Protein AF-0000000079727944 (afdb_homodimer)

Radius of gyration: 39.01 Å; Cα contacts (8 Å, |Δi|>4): 1136; chains: 2; bounding box: 73×131×91 Å

Structure (mmCIF, N/CA/C/O backbone):
data_AF-0000000079727944-model_v1
#
loop_
_entity.id
_entity.type
_entity.pdbx_description
1 polymer 'TolC family protein'
#
loop_
_atom_site.group_PDB
_atom_site.id
_atom_site.type_symbol
_atom_site.label_atom_id
_atom_site.label_alt_id
_atom_site.label_comp_id
_atom_site.label_asym_id
_atom_site.label_entity_id
_atom_site.label_seq_id
_atom_site.pdbx_PDB_ins_code
_atom_site.Cartn_x
_atom_site.Cartn_y
_atom_site.Cartn_z
_atom_site.occupancy
_atom_site.B_iso_or_equiv
_atom_site.auth_seq_id
_atom_site.auth_comp_id
_atom_site.auth_asym_id
_atom_site.auth_atom_id
_atom_site.pdbx_PDB_model_num
ATOM 1 N N . MET A 1 1 ? -5.262 -25.375 15.266 1 83.56 1 MET A N 1
ATOM 2 C CA . MET A 1 1 ? -6.191 -24.688 16.156 1 83.56 1 MET A CA 1
ATOM 3 C C . MET A 1 1 ? -7.508 -24.391 15.453 1 83.56 1 MET A C 1
ATOM 5 O O . MET A 1 1 ? -7.512 -23.797 14.367 1 83.56 1 MET A O 1
ATOM 9 N N . ARG A 1 2 ? -8.57 -24.719 16.125 1 88.69 2 ARG A N 1
ATOM 10 C CA . ARG A 1 2 ? -9.898 -24.469 15.578 1 88.69 2 ARG A CA 1
ATOM 11 C C . ARG A 1 2 ? -10.32 -23.031 15.805 1 88.69 2 ARG A C 1
ATOM 13 O O . ARG A 1 2 ? -10.172 -22.5 16.906 1 88.69 2 ARG A O 1
ATOM 20 N N . LEU A 1 3 ? -10.695 -22.406 14.727 1 91.31 3 LEU A N 1
ATOM 21 C CA . LEU A 1 3 ? -11.062 -21 14.789 1 91.31 3 LEU A CA 1
ATOM 22 C C . LEU A 1 3 ? -12.43 -20.75 14.164 1 91.31 3 LEU A C 1
ATOM 24 O O . LEU A 1 3 ? -12.633 -21.031 12.977 1 91.31 3 LEU A O 1
ATOM 28 N N . GLU A 1 4 ? -13.336 -20.281 14.977 1 89.75 4 GLU A N 1
ATOM 29 C CA . GLU A 1 4 ? -14.664 -19.938 14.484 1 89.75 4 GLU A CA 1
ATOM 30 C C . GLU A 1 4 ? -14.688 -18.531 13.891 1 89.75 4 GLU A C 1
ATOM 32 O O . GLU A 1 4 ? -13.984 -17.641 14.367 1 89.75 4 GLU A O 1
ATOM 37 N N . MET A 1 5 ? -15.531 -18.391 12.953 1 89.81 5 MET A N 1
ATOM 38 C CA . MET A 1 5 ? -15.625 -17.109 12.258 1 89.81 5 MET A CA 1
ATOM 39 C C . MET A 1 5 ? -16 -15.992 13.227 1 89.81 5 MET A C 1
ATOM 41 O O . MET A 1 5 ? -15.391 -14.922 13.203 1 89.81 5 MET A O 1
ATOM 45 N N . ALA A 1 6 ? -16.953 -16.219 14.055 1 88.69 6 ALA A N 1
ATOM 46 C CA . ALA A 1 6 ? -17.422 -15.211 15 1 88.69 6 ALA A CA 1
ATOM 47 C C . ALA A 1 6 ? -16.312 -14.789 15.961 1 88.69 6 ALA A C 1
ATOM 49 O O . ALA A 1 6 ? -16.141 -13.609 16.25 1 88.69 6 ALA A O 1
ATOM 50 N N . LYS A 1 7 ? -15.625 -15.781 16.391 1 91.44 7 LYS A N 1
ATOM 51 C CA . LYS A 1 7 ? -14.523 -15.5 17.312 1 91.44 7 LYS A CA 1
ATOM 52 C C . LYS A 1 7 ? -13.414 -14.727 16.609 1 91.44 7 LYS A C 1
ATOM 54 O O . LYS A 1 7 ? -12.82 -13.812 17.203 1 91.44 7 LYS A O 1
ATOM 59 N N . ALA A 1 8 ? -13.133 -15.07 15.367 1 94.06 8 ALA A N 1
ATOM 60 C CA . ALA A 1 8 ? -12.109 -14.367 14.602 1 94.06 8 ALA A CA 1
ATOM 61 C C . ALA A 1 8 ? -12.477 -12.898 14.398 1 94.06 8 ALA A C 1
ATOM 63 O O . ALA A 1 8 ? -11.625 -12.016 14.516 1 94.06 8 ALA A O 1
ATOM 64 N N . GLU A 1 9 ? -13.711 -12.641 14.148 1 93.88 9 GLU A N 1
ATOM 65 C CA . GLU A 1 9 ? -14.164 -11.266 13.953 1 93.88 9 GLU A CA 1
ATOM 66 C C . GLU A 1 9 ? -14.078 -10.469 15.258 1 93.88 9 GLU A C 1
ATOM 68 O O . GLU A 1 9 ? -13.703 -9.297 15.242 1 93.88 9 GLU A O 1
ATOM 73 N N . GLU A 1 10 ? -14.445 -11.102 16.297 1 93.56 10 GLU A N 1
ATOM 74 C CA . GLU A 1 10 ? -14.336 -10.453 17.609 1 93.56 10 GLU A CA 1
ATOM 75 C C . GLU A 1 10 ? -12.891 -10.055 17.906 1 93.56 10 GLU A C 1
ATOM 77 O O . GLU A 1 10 ? -12.633 -8.938 18.359 1 93.56 10 GLU A O 1
ATOM 82 N N . LEU A 1 11 ? -12.008 -10.977 17.609 1 94.25 11 LEU A N 1
ATOM 83 C CA . LEU A 1 11 ? -10.594 -10.711 17.859 1 94.25 11 LEU A CA 1
ATOM 84 C C . LEU A 1 11 ? -10.086 -9.586 16.953 1 94.25 11 LEU A C 1
ATOM 86 O O . LEU A 1 11 ? -9.273 -8.766 17.375 1 94.25 11 LEU A O 1
ATOM 90 N N . LEU A 1 12 ? -10.57 -9.531 15.727 1 95.56 12 LEU A N 1
ATOM 91 C CA . LEU A 1 12 ? -10.188 -8.477 14.797 1 95.56 12 LEU A CA 1
ATOM 92 C C . LEU A 1 12 ? -10.57 -7.105 15.336 1 95.56 12 LEU A C 1
ATOM 94 O O . LEU A 1 12 ? -9.742 -6.188 15.359 1 95.56 12 LEU A O 1
ATOM 98 N N . TRP A 1 13 ? -11.781 -7.004 15.859 1 93.94 13 TRP A N 1
ATOM 99 C CA . TRP A 1 13 ? -12.297 -5.727 16.344 1 93.94 13 TRP A CA 1
ATOM 100 C C . TRP A 1 13 ? -11.562 -5.293 17.609 1 93.94 13 TRP A C 1
ATOM 102 O O . TRP A 1 13 ? -11.336 -4.098 17.828 1 93.94 13 TRP A O 1
ATOM 112 N N . LYS A 1 14 ? -11.133 -6.242 18.297 1 92.69 14 LYS A N 1
ATOM 113 C CA . LYS A 1 14 ? -10.555 -5.949 19.594 1 92.69 14 LYS A CA 1
ATOM 114 C C . LYS A 1 14 ? -9.055 -5.684 19.484 1 92.69 14 LYS A C 1
ATOM 116 O O . LYS A 1 14 ? -8.531 -4.773 20.141 1 92.69 14 LYS A O 1
ATOM 121 N N . ASN A 1 15 ? -8.383 -6.457 18.578 1 93.5 15 ASN A N 1
ATOM 122 C CA . ASN A 1 15 ? -6.934 -6.516 18.688 1 93.5 15 ASN A CA 1
ATOM 123 C C . ASN A 1 15 ? -6.246 -5.961 17.453 1 93.5 15 ASN A C 1
ATOM 125 O O . ASN A 1 15 ? -5.039 -5.707 17.469 1 93.5 15 ASN A O 1
ATOM 129 N N . ASN A 1 16 ? -6.957 -5.797 16.375 1 94.94 16 ASN A N 1
ATOM 130 C CA . ASN A 1 16 ? -6.273 -5.402 15.156 1 94.94 16 ASN A CA 1
ATOM 131 C C . ASN A 1 16 ? -5.582 -4.051 15.305 1 94.94 16 ASN A C 1
ATOM 133 O O . ASN A 1 16 ? -6.215 -3.066 15.703 1 94.94 16 ASN A O 1
ATOM 137 N N . LEU A 1 17 ? -4.371 -4.027 14.984 1 96.12 17 LEU A N 1
ATOM 138 C CA . LEU A 1 17 ? -3.52 -2.879 15.273 1 96.12 17 LEU A CA 1
ATOM 139 C C . LEU A 1 17 ? -3.867 -1.705 14.359 1 96.12 17 LEU A C 1
ATOM 141 O O . LEU A 1 17 ? -3.783 -0.546 14.773 1 96.12 17 LEU A O 1
ATOM 145 N N . LEU A 1 18 ? -4.266 -1.945 13.164 1 95.5 18 LEU A N 1
ATOM 146 C CA . LEU A 1 18 ? -4.629 -0.875 12.242 1 95.5 18 LEU A CA 1
ATOM 147 C C . LEU A 1 18 ? -5.953 -0.238 12.641 1 95.5 18 LEU A C 1
ATOM 149 O O . LEU A 1 18 ? -6.133 0.974 12.508 1 95.5 18 LEU A O 1
ATOM 153 N N . LEU A 1 19 ? -6.879 -1.05 13.164 1 95.81 19 LEU A N 1
ATOM 154 C CA . LEU A 1 19 ? -8.141 -0.517 13.672 1 95.81 19 LEU A CA 1
ATOM 155 C C . LEU A 1 19 ? -7.91 0.335 14.914 1 95.81 19 LEU A C 1
ATOM 157 O O . LEU A 1 19 ? -8.5 1.407 15.055 1 95.81 19 LEU A O 1
ATOM 161 N N . LEU A 1 20 ? -7.043 -0.146 15.711 1 95.88 20 LEU A N 1
ATOM 162 C CA . LEU A 1 20 ? -6.719 0.607 16.906 1 95.88 20 LEU A CA 1
ATOM 163 C C . LEU A 1 20 ? -6.059 1.938 16.562 1 95.88 20 LEU A C 1
ATOM 165 O O . LEU A 1 20 ? -6.395 2.973 17.141 1 95.88 20 LEU A O 1
ATOM 169 N N . ALA A 1 21 ? -5.156 1.854 15.586 1 96.19 21 ALA A N 1
ATOM 170 C CA . ALA A 1 21 ? -4.508 3.08 15.125 1 96.19 21 ALA A CA 1
ATOM 171 C C . ALA A 1 21 ? -5.527 4.062 14.562 1 96.19 21 ALA A C 1
ATOM 173 O O . ALA A 1 21 ? -5.461 5.266 14.836 1 96.19 21 ALA A O 1
ATOM 174 N N . ALA A 1 22 ? -6.449 3.562 13.781 1 95.62 22 ALA A N 1
ATOM 175 C CA . ALA A 1 22 ? -7.477 4.406 13.18 1 95.62 22 ALA A CA 1
ATOM 176 C C . ALA A 1 22 ? -8.367 5.031 14.242 1 95.62 22 ALA A C 1
ATOM 178 O O . ALA A 1 22 ? -8.812 6.172 14.102 1 95.62 22 ALA A O 1
ATOM 179 N N . LYS A 1 23 ? -8.633 4.309 15.305 1 95.5 23 LYS A N 1
ATOM 180 C CA . LYS A 1 23 ? -9.406 4.836 16.422 1 95.5 23 LYS A CA 1
ATOM 181 C C . LYS A 1 23 ? -8.695 6.012 17.078 1 95.5 23 LYS A C 1
ATOM 183 O O . LYS A 1 23 ? -9.305 7.043 17.359 1 95.5 23 LYS A O 1
ATOM 188 N N . TYR A 1 24 ? -7.402 5.852 17.266 1 95.94 24 TYR A N 1
ATOM 189 C CA . TYR A 1 24 ? -6.613 6.934 17.844 1 95.94 24 TYR A CA 1
ATOM 190 C C . TYR A 1 24 ? -6.559 8.133 16.906 1 95.94 24 TYR A C 1
ATOM 192 O O . TYR A 1 24 ? -6.504 9.281 17.359 1 95.94 24 TYR A O 1
ATOM 200 N N . ASN A 1 25 ? -6.582 7.887 15.656 1 94.5 25 ASN A N 1
ATOM 201 C CA . ASN A 1 25 ? -6.582 8.977 14.68 1 94.5 25 ASN A CA 1
ATOM 202 C C . ASN A 1 25 ? -7.859 9.805 14.766 1 94.5 25 ASN A C 1
ATOM 204 O O . ASN A 1 25 ? -7.828 11.023 14.586 1 94.5 25 ASN A O 1
ATOM 208 N N . ILE A 1 26 ? -8.977 9.133 15.062 1 95.44 26 ILE A N 1
ATOM 209 C CA . ILE A 1 26 ? -10.234 9.844 15.281 1 95.44 26 ILE A CA 1
ATOM 210 C C . ILE A 1 26 ? -10.117 10.734 16.516 1 95.44 26 ILE A C 1
ATOM 212 O O . ILE A 1 26 ? -10.547 11.891 16.5 1 95.44 26 ILE A O 1
ATOM 216 N N . ASP A 1 27 ? -9.5 10.188 17.516 1 95.31 27 ASP A N 1
ATOM 217 C CA . ASP A 1 27 ? -9.312 10.953 18.734 1 95.31 27 ASP A CA 1
ATOM 218 C C . ASP A 1 27 ? -8.438 12.18 18.5 1 95.31 27 ASP A C 1
ATOM 220 O O . ASP A 1 27 ? -8.68 13.242 19.062 1 95.31 27 ASP A O 1
ATOM 224 N N . ALA A 1 28 ? -7.496 11.977 17.656 1 95.06 28 ALA A N 1
ATOM 225 C CA . ALA A 1 28 ? -6.633 13.102 17.297 1 95.06 28 ALA A CA 1
ATOM 226 C C . ALA A 1 28 ? -7.418 14.18 16.562 1 95.06 28 ALA A C 1
ATOM 228 O O . ALA A 1 28 ? -7.242 15.375 16.828 1 95.06 28 ALA A O 1
ATOM 229 N N . LYS A 1 29 ? -8.266 13.812 15.695 1 94.44 29 LYS A N 1
ATOM 230 C CA . LYS A 1 29 ? -9.086 14.766 14.953 1 94.44 29 LYS A CA 1
ATOM 231 C C . LYS A 1 29 ? -10.078 15.461 15.875 1 94.44 29 LYS A C 1
ATOM 233 O O . LYS A 1 29 ? -10.352 16.656 15.719 1 94.44 29 LYS A O 1
ATOM 238 N N . LYS A 1 30 ? -10.617 14.75 16.828 1 95.44 30 LYS A N 1
ATOM 239 C CA . LYS A 1 30 ? -11.539 15.336 17.812 1 95.44 30 LYS A CA 1
ATOM 240 C C . LYS A 1 30 ? -10.836 16.375 18.672 1 95.44 30 LYS A C 1
ATOM 242 O O . LYS A 1 30 ? -11.438 17.391 19.047 1 95.44 30 LYS A O 1
ATOM 247 N N . ALA A 1 31 ? -9.562 16.094 18.938 1 94.44 31 ALA A N 1
ATOM 248 C CA . ALA A 1 31 ? -8.773 17.078 19.656 1 94.44 31 ALA A CA 1
ATOM 249 C C . ALA A 1 31 ? -8.609 18.359 18.844 1 94.44 31 ALA A C 1
ATOM 251 O O . ALA A 1 31 ? -8.508 19.453 19.406 1 94.44 31 ALA A O 1
ATOM 252 N N . GLY A 1 32 ? -8.648 18.219 17.594 1 93.38 32 GLY A N 1
ATOM 253 C CA . GLY A 1 32 ? -8.578 19.375 16.719 1 93.38 32 GLY A CA 1
ATOM 254 C C . GLY A 1 32 ? -9.805 20.266 16.828 1 93.38 32 GLY A C 1
ATOM 255 O O . GLY A 1 32 ? -9.711 21.484 16.625 1 93.38 32 GLY A O 1
ATOM 256 N N . ILE A 1 33 ? -10.969 19.688 17.203 1 95.19 33 ILE A N 1
ATOM 257 C CA . ILE A 1 33 ? -12.195 20.453 17.391 1 95.19 33 ILE A CA 1
ATOM 258 C C . ILE A 1 33 ? -12.047 21.375 18.594 1 95.19 33 ILE A C 1
ATOM 260 O O . ILE A 1 33 ? -12.445 22.531 18.547 1 95.19 33 ILE A O 1
ATOM 264 N N . GLU A 1 34 ? -11.383 20.844 19.609 1 92.75 34 GLU A N 1
ATOM 265 C CA . GLU A 1 34 ? -11.141 21.641 20.797 1 92.75 34 GLU A CA 1
ATOM 266 C C . GLU A 1 34 ? -10.211 22.812 20.5 1 92.75 34 GLU A C 1
ATOM 268 O O . GLU A 1 34 ? -10.438 23.922 20.969 1 92.75 34 GLU A O 1
ATOM 273 N N . GLN A 1 35 ? -9.273 22.578 19.688 1 92.75 35 GLN A N 1
ATOM 274 C CA . GLN A 1 35 ? -8.312 23.609 19.344 1 92.75 35 GLN A CA 1
ATOM 275 C C . GLN A 1 35 ? -8.961 24.688 18.469 1 92.75 35 GLN A C 1
ATOM 277 O O . GLN A 1 35 ? -8.648 25.875 18.609 1 92.75 35 GLN A O 1
ATOM 282 N N . ALA A 1 36 ? -9.828 24.266 17.625 1 92.75 36 ALA A N 1
ATOM 283 C CA . ALA A 1 36 ? -10.469 25.203 16.688 1 92.75 36 ALA A CA 1
ATOM 284 C C . ALA A 1 36 ? -11.406 26.156 17.422 1 92.75 36 ALA A C 1
ATOM 286 O O . ALA A 1 36 ? -11.672 27.266 16.953 1 92.75 36 ALA A O 1
ATOM 287 N N . GLY A 1 37 ? -11.875 25.766 18.641 1 92.56 37 GLY A N 1
ATOM 288 C CA . GLY A 1 37 ? -12.836 26.578 19.359 1 92.56 37 GLY A CA 1
ATOM 289 C C . GLY A 1 37 ? -12.195 27.531 20.359 1 92.56 37 GLY A C 1
ATOM 290 O O . GLY A 1 37 ? -12.891 28.266 21.047 1 92.56 37 GLY A O 1
ATOM 291 N N . LEU A 1 38 ? -10.867 27.656 20.328 1 91.5 38 LEU A N 1
ATOM 292 C CA . LEU A 1 38 ? -10.18 28.484 21.312 1 91.5 38 LEU A CA 1
ATOM 293 C C . LEU A 1 38 ? -10.078 29.922 20.844 1 91.5 38 LEU A C 1
ATOM 295 O O . LEU A 1 38 ? -9.906 30.172 19.641 1 91.5 38 LEU A O 1
ATOM 299 N N . TYR A 1 39 ? -10.125 30.844 21.797 1 90.56 39 TYR A N 1
ATOM 300 C CA . TYR A 1 39 ? -9.945 32.25 21.516 1 90.56 39 TYR A CA 1
ATOM 301 C C . TYR A 1 39 ? -8.469 32.625 21.469 1 90.56 39 TYR A C 1
ATOM 303 O O . TYR A 1 39 ? -7.629 31.906 22.016 1 90.56 39 TYR A O 1
ATOM 311 N N . ALA A 1 40 ? -8.172 33.688 20.75 1 88.06 40 ALA A N 1
ATOM 312 C CA . ALA A 1 40 ? -6.789 34.188 20.719 1 88.06 40 ALA A CA 1
ATOM 313 C C . ALA A 1 40 ? -6.348 34.656 22.094 1 88.06 40 ALA A C 1
ATOM 315 O O . ALA A 1 40 ? -7.16 35.156 22.875 1 88.06 40 ALA A O 1
ATOM 316 N N . ASN A 1 41 ? -5.086 34.531 22.406 1 89.69 41 ASN A N 1
ATOM 317 C CA . ASN A 1 41 ? -4.539 35.031 23.656 1 89.69 41 ASN A CA 1
ATOM 318 C C . ASN A 1 41 ? -4.305 36.531 23.625 1 89.69 41 ASN A C 1
ATOM 320 O O . ASN A 1 41 ? -3.992 37.094 22.562 1 89.69 41 ASN A O 1
ATOM 324 N N . PRO A 1 42 ? -4.461 37.188 24.719 1 90.31 42 PRO A N 1
ATOM 325 C CA . PRO A 1 42 ? -4.141 38.625 24.766 1 90.31 42 PRO A CA 1
ATOM 326 C C . PRO A 1 42 ? -2.643 38.906 24.656 1 90.31 42 PRO A C 1
ATOM 328 O O . PRO A 1 42 ? -1.828 38.094 25.109 1 90.31 42 PRO A O 1
ATOM 331 N N . SER A 1 43 ? -2.371 40 24.062 1 89.12 43 SER A N 1
ATOM 332 C CA . SER A 1 43 ? -0.98 40.406 23.938 1 89.12 43 SER A CA 1
ATOM 333 C C . SER A 1 43 ? -0.674 41.594 24.844 1 89.12 43 SER A C 1
ATOM 335 O O . SER A 1 43 ? -1.47 42.531 24.938 1 89.12 43 SER A O 1
ATOM 337 N N . ILE A 1 44 ? 0.467 41.469 25.562 1 88.62 44 ILE A N 1
ATOM 338 C CA . ILE A 1 44 ? 0.903 42.562 26.438 1 88.62 44 ILE A CA 1
ATOM 339 C C . ILE A 1 44 ? 2.148 43.219 25.859 1 88.62 44 ILE A C 1
ATOM 341 O O . ILE A 1 44 ? 3.082 42.531 25.438 1 88.62 44 ILE A O 1
ATOM 345 N N . PHE A 1 45 ? 2.051 44.5 25.766 1 85.88 45 PHE A N 1
ATOM 346 C CA . PHE A 1 45 ? 3.182 45.312 25.312 1 85.88 45 PHE A CA 1
ATOM 347 C C . PHE A 1 45 ? 3.625 46.281 26.391 1 85.88 45 PHE A C 1
ATOM 349 O O . PHE A 1 45 ? 2.809 47.031 26.938 1 85.88 45 PHE A O 1
ATOM 356 N N . ILE A 1 46 ? 4.91 46.219 26.766 1 82.44 46 ILE A N 1
ATOM 357 C CA . ILE A 1 46 ? 5.461 47.094 27.781 1 82.44 46 ILE A CA 1
ATOM 358 C C . ILE A 1 46 ? 6.605 47.906 27.203 1 82.44 46 ILE A C 1
ATOM 360 O O . ILE A 1 46 ? 7.484 47.375 26.516 1 82.44 46 ILE A O 1
ATOM 364 N N . ASP A 1 47 ? 6.508 49.188 27.391 1 78.31 47 ASP A N 1
ATOM 365 C CA . ASP A 1 47 ? 7.578 50.125 27.016 1 78.31 47 ASP A CA 1
ATOM 366 C C . ASP A 1 47 ? 8.094 50.875 28.234 1 78.31 47 ASP A C 1
ATOM 368 O O . ASP A 1 47 ? 7.332 51.594 28.891 1 78.31 47 ASP A O 1
ATOM 372 N N . GLN A 1 48 ? 9.344 50.688 28.547 1 76.38 48 GLN A N 1
ATOM 373 C CA . GLN A 1 48 ? 9.914 51.312 29.734 1 76.38 48 GLN A CA 1
ATOM 374 C C . GLN A 1 48 ? 11.078 52.25 29.344 1 76.38 48 GLN A C 1
ATOM 376 O O . GLN A 1 48 ? 11.961 51.844 28.578 1 76.38 48 GLN A O 1
ATOM 381 N N . SER A 1 49 ? 11.07 53.5 29.844 1 70 49 SER A N 1
ATOM 382 C CA . SER A 1 49 ? 12.102 54.5 29.578 1 70 49 SER A CA 1
ATOM 383 C C . SER A 1 49 ? 13.383 54.188 30.359 1 70 49 SER A C 1
ATOM 385 O O . SER A 1 49 ? 13.32 53.812 31.531 1 70 49 SER A O 1
ATOM 387 N N . ILE A 1 50 ? 14.43 54.156 29.766 1 67.69 50 ILE A N 1
ATOM 388 C CA . ILE A 1 50 ? 15.703 53.969 30.453 1 67.69 50 ILE A CA 1
ATOM 389 C C . ILE A 1 50 ? 16.359 55.312 30.734 1 67.69 50 ILE A C 1
ATOM 391 O O . ILE A 1 50 ? 17 55.5 31.781 1 67.69 50 ILE A O 1
ATOM 395 N N . PHE A 1 51 ? 16.406 56.344 29.797 1 61.84 51 PHE A N 1
ATOM 396 C CA . PHE A 1 51 ? 17.062 57.625 29.984 1 61.84 51 PHE A CA 1
ATOM 397 C C . PHE A 1 51 ? 16.156 58.781 29.516 1 61.84 51 PHE A C 1
ATOM 399 O O . PHE A 1 51 ? 15.609 58.719 28.406 1 61.84 51 PHE A O 1
ATOM 406 N N . ALA A 1 52 ? 15.859 59.688 30.578 1 58.44 52 ALA A N 1
ATOM 407 C CA . ALA A 1 52 ? 15.133 60.906 30.234 1 58.44 52 ALA A CA 1
ATOM 408 C C . ALA A 1 52 ? 15.961 62.156 30.547 1 58.44 52 ALA A C 1
ATOM 410 O O . ALA A 1 52 ? 16.672 62.188 31.547 1 58.44 52 ALA A O 1
ATOM 411 N N . GLU A 1 53 ? 16.203 62.969 29.594 1 56.41 53 GLU A N 1
ATOM 412 C CA . GLU A 1 53 ? 17.078 64.125 29.75 1 56.41 53 GLU A CA 1
ATOM 413 C C . GLU A 1 53 ? 16.719 64.938 31 1 56.41 53 GLU A C 1
ATOM 415 O O . GLU A 1 53 ? 17.594 65.375 31.719 1 56.41 53 GLU A O 1
ATOM 420 N N . PRO A 1 54 ? 15.438 65.25 31.094 1 51.69 54 PRO A N 1
ATOM 421 C CA . PRO A 1 54 ? 15.414 66.25 32.188 1 51.69 54 PRO A CA 1
ATOM 422 C C . PRO A 1 54 ? 15.891 65.688 33.5 1 51.69 54 PRO A C 1
ATOM 424 O O . PRO A 1 54 ? 16.453 66.375 34.344 1 51.69 54 PRO A O 1
ATOM 427 N N . THR A 1 55 ? 15.547 64.5 33.719 1 51.62 55 THR A N 1
ATOM 428 C CA . THR A 1 55 ? 15.875 64.125 35.094 1 51.62 55 THR A CA 1
ATOM 429 C C . THR A 1 55 ? 17.203 63.375 35.156 1 51.62 55 THR A C 1
ATOM 431 O O . THR A 1 55 ? 17.734 63.125 36.219 1 51.62 55 THR A O 1
ATOM 434 N N . ARG A 1 56 ? 18.047 63.469 34 1 55.47 56 ARG A N 1
ATOM 435 C CA . ARG A 1 56 ? 19.391 62.875 33.906 1 55.47 56 ARG A CA 1
ATOM 436 C C . ARG A 1 56 ? 19.469 61.562 34.688 1 55.47 56 ARG A C 1
ATOM 438 O O . ARG A 1 56 ? 20.5 61.25 35.281 1 55.47 56 ARG A O 1
ATOM 445 N N . ARG A 1 57 ? 18.297 60.938 35.031 1 52.56 57 ARG A N 1
ATOM 446 C CA . ARG A 1 57 ? 18.375 59.719 35.812 1 52.56 57 ARG A CA 1
ATOM 447 C C . ARG A 1 57 ? 18.125 58.469 34.969 1 52.56 57 ARG A C 1
ATOM 449 O O . ARG A 1 57 ? 17.359 58.531 34 1 52.56 57 ARG A O 1
ATOM 456 N N . PHE A 1 58 ? 18.969 57.438 35.125 1 55.5 58 PHE A N 1
ATOM 457 C CA . PHE A 1 58 ? 18.922 56.156 34.469 1 55.5 58 PHE A CA 1
ATOM 458 C C . PHE A 1 58 ? 17.844 55.281 35.094 1 55.5 58 PHE A C 1
ATOM 460 O O . PHE A 1 58 ? 17.703 55.219 36.312 1 55.5 58 PHE A O 1
ATOM 467 N N . PHE A 1 59 ? 17 54.594 34.406 1 55.78 59 PHE A N 1
ATOM 468 C CA . PHE A 1 59 ? 15.945 53.688 34.844 1 55.78 59 PHE A CA 1
ATOM 469 C C . PHE A 1 59 ? 14.992 54.375 35.781 1 55.78 59 PHE A C 1
ATOM 471 O O . PHE A 1 59 ? 14.875 53.969 36.969 1 55.78 59 PHE A O 1
ATOM 478 N N . ASP A 1 60 ? 14.648 55.562 35.625 1 49.12 60 ASP A N 1
ATOM 479 C CA . ASP A 1 60 ? 13.828 56.281 36.562 1 49.12 60 ASP A CA 1
ATOM 480 C C . ASP A 1 60 ? 12.422 55.688 36.656 1 49.12 60 ASP A C 1
ATOM 482 O O . ASP A 1 60 ? 11.609 55.906 35.75 1 49.12 60 ASP A O 1
ATOM 486 N N . PHE A 1 61 ? 12.219 54.688 37.469 1 52.53 61 PHE A N 1
ATOM 487 C CA . PHE A 1 61 ? 10.922 54.125 37.812 1 52.53 61 PHE A CA 1
ATOM 488 C C . PHE A 1 61 ? 10.07 55.125 38.594 1 52.53 61 PHE A C 1
ATOM 490 O O . PHE A 1 61 ? 9.016 54.75 39.125 1 52.53 61 PHE A O 1
ATOM 497 N N . THR A 1 62 ? 10.57 56.312 38.75 1 53.88 62 THR A N 1
ATOM 498 C CA . THR A 1 62 ? 9.844 57.312 39.562 1 53.88 62 THR A CA 1
ATOM 499 C C . THR A 1 62 ? 8.781 58 38.719 1 53.88 62 THR A C 1
ATOM 501 O O . THR A 1 62 ? 8.688 57.812 37.5 1 53.88 62 THR A O 1
ATOM 504 N N . ARG A 1 63 ? 7.922 58.781 39.312 1 56 63 ARG A N 1
ATOM 505 C CA . ARG A 1 63 ? 6.801 59.562 38.781 1 56 63 ARG A CA 1
ATOM 506 C C . ARG A 1 63 ? 7.23 60.406 37.562 1 56 63 ARG A C 1
ATOM 508 O O . ARG A 1 63 ? 6.391 60.844 36.781 1 56 63 ARG A O 1
ATOM 515 N N . ALA A 1 64 ? 8.453 60.5 37.375 1 52.22 64 ALA A N 1
ATOM 516 C CA . ALA A 1 64 ? 8.93 61.375 36.312 1 52.22 64 ALA A CA 1
ATOM 517 C C . ALA A 1 64 ? 9.305 60.562 35.062 1 52.22 64 ALA A C 1
ATOM 519 O O . ALA A 1 64 ? 9.516 61.125 33.969 1 52.22 64 ALA A O 1
ATOM 520 N N . GLY A 1 65 ? 9.312 59.156 35.125 1 59.5 65 GLY A N 1
ATOM 521 C CA . GLY A 1 65 ? 9.719 58.375 33.969 1 59.5 65 GLY A CA 1
ATOM 522 C C . GLY A 1 65 ? 8.547 57.906 33.125 1 59.5 65 GLY A C 1
ATOM 523 O O . GLY A 1 65 ? 7.391 58.031 33.531 1 59.5 65 GLY A O 1
ATOM 524 N N . GLN A 1 66 ? 8.75 57.594 31.719 1 69.19 66 GLN A N 1
ATOM 525 C CA . GLN A 1 66 ? 7.695 57.219 30.781 1 69.19 66 GLN A CA 1
ATOM 526 C C . GLN A 1 66 ? 7.555 55.688 30.734 1 69.19 66 GLN A C 1
ATOM 528 O O . GLN A 1 66 ? 8.547 54.969 30.578 1 69.19 66 GLN A O 1
ATOM 533 N N . THR A 1 67 ? 6.406 55.156 31.281 1 75.81 67 THR A N 1
ATOM 534 C CA . THR A 1 67 ? 6.059 53.75 31.188 1 75.81 67 THR A CA 1
ATOM 535 C C . THR A 1 67 ? 4.758 53.562 30.422 1 75.81 67 THR A C 1
ATOM 537 O O . THR A 1 67 ? 3.781 54.281 30.656 1 75.81 67 THR A O 1
ATOM 540 N N . VAL A 1 68 ? 4.871 52.719 29.391 1 78.62 68 VAL A N 1
ATOM 541 C CA . VAL A 1 68 ? 3.666 52.438 28.625 1 78.62 68 VAL A CA 1
ATOM 542 C C . VAL A 1 68 ? 3.281 50.969 28.797 1 78.62 68 VAL A C 1
ATOM 544 O O . VAL A 1 68 ? 4.121 50.062 28.656 1 78.62 68 VAL A O 1
ATOM 547 N N . TYR A 1 69 ? 2.021 50.719 29.297 1 83.69 69 TYR A N 1
ATOM 548 C CA . TYR A 1 69 ? 1.413 49.406 29.359 1 83.69 69 TYR A CA 1
ATOM 549 C C . TYR A 1 69 ? 0.24 49.281 28.391 1 83.69 69 TYR A C 1
ATOM 551 O O . TYR A 1 69 ? -0.647 50.156 28.391 1 83.69 69 TYR A O 1
ATOM 559 N N . GLN A 1 70 ? 0.376 48.312 27.5 1 87 70 GLN A N 1
ATOM 560 C CA . GLN A 1 70 ? -0.72 48.094 26.562 1 87 70 GLN A CA 1
ATOM 561 C C . GLN A 1 70 ? -1.149 46.625 26.547 1 87 70 GLN A C 1
ATOM 563 O O . GLN A 1 70 ? -0.306 45.719 26.516 1 87 70 GLN A O 1
ATOM 568 N N . ILE A 1 71 ? -2.418 46.375 26.625 1 88.62 71 ILE A N 1
ATOM 569 C CA . ILE A 1 71 ? -3.01 45.062 26.484 1 88.62 71 ILE A CA 1
ATOM 570 C C . ILE A 1 71 ? -3.934 45.031 25.266 1 88.62 71 ILE A C 1
ATOM 572 O O . ILE A 1 71 ? -4.742 45.938 25.078 1 88.62 71 ILE A O 1
ATOM 576 N N . GLN A 1 72 ? -3.705 44.062 24.422 1 89.19 72 GLN A N 1
ATOM 577 C CA . GLN A 1 72 ? -4.539 43.969 23.234 1 89.19 72 GLN A CA 1
ATOM 578 C C . GLN A 1 72 ? -5.145 42.562 23.109 1 89.19 72 GLN A C 1
ATOM 580 O O . GLN A 1 72 ? -4.438 41.562 23.234 1 89.19 72 GLN A O 1
ATOM 585 N N . GLN A 1 73 ? -6.473 42.594 22.875 1 90.19 73 GLN A N 1
ATOM 586 C CA . GLN A 1 73 ? -7.199 41.344 22.656 1 90.19 73 GLN A CA 1
ATOM 587 C C . GLN A 1 73 ? -7.762 41.312 21.234 1 90.19 73 GLN A C 1
ATOM 589 O O . GLN A 1 73 ? -8.453 42.219 20.797 1 90.19 73 GLN A O 1
ATOM 594 N N . LEU A 1 74 ? -7.434 40.156 20.609 1 89.56 74 LEU A N 1
ATOM 595 C CA . LEU A 1 74 ? -7.922 40 19.25 1 89.56 74 LEU A CA 1
ATOM 596 C C . LEU A 1 74 ? -9.289 39.312 19.25 1 89.56 74 LEU A C 1
ATOM 598 O O . LEU A 1 74 ? -9.453 38.219 19.812 1 89.56 74 LEU A O 1
ATOM 602 N N . PHE A 1 75 ? -10.25 40 18.703 1 89.75 75 PHE A N 1
ATOM 603 C CA . PHE A 1 75 ? -11.594 39.469 18.547 1 89.75 75 PHE A CA 1
ATOM 604 C C . PHE A 1 75 ? -11.852 39.031 17.109 1 89.75 75 PHE A C 1
ATOM 606 O O . PHE A 1 75 ? -11.758 39.875 16.188 1 89.75 75 PHE A O 1
ATOM 613 N N . LEU A 1 76 ? -12.133 37.781 16.984 1 90.81 76 LEU A N 1
ATOM 614 C CA . LEU A 1 76 ? -12.469 37.281 15.664 1 90.81 76 LEU A CA 1
ATOM 615 C C . LEU A 1 76 ? -13.922 37.594 15.32 1 90.81 76 LEU A C 1
ATOM 617 O O . LEU A 1 76 ? -14.836 37.188 16.047 1 90.81 76 LEU A O 1
ATOM 621 N N . LEU A 1 77 ? -14.117 38.188 14.219 1 90.25 77 LEU A N 1
ATOM 622 C CA . LEU A 1 77 ? -15.453 38.625 13.836 1 90.25 77 LEU A CA 1
ATOM 623 C C . LEU A 1 77 ? -16.016 37.719 12.742 1 90.25 77 LEU A C 1
ATOM 625 O O . LEU A 1 77 ? -15.312 36.875 12.211 1 90.25 77 LEU A O 1
ATOM 629 N N . GLY A 1 78 ? -17.375 37.812 12.484 1 91.38 78 GLY A N 1
ATOM 630 C CA . GLY A 1 78 ? -18.031 37.062 11.422 1 91.38 78 GLY A CA 1
ATOM 631 C C . GLY A 1 78 ? -18.359 35.656 11.812 1 91.38 78 GLY A C 1
ATOM 632 O O . GLY A 1 78 ? -18.609 34.812 10.945 1 91.38 78 GLY A O 1
ATOM 633 N N . GLY A 1 79 ? -18.172 35.312 13.055 1 93.88 79 GLY A N 1
ATOM 634 C CA . GLY A 1 79 ? -18.469 33.938 13.5 1 93.88 79 GLY A CA 1
ATOM 635 C C . GLY A 1 79 ? -17.406 32.938 13.102 1 93.88 79 GLY A C 1
ATOM 636 O O . GLY A 1 79 ? -17.719 31.781 12.797 1 93.88 79 GLY A O 1
ATOM 637 N N . LYS A 1 80 ? -16.203 33.344 12.977 1 94.81 80 LYS A N 1
ATOM 638 C CA . LYS A 1 80 ? -15.086 32.531 12.508 1 94.81 80 LYS A CA 1
ATOM 639 C C . LYS A 1 80 ? -14.875 31.297 13.406 1 94.81 80 LYS A C 1
ATOM 641 O O . LYS A 1 80 ? -14.609 30.203 12.914 1 94.81 80 LYS A O 1
ATOM 646 N N . ILE A 1 81 ? -15.047 31.453 14.711 1 94.5 81 ILE A N 1
ATOM 647 C CA . ILE A 1 81 ? -14.797 30.359 15.633 1 94.5 81 ILE A CA 1
ATOM 648 C C . ILE A 1 81 ? -15.812 29.234 15.398 1 94.5 81 ILE A C 1
ATOM 650 O O . ILE A 1 81 ? -15.453 28.062 15.297 1 94.5 81 ILE A O 1
ATOM 654 N N . ASP A 1 82 ? -17.078 29.656 15.258 1 95.62 82 ASP A N 1
ATOM 655 C CA . ASP A 1 82 ? -18.125 28.672 15.016 1 95.62 82 ASP A CA 1
ATOM 656 C C . ASP A 1 82 ? -17.891 27.953 13.688 1 95.62 82 ASP A C 1
ATOM 658 O O . ASP A 1 82 ? -18.109 26.734 13.594 1 95.62 82 ASP A O 1
ATOM 662 N N . LYS A 1 83 ? -17.5 28.672 12.711 1 96.81 83 LYS A N 1
ATOM 663 C CA . LYS A 1 83 ? -17.25 28.078 11.398 1 96.81 83 LYS A CA 1
ATOM 664 C C . LYS A 1 83 ? -16.016 27.156 11.43 1 96.81 83 LYS A C 1
ATOM 666 O O . LYS A 1 83 ? -16 26.125 10.766 1 96.81 83 LYS A O 1
ATOM 671 N N . ARG A 1 84 ? -15.031 27.547 12.188 1 96.06 84 ARG A N 1
ATOM 672 C CA . ARG A 1 84 ? -13.852 26.703 12.367 1 96.06 84 ARG A CA 1
ATOM 673 C C . ARG A 1 84 ? -14.227 25.391 13.055 1 96.06 84 ARG A C 1
ATOM 675 O O . ARG A 1 84 ? -13.742 24.328 12.672 1 96.06 84 ARG A O 1
ATOM 682 N N . ILE A 1 85 ? -15.055 25.484 14.078 1 96.25 85 ILE A N 1
ATOM 683 C CA . ILE A 1 85 ? -15.5 24.297 14.812 1 96.25 85 ILE A CA 1
ATOM 684 C C . ILE A 1 85 ? -16.281 23.375 13.875 1 96.25 85 ILE A C 1
ATOM 686 O O . ILE A 1 85 ? -16.062 22.156 13.883 1 96.25 85 ILE A O 1
ATOM 690 N N . ARG A 1 86 ? -17.078 24 13.094 1 96.81 86 ARG A N 1
ATOM 691 C CA . ARG A 1 86 ? -17.891 23.203 12.164 1 96.81 86 ARG A CA 1
ATOM 692 C C . ARG A 1 86 ? -17 22.469 11.172 1 96.81 86 ARG A C 1
ATOM 694 O O . ARG A 1 86 ? -17.219 21.281 10.906 1 96.81 86 ARG A O 1
ATOM 701 N N . VAL A 1 87 ? -15.984 23.109 10.602 1 96.88 87 VAL A N 1
ATOM 702 C CA . VAL A 1 87 ? -15.047 22.5 9.672 1 96.88 87 VAL A CA 1
ATOM 703 C C . VAL A 1 87 ? -14.305 21.359 10.367 1 96.88 87 VAL A C 1
ATOM 705 O O . VAL A 1 87 ? -14.148 20.266 9.805 1 96.88 87 VAL A O 1
ATOM 708 N N . ALA A 1 88 ? -13.906 21.547 11.602 1 96.69 88 ALA A N 1
ATOM 709 C CA . ALA A 1 88 ? -13.188 20.531 12.367 1 96.69 88 ALA A CA 1
ATOM 710 C C . ALA A 1 88 ? -14.086 19.344 12.688 1 96.69 88 ALA A C 1
ATOM 712 O O . ALA A 1 88 ? -13.641 18.188 12.672 1 96.69 88 ALA A O 1
ATOM 713 N N . GLU A 1 89 ? -15.336 19.656 13.008 1 97.06 89 GLU A N 1
ATOM 714 C CA . GLU A 1 89 ? -16.297 18.578 13.297 1 97.06 89 GLU A CA 1
ATOM 715 C C . GLU A 1 89 ? -16.5 17.688 12.07 1 97.06 89 GLU A C 1
ATOM 717 O O . GLU A 1 89 ? -16.547 16.469 12.195 1 97.06 89 GLU A O 1
ATOM 722 N N . LEU A 1 90 ? -16.641 18.359 10.961 1 97.06 90 LEU A N 1
ATOM 723 C CA . LEU A 1 90 ? -16.844 17.594 9.727 1 97.06 90 LEU A CA 1
ATOM 724 C C . LEU A 1 90 ? -15.586 16.797 9.375 1 97.06 90 LEU A C 1
ATOM 726 O O . LEU A 1 90 ? -15.688 15.688 8.844 1 97.06 90 LEU A O 1
ATOM 730 N N . SER A 1 91 ? -14.43 17.297 9.641 1 96 91 SER A N 1
ATOM 731 C CA . SER A 1 91 ? -13.188 16.562 9.461 1 96 91 SER A CA 1
ATOM 732 C C . SER A 1 91 ? -13.148 15.312 10.336 1 96 91 SER A C 1
ATOM 734 O O . SER A 1 91 ? -12.719 14.25 9.898 1 96 91 SER A O 1
ATOM 736 N N . ALA A 1 92 ? -13.641 15.43 11.562 1 96.31 92 ALA A N 1
ATOM 737 C CA . ALA A 1 92 ? -13.703 14.297 12.477 1 96.31 92 ALA A CA 1
ATOM 738 C C . ALA A 1 92 ? -14.703 13.25 11.984 1 96.31 92 ALA A C 1
ATOM 740 O O . ALA A 1 92 ? -14.445 12.047 12.055 1 96.31 92 ALA A O 1
ATOM 741 N N . LYS A 1 93 ? -15.797 13.758 11.469 1 96.31 93 LYS A N 1
ATOM 742 C CA . LYS A 1 93 ? -16.797 12.844 10.93 1 96.31 93 LYS A CA 1
ATOM 743 C C . LYS A 1 93 ? -16.266 12.078 9.727 1 96.31 93 LYS A C 1
ATOM 745 O O . LYS A 1 93 ? -16.562 10.891 9.555 1 96.31 93 LYS A O 1
ATOM 750 N N . MET A 1 94 ? -15.531 12.734 8.906 1 95.94 94 MET A N 1
ATOM 751 C CA . MET A 1 94 ? -14.875 12.07 7.781 1 95.94 94 MET A CA 1
ATOM 752 C C . MET A 1 94 ? -13.914 10.984 8.273 1 95.94 94 MET A C 1
ATOM 754 O O . MET A 1 94 ? -13.852 9.898 7.699 1 95.94 94 MET A O 1
ATOM 758 N N . GLY A 1 95 ? -13.195 11.305 9.328 1 95.19 95 GLY A N 1
ATOM 759 C CA . GLY A 1 95 ? -12.305 10.328 9.922 1 95.19 95 GLY A CA 1
ATOM 760 C C . GLY A 1 95 ? -13.031 9.102 10.453 1 95.19 95 GLY A C 1
ATOM 761 O O . GLY A 1 95 ? -12.547 7.977 10.305 1 95.19 95 GLY A O 1
ATOM 762 N N . GLU A 1 96 ? -14.18 9.344 11.016 1 96.31 96 GLU A N 1
ATOM 763 C CA . GLU A 1 96 ? -14.992 8.234 11.516 1 96.31 96 GLU A CA 1
ATOM 764 C C . GLU A 1 96 ? -15.422 7.309 10.383 1 96.31 96 GLU A C 1
ATOM 766 O O . GLU A 1 96 ? -15.359 6.086 10.516 1 96.31 96 GLU A O 1
ATOM 771 N N . GLN A 1 97 ? -15.836 7.91 9.281 1 96.31 97 GLN A N 1
ATOM 772 C CA . GLN A 1 97 ? -16.234 7.098 8.141 1 96.31 97 GLN A CA 1
ATOM 773 C C . GLN A 1 97 ? -15.047 6.348 7.555 1 96.31 97 GLN A C 1
ATOM 775 O O . GLN A 1 97 ? -15.188 5.227 7.062 1 96.31 97 GLN A O 1
ATOM 780 N N . GLU A 1 98 ? -13.93 6.926 7.605 1 96.06 98 GLU A N 1
ATOM 781 C CA . GLU A 1 98 ? -12.711 6.25 7.156 1 96.06 98 GLU A CA 1
ATOM 782 C C . GLU A 1 98 ? -12.414 5.02 8.008 1 96.06 98 GLU A C 1
ATOM 784 O O . GLU A 1 98 ? -11.961 3.998 7.496 1 96.06 98 GLU A O 1
ATOM 789 N N . PHE A 1 99 ? -12.727 5.109 9.328 1 96.44 99 PHE A N 1
ATOM 790 C CA . PHE A 1 99 ? -12.562 3.988 10.242 1 96.44 99 PHE A CA 1
ATOM 791 C C . PHE A 1 99 ? -13.477 2.834 9.852 1 96.44 99 PHE A C 1
ATOM 793 O O . PHE A 1 99 ? -13.039 1.687 9.766 1 96.44 99 PHE A O 1
ATOM 800 N N . TYR A 1 100 ? -14.648 3.191 9.555 1 95.19 100 TYR A N 1
ATOM 801 C CA . TYR A 1 100 ? -15.609 2.148 9.219 1 95.19 100 TYR A CA 1
ATOM 802 C C . TYR A 1 100 ? -15.297 1.535 7.859 1 95.19 100 TYR A C 1
ATOM 804 O O . TYR A 1 100 ? -15.523 0.343 7.641 1 95.19 100 TYR A O 1
ATOM 812 N N . ASP A 1 101 ? -14.812 2.287 6.977 1 95.5 101 ASP A N 1
ATOM 813 C CA . ASP A 1 101 ? -14.391 1.762 5.68 1 95.5 101 ASP A CA 1
ATOM 814 C C . ASP A 1 101 ? -13.219 0.798 5.832 1 95.5 101 ASP A C 1
ATOM 816 O O . ASP A 1 101 ? -13.18 -0.249 5.184 1 95.5 101 ASP A O 1
ATOM 820 N N . LEU A 1 102 ? -12.273 1.177 6.707 1 95.75 102 LEU A N 1
ATOM 821 C CA . LEU A 1 102 ? -11.156 0.292 7.008 1 95.75 102 LEU A CA 1
ATOM 822 C C . LEU A 1 102 ? -11.641 -1.004 7.648 1 95.75 102 LEU A C 1
ATOM 824 O O . LEU A 1 102 ? -11.203 -2.092 7.27 1 95.75 102 LEU A O 1
ATOM 828 N N . ALA A 1 103 ? -12.547 -0.834 8.539 1 94.88 103 ALA A N 1
ATOM 829 C CA . ALA A 1 103 ? -13.094 -2.006 9.219 1 94.88 103 ALA A CA 1
ATOM 830 C C . ALA A 1 103 ? -13.781 -2.945 8.234 1 94.88 103 ALA A C 1
ATOM 832 O O . ALA A 1 103 ? -13.578 -4.16 8.281 1 94.88 103 ALA A O 1
ATOM 833 N N . ARG A 1 104 ? -14.547 -2.373 7.312 1 94.06 104 ARG A N 1
ATOM 834 C CA . ARG A 1 104 ? -15.234 -3.162 6.293 1 94.06 104 ARG A CA 1
ATOM 835 C C . ARG A 1 104 ? -14.234 -3.938 5.441 1 94.06 104 ARG A C 1
ATOM 837 O O . ARG A 1 104 ? -14.422 -5.129 5.184 1 94.06 104 ARG A O 1
ATOM 844 N N . ALA A 1 105 ? -13.203 -3.291 5.051 1 95.12 105 ALA A N 1
ATOM 845 C CA . ALA A 1 105 ? -12.18 -3.92 4.227 1 95.12 105 ALA A CA 1
ATOM 846 C C . ALA A 1 105 ? -11.469 -5.035 4.992 1 95.12 105 ALA A C 1
ATOM 848 O O . ALA A 1 105 ? -11.227 -6.117 4.445 1 95.12 105 ALA A O 1
ATOM 849 N N . LEU A 1 106 ? -11.156 -4.785 6.277 1 96.31 106 LEU A N 1
ATOM 850 C CA . LEU A 1 106 ? -10.43 -5.758 7.082 1 96.31 106 LEU A CA 1
ATOM 851 C C . LEU A 1 106 ? -11.305 -6.965 7.402 1 96.31 106 LEU A C 1
ATOM 853 O O . LEU A 1 106 ? -10.828 -8.102 7.418 1 96.31 106 LEU A O 1
ATOM 857 N N . VAL A 1 107 ? -12.578 -6.742 7.648 1 95.12 107 VAL A N 1
ATOM 858 C CA . VAL A 1 107 ? -13.5 -7.84 7.918 1 95.12 107 VAL A CA 1
ATOM 859 C C . VAL A 1 107 ? -13.625 -8.727 6.68 1 95.12 107 VAL A C 1
ATOM 861 O O . VAL A 1 107 ? -13.578 -9.953 6.781 1 95.12 107 VAL A O 1
ATOM 864 N N . SER A 1 108 ? -13.797 -8.094 5.535 1 94.62 108 SER A N 1
ATOM 865 C CA . SER A 1 108 ? -13.867 -8.844 4.285 1 94.62 108 SER A CA 1
ATOM 866 C C . SER A 1 108 ? -12.594 -9.656 4.055 1 94.62 108 SER A C 1
ATOM 868 O O . SER A 1 108 ? -12.656 -10.82 3.656 1 94.62 108 SER A O 1
ATOM 870 N N . LYS A 1 109 ? -11.453 -9.031 4.266 1 95.81 109 LYS A N 1
ATOM 871 C CA . LYS A 1 109 ? -10.18 -9.734 4.121 1 95.81 109 LYS A CA 1
ATOM 872 C C . LYS A 1 109 ? -10.102 -10.922 5.066 1 95.81 109 LYS A C 1
ATOM 874 O O . LYS A 1 109 ? -9.641 -12 4.684 1 95.81 109 LYS A O 1
ATOM 879 N N . LEU A 1 110 ? -10.555 -10.727 6.305 1 95.94 110 LEU A N 1
ATOM 880 C CA . LEU A 1 110 ? -10.547 -11.789 7.301 1 95.94 110 LEU A C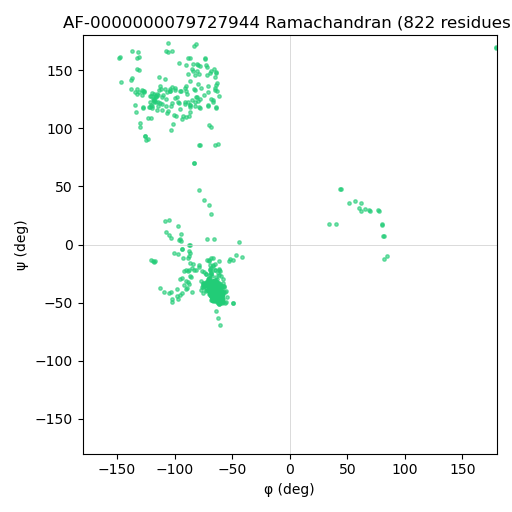A 1
ATOM 881 C C . LEU A 1 110 ? -11.406 -12.961 6.844 1 95.94 110 LEU A C 1
ATOM 883 O O . LEU A 1 110 ? -10.945 -14.109 6.828 1 95.94 110 LEU A O 1
ATOM 887 N N . ARG A 1 111 ? -12.609 -12.719 6.43 1 93.75 111 ARG A N 1
ATOM 888 C CA . ARG A 1 111 ? -13.531 -13.773 6.008 1 93.75 111 ARG A CA 1
ATOM 889 C C . ARG A 1 111 ? -12.992 -14.516 4.789 1 93.75 111 ARG A C 1
ATOM 891 O O . ARG A 1 111 ? -12.984 -15.75 4.758 1 93.75 111 ARG A O 1
ATOM 898 N N . ARG A 1 112 ? -12.5 -13.758 3.846 1 93.75 112 ARG A N 1
ATOM 899 C CA . ARG A 1 112 ? -11.93 -14.367 2.648 1 93.75 112 ARG A CA 1
ATOM 900 C C . ARG A 1 112 ? -10.75 -15.266 2.998 1 93.75 112 ARG A C 1
ATOM 902 O O . ARG A 1 112 ? -10.586 -16.344 2.428 1 93.75 112 ARG A O 1
ATOM 909 N N . THR A 1 113 ? -9.945 -14.742 3.91 1 95.62 113 THR A N 1
ATOM 910 C CA . THR A 1 113 ? -8.773 -15.5 4.328 1 95.62 113 THR A CA 1
ATOM 911 C C . THR A 1 113 ? -9.195 -16.797 5.012 1 95.62 113 THR A C 1
ATOM 913 O O . THR A 1 113 ? -8.625 -17.859 4.742 1 95.62 113 THR A O 1
ATOM 916 N N . LEU A 1 114 ? -10.219 -16.766 5.828 1 94.25 114 LEU A N 1
ATOM 917 C CA . LEU A 1 114 ? -10.703 -17.938 6.531 1 94.25 114 LEU A CA 1
ATOM 918 C C . LEU A 1 114 ? -11.281 -18.953 5.555 1 94.25 114 LEU A C 1
ATOM 920 O O . LEU A 1 114 ? -10.992 -20.156 5.648 1 94.25 114 LEU A O 1
ATOM 924 N N . TYR A 1 115 ? -12.078 -18.453 4.559 1 92.25 115 TYR A N 1
ATOM 925 C CA . TYR A 1 115 ? -12.609 -19.328 3.527 1 92.25 115 TYR A CA 1
ATOM 926 C C . TYR A 1 115 ? -11.484 -20 2.756 1 92.25 115 TYR A C 1
ATOM 928 O O . TYR A 1 115 ? -11.516 -21.219 2.529 1 92.25 115 TYR A O 1
ATOM 936 N N . PHE A 1 116 ? -10.508 -19.234 2.422 1 92.19 116 PHE A N 1
ATOM 937 C CA . PHE A 1 116 ? -9.383 -19.734 1.645 1 92.19 116 PHE A CA 1
ATOM 938 C C . PHE A 1 116 ? -8.648 -20.844 2.396 1 92.19 116 PHE A C 1
ATOM 940 O O . PHE A 1 116 ? -8.43 -21.922 1.854 1 92.19 116 PHE A O 1
ATOM 947 N N . ILE A 1 117 ? -8.344 -20.562 3.648 1 94 117 ILE A N 1
ATOM 948 C CA . ILE A 1 117 ? -7.598 -21.531 4.434 1 94 117 ILE A CA 1
ATOM 949 C C . ILE A 1 117 ? -8.414 -22.812 4.59 1 94 117 ILE A C 1
ATOM 951 O O . ILE A 1 117 ? -7.891 -23.922 4.445 1 94 117 ILE A O 1
ATOM 955 N N . HIS A 1 118 ? -9.695 -22.703 4.793 1 91.94 118 HIS A N 1
ATOM 956 C CA . HIS A 1 118 ? -10.562 -23.875 4.984 1 91.94 118 HIS A CA 1
ATOM 957 C C . HIS A 1 118 ? -10.57 -24.766 3.748 1 91.94 118 HIS A C 1
ATOM 959 O O . HIS A 1 118 ? -10.281 -25.953 3.838 1 91.94 118 HIS A O 1
ATOM 965 N N . TYR A 1 119 ? -10.797 -24.203 2.621 1 89.38 119 TYR A N 1
ATOM 966 C CA . TYR A 1 119 ? -10.945 -25 1.405 1 89.38 119 TYR A CA 1
ATOM 967 C C . TYR A 1 119 ? -9.594 -25.5 0.917 1 89.38 119 TYR A C 1
ATOM 969 O O . TYR A 1 119 ? -9.492 -26.625 0.391 1 89.38 119 TYR A O 1
ATOM 977 N N . TYR A 1 120 ? -8.531 -24.734 1.075 1 90.25 120 TYR A N 1
ATOM 978 C CA . TYR A 1 120 ? -7.215 -25.172 0.625 1 90.25 120 TYR A CA 1
ATOM 979 C C . TYR A 1 120 ? -6.68 -26.281 1.51 1 90.25 120 TYR A C 1
ATOM 981 O O . TYR A 1 120 ? -5.988 -27.188 1.03 1 90.25 120 TYR A O 1
ATOM 989 N N . ARG A 1 121 ? -7 -26.234 2.746 1 90.62 121 ARG A N 1
ATOM 990 C CA . ARG A 1 121 ? -6.629 -27.344 3.617 1 90.62 121 ARG A CA 1
ATOM 991 C C . ARG A 1 121 ? -7.367 -28.625 3.225 1 90.62 121 ARG A C 1
ATOM 993 O O . ARG A 1 121 ? -6.801 -29.719 3.279 1 90.62 121 ARG A O 1
ATOM 1000 N N . GLU A 1 122 ? -8.633 -28.453 2.83 1 84.94 122 GLU A N 1
ATOM 1001 C CA . GLU A 1 122 ? -9.383 -29.594 2.318 1 84.94 122 GLU A CA 1
ATOM 1002 C C . GLU A 1 122 ? -8.734 -30.156 1.057 1 84.94 122 GLU A C 1
ATOM 1004 O O . GLU A 1 122 ? -8.656 -31.375 0.887 1 84.94 122 GLU A O 1
ATOM 1009 N N . ALA A 1 123 ? -8.273 -29.266 0.266 1 85.56 123 ALA A N 1
ATOM 1010 C CA . ALA A 1 123 ? -7.609 -29.688 -0.961 1 85.56 123 ALA A CA 1
ATOM 1011 C C . ALA A 1 123 ? -6.309 -30.422 -0.652 1 85.56 123 ALA A C 1
ATOM 1013 O O . ALA A 1 123 ? -6.008 -31.438 -1.271 1 85.56 123 ALA A O 1
ATOM 1014 N N . ILE A 1 124 ? -5.574 -29.891 0.306 1 89.56 124 ILE A N 1
ATOM 1015 C CA . ILE A 1 124 ? -4.309 -30.516 0.68 1 89.56 124 ILE A CA 1
ATOM 1016 C C . ILE A 1 124 ? -4.555 -31.922 1.211 1 89.56 124 ILE A C 1
ATOM 1018 O O . ILE A 1 124 ? -3.807 -32.844 0.897 1 89.56 124 ILE A O 1
ATOM 1022 N N . SER A 1 125 ? -5.605 -32.094 1.959 1 85.94 125 SER A N 1
ATOM 1023 C CA . SER A 1 125 ? -5.957 -33.406 2.479 1 85.94 125 SER A CA 1
ATOM 1024 C C . SER A 1 125 ? -6.273 -34.375 1.348 1 85.94 125 SER A C 1
ATOM 1026 O O . SER A 1 125 ? -5.871 -35.531 1.395 1 85.94 125 SER A O 1
ATOM 1028 N N . PHE A 1 126 ? -6.906 -33.875 0.365 1 79.25 126 PHE A N 1
ATOM 1029 C CA . PHE A 1 126 ? -7.199 -34.688 -0.806 1 79.25 126 PHE A CA 1
ATOM 1030 C C . PHE A 1 126 ? -5.918 -35.094 -1.522 1 79.25 126 PHE A C 1
ATOM 1032 O O . PHE A 1 126 ? -5.742 -36.281 -1.888 1 79.25 126 PHE A O 1
ATOM 1039 N N . TYR A 1 127 ? -5.02 -34.188 -1.743 1 84.69 127 TYR A N 1
ATOM 1040 C CA . TYR A 1 127 ? -3.754 -34.438 -2.412 1 84.69 127 TYR A CA 1
ATOM 1041 C C . TYR A 1 127 ? -2.918 -35.438 -1.614 1 84.69 127 TYR A C 1
ATOM 1043 O O . TYR A 1 127 ? -2.252 -36.312 -2.189 1 84.69 127 TYR A O 1
ATOM 1051 N N . ASP A 1 128 ? -3.012 -35.344 -0.356 1 88.44 128 ASP A N 1
ATOM 1052 C CA . ASP A 1 128 ? -2.254 -36.25 0.489 1 88.44 128 ASP A CA 1
ATOM 1053 C C . ASP A 1 128 ? -2.725 -37.688 0.294 1 88.44 128 ASP A C 1
ATOM 1055 O O . ASP A 1 128 ? -1.906 -38.594 0.181 1 88.44 128 ASP A O 1
ATOM 1059 N N . GLY A 1 129 ? -4.039 -37.844 0.208 1 81.69 129 GLY A N 1
ATOM 1060 C CA . GLY A 1 129 ? -4.57 -39.188 -0.06 1 81.69 129 GLY A CA 1
ATOM 1061 C C . GLY A 1 129 ? -4.156 -39.719 -1.414 1 81.69 129 GLY A C 1
ATOM 1062 O O . GLY A 1 129 ? -3.766 -40.875 -1.527 1 81.69 129 GLY A O 1
ATOM 1063 N N . SER A 1 130 ? -4.145 -38.875 -2.414 1 79.94 130 SER A N 1
ATOM 1064 C CA . SER A 1 130 ? -3.77 -39.281 -3.768 1 79.94 130 SER A CA 1
ATOM 1065 C C . SER A 1 130 ? -2.277 -39.562 -3.863 1 79.94 130 SER A C 1
ATOM 1067 O O . SER A 1 130 ? -1.869 -40.5 -4.57 1 79.94 130 SER A O 1
ATOM 1069 N N . LEU A 1 131 ? -1.527 -38.812 -3.154 1 87.5 131 LEU A N 1
ATOM 1070 C CA . LEU A 1 131 ? -0.08 -39 -3.17 1 87.5 131 LEU A CA 1
ATOM 1071 C C . LEU A 1 131 ? 0.308 -40.344 -2.543 1 87.5 131 LEU A C 1
ATOM 1073 O O . LEU A 1 131 ? 1.177 -41.031 -3.062 1 87.5 131 LEU A O 1
ATOM 1077 N N . GLU A 1 132 ? -0.363 -40.688 -1.487 1 87.5 132 GLU A N 1
ATOM 1078 C CA . GLU A 1 132 ? -0.081 -41.938 -0.829 1 87.5 132 GLU A CA 1
ATOM 1079 C C . GLU A 1 132 ? -0.386 -43.125 -1.749 1 87.5 132 GLU A C 1
ATOM 1081 O O . GLU A 1 132 ? 0.417 -44.062 -1.867 1 87.5 132 GLU A O 1
ATOM 1086 N N . ALA A 1 133 ? -1.496 -43 -2.471 1 81.62 133 ALA A N 1
ATOM 1087 C CA . ALA A 1 133 ? -1.902 -44.062 -3.387 1 81.62 133 ALA A CA 1
ATOM 1088 C C . ALA A 1 133 ? -0.944 -44.188 -4.57 1 81.62 133 ALA A C 1
ATOM 1090 O O . ALA A 1 133 ? -0.524 -45.281 -4.945 1 81.62 133 ALA A O 1
ATOM 1091 N N . LEU A 1 134 ? -0.577 -43.094 -5.125 1 84.56 134 LEU A N 1
ATOM 1092 C CA . LEU A 1 134 ? 0.282 -43.062 -6.301 1 84.56 134 LEU A CA 1
ATOM 1093 C C . LEU A 1 134 ? 1.707 -43.469 -5.945 1 84.56 134 LEU A C 1
ATOM 1095 O O . LEU A 1 134 ? 2.402 -44.094 -6.758 1 84.56 134 LEU A O 1
ATOM 1099 N N . GLU A 1 135 ? 2.148 -43.125 -4.777 1 89.25 135 GLU A N 1
ATOM 1100 C CA . GLU A 1 135 ? 3.479 -43.531 -4.332 1 89.25 135 GLU A CA 1
ATOM 1101 C C . GLU A 1 135 ? 3.596 -45.031 -4.262 1 89.25 135 GLU A C 1
ATOM 1103 O O . GLU A 1 135 ? 4.617 -45.594 -4.652 1 89.25 135 GLU A O 1
ATOM 1108 N N . LYS A 1 136 ? 2.578 -45.656 -3.84 1 87.62 136 LYS A N 1
ATOM 1109 C CA . LYS A 1 136 ? 2.549 -47.125 -3.795 1 87.62 136 LYS A CA 1
ATOM 1110 C C . LYS A 1 136 ? 2.592 -47.719 -5.199 1 87.62 136 LYS A C 1
ATOM 1112 O O . LYS A 1 136 ? 3.301 -48.688 -5.445 1 87.62 136 LYS A O 1
ATOM 1117 N N . THR A 1 137 ? 1.856 -47.062 -6.031 1 84.94 137 THR A N 1
ATOM 1118 C CA . THR A 1 137 ? 1.815 -47.5 -7.414 1 84.94 137 THR A CA 1
ATOM 1119 C C . THR A 1 137 ? 3.186 -47.375 -8.07 1 84.94 137 THR A C 1
ATOM 1121 O O . THR A 1 137 ? 3.629 -48.25 -8.797 1 84.94 137 THR A O 1
ATOM 1124 N N . VAL A 1 138 ? 3.834 -46.281 -7.848 1 87.75 138 VAL A N 1
ATOM 1125 C CA . VAL A 1 138 ? 5.148 -46.031 -8.43 1 87.75 138 VAL A CA 1
ATOM 1126 C C . VAL A 1 138 ? 6.156 -47.031 -7.871 1 87.75 138 VAL A C 1
ATOM 1128 O O . VAL A 1 138 ? 6.996 -47.562 -8.609 1 87.75 138 VAL A O 1
ATOM 1131 N N . SER A 1 139 ? 6.082 -47.375 -6.629 1 90.62 139 SER A N 1
ATOM 1132 C CA . SER A 1 139 ? 6.973 -48.344 -6.016 1 90.62 139 SER A CA 1
ATOM 1133 C C . SER A 1 139 ? 6.785 -49.719 -6.629 1 90.62 139 SER A C 1
ATOM 1135 O O . SER A 1 139 ? 7.762 -50.438 -6.906 1 90.62 139 SER A O 1
ATOM 1137 N N . SER A 1 140 ? 5.566 -50.062 -6.887 1 87.5 140 SER A N 1
ATOM 1138 C CA . SER A 1 140 ? 5.262 -51.344 -7.531 1 87.5 140 SER A CA 1
ATOM 1139 C C . SER A 1 140 ? 5.77 -51.375 -8.969 1 87.5 140 SER A C 1
ATOM 1141 O O . SER A 1 140 ? 6.273 -52.375 -9.438 1 87.5 140 SER A O 1
ATOM 1143 N N . ALA A 1 141 ? 5.617 -50.219 -9.602 1 86.31 141 ALA A N 1
ATOM 1144 C CA . ALA A 1 141 ? 6.059 -50.125 -10.992 1 86.31 141 ALA A CA 1
ATOM 1145 C C . ALA A 1 141 ? 7.578 -50.188 -11.086 1 86.31 141 ALA A C 1
ATOM 1147 O O . ALA A 1 141 ? 8.117 -50.719 -12.07 1 86.31 141 ALA A O 1
ATOM 1148 N N . GLU A 1 142 ? 8.242 -49.656 -10.109 1 88.81 142 GLU A N 1
ATOM 1149 C CA . GLU A 1 142 ? 9.695 -49.75 -10.078 1 88.81 142 GLU A CA 1
ATOM 1150 C C . GLU A 1 142 ? 10.156 -51.219 -9.992 1 88.81 142 GLU A C 1
ATOM 1152 O O . GLU A 1 142 ? 11.102 -51.625 -10.672 1 88.81 142 GLU A O 1
ATOM 1157 N N . LEU A 1 143 ? 9.438 -52 -9.227 1 91 143 LEU A N 1
ATOM 1158 C CA . LEU A 1 143 ? 9.734 -53.438 -9.109 1 91 143 LEU A CA 1
ATOM 1159 C C . LEU A 1 143 ? 9.43 -54.156 -10.414 1 91 143 LEU A C 1
ATOM 1161 O O . LEU A 1 143 ? 10.188 -55.031 -10.836 1 91 143 LEU A O 1
ATOM 1165 N N . ALA A 1 144 ? 8.367 -53.75 -11.031 1 87.81 144 ALA A N 1
ATOM 1166 C CA . ALA A 1 144 ? 7.98 -54.344 -12.305 1 87.81 144 ALA A CA 1
ATOM 1167 C C . ALA A 1 144 ? 8.992 -54 -13.391 1 87.81 144 ALA A C 1
ATOM 1169 O O . ALA A 1 144 ? 9.258 -54.844 -14.266 1 87.81 144 ALA A O 1
ATOM 1170 N N . TYR A 1 145 ? 9.508 -52.844 -13.359 1 87.94 145 TYR A N 1
ATOM 1171 C CA . TYR A 1 145 ? 10.516 -52.438 -14.328 1 87.94 145 TYR A CA 1
ATOM 1172 C C . TYR A 1 145 ? 11.797 -53.25 -14.156 1 87.94 145 TYR A C 1
ATOM 1174 O O . TYR A 1 145 ? 12.406 -53.656 -15.141 1 87.94 145 TYR A O 1
ATOM 1182 N N . LYS A 1 146 ? 12.164 -53.438 -12.945 1 89.38 146 LYS A N 1
ATOM 1183 C CA . LYS A 1 146 ? 13.359 -54.25 -12.656 1 89.38 146 LYS A CA 1
ATOM 1184 C C . LYS A 1 146 ? 13.219 -55.656 -13.18 1 89.38 146 LYS A C 1
ATOM 1186 O O . LYS A 1 146 ? 14.195 -56.281 -13.625 1 89.38 146 LYS A O 1
ATOM 1191 N N . ARG A 1 147 ? 11.922 -56.094 -13.266 1 90.81 147 ARG A N 1
ATOM 1192 C CA . ARG A 1 147 ? 11.641 -57.438 -13.758 1 90.81 147 ARG A CA 1
ATOM 1193 C C . ARG A 1 147 ? 11.344 -57.438 -15.25 1 90.81 147 ARG A C 1
ATOM 1195 O O . ARG A 1 147 ? 10.906 -58.438 -15.812 1 90.81 147 ARG A O 1
ATOM 1202 N N . ARG A 1 148 ? 11.438 -56.25 -15.891 1 86.56 148 ARG A N 1
ATOM 1203 C CA . ARG A 1 148 ? 11.234 -56.031 -17.312 1 86.56 148 ARG A CA 1
ATOM 1204 C C . ARG A 1 148 ? 9.781 -56.312 -17.703 1 86.56 148 ARG A C 1
ATOM 1206 O O . ARG A 1 148 ? 9.516 -56.844 -18.797 1 86.56 148 ARG A O 1
ATOM 1213 N N . ALA A 1 149 ? 8.992 -56.062 -16.75 1 81.88 149 ALA A N 1
ATOM 1214 C CA . ALA A 1 149 ? 7.574 -56.312 -17 1 81.88 149 ALA A CA 1
ATOM 1215 C C . ALA A 1 149 ? 6.914 -55.062 -17.625 1 81.88 149 ALA A C 1
ATOM 1217 O O . ALA A 1 149 ? 5.855 -55.156 -18.234 1 81.88 149 ALA A O 1
ATOM 1218 N N . ILE A 1 150 ? 7.52 -53.875 -17.438 1 81.75 150 ILE A N 1
ATOM 1219 C CA . ILE A 1 150 ? 6.977 -52.656 -18.031 1 81.75 150 ILE A CA 1
ATOM 1220 C C . ILE A 1 150 ? 8.102 -51.875 -18.719 1 81.75 150 ILE A C 1
ATOM 1222 O O . ILE A 1 150 ? 9.281 -52.094 -18.438 1 81.75 150 ILE A O 1
ATOM 1226 N N . LEU A 1 151 ? 7.629 -51.031 -19.594 1 76.38 151 LEU A N 1
ATOM 1227 C CA . LEU A 1 151 ? 8.586 -50.188 -20.312 1 76.38 151 LEU A CA 1
ATOM 1228 C C . LEU A 1 151 ? 9.062 -49.031 -19.438 1 76.38 151 LEU A C 1
ATOM 1230 O O . LEU A 1 151 ? 8.359 -48.594 -18.531 1 76.38 151 LEU A O 1
ATOM 1234 N N . GLN A 1 152 ? 10.242 -48.562 -19.734 1 74.12 152 GLN A N 1
ATOM 1235 C CA . GLN A 1 152 ? 10.812 -47.406 -19.016 1 74.12 152 GLN A CA 1
ATOM 1236 C C . GLN A 1 152 ? 9.938 -46.188 -19.172 1 74.12 152 GLN A C 1
ATOM 1238 O O . GLN A 1 152 ? 9.781 -45.406 -18.234 1 74.12 152 GLN A 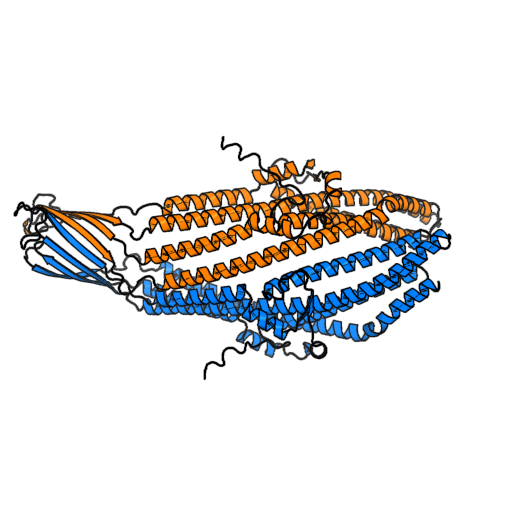O 1
ATOM 1243 N N . ALA A 1 153 ? 9.367 -46.062 -20.297 1 71.19 153 ALA A N 1
ATOM 1244 C CA . ALA A 1 153 ? 8.508 -44.938 -20.578 1 71.19 153 ALA A CA 1
ATOM 1245 C C . ALA A 1 153 ? 7.312 -44.875 -19.641 1 71.19 153 ALA A C 1
ATOM 1247 O O . ALA A 1 153 ? 6.891 -43.812 -19.203 1 71.19 153 ALA A O 1
ATOM 1248 N N . GLU A 1 154 ? 6.855 -46.094 -19.344 1 77 154 GLU A N 1
ATOM 1249 C CA . GLU A 1 154 ? 5.703 -46.188 -18.438 1 77 154 GLU A CA 1
ATOM 1250 C C . GLU A 1 154 ? 6.078 -45.812 -17.016 1 77 154 GLU A C 1
ATOM 1252 O O . GLU A 1 154 ? 5.332 -45.062 -16.359 1 77 154 GLU A O 1
ATOM 1257 N N . LEU A 1 155 ? 7.176 -46.188 -16.594 1 80.75 155 LEU A N 1
ATOM 1258 C CA . LEU A 1 155 ? 7.641 -45.844 -15.258 1 80.75 155 LEU A CA 1
ATOM 1259 C C . LEU A 1 155 ? 7.902 -44.344 -15.133 1 80.75 155 LEU A C 1
ATOM 1261 O O . LEU A 1 155 ? 7.512 -43.719 -14.148 1 80.75 155 LEU A O 1
ATOM 1265 N N . LEU A 1 156 ? 8.516 -43.812 -16.141 1 76.06 156 LEU A N 1
ATOM 1266 C CA . LEU A 1 156 ? 8.828 -42.375 -16.125 1 76.06 156 LEU A CA 1
ATOM 1267 C C . LEU A 1 156 ? 7.555 -41.531 -16.109 1 76.06 156 LEU A C 1
ATOM 1269 O O . LEU A 1 156 ? 7.512 -40.469 -15.492 1 76.06 156 LEU A O 1
ATOM 1273 N N . ARG A 1 157 ? 6.57 -42.031 -16.719 1 77.12 157 ARG A N 1
ATOM 1274 C CA . ARG A 1 157 ? 5.289 -41.344 -16.75 1 77.12 157 ARG A CA 1
ATOM 1275 C C . ARG A 1 157 ? 4.656 -41.312 -15.359 1 77.12 157 ARG A C 1
ATOM 1277 O O . ARG A 1 157 ? 4.113 -40.281 -14.938 1 77.12 157 ARG A O 1
ATOM 1284 N N . LEU A 1 158 ? 4.746 -42.406 -14.688 1 81.5 158 LEU A N 1
ATOM 1285 C CA . LEU A 1 158 ? 4.195 -42.5 -13.344 1 81.5 158 LEU A CA 1
ATOM 1286 C C . LEU A 1 158 ? 4.953 -41.594 -12.383 1 81.5 158 LEU A C 1
ATOM 1288 O O . LEU A 1 158 ? 4.344 -40.906 -11.555 1 81.5 158 LEU A O 1
ATOM 1292 N N . LYS A 1 159 ? 6.207 -41.531 -12.633 1 81.38 159 LYS A N 1
ATOM 1293 C CA . LYS A 1 159 ? 7.031 -40.688 -11.773 1 81.38 159 LYS A CA 1
ATOM 1294 C C . LYS A 1 159 ? 6.742 -39.219 -12.031 1 81.38 159 LYS A C 1
ATOM 1296 O O . LYS A 1 159 ? 6.758 -38.406 -11.094 1 81.38 159 LYS A O 1
ATOM 1301 N N . ALA A 1 160 ? 6.488 -38.875 -13.203 1 78.81 160 ALA A N 1
ATOM 1302 C CA . ALA A 1 160 ? 6.141 -37.5 -13.555 1 78.81 160 ALA A CA 1
ATOM 1303 C C . ALA A 1 160 ? 4.82 -37.094 -12.906 1 78.81 160 ALA A C 1
ATOM 1305 O O . ALA A 1 160 ? 4.695 -36 -12.383 1 78.81 160 ALA A O 1
ATOM 1306 N N . LEU A 1 161 ? 3.896 -38.031 -12.961 1 80.44 161 LEU A N 1
ATOM 1307 C CA . LEU A 1 161 ? 2.598 -37.719 -12.367 1 80.44 161 LEU A CA 1
ATOM 1308 C C . LEU A 1 161 ? 2.727 -37.5 -10.859 1 80.44 161 LEU A C 1
ATOM 1310 O O . LEU A 1 161 ? 2.102 -36.594 -10.312 1 80.44 161 LEU A O 1
ATOM 1314 N N . LEU A 1 162 ? 3.535 -38.344 -10.281 1 84.62 162 LEU A N 1
ATOM 1315 C CA . LEU A 1 162 ? 3.775 -38.25 -8.844 1 84.62 162 LEU A CA 1
ATOM 1316 C C . LEU A 1 162 ? 4.426 -36.906 -8.516 1 84.62 162 LEU A C 1
ATOM 1318 O O . LEU A 1 162 ? 4.043 -36.25 -7.539 1 84.62 162 LEU A O 1
ATOM 1322 N N . PHE A 1 163 ? 5.305 -36.5 -9.328 1 83.31 163 PHE A N 1
ATOM 1323 C CA . PHE A 1 163 ? 5.992 -35.25 -9.102 1 83.31 163 PHE A CA 1
ATOM 1324 C C . PHE A 1 163 ? 5.031 -34.062 -9.242 1 83.31 163 PHE A C 1
ATOM 1326 O O . PHE A 1 163 ? 5.059 -33.125 -8.438 1 83.31 163 PHE A O 1
ATOM 1333 N N . PHE A 1 164 ? 4.234 -34.094 -10.234 1 81.75 164 PHE A N 1
ATOM 1334 C CA . PHE A 1 164 ? 3.291 -33 -10.469 1 81.75 164 PHE A CA 1
ATOM 1335 C C . PHE A 1 164 ? 2.314 -32.875 -9.305 1 81.75 164 PHE A C 1
ATOM 1337 O O . PHE A 1 164 ? 1.98 -31.766 -8.891 1 81.75 164 PHE A O 1
ATOM 1344 N N . LEU A 1 165 ? 1.938 -34 -8.812 1 84.5 165 LEU A N 1
ATOM 1345 C CA . LEU A 1 165 ? 1.03 -34 -7.672 1 84.5 165 LEU A CA 1
ATOM 1346 C C . LEU A 1 165 ? 1.713 -33.406 -6.445 1 84.5 165 LEU A C 1
ATOM 1348 O O . LEU A 1 165 ? 1.107 -32.594 -5.715 1 84.5 165 LEU A O 1
ATOM 1352 N N . ARG A 1 166 ? 2.91 -33.781 -6.32 1 87.88 166 ARG A N 1
ATOM 1353 C CA . ARG A 1 166 ? 3.676 -33.25 -5.191 1 87.88 166 ARG A CA 1
ATOM 1354 C C . ARG A 1 166 ? 3.896 -31.75 -5.316 1 87.88 166 ARG A C 1
ATOM 1356 O O . ARG A 1 166 ? 3.793 -31.016 -4.332 1 87.88 166 ARG A O 1
ATOM 1363 N N . LYS A 1 167 ? 4.242 -31.375 -6.457 1 86.81 167 LYS A N 1
ATOM 1364 C CA . LYS A 1 167 ? 4.461 -29.953 -6.719 1 86.81 167 LYS A CA 1
ATOM 1365 C C . LYS A 1 167 ? 3.203 -29.141 -6.438 1 86.81 16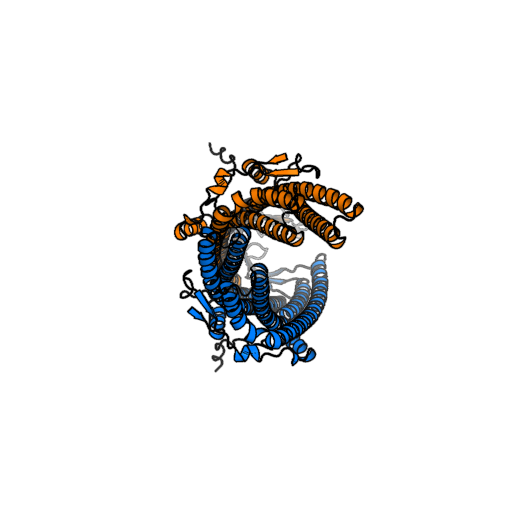7 LYS A C 1
ATOM 1367 O O . LYS A 1 167 ? 3.264 -28.094 -5.781 1 86.81 167 LYS A O 1
ATOM 1372 N N . GLU A 1 168 ? 2.078 -29.594 -6.84 1 86.38 168 GLU A N 1
ATOM 1373 C CA . GLU A 1 168 ? 0.815 -28.891 -6.637 1 86.38 168 GLU A CA 1
ATOM 1374 C C . GLU A 1 168 ? 0.458 -28.812 -5.156 1 86.38 168 GLU A C 1
ATOM 1376 O O . GLU A 1 168 ? 0.002 -27.781 -4.676 1 86.38 168 GLU A O 1
ATOM 1381 N N . ARG A 1 169 ? 0.633 -29.984 -4.531 1 90.38 169 ARG A N 1
ATOM 1382 C CA . ARG A 1 169 ? 0.362 -30.016 -3.098 1 90.38 169 ARG A CA 1
ATOM 1383 C C . ARG A 1 169 ? 1.229 -29.016 -2.348 1 90.38 169 ARG A C 1
ATOM 1385 O O . ARG A 1 169 ? 0.744 -28.297 -1.467 1 90.38 169 ARG A O 1
ATOM 1392 N N . GLU A 1 170 ? 2.488 -28.938 -2.717 1 91.31 170 GLU A N 1
ATOM 1393 C CA . GLU A 1 170 ? 3.404 -28.016 -2.051 1 91.31 170 GLU A CA 1
ATOM 1394 C C . GLU A 1 170 ? 3.039 -26.562 -2.344 1 91.31 170 GLU A C 1
ATOM 1396 O O . GLU A 1 170 ? 3.166 -25.703 -1.475 1 91.31 170 GLU A O 1
ATOM 1401 N N . ASP A 1 171 ? 2.561 -26.281 -3.52 1 89.75 171 ASP A N 1
ATOM 1402 C CA . ASP A 1 171 ? 2.117 -24.938 -3.885 1 89.75 171 ASP A CA 1
ATOM 1403 C C . ASP A 1 171 ? 0.923 -24.5 -3.037 1 89.75 171 ASP A C 1
ATOM 1405 O O . ASP A 1 171 ? 0.855 -23.344 -2.592 1 89.75 171 ASP A O 1
ATOM 1409 N N . LEU A 1 172 ? 0.039 -25.422 -2.834 1 90.38 172 LEU A N 1
ATOM 1410 C CA . LEU A 1 172 ? -1.126 -25.125 -2.008 1 90.38 172 LEU A CA 1
ATOM 1411 C C . LEU A 1 172 ? -0.716 -24.859 -0.562 1 90.38 172 LEU A C 1
ATOM 1413 O O . LEU A 1 172 ? -1.239 -23.953 0.081 1 90.38 172 LEU A O 1
ATOM 1417 N N . ARG A 1 173 ? 0.203 -25.656 -0.153 1 93.06 173 ARG A N 1
ATOM 1418 C CA . ARG A 1 173 ? 0.68 -25.5 1.217 1 93.06 173 ARG A CA 1
ATOM 1419 C C . ARG A 1 173 ? 1.307 -24.125 1.424 1 93.06 173 ARG A C 1
ATOM 1421 O O . ARG A 1 173 ? 1.088 -23.484 2.455 1 93.06 173 ARG A O 1
ATOM 1428 N N . ILE A 1 174 ? 2.055 -23.688 0.486 1 92.25 174 ILE A N 1
ATOM 1429 C CA . ILE A 1 174 ? 2.695 -22.375 0.556 1 92.25 174 ILE A CA 1
ATOM 1430 C C . ILE A 1 174 ? 1.631 -21.281 0.6 1 92.25 174 ILE A C 1
ATOM 1432 O O . ILE A 1 174 ? 1.749 -20.328 1.365 1 92.25 174 ILE A O 1
ATOM 1436 N N . ARG A 1 175 ? 0.629 -21.422 -0.161 1 92.31 175 ARG A N 1
ATOM 1437 C CA . ARG A 1 175 ? -0.45 -20.438 -0.175 1 92.31 175 ARG A CA 1
ATOM 1438 C C . ARG A 1 175 ? -1.158 -20.391 1.175 1 92.31 175 ARG A C 1
ATOM 1440 O O . ARG A 1 175 ? -1.524 -19.312 1.645 1 92.31 175 ARG A O 1
ATOM 1447 N N . VAL A 1 176 ? -1.364 -21.531 1.737 1 93.88 176 VAL A N 1
ATOM 1448 C CA . VAL A 1 176 ? -1.995 -21.594 3.053 1 93.88 176 VAL A CA 1
ATOM 1449 C C . VAL A 1 176 ? -1.107 -20.891 4.082 1 93.88 176 VAL A C 1
ATOM 1451 O O . VAL A 1 176 ? -1.598 -20.125 4.918 1 93.88 176 VAL A O 1
ATOM 1454 N N . LEU A 1 177 ? 0.163 -21.125 3.967 1 93.31 177 LEU A N 1
ATOM 1455 C CA . LEU A 1 177 ? 1.108 -20.5 4.883 1 93.31 177 LEU A CA 1
ATOM 1456 C C . LEU A 1 177 ? 1.054 -18.969 4.766 1 93.31 177 LEU A C 1
ATOM 1458 O O . LEU A 1 177 ? 1.11 -18.266 5.773 1 93.31 177 LEU A O 1
ATOM 1462 N N . GLU A 1 178 ? 0.917 -18.516 3.562 1 93.88 178 GLU A N 1
ATOM 1463 C CA . GLU A 1 178 ? 0.806 -17.094 3.309 1 93.88 178 GLU A CA 1
ATOM 1464 C C . GLU A 1 178 ? -0.455 -16.516 3.945 1 93.88 178 GLU A C 1
ATOM 1466 O O . GLU A 1 178 ? -0.408 -15.453 4.582 1 93.88 178 GLU A O 1
ATOM 1471 N N . LYS A 1 179 ? -1.479 -17.219 3.73 1 94.94 179 LYS A N 1
ATOM 1472 C CA . LYS A 1 179 ? -2.75 -16.734 4.266 1 94.94 179 LYS A CA 1
ATOM 1473 C C . LYS A 1 179 ? -2.785 -16.844 5.785 1 94.94 179 LYS A C 1
ATOM 1475 O O . LYS A 1 179 ? -3.398 -16.016 6.461 1 94.94 179 LYS A O 1
ATOM 1480 N N . GLU A 1 180 ? -2.154 -17.844 6.297 1 94.38 180 GLU A N 1
ATOM 1481 C CA . GLU A 1 180 ? -2.055 -17.969 7.746 1 94.38 180 GLU A CA 1
ATOM 1482 C C . GLU A 1 180 ? -1.245 -16.812 8.344 1 94.38 180 GLU A C 1
ATOM 1484 O O . GLU A 1 180 ? -1.562 -16.328 9.43 1 94.38 180 GLU A O 1
ATOM 1489 N N . ALA A 1 181 ? -0.225 -16.469 7.664 1 93.19 181 ALA A N 1
ATOM 1490 C CA . ALA A 1 181 ? 0.564 -15.305 8.086 1 93.19 181 ALA A CA 1
ATOM 1491 C C . ALA A 1 181 ? -0.286 -14.039 8.109 1 93.19 181 ALA A C 1
ATOM 1493 O O . ALA A 1 181 ? -0.212 -13.25 9.055 1 93.19 181 ALA A O 1
ATOM 1494 N N . ASP A 1 182 ? -1.102 -13.898 7.102 1 93.56 182 ASP A N 1
ATOM 1495 C CA . ASP A 1 182 ? -2.02 -12.766 7.051 1 93.56 182 ASP A CA 1
ATOM 1496 C C . ASP A 1 182 ? -2.99 -12.789 8.227 1 93.56 182 ASP A C 1
ATOM 1498 O O . ASP A 1 182 ? -3.285 -11.75 8.82 1 93.56 182 ASP A O 1
ATOM 1502 N N . LEU A 1 183 ? -3.445 -13.969 8.469 1 95 183 LEU A N 1
ATOM 1503 C CA . LEU A 1 183 ? -4.422 -14.141 9.547 1 95 183 LEU A CA 1
ATOM 1504 C C . LEU A 1 183 ? -3.814 -13.766 10.891 1 95 183 LEU A C 1
ATOM 1506 O O . LEU A 1 183 ? -4.473 -13.125 11.719 1 95 183 LEU A O 1
ATOM 1510 N N . ARG A 1 184 ? -2.602 -14.117 11.125 1 93.56 184 ARG A N 1
ATOM 1511 C CA . ARG A 1 184 ? -1.922 -13.797 12.375 1 93.56 184 ARG A CA 1
ATOM 1512 C C . ARG A 1 184 ? -1.819 -12.281 12.562 1 93.56 184 ARG A C 1
ATOM 1514 O O . ARG A 1 184 ? -2.031 -11.781 13.672 1 93.56 184 ARG A O 1
ATOM 1521 N N . VAL A 1 185 ? -1.539 -11.594 11.453 1 93.38 185 VAL A N 1
ATOM 1522 C CA . VAL A 1 185 ? -1.429 -10.141 11.516 1 93.38 185 VAL A CA 1
ATOM 1523 C C . VAL A 1 185 ? -2.801 -9.523 11.781 1 93.38 185 VAL A C 1
ATOM 1525 O O . VAL A 1 185 ? -2.93 -8.602 12.594 1 93.38 185 VAL A O 1
ATOM 1528 N N . LEU A 1 186 ? -3.842 -10.07 11.172 1 95.38 186 LEU A N 1
ATOM 1529 C CA . LEU A 1 186 ? -5.195 -9.547 11.305 1 95.38 186 LEU A CA 1
ATOM 1530 C C . LEU A 1 186 ? -5.715 -9.727 12.727 1 95.38 186 LEU A C 1
ATOM 1532 O O . LEU A 1 186 ? -6.371 -8.836 13.273 1 95.38 186 LEU A O 1
ATOM 1536 N N . LEU A 1 187 ? -5.418 -10.82 13.352 1 94.62 187 LEU A N 1
ATOM 1537 C CA . LEU A 1 187 ? -5.996 -11.156 14.648 1 94.62 187 LEU A CA 1
ATOM 1538 C C . LEU A 1 187 ? -5.129 -10.617 15.789 1 94.62 187 LEU A C 1
ATOM 1540 O O . LEU A 1 187 ? -5.645 -10.242 16.844 1 94.62 187 LEU A O 1
ATOM 1544 N N . ASN A 1 188 ? -3.816 -10.562 15.547 1 93.06 188 ASN A N 1
ATOM 1545 C CA . ASN A 1 188 ? -2.861 -10.062 16.531 1 93.06 188 ASN A CA 1
ATOM 1546 C C . ASN A 1 188 ? -3.158 -10.602 17.922 1 93.06 188 ASN A C 1
ATOM 1548 O O . ASN A 1 188 ? -3.273 -9.828 18.875 1 93.06 188 ASN A O 1
ATOM 1552 N N . GLU A 1 189 ? -3.377 -11.875 18.062 1 91.25 189 GLU A N 1
ATOM 1553 C CA . GLU A 1 189 ? -3.594 -12.539 19.344 1 91.25 189 GLU A CA 1
ATOM 1554 C C . GLU A 1 189 ? -2.348 -13.305 19.781 1 91.25 189 GLU A C 1
ATOM 1556 O O . GLU A 1 189 ? -1.775 -14.07 19 1 91.25 189 GLU A O 1
ATOM 1561 N N . ASP A 1 190 ? -1.988 -13.117 20.953 1 88.38 190 ASP A N 1
ATOM 1562 C CA . ASP A 1 190 ? -0.748 -13.68 21.484 1 88.38 190 ASP A CA 1
ATOM 1563 C C . ASP A 1 190 ? -0.73 -15.203 21.344 1 88.38 190 ASP A C 1
ATOM 1565 O O . ASP A 1 190 ? 0.301 -15.789 21.016 1 88.38 190 ASP A O 1
ATOM 1569 N N . LYS A 1 191 ? -1.915 -15.789 21.531 1 85.88 191 LYS A N 1
ATOM 1570 C CA . LYS A 1 191 ? -2.006 -17.25 21.484 1 85.88 191 LYS A CA 1
ATOM 1571 C C . LYS A 1 191 ? -1.77 -17.766 20.062 1 85.88 191 LYS A C 1
ATOM 1573 O O . LYS A 1 191 ? -1.451 -18.938 19.875 1 85.88 191 LYS A O 1
ATOM 1578 N N . PHE A 1 192 ? -1.912 -16.812 19.094 1 85.19 192 PHE A N 1
ATOM 1579 C CA . PHE A 1 192 ? -1.855 -17.25 17.703 1 85.19 192 PHE A CA 1
ATOM 1580 C C . PHE A 1 192 ? -0.551 -16.812 17.047 1 85.19 192 PHE A C 1
ATOM 1582 O O . PHE A 1 192 ? -0.354 -17 15.844 1 85.19 192 PHE A O 1
ATOM 1589 N N . MET A 1 193 ? 0.408 -16.328 17.797 1 82.88 193 MET A N 1
ATOM 1590 C CA . MET A 1 193 ? 1.579 -15.68 17.203 1 82.88 193 MET A CA 1
ATOM 1591 C C . MET A 1 193 ? 2.646 -16.703 16.859 1 82.88 193 MET A C 1
ATOM 1593 O O . MET A 1 193 ? 3.498 -16.453 16 1 82.88 193 MET A O 1
ATOM 1597 N N . SER A 1 194 ? 2.461 -17.828 17.422 1 82.75 194 SER A N 1
ATOM 1598 C CA . SER A 1 194 ? 3.455 -18.844 17.109 1 82.75 194 SER A CA 1
ATOM 1599 C C . SER A 1 194 ? 3.318 -19.344 15.68 1 82.75 194 SER A C 1
ATOM 1601 O O . SER A 1 194 ? 2.207 -19.578 15.203 1 82.75 194 SER A O 1
ATOM 1603 N N . LEU A 1 195 ? 4.371 -19.484 15.016 1 78.81 195 LEU A N 1
ATOM 1604 C CA . LEU A 1 195 ? 4.41 -19.875 13.617 1 78.81 195 LEU A CA 1
ATOM 1605 C C . LEU A 1 195 ? 4.047 -21.344 13.453 1 78.81 195 LEU A C 1
ATOM 1607 O O . LEU A 1 195 ? 3.723 -21.797 12.352 1 78.81 195 LEU A O 1
ATOM 1611 N N . ASP A 1 196 ? 4.047 -22.016 14.555 1 79.38 196 ASP A N 1
ATOM 1612 C CA . ASP A 1 196 ? 3.787 -23.453 14.508 1 79.38 196 ASP A CA 1
ATOM 1613 C C . ASP A 1 196 ? 2.289 -23.734 14.57 1 79.38 196 ASP A C 1
ATOM 1615 O O . ASP A 1 196 ? 1.86 -24.875 14.367 1 79.38 196 ASP A O 1
ATOM 1619 N N . ILE A 1 197 ? 1.563 -22.75 14.758 1 81.06 197 ILE A N 1
ATOM 1620 C CA . ILE A 1 197 ? 0.126 -22.938 14.914 1 81.06 197 ILE A CA 1
ATOM 1621 C C . ILE A 1 197 ? -0.547 -22.953 13.547 1 81.06 197 ILE A C 1
ATOM 1623 O O . ILE A 1 197 ? -0.419 -22 12.781 1 81.06 197 ILE A O 1
ATOM 1627 N N . ALA A 1 198 ? -1.17 -24.016 13.258 1 86.81 198 ALA A N 1
ATOM 1628 C CA . ALA A 1 198 ? -1.981 -24.125 12.047 1 86.81 198 ALA A CA 1
ATOM 1629 C C . ALA A 1 198 ? -3.447 -23.812 12.344 1 86.81 198 ALA A C 1
ATOM 1631 O O . ALA A 1 198 ? -4.008 -24.312 13.32 1 86.81 198 ALA A O 1
ATOM 1632 N N . PHE A 1 199 ? -3.98 -22.984 11.516 1 90.5 199 PHE A N 1
ATOM 1633 C CA . PHE A 1 199 ? -5.367 -22.578 11.719 1 90.5 199 PHE A CA 1
ATOM 1634 C C . PHE A 1 199 ? -6.316 -23.5 10.961 1 90.5 199 PHE A C 1
ATOM 1636 O O . PHE A 1 199 ? -6.043 -23.875 9.82 1 90.5 199 PHE A O 1
ATOM 1643 N N . GLU A 1 200 ? -7.34 -23.891 11.617 1 91.25 200 GLU A N 1
ATOM 1644 C CA . GLU A 1 200 ? -8.422 -24.641 11 1 91.25 200 GLU A CA 1
ATOM 1645 C C . GLU A 1 200 ? -9.766 -23.938 11.18 1 91.25 200 GLU A C 1
ATOM 1647 O O . GLU A 1 200 ? -10.477 -24.172 12.156 1 91.25 200 GLU A O 1
ATOM 1652 N N . PRO A 1 201 ? -10.016 -23.109 10.172 1 91.5 201 PRO A N 1
ATOM 1653 C CA . PRO A 1 201 ? -11.305 -22.406 10.258 1 91.5 201 PRO A CA 1
ATOM 1654 C C . PRO A 1 201 ? -12.492 -23.359 10.164 1 91.5 201 PRO A C 1
ATOM 1656 O O . PRO A 1 201 ? -12.492 -24.281 9.344 1 91.5 201 PRO A O 1
ATOM 1659 N N . VAL A 1 202 ? -13.43 -23.125 11.062 1 87.88 202 VAL A N 1
ATOM 1660 C CA . VAL A 1 202 ? -14.633 -23.938 11.07 1 87.88 202 VAL A CA 1
ATOM 1661 C C . VAL A 1 202 ? -15.773 -23.188 10.391 1 87.88 202 VAL A C 1
ATOM 1663 O O . VAL A 1 202 ? -16.141 -22.094 10.82 1 87.88 202 VAL A O 1
ATOM 1666 N N . LEU A 1 203 ? -16.125 -23.703 9.273 1 85.06 203 LEU A N 1
ATOM 1667 C CA . LEU A 1 203 ? -17.25 -23.094 8.562 1 85.06 203 LEU A CA 1
ATOM 1668 C C . LEU A 1 203 ? -18.531 -23.891 8.812 1 85.06 203 LEU A C 1
ATOM 1670 O O . LEU A 1 203 ? -18.516 -25.109 8.891 1 85.06 203 LEU A O 1
ATOM 1674 N N . ASN A 1 204 ? -19.547 -23.156 9.086 1 83.44 204 ASN A N 1
ATOM 1675 C CA . ASN A 1 204 ? -20.859 -23.812 9.117 1 83.44 204 ASN A CA 1
ATOM 1676 C C . ASN A 1 204 ? -21.312 -24.219 7.715 1 83.44 204 ASN A C 1
ATOM 1678 O O . ASN A 1 204 ? -21.828 -23.391 6.961 1 83.44 204 ASN A O 1
ATOM 1682 N N . GLN A 1 205 ? -21.188 -25.422 7.457 1 80.75 205 GLN A N 1
ATOM 1683 C CA . GLN A 1 205 ? -21.438 -25.922 6.113 1 80.75 205 GLN A CA 1
ATOM 1684 C C . GLN A 1 205 ? -22.891 -25.75 5.727 1 80.75 205 GLN A C 1
ATOM 1686 O O . GLN A 1 205 ? -23.219 -25.422 4.582 1 80.75 205 GLN A O 1
ATOM 1691 N N . GLU A 1 206 ? -23.719 -25.984 6.664 1 81.56 206 GLU A N 1
ATOM 1692 C CA . GLU A 1 206 ? -25.141 -25.844 6.395 1 81.56 206 GLU A CA 1
ATOM 1693 C C . GLU A 1 206 ? -25.5 -24.406 6.016 1 81.56 206 GLU A C 1
ATOM 1695 O O . GLU A 1 206 ? -26.25 -24.172 5.07 1 81.56 206 GLU A O 1
ATOM 1700 N N . PHE A 1 207 ? -24.875 -23.578 6.719 1 83.56 207 PHE A N 1
ATOM 1701 C CA . PHE A 1 207 ? -25.125 -22.156 6.453 1 83.56 207 PHE A CA 1
ATOM 1702 C C . PHE A 1 207 ? -24.594 -21.766 5.086 1 83.56 207 PHE A C 1
ATOM 1704 O O . PHE A 1 207 ? -25.297 -21.125 4.293 1 83.56 207 PHE A O 1
ATOM 1711 N N . VAL A 1 208 ? -23.422 -22.188 4.781 1 84.56 208 VAL A N 1
ATOM 1712 C CA . VAL A 1 208 ? -22.734 -21.812 3.551 1 84.56 208 VAL A CA 1
ATOM 1713 C C . VAL A 1 208 ? -23.484 -22.391 2.348 1 84.56 208 VAL A C 1
ATOM 1715 O O . VAL A 1 208 ? -23.625 -21.734 1.318 1 84.56 208 VAL A O 1
ATOM 1718 N N . GLU A 1 209 ? -24 -23.547 2.535 1 84.25 209 GLU A N 1
ATOM 1719 C CA . GLU A 1 209 ? -24.688 -24.234 1.438 1 84.25 209 GLU A CA 1
ATOM 1720 C C . GLU A 1 209 ? -26.047 -23.609 1.175 1 84.25 209 GLU A C 1
ATOM 1722 O O . GLU A 1 209 ? -26.547 -23.625 0.046 1 84.25 209 GLU A O 1
ATOM 1727 N N . ASN A 1 210 ? -26.578 -22.969 2.164 1 86.94 210 ASN A N 1
ATOM 1728 C CA . ASN A 1 210 ? -27.922 -22.438 2.035 1 86.94 210 ASN A CA 1
ATOM 1729 C C . ASN A 1 210 ? -27.922 -20.984 1.574 1 86.94 210 ASN A C 1
ATOM 1731 O O . ASN A 1 210 ? -28.969 -20.391 1.346 1 86.94 210 ASN A O 1
ATOM 1735 N N . ILE A 1 211 ? -26.734 -20.453 1.456 1 89.5 211 ILE A N 1
ATOM 1736 C CA . ILE A 1 211 ? -26.656 -19.078 0.951 1 89.5 211 ILE A CA 1
ATOM 1737 C C . ILE A 1 211 ? -27.109 -19.047 -0.507 1 89.5 211 ILE A C 1
ATOM 1739 O O . ILE A 1 211 ? -26.609 -19.812 -1.338 1 89.5 211 ILE A O 1
ATOM 1743 N N . GLU A 1 212 ? -28.125 -18.203 -0.836 1 89.88 212 GLU A N 1
ATOM 1744 C CA . GLU A 1 212 ? -28.641 -18.094 -2.193 1 89.88 212 GLU A CA 1
ATOM 1745 C C . GLU A 1 212 ? -28.625 -16.641 -2.676 1 89.88 212 GLU A C 1
ATOM 1747 O O . GLU A 1 212 ? -29.594 -15.906 -2.496 1 89.88 212 GLU A O 1
ATOM 1752 N N . PRO A 1 213 ? -27.547 -16.266 -3.354 1 91.62 213 PRO A N 1
ATOM 1753 C CA . PRO A 1 213 ? -27.484 -14.898 -3.902 1 91.62 213 PRO A CA 1
ATOM 1754 C C . PRO A 1 213 ? -28.594 -14.625 -4.918 1 91.62 213 PRO A C 1
ATOM 1756 O O . PRO A 1 213 ? -28.969 -13.469 -5.133 1 91.62 213 PRO A O 1
ATOM 1759 N N . GLY A 1 214 ? -29.156 -15.68 -5.5 1 89.31 214 GLY A N 1
ATOM 1760 C CA . GLY A 1 214 ? -30.188 -15.539 -6.512 1 89.31 214 GLY A CA 1
ATOM 1761 C C . GLY A 1 214 ? -31.484 -14.953 -5.973 1 89.31 214 GLY A C 1
ATOM 1762 O O . GLY A 1 214 ? -32.281 -14.375 -6.723 1 89.31 214 GLY A O 1
ATOM 1763 N N . LYS A 1 215 ? -31.688 -14.969 -4.691 1 89.5 215 LYS A N 1
ATOM 1764 C CA . LYS A 1 215 ? -32.938 -14.5 -4.074 1 89.5 215 LYS A CA 1
ATOM 1765 C C . LYS A 1 215 ? -32.875 -13.008 -3.783 1 89.5 215 LYS A C 1
ATOM 1767 O O . LYS A 1 215 ? -33.875 -12.375 -3.514 1 89.5 215 LYS A O 1
ATOM 1772 N N . LEU A 1 216 ? -31.703 -12.453 -3.898 1 91.06 216 LEU A N 1
ATOM 1773 C CA . LEU A 1 216 ? -31.547 -11.031 -3.588 1 91.06 216 LEU A CA 1
ATOM 1774 C C . LEU A 1 216 ? -31.969 -10.164 -4.77 1 91.06 216 LEU A C 1
ATOM 1776 O O . LEU A 1 216 ? -31.641 -10.477 -5.918 1 91.06 216 LEU A O 1
ATOM 1780 N N . LYS A 1 217 ? -32.812 -9.078 -4.434 1 91.81 217 LYS A N 1
ATOM 1781 C CA . LYS A 1 217 ? -33.219 -8.094 -5.434 1 91.81 217 LYS A CA 1
ATOM 1782 C C . LYS A 1 217 ? -32.219 -6.938 -5.5 1 91.81 217 LYS A C 1
ATOM 1784 O O . LYS A 1 217 ? -31.844 -6.367 -4.473 1 91.81 217 LYS A O 1
ATOM 1789 N N . ILE A 1 218 ? -31.797 -6.637 -6.684 1 92.5 218 ILE A N 1
ATOM 1790 C CA . ILE A 1 218 ? -30.797 -5.613 -6.906 1 92.5 218 ILE A CA 1
ATOM 1791 C C . ILE A 1 218 ? -31.25 -4.293 -6.293 1 92.5 218 ILE A C 1
ATOM 1793 O O . ILE A 1 218 ? -30.453 -3.561 -5.711 1 92.5 218 ILE A O 1
ATOM 1797 N N . SER A 1 219 ? -32.5 -3.934 -6.391 1 92.94 219 SER A N 1
ATOM 1798 C CA . SER A 1 219 ? -33.031 -2.672 -5.879 1 92.94 219 SER A CA 1
ATOM 1799 C C . SER A 1 219 ? -32.844 -2.578 -4.363 1 92.94 219 SER A C 1
ATOM 1801 O O . SER A 1 219 ? -32.469 -1.536 -3.842 1 92.94 219 SER A O 1
ATOM 1803 N N . ASP A 1 220 ? -33.125 -3.666 -3.695 1 91.81 220 ASP A N 1
ATOM 1804 C CA . ASP A 1 220 ? -33.031 -3.688 -2.24 1 91.81 220 ASP A CA 1
ATOM 1805 C C . ASP A 1 220 ? -31.562 -3.557 -1.785 1 91.81 220 ASP A C 1
ATOM 1807 O O . ASP A 1 220 ? -31.266 -2.811 -0.85 1 91.81 220 ASP A O 1
ATOM 1811 N N . ILE A 1 221 ? -30.688 -4.242 -2.469 1 92.75 221 ILE A N 1
ATOM 1812 C CA . ILE A 1 221 ? -29.266 -4.25 -2.096 1 92.75 221 ILE A CA 1
ATOM 1813 C C . ILE A 1 221 ? -28.656 -2.891 -2.396 1 92.75 221 ILE A C 1
ATOM 1815 O O . ILE A 1 221 ? -27.812 -2.406 -1.64 1 92.75 221 ILE A O 1
ATOM 1819 N N . LEU A 1 222 ? -29.125 -2.314 -3.451 1 93.56 222 LEU A N 1
ATOM 1820 C CA . LEU A 1 222 ? -28.625 -0.989 -3.814 1 93.56 222 LEU A CA 1
ATOM 1821 C C . LEU A 1 222 ? -29.047 0.05 -2.781 1 93.56 222 LEU A C 1
ATOM 1823 O O . LEU A 1 222 ? -28.266 0.932 -2.426 1 93.56 222 LEU A O 1
ATOM 1827 N N . GLN A 1 223 ? -30.25 0.008 -2.312 1 93 223 GLN A N 1
ATOM 1828 C CA . GLN A 1 223 ? -30.734 0.924 -1.284 1 93 223 GLN A CA 1
ATOM 1829 C C . GLN A 1 223 ? -29.953 0.757 0.013 1 93 223 GLN A C 1
ATOM 1831 O O . GLN A 1 223 ? -29.594 1.744 0.662 1 93 223 GLN A O 1
ATOM 1836 N N . THR A 1 224 ? -29.688 -0.449 0.301 1 92.62 224 THR A N 1
ATOM 1837 C CA . THR A 1 224 ? -28.922 -0.728 1.504 1 92.62 224 THR A CA 1
ATOM 1838 C C . THR A 1 224 ? -27.5 -0.17 1.376 1 92.62 224 THR A C 1
ATOM 1840 O O . THR A 1 224 ? -26.969 0.398 2.328 1 92.62 224 THR A O 1
ATOM 1843 N N . ALA A 1 225 ? -26.859 -0.301 0.202 1 94.56 225 ALA A N 1
ATOM 1844 C CA . ALA A 1 225 ? -25.5 0.199 -0.04 1 94.56 225 ALA A CA 1
ATOM 1845 C C . ALA A 1 225 ? -25.453 1.72 0.075 1 94.56 225 ALA A C 1
ATOM 1847 O O . ALA A 1 225 ? -24.5 2.275 0.631 1 94.56 225 ALA A O 1
ATOM 1848 N N . ARG A 1 226 ? -26.531 2.357 -0.397 1 92.88 226 ARG A N 1
ATOM 1849 C CA . ARG A 1 226 ? -26.578 3.814 -0.351 1 92.88 226 ARG A CA 1
ATOM 1850 C C . ARG A 1 226 ? -26.688 4.312 1.086 1 92.88 226 ARG A C 1
ATOM 1852 O O . ARG A 1 226 ? -26.172 5.383 1.418 1 92.88 226 ARG A O 1
ATOM 1859 N N . GLN A 1 227 ? -27.203 3.482 1.893 1 90.44 227 GLN A N 1
ATOM 1860 C CA . GLN A 1 227 ? -27.469 3.902 3.266 1 90.44 227 GLN A CA 1
ATOM 1861 C C . GLN A 1 227 ? -26.297 3.537 4.184 1 90.44 227 GLN A C 1
ATOM 1863 O O . GLN A 1 227 ? -26.016 4.25 5.152 1 90.44 227 GLN A O 1
ATOM 1868 N N . PHE A 1 228 ? -25.578 2.482 3.84 1 89.25 228 PHE A N 1
ATOM 1869 C CA . PHE A 1 228 ? -24.703 1.95 4.883 1 89.25 228 PHE A CA 1
ATOM 1870 C C . PHE A 1 228 ? -23.25 1.984 4.441 1 89.25 228 PHE A C 1
ATOM 1872 O O . PHE A 1 228 ? -22.344 1.851 5.262 1 89.25 228 PHE A O 1
ATOM 1879 N N . ARG A 1 229 ? -22.938 2.188 3.195 1 93.25 229 ARG A N 1
ATOM 1880 C CA . ARG A 1 229 ? -21.547 2.111 2.742 1 93.25 229 ARG A CA 1
ATOM 1881 C C . ARG A 1 229 ? -20.734 3.297 3.258 1 93.25 229 ARG A C 1
ATOM 1883 O O . ARG A 1 229 ? -21.031 4.449 2.934 1 93.25 229 ARG A O 1
ATOM 1890 N N . PRO A 1 230 ? -19.734 3.012 3.998 1 95.31 230 PRO A N 1
ATOM 1891 C CA . PRO A 1 230 ? -18.969 4.074 4.66 1 95.31 230 PRO A CA 1
ATOM 1892 C C . PRO A 1 230 ? -18.219 4.965 3.67 1 95.31 230 PRO A C 1
ATOM 1894 O O . PRO A 1 230 ? -18.047 6.156 3.922 1 95.31 230 PRO A O 1
ATOM 1897 N N . ASP A 1 231 ? -17.766 4.461 2.514 1 95.38 231 ASP A N 1
ATOM 1898 C CA . ASP A 1 231 ? -17.047 5.273 1.54 1 95.38 231 ASP A CA 1
ATOM 1899 C C . ASP A 1 231 ? -17.969 6.324 0.915 1 95.38 231 ASP A C 1
ATOM 1901 O O . ASP A 1 231 ? -17.531 7.449 0.645 1 95.38 231 ASP A O 1
ATOM 1905 N N . LEU A 1 232 ? -19.219 5.973 0.732 1 96 232 LEU A N 1
ATOM 1906 C CA . LEU A 1 232 ? -20.203 6.934 0.229 1 96 232 LEU A CA 1
ATOM 1907 C C . LEU A 1 232 ? -20.5 8 1.277 1 96 232 LEU A C 1
ATOM 1909 O O . LEU A 1 232 ? -20.562 9.188 0.96 1 96 232 LEU A O 1
ATOM 1913 N N . LYS A 1 233 ? -20.625 7.574 2.494 1 96 233 LYS A N 1
ATOM 1914 C CA . LYS A 1 233 ? -20.859 8.523 3.58 1 96 233 LYS A CA 1
ATOM 1915 C C . LYS A 1 233 ? -19.672 9.477 3.738 1 96 233 LYS A C 1
ATOM 1917 O O . LYS A 1 233 ? -19.859 10.656 4.035 1 96 233 LYS A O 1
ATOM 1922 N N . LYS A 1 234 ? -18.469 8.922 3.545 1 96.81 234 LYS A N 1
ATOM 1923 C CA . LYS A 1 234 ? -17.281 9.766 3.586 1 96.81 234 LYS A CA 1
ATOM 1924 C C . LYS A 1 234 ? -17.312 10.836 2.496 1 96.81 234 LYS A C 1
ATOM 1926 O O . LYS A 1 234 ? -16.984 11.992 2.742 1 96.81 234 LYS A O 1
ATOM 1931 N N . ALA A 1 235 ? -17.75 10.43 1.332 1 96.88 235 ALA A N 1
ATOM 1932 C CA . ALA A 1 235 ? -17.828 11.367 0.218 1 96.88 235 ALA A CA 1
ATOM 1933 C C . ALA A 1 235 ? -18.844 12.469 0.499 1 96.88 235 ALA A C 1
ATOM 1935 O O . ALA A 1 235 ? -18.625 13.633 0.163 1 96.88 235 ALA A O 1
ATOM 1936 N N . VAL A 1 236 ? -19.984 12.141 1.12 1 96.75 236 VAL A N 1
ATOM 1937 C CA . VAL A 1 236 ? -21 13.117 1.494 1 96.75 236 VAL A CA 1
ATOM 1938 C C . VAL A 1 236 ? -20.422 14.094 2.52 1 96.75 236 VAL A C 1
ATOM 1940 O O . VAL A 1 236 ? -20.609 15.305 2.404 1 96.75 236 VAL A O 1
ATOM 1943 N N . GLN A 1 237 ? -19.719 13.508 3.475 1 97 237 GLN A N 1
ATOM 1944 C CA . GLN A 1 237 ? -19.109 14.352 4.496 1 97 237 GLN A CA 1
ATOM 1945 C C . GLN A 1 237 ? -18.031 15.258 3.895 1 97 237 GLN A C 1
ATOM 1947 O O . GLN A 1 237 ? -17.859 16.391 4.34 1 97 237 GLN A O 1
ATOM 1952 N N . ALA A 1 238 ? -17.328 14.805 2.887 1 97.25 238 ALA A N 1
ATOM 1953 C CA . ALA A 1 238 ? -16.297 15.602 2.215 1 97.25 238 ALA A CA 1
ATOM 1954 C C . ALA A 1 238 ? -16.906 16.812 1.521 1 97.25 238 ALA A C 1
ATOM 1956 O O . ALA A 1 238 ? -16.328 17.891 1.517 1 97.25 238 ALA A O 1
ATOM 1957 N N . LEU A 1 239 ? -18.109 16.625 0.963 1 97.69 239 LEU A N 1
ATOM 1958 C CA . LEU A 1 239 ? -18.812 17.75 0.346 1 97.69 239 LEU A CA 1
ATOM 1959 C C . LEU A 1 239 ? -19.25 18.766 1.397 1 97.69 239 LEU A C 1
ATOM 1961 O O . LEU A 1 239 ? -19.047 19.969 1.222 1 97.69 239 LEU A O 1
ATOM 1965 N N . ARG A 1 240 ? -19.75 18.281 2.465 1 97.81 240 ARG A N 1
ATOM 1966 C CA . ARG A 1 240 ? -20.172 19.172 3.549 1 97.81 240 ARG A CA 1
ATOM 1967 C C . ARG A 1 240 ? -18.969 19.922 4.137 1 97.81 240 ARG A C 1
ATOM 1969 O O . ARG A 1 240 ? -19.094 21.078 4.539 1 97.81 240 ARG A O 1
ATOM 1976 N N . TYR A 1 241 ? -17.844 19.234 4.191 1 97.5 241 TYR A N 1
ATOM 1977 C CA . TYR A 1 241 ? -16.594 19.844 4.664 1 97.5 241 TYR A CA 1
ATOM 1978 C C . TYR A 1 241 ? -16.203 21.031 3.793 1 97.5 241 TYR A C 1
ATOM 1980 O O . TYR A 1 241 ? -15.883 22.109 4.305 1 97.5 241 TYR A O 1
ATOM 1988 N N . GLU A 1 242 ? -16.266 20.844 2.49 1 97.75 242 GLU A N 1
ATOM 1989 C CA . GLU A 1 242 ? -15.875 21.922 1.58 1 97.75 242 GLU A CA 1
ATOM 1990 C C . GLU A 1 242 ? -16.891 23.062 1.604 1 97.75 242 GLU A C 1
ATOM 1992 O O . GLU A 1 242 ? -16.516 24.234 1.452 1 97.75 242 GLU A O 1
ATOM 1997 N N . GLU A 1 243 ? -18.156 22.734 1.815 1 98 243 GLU A N 1
ATOM 1998 C CA . GLU A 1 243 ? -19.172 23.781 1.964 1 98 243 GLU A CA 1
ATOM 1999 C C . GLU A 1 243 ? -18.938 24.594 3.229 1 98 243 GLU A C 1
ATOM 2001 O O . GLU A 1 243 ? -19.062 25.828 3.213 1 98 243 GLU A O 1
ATOM 2006 N N . ALA A 1 244 ? -18.594 23.844 4.246 1 97.69 244 ALA A N 1
ATOM 2007 C CA . ALA A 1 244 ? -18.281 24.547 5.492 1 97.69 244 ALA A CA 1
ATOM 2008 C C . ALA A 1 244 ? -17 25.375 5.348 1 97.69 244 ALA A C 1
ATOM 2010 O O . ALA A 1 244 ? -16.906 26.453 5.91 1 97.69 244 ALA A O 1
ATOM 2011 N N . ASN A 1 245 ? -16.078 24.875 4.609 1 97.62 245 ASN A N 1
ATOM 2012 C CA . ASN A 1 245 ? -14.836 25.609 4.355 1 97.62 245 ASN A CA 1
ATOM 2013 C C . ASN A 1 245 ? -15.094 26.891 3.564 1 97.62 245 ASN A C 1
ATOM 2015 O O . ASN A 1 245 ? -14.43 27.906 3.783 1 97.62 245 ASN A O 1
ATOM 2019 N N . LEU A 1 246 ? -16.016 26.844 2.635 1 97.81 246 LEU A N 1
ATOM 2020 C CA . LEU A 1 246 ? -16.406 28.031 1.88 1 97.81 246 LEU A CA 1
ATOM 2021 C C . LEU A 1 246 ? -16.984 29.094 2.803 1 97.81 246 LEU A C 1
ATOM 2023 O O . LEU A 1 246 ? -16.641 30.281 2.678 1 97.81 246 LEU A O 1
ATOM 2027 N N . GLU A 1 247 ? -17.766 28.688 3.752 1 97.62 247 GLU A N 1
ATOM 2028 C CA . GLU A 1 247 ? -18.312 29.625 4.727 1 97.62 247 GLU A CA 1
ATOM 2029 C C . GLU A 1 247 ? -17.203 30.234 5.594 1 97.62 247 GLU A C 1
ATOM 2031 O O . GLU A 1 247 ? -17.266 31.406 5.934 1 97.62 247 GLU A O 1
ATOM 2036 N N . LEU A 1 248 ? -16.266 29.375 5.914 1 97.12 248 LEU A N 1
ATOM 2037 C CA . LEU A 1 248 ? -15.133 29.844 6.695 1 97.12 248 LEU A CA 1
ATOM 2038 C C . LEU A 1 248 ? -14.32 30.875 5.906 1 97.12 248 LEU A C 1
ATOM 2040 O O . LEU A 1 248 ? -13.867 31.875 6.465 1 97.12 248 LEU A O 1
ATOM 2044 N N . GLN A 1 249 ? -14.18 30.656 4.645 1 96.62 249 GLN A N 1
ATOM 2045 C CA . GLN A 1 249 ? -13.422 31.594 3.812 1 96.62 249 GLN A CA 1
ATOM 2046 C C . GLN A 1 249 ? -14.148 32.938 3.684 1 96.62 249 GLN A C 1
ATOM 2048 O O . GLN A 1 249 ? -13.516 34 3.637 1 96.62 249 GLN A O 1
ATOM 2053 N N . HIS A 1 250 ? -15.484 32.906 3.615 1 96.31 250 HIS A N 1
ATOM 2054 C CA . HIS A 1 250 ? -16.25 34.125 3.621 1 96.31 250 HIS A CA 1
ATOM 2055 C C . HIS A 1 250 ? -16.062 34.875 4.934 1 96.31 250 HIS A C 1
ATOM 2057 O O . HIS A 1 250 ? -15.945 36.125 4.934 1 96.31 250 HIS A O 1
ATOM 2063 N N . ALA A 1 251 ? -15.984 34.094 5.965 1 95.31 251 ALA A N 1
ATOM 2064 C CA . ALA A 1 251 ? -15.766 34.719 7.27 1 95.31 251 ALA A CA 1
ATOM 2065 C C . ALA A 1 251 ? -14.359 35.281 7.379 1 95.31 251 ALA A C 1
ATOM 2067 O O . ALA A 1 251 ? -14.156 36.312 8.023 1 95.31 251 ALA A O 1
ATOM 2068 N N . ASN A 1 252 ? -13.406 34.688 6.754 1 94.5 252 ASN A N 1
ATOM 2069 C CA . ASN A 1 252 ? -12.023 35.125 6.797 1 94.5 252 ASN A CA 1
ATOM 2070 C C . ASN A 1 252 ? -11.844 36.438 6.035 1 94.5 252 ASN A C 1
ATOM 2072 O O . ASN A 1 252 ? -10.844 37.125 6.215 1 94.5 252 ASN A O 1
ATOM 2076 N N . ALA A 1 253 ? -12.82 36.812 5.25 1 92.88 253 ALA A N 1
ATOM 2077 C CA . ALA A 1 253 ? -12.773 38.094 4.516 1 92.88 253 ALA A CA 1
ATOM 2078 C C . ALA A 1 253 ? -13.125 39.25 5.422 1 92.88 253 ALA A C 1
ATOM 2080 O O . ALA A 1 253 ? -12.781 40.406 5.129 1 92.88 253 ALA A O 1
ATOM 2081 N N . ILE A 1 254 ? -13.758 38.875 6.477 1 93.12 254 ILE A N 1
ATOM 2082 C CA . ILE A 1 254 ? -14.125 39.906 7.434 1 93.12 254 ILE A CA 1
ATOM 2083 C C . ILE A 1 254 ? -12.938 40.219 8.336 1 93.12 254 ILE A C 1
ATOM 2085 O O . ILE A 1 254 ? -12.383 39.312 8.977 1 93.12 254 ILE A O 1
ATOM 2089 N N . PRO A 1 255 ? -12.477 41.438 8.398 1 91.44 255 PRO A N 1
ATOM 2090 C CA . PRO A 1 255 ? -11.312 41.781 9.219 1 91.44 255 PRO A CA 1
ATOM 2091 C C . PRO A 1 255 ? -11.555 41.562 10.711 1 91.44 255 PRO A C 1
ATOM 2093 O O . PRO A 1 255 ? -12.688 41.719 11.188 1 91.44 255 PRO A O 1
ATOM 2096 N N . ASP A 1 256 ? -10.523 41.188 11.461 1 90.69 256 ASP A N 1
ATOM 2097 C CA . ASP A 1 256 ? -10.57 41.031 12.914 1 90.69 256 ASP A CA 1
ATOM 2098 C C . ASP A 1 256 ? -10.297 42.344 13.633 1 90.69 256 ASP A C 1
ATOM 2100 O O . ASP A 1 256 ? -9.805 43.312 13.023 1 90.69 256 ASP A O 1
ATOM 2104 N N . LEU A 1 257 ? -10.711 42.406 14.898 1 90.5 257 LEU A N 1
ATOM 2105 C CA . LEU A 1 257 ? -10.57 43.625 15.68 1 90.5 257 LEU A CA 1
ATOM 2106 C C . LEU A 1 257 ? -9.719 43.406 16.922 1 90.5 257 LEU A C 1
ATOM 2108 O O . LEU A 1 257 ? -9.977 42.469 17.688 1 90.5 257 LEU A O 1
ATOM 2112 N N . ALA A 1 258 ? -8.664 44.094 17.016 1 90.06 258 ALA A N 1
ATOM 2113 C CA . ALA A 1 258 ? -7.875 44.062 18.25 1 90.06 258 ALA A CA 1
ATOM 2114 C C . ALA A 1 258 ? -8.188 45.281 19.109 1 90.06 258 ALA A C 1
ATOM 2116 O O . ALA A 1 258 ? -8.203 46.406 18.625 1 90.06 258 ALA A O 1
ATOM 2117 N N . PHE A 1 259 ? -8.539 44.969 20.312 1 89.5 259 PHE A N 1
ATOM 2118 C CA . PHE A 1 259 ? -8.961 46.031 21.219 1 89.5 259 PHE A CA 1
ATOM 2119 C C . PHE A 1 259 ? -8.359 45.812 22.594 1 89.5 259 PHE A C 1
ATOM 2121 O O . PHE A 1 259 ? -8.172 44.688 23.047 1 89.5 259 PHE A O 1
ATOM 2128 N N . GLY A 1 260 ? -7.977 47.062 23.25 1 88.06 260 GLY A N 1
ATOM 2129 C CA . GLY A 1 260 ? -7.484 46.938 24.609 1 88.06 260 GLY A CA 1
ATOM 2130 C C . GLY A 1 260 ? -7.078 48.281 25.219 1 88.06 260 GLY A C 1
ATOM 2131 O O . GLY A 1 260 ? -7.016 49.281 24.516 1 88.06 260 GLY A O 1
ATOM 2132 N N . PRO A 1 261 ? -6.828 48.188 26.547 1 85.06 261 PRO A N 1
ATOM 2133 C CA . PRO A 1 261 ? -6.41 49.406 27.266 1 85.06 261 PRO A CA 1
ATOM 2134 C C . PRO A 1 261 ? -4.918 49.688 27.109 1 85.06 261 PRO A C 1
ATOM 2136 O O . PRO A 1 261 ? -4.137 48.781 26.828 1 85.06 261 PRO A O 1
ATOM 2139 N N . MET A 1 262 ? -4.652 51 27.078 1 85.31 262 MET A N 1
ATOM 2140 C CA . MET A 1 262 ? -3.264 51.438 27.062 1 85.31 262 MET A CA 1
ATOM 2141 C C . MET A 1 262 ? -3.02 52.469 28.156 1 85.31 262 MET A C 1
ATOM 2143 O O . MET A 1 262 ? -3.865 53.344 28.391 1 85.31 262 MET A O 1
ATOM 2147 N N . TYR A 1 263 ? -2.023 52.25 28.938 1 81.06 263 TYR A N 1
ATOM 2148 C CA . TYR A 1 263 ? -1.611 53.219 29.969 1 81.06 263 TYR A CA 1
ATOM 2149 C C . TYR A 1 263 ? -0.248 53.812 29.641 1 81.06 263 TYR A C 1
ATOM 2151 O O . TYR A 1 263 ? 0.712 53.062 29.375 1 81.06 263 TYR A O 1
ATOM 2159 N N . ASN A 1 264 ? -0.199 55.219 29.516 1 75.88 264 ASN A N 1
ATOM 2160 C CA . ASN A 1 264 ? 1.038 55.938 29.25 1 75.88 264 ASN A CA 1
ATOM 2161 C C . ASN A 1 264 ? 1.349 56.938 30.344 1 75.88 264 ASN A C 1
ATOM 2163 O O . ASN A 1 264 ? 0.607 57.906 30.531 1 75.88 264 ASN A O 1
ATOM 2167 N N . ARG A 1 265 ? 2.305 56.625 31.062 1 72.75 265 ARG A N 1
ATOM 2168 C CA . ARG A 1 265 ? 2.732 57.594 32.094 1 72.75 265 ARG A CA 1
ATOM 2169 C C . ARG A 1 265 ? 3.896 58.438 31.578 1 72.75 265 ARG A C 1
ATOM 2171 O O . ARG A 1 265 ? 4.965 57.906 31.266 1 72.75 265 ARG A O 1
ATOM 2178 N N . GLY A 1 266 ? 3.793 59.719 31.531 1 59.31 266 GLY A N 1
ATOM 2179 C CA . GLY A 1 266 ? 4.871 60.656 31.297 1 59.31 266 GLY A CA 1
ATOM 2180 C C . GLY A 1 266 ? 5.184 60.875 29.828 1 59.31 266 GLY A C 1
ATOM 2181 O O . GLY A 1 266 ? 6.066 61.656 29.484 1 59.31 266 GLY A O 1
ATOM 2182 N N . GLY A 1 267 ? 4.602 60.062 28.938 1 55.44 267 GLY A N 1
ATOM 2183 C CA . GLY A 1 267 ? 5.016 60.156 27.547 1 55.44 267 GLY A CA 1
ATOM 2184 C C . GLY A 1 267 ? 4.234 61.188 26.75 1 55.44 267 GLY A C 1
ATOM 2185 O O . GLY A 1 267 ? 4.648 61.562 25.656 1 55.44 267 GLY A O 1
ATOM 2186 N N . THR A 1 268 ? 3.084 61.438 27.281 1 56.25 268 THR A N 1
ATOM 2187 C CA . THR A 1 268 ? 2.279 62.438 26.578 1 56.25 268 THR A CA 1
ATOM 2188 C C . THR A 1 268 ? 2.279 63.75 27.344 1 56.25 268 THR A C 1
ATOM 2190 O O . THR A 1 268 ? 2.961 63.875 28.359 1 56.25 268 THR A O 1
ATOM 2193 N N . ALA A 1 269 ? 1.732 64.688 26.766 1 54.09 269 ALA A N 1
ATOM 2194 C CA . ALA A 1 269 ? 1.552 66 27.391 1 54.09 269 ALA A CA 1
ATOM 2195 C C . ALA A 1 269 ? 0.885 65.875 28.75 1 54.09 269 ALA A C 1
ATOM 2197 O O . ALA A 1 269 ? 0.962 66.812 29.578 1 54.09 269 ALA A O 1
ATOM 2198 N N . PHE A 1 270 ? 0.395 64.688 28.922 1 56.38 270 PHE A N 1
ATOM 2199 C CA . PHE A 1 270 ? -0.301 64.5 30.188 1 56.38 270 PHE A CA 1
ATOM 2200 C C . PHE A 1 270 ? 0.468 63.531 31.078 1 56.38 270 PHE A C 1
ATOM 2202 O O . PHE A 1 270 ? 1.114 62.594 30.578 1 56.38 270 PHE A O 1
ATOM 2209 N N . GLN A 1 271 ? 0.633 63.75 32.312 1 61.88 271 GLN A N 1
ATOM 2210 C CA . GLN A 1 271 ? 1.398 62.969 33.281 1 61.88 271 GLN A CA 1
ATOM 2211 C C . GLN A 1 271 ? 0.894 61.531 33.375 1 61.88 271 GLN A C 1
ATOM 2213 O O . GLN A 1 271 ? 1.688 60.594 33.469 1 61.88 271 GLN A O 1
ATOM 2218 N N . ASN A 1 272 ? -0.552 61.188 33.375 1 70.81 272 ASN A N 1
ATOM 2219 C CA . ASN A 1 272 ? -1.183 59.875 33.406 1 70.81 272 ASN A CA 1
ATOM 2220 C C . ASN A 1 272 ? -2.238 59.75 32.312 1 70.81 272 ASN A C 1
ATOM 2222 O O . ASN A 1 272 ? -3.346 60.281 32.438 1 70.81 272 ASN A O 1
ATOM 2226 N N . TYR A 1 273 ? -1.804 59.062 31.266 1 73.88 273 TYR A N 1
ATOM 2227 C CA . TYR A 1 273 ? -2.736 58.938 30.141 1 73.88 273 TYR A CA 1
ATOM 2228 C C . TYR A 1 273 ? -3.303 57.5 30.078 1 73.88 273 TYR A C 1
ATOM 2230 O O . TYR A 1 273 ? -2.551 56.531 30.031 1 73.88 273 TYR A O 1
ATOM 2238 N N . TRP A 1 274 ? -4.656 57.344 30.344 1 79.12 274 TRP A N 1
ATOM 2239 C CA . TRP A 1 274 ? -5.391 56.125 30.094 1 79.12 274 TRP A CA 1
ATOM 2240 C C . TRP A 1 274 ? -6.102 56.156 28.75 1 79.12 274 TRP A C 1
ATOM 2242 O O . TRP A 1 274 ? -6.852 57.094 28.469 1 79.12 274 TRP A O 1
ATOM 2252 N N . GLY A 1 275 ? -5.676 55.25 27.891 1 81.12 275 GLY A N 1
ATOM 2253 C CA . GLY A 1 275 ? -6.324 55.25 26.578 1 81.12 275 GLY A CA 1
ATOM 2254 C C . GLY A 1 275 ? -6.762 53.844 26.141 1 81.12 275 GLY A C 1
ATOM 2255 O O . GLY A 1 275 ? -6.586 52.875 26.875 1 81.12 275 GLY A O 1
ATOM 2256 N N . VAL A 1 276 ? -7.598 53.844 25.125 1 85.56 276 VAL A N 1
ATOM 2257 C CA . VAL A 1 276 ? -8.047 52.625 24.469 1 85.56 276 VAL A CA 1
ATOM 2258 C C . VAL A 1 276 ? -7.527 52.594 23.031 1 85.56 276 VAL A C 1
ATOM 2260 O O . VAL A 1 276 ? -7.488 53.625 22.359 1 85.56 276 VAL A O 1
ATOM 2263 N N . THR A 1 277 ? -6.918 51.469 22.766 1 85.5 277 THR A N 1
ATOM 2264 C CA . THR A 1 277 ? -6.418 51.312 21.406 1 85.5 277 THR A CA 1
ATOM 2265 C C . THR A 1 277 ? -7.258 50.281 20.641 1 85.5 277 THR A C 1
ATOM 2267 O O . THR A 1 277 ? -7.789 49.344 21.234 1 85.5 277 THR A O 1
ATOM 2270 N N . ALA A 1 278 ? -7.469 50.594 19.328 1 86.56 278 ALA A N 1
ATOM 2271 C CA . ALA A 1 278 ? -8.164 49.688 18.422 1 86.56 278 ALA A CA 1
ATOM 2272 C C . ALA A 1 278 ? -7.414 49.531 17.109 1 86.56 278 ALA A C 1
ATOM 2274 O O . ALA A 1 278 ? -6.867 50.5 16.578 1 86.56 278 ALA A O 1
ATOM 2275 N N . GLN A 1 279 ? -7.223 48.312 16.766 1 86.56 279 GLN A N 1
ATOM 2276 C CA . GLN A 1 279 ? -6.559 48 15.5 1 86.56 279 GLN A CA 1
ATOM 2277 C C . GLN A 1 279 ? -7.438 47.156 14.602 1 86.56 279 GLN A C 1
ATOM 2279 O O . GLN A 1 279 ? -7.992 46.156 15.055 1 86.56 279 GLN A O 1
ATOM 2284 N N . LEU A 1 280 ? -7.648 47.594 13.32 1 86.88 280 LEU A N 1
ATOM 2285 C CA . LEU A 1 280 ? -8.461 46.875 12.344 1 86.88 280 LEU A CA 1
ATOM 2286 C C . LEU A 1 280 ? -7.797 46.875 10.969 1 86.88 280 LEU A C 1
ATOM 2288 O O . LEU A 1 280 ? -7.266 47.906 10.539 1 86.88 280 LEU A O 1
ATOM 2292 N N . ASN A 1 281 ? -7.777 45.719 10.375 1 85.31 281 ASN A N 1
ATOM 2293 C CA . ASN A 1 281 ? -7.305 45.656 8.992 1 85.31 281 ASN A CA 1
ATOM 2294 C C . ASN A 1 281 ? -8.43 45.938 8 1 85.31 281 ASN A C 1
ATOM 2296 O O . ASN A 1 281 ? -9.391 45.188 7.922 1 85.31 281 ASN A O 1
ATOM 2300 N N . ILE A 1 282 ? -8.305 47.031 7.309 1 86.81 282 ILE A N 1
ATOM 2301 C CA . ILE A 1 282 ? -9.336 47.375 6.344 1 86.81 282 ILE A CA 1
ATOM 2302 C C . ILE A 1 282 ? -9.117 46.625 5.043 1 86.81 282 ILE A C 1
ATOM 2304 O O . ILE A 1 282 ? -8.055 46.719 4.426 1 86.81 282 ILE A O 1
ATOM 2308 N N . PRO A 1 283 ? -10.086 45.812 4.664 1 88.69 283 PRO A N 1
ATOM 2309 C CA . PRO A 1 283 ? -9.93 45 3.461 1 88.69 283 PRO A CA 1
ATOM 2310 C C . PRO A 1 283 ? -10.141 45.781 2.174 1 88.69 283 PRO A C 1
ATOM 2312 O O . PRO A 1 283 ? -11.211 45.719 1.569 1 88.69 283 PRO A O 1
ATOM 2315 N N . LEU A 1 284 ? -9.062 46.469 1.646 1 90.38 284 LEU A N 1
ATOM 2316 C CA . LEU A 1 284 ? -9.156 47.25 0.411 1 90.38 284 LEU A CA 1
ATOM 2317 C C . LEU A 1 284 ? -8.641 46.438 -0.775 1 90.38 284 LEU A C 1
ATOM 2319 O O . LEU A 1 284 ? -9.273 46.406 -1.831 1 90.38 284 LEU A O 1
ATOM 2323 N N . PHE A 1 285 ? -7.453 45.75 -0.538 1 90.81 285 PHE A N 1
ATOM 2324 C CA . PHE A 1 285 ? -6.805 45 -1.612 1 90.81 285 PHE A CA 1
ATOM 2325 C C . PHE A 1 285 ? -7.059 43.5 -1.466 1 90.81 285 PHE A C 1
ATOM 2327 O O . PHE A 1 285 ? -7.418 42.844 -2.436 1 90.81 285 PHE A O 1
ATOM 2334 N N . ASP A 1 286 ? -6.879 42.969 -0.252 1 88.31 286 ASP A N 1
ATOM 2335 C CA . ASP A 1 286 ? -7.066 41.531 0.034 1 88.31 286 ASP A CA 1
ATOM 2336 C C . ASP A 1 286 ? -8.391 41.281 0.761 1 88.31 286 ASP A C 1
ATOM 2338 O O . ASP A 1 286 ? -8.492 41.531 1.969 1 88.31 286 ASP A O 1
ATOM 2342 N N . ARG A 1 287 ? -9.32 40.906 0.016 1 90.56 287 ARG A N 1
ATOM 2343 C CA . ARG A 1 287 ? -10.617 40.562 0.583 1 90.56 287 ARG A CA 1
ATOM 2344 C C . ARG A 1 287 ? -10.82 39.031 0.602 1 90.56 287 ARG A C 1
ATOM 2346 O O . ARG A 1 287 ? -11.961 38.562 0.632 1 90.56 287 ARG A O 1
ATOM 2353 N N . ASN A 1 288 ? -9.703 38.281 0.544 1 94.25 288 ASN A N 1
ATOM 2354 C CA . ASN A 1 288 ? -9.734 36.844 0.518 1 94.25 288 ASN A CA 1
ATOM 2355 C C . ASN A 1 288 ? -10.5 36.312 -0.693 1 94.25 288 ASN A C 1
ATOM 2357 O O . ASN A 1 288 ? -11.141 35.25 -0.621 1 94.25 288 ASN A O 1
ATOM 2361 N N . GLN A 1 289 ? -10.414 37.094 -1.745 1 94.38 289 GLN A N 1
ATOM 2362 C CA . GLN A 1 289 ? -11.203 36.781 -2.934 1 94.38 289 GLN A CA 1
ATOM 2363 C C . GLN A 1 289 ? -10.672 35.531 -3.623 1 94.38 289 GLN A C 1
ATOM 2365 O O . GLN A 1 289 ? -11.453 34.719 -4.137 1 94.38 289 GLN A O 1
ATOM 2370 N N . GLY A 1 290 ? -9.375 35.344 -3.709 1 95.56 290 GLY A N 1
ATOM 2371 C CA . GLY A 1 290 ? -8.812 34.156 -4.324 1 95.56 290 GLY A CA 1
ATOM 2372 C C . GLY A 1 290 ? -9.18 32.875 -3.598 1 95.56 290 GLY A C 1
ATOM 2373 O O . GLY A 1 290 ? -9.555 31.875 -4.227 1 95.56 290 GLY A O 1
ATOM 2374 N N . ASN A 1 291 ? -9.062 32.812 -2.207 1 95.38 291 ASN A N 1
ATOM 2375 C CA . ASN A 1 291 ? -9.391 31.656 -1.41 1 95.38 291 ASN A CA 1
ATOM 2376 C C . ASN A 1 291 ? -10.875 31.312 -1.487 1 95.38 291 ASN A C 1
ATOM 2378 O O . ASN A 1 291 ? -11.258 30.141 -1.465 1 95.38 291 ASN A O 1
ATOM 2382 N N . ILE A 1 292 ? -11.711 32.312 -1.55 1 96.94 292 ILE A N 1
ATOM 2383 C CA . ILE A 1 292 ? -13.148 32.094 -1.664 1 96.94 292 ILE A CA 1
ATOM 2384 C C . ILE A 1 292 ? -13.469 31.453 -3.004 1 96.94 292 ILE A C 1
ATOM 2386 O O . ILE A 1 292 ? -14.195 30.453 -3.059 1 96.94 292 ILE A O 1
ATOM 2390 N N . LYS A 1 293 ? -12.836 31.953 -4.016 1 97.19 293 LYS A N 1
ATOM 2391 C CA . LYS A 1 293 ? -13.031 31.359 -5.332 1 97.19 293 LYS A CA 1
ATOM 2392 C C . LYS A 1 293 ? -12.516 29.922 -5.375 1 97.19 293 LYS A C 1
ATOM 2394 O O . LYS A 1 293 ? -13.148 29.047 -5.969 1 97.19 293 LYS A O 1
ATOM 2399 N N . ALA A 1 294 ? -11.398 29.719 -4.816 1 96.56 294 ALA A N 1
ATOM 2400 C CA . ALA A 1 294 ? -10.828 28.391 -4.758 1 96.56 294 ALA A CA 1
ATOM 2401 C C . ALA A 1 294 ? -11.75 27.422 -4.004 1 96.56 294 ALA A C 1
ATOM 2403 O O . ALA A 1 294 ? -11.93 26.281 -4.414 1 96.56 294 ALA A O 1
ATOM 2404 N N . ALA A 1 295 ? -12.273 27.859 -2.906 1 97.25 295 ALA A N 1
ATOM 2405 C CA . ALA A 1 295 ? -13.164 27.031 -2.105 1 97.25 295 ALA A CA 1
ATOM 2406 C C . ALA A 1 295 ? -14.445 26.719 -2.871 1 97.25 295 ALA A C 1
ATOM 2408 O O . ALA A 1 295 ? -14.992 25.609 -2.756 1 97.25 295 ALA A O 1
ATOM 2409 N N . GLU A 1 296 ? -14.93 27.734 -3.602 1 97.62 296 GLU A N 1
ATOM 2410 C CA . GLU A 1 296 ? -16.109 27.5 -4.43 1 97.62 296 GLU A CA 1
ATOM 2411 C C . GLU A 1 296 ? -15.859 26.391 -5.453 1 97.62 296 GLU A C 1
ATOM 2413 O O . GLU A 1 296 ? -16.703 25.531 -5.656 1 97.62 296 GLU A O 1
ATOM 2418 N N . LYS A 1 297 ? -14.75 26.516 -6.09 1 97.56 297 LYS A N 1
ATOM 2419 C CA . LYS A 1 297 ? -14.398 25.5 -7.074 1 97.56 297 LYS A CA 1
ATOM 2420 C C . LYS A 1 297 ? -14.18 24.141 -6.41 1 97.56 297 LYS A C 1
ATOM 2422 O O . LYS A 1 297 ? -14.477 23.094 -7 1 97.56 297 LYS A O 1
ATOM 2427 N N . SER A 1 298 ? -13.664 24.125 -5.207 1 97.25 298 SER A N 1
ATOM 2428 C CA . SER A 1 298 ? -13.453 22.891 -4.477 1 97.25 298 SER A CA 1
ATOM 2429 C C . SER A 1 298 ? -14.781 22.188 -4.176 1 97.25 298 SER A C 1
ATOM 2431 O O . SER A 1 298 ? -14.852 20.969 -4.16 1 97.25 298 SER A O 1
ATOM 2433 N N . VAL A 1 299 ? -15.828 22.969 -3.867 1 97.5 299 VAL A N 1
ATOM 2434 C CA . VAL A 1 299 ? -17.156 22.406 -3.639 1 97.5 299 VAL A CA 1
ATOM 2435 C C . VAL A 1 299 ? -17.641 21.703 -4.902 1 97.5 299 VAL A C 1
ATOM 2437 O O . VAL A 1 299 ? -18.188 20.594 -4.832 1 97.5 299 VAL A O 1
ATOM 2440 N N . LEU A 1 300 ? -17.344 22.297 -6.047 1 97.5 300 LEU A N 1
ATOM 2441 C CA . LEU A 1 300 ? -17.75 21.703 -7.312 1 97.5 300 LEU A CA 1
ATOM 2442 C C . LEU A 1 300 ? -16.984 20.406 -7.57 1 97.5 300 LEU A C 1
ATOM 2444 O O . LEU A 1 300 ? -17.547 19.438 -8.086 1 97.5 300 LEU A O 1
ATOM 2448 N N . VAL A 1 301 ? -15.719 20.422 -7.277 1 96.69 301 VAL A N 1
ATOM 2449 C CA . VAL A 1 301 ? -14.898 19.219 -7.422 1 96.69 301 VAL A CA 1
ATOM 2450 C C . VAL A 1 301 ? -15.508 18.078 -6.605 1 96.69 301 VAL A C 1
ATOM 2452 O O . VAL A 1 301 ? -15.695 16.969 -7.117 1 96.69 301 VAL A O 1
ATOM 2455 N N . ARG A 1 302 ? -15.82 18.359 -5.309 1 96.88 302 ARG A N 1
ATOM 2456 C CA . ARG A 1 302 ? -16.328 17.328 -4.426 1 96.88 302 ARG A CA 1
ATOM 2457 C C . ARG A 1 302 ? -17.703 16.844 -4.887 1 96.88 302 ARG A C 1
ATOM 2459 O O . ARG A 1 302 ? -18.047 15.664 -4.734 1 96.88 302 ARG A O 1
ATOM 2466 N N . LYS A 1 303 ? -18.484 17.75 -5.449 1 97.44 303 LYS A N 1
ATOM 2467 C CA . LYS A 1 303 ? -19.797 17.359 -5.98 1 97.44 303 LYS A CA 1
ATOM 2468 C C . LYS A 1 303 ? -19.656 16.344 -7.105 1 97.44 303 LYS A C 1
ATOM 2470 O O . LYS A 1 303 ? -20.375 15.344 -7.141 1 97.44 303 LYS A O 1
ATOM 2475 N N . GLN A 1 304 ? -18.719 16.594 -8.023 1 97.12 304 GLN A N 1
ATOM 2476 C CA . GLN A 1 304 ? -18.484 15.648 -9.117 1 97.12 304 GLN A CA 1
ATOM 2477 C C . GLN A 1 304 ? -17.938 14.32 -8.602 1 97.12 304 GLN A C 1
ATOM 2479 O O . GLN A 1 304 ? -18.312 13.258 -9.094 1 97.12 304 GLN A O 1
ATOM 2484 N N . GLU A 1 305 ? -17.078 14.445 -7.617 1 96.25 305 GLU A N 1
ATOM 2485 C CA . GLU A 1 305 ? -16.516 13.227 -7.035 1 96.25 305 GLU A CA 1
ATOM 2486 C C . GLU A 1 305 ? -17.594 12.398 -6.359 1 96.25 305 GLU A C 1
ATOM 2488 O O . GLU A 1 305 ? -17.578 11.164 -6.418 1 96.25 305 GLU A O 1
ATOM 2493 N N . LEU A 1 306 ? -18.531 13.07 -5.68 1 96.88 306 LEU A N 1
ATOM 2494 C CA . LEU A 1 306 ? -19.641 12.367 -5.043 1 96.88 306 LEU A CA 1
ATOM 2495 C C . LEU A 1 306 ? -20.5 11.648 -6.078 1 96.88 306 LEU A C 1
ATOM 2497 O O . LEU A 1 306 ? -20.844 10.484 -5.898 1 96.88 306 LEU A O 1
ATOM 2501 N N . LYS A 1 307 ? -20.766 12.305 -7.176 1 96.62 307 LYS A N 1
ATOM 2502 C CA . LYS A 1 307 ? -21.531 11.688 -8.25 1 96.62 307 LYS A CA 1
ATOM 2503 C C . LYS A 1 307 ? -20.812 10.469 -8.812 1 96.62 307 LYS A C 1
ATOM 2505 O O . LYS A 1 307 ? -21.438 9.438 -9.078 1 96.62 307 LYS A O 1
ATOM 2510 N N . ASN A 1 308 ? -19.531 10.656 -9.016 1 95.88 308 ASN A N 1
ATOM 2511 C CA . ASN A 1 308 ? -18.734 9.523 -9.484 1 95.88 308 ASN A CA 1
ATOM 2512 C C . ASN A 1 308 ? -18.781 8.352 -8.508 1 95.88 308 ASN A C 1
ATOM 2514 O O . ASN A 1 308 ? -18.906 7.199 -8.922 1 95.88 308 ASN A O 1
ATOM 2518 N N . THR A 1 309 ? -18.656 8.633 -7.203 1 96.12 309 THR A N 1
ATOM 2519 C CA . THR A 1 309 ? -18.672 7.59 -6.184 1 96.12 309 THR A CA 1
ATOM 2520 C C . THR A 1 309 ? -20.016 6.863 -6.168 1 96.12 309 THR A C 1
ATOM 2522 O O . THR A 1 309 ? -20.078 5.645 -6.012 1 96.12 309 THR A O 1
ATOM 2525 N N . ILE A 1 310 ? -21.078 7.602 -6.34 1 95.81 310 ILE A N 1
ATOM 2526 C CA . ILE A 1 310 ? -22.406 7.016 -6.375 1 95.81 310 ILE A CA 1
ATOM 2527 C C . ILE A 1 310 ? -22.516 6.039 -7.543 1 95.81 310 ILE A C 1
ATOM 2529 O O . ILE A 1 310 ? -23 4.914 -7.383 1 95.81 310 ILE A O 1
ATOM 2533 N N . LEU A 1 311 ? -22 6.426 -8.68 1 95.19 311 LEU A N 1
ATOM 2534 C CA . LEU A 1 311 ? -22.016 5.566 -9.859 1 95.19 311 LEU A CA 1
ATOM 2535 C C . LEU A 1 311 ? -21.156 4.328 -9.641 1 95.19 311 LEU A C 1
ATOM 2537 O O . LEU A 1 311 ? -21.547 3.225 -10.039 1 95.19 311 LEU A O 1
ATOM 2541 N N . GLU A 1 312 ? -20.031 4.551 -9.062 1 95.12 312 GLU A N 1
ATOM 2542 C CA . GLU A 1 312 ? -19.141 3.432 -8.781 1 95.12 312 GLU A CA 1
ATOM 2543 C C . GLU A 1 312 ? -19.812 2.426 -7.84 1 95.12 312 GLU A C 1
ATOM 2545 O O . GLU A 1 312 ? -19.703 1.215 -8.047 1 95.12 312 GLU A O 1
ATOM 2550 N N . VAL A 1 313 ? -20.453 2.922 -6.812 1 95.44 313 VAL A N 1
ATOM 2551 C CA . VAL A 1 313 ? -21.109 2.057 -5.844 1 95.44 313 VAL A CA 1
ATOM 2552 C C . VAL A 1 313 ? -22.203 1.243 -6.535 1 95.44 313 VAL A C 1
ATOM 2554 O O . VAL A 1 313 ? -22.312 0.03 -6.336 1 95.44 313 VAL A O 1
ATOM 2557 N N . GLU A 1 314 ? -22.969 1.854 -7.391 1 95.12 314 GLU A N 1
ATOM 2558 C CA . GLU A 1 314 ? -24.047 1.171 -8.109 1 95.12 314 GLU A CA 1
ATOM 2559 C C . GLU A 1 314 ? -23.484 0.081 -9.023 1 95.12 314 GLU A C 1
ATOM 2561 O O . GLU A 1 314 ? -24.016 -1.032 -9.062 1 95.12 314 GLU A O 1
ATOM 2566 N N . ASN A 1 315 ? -22.438 0.397 -9.688 1 94.44 315 ASN A N 1
ATOM 2567 C CA . ASN A 1 315 ? -21.812 -0.579 -10.57 1 94.44 315 ASN A CA 1
ATOM 2568 C C . ASN A 1 315 ? -21.172 -1.717 -9.781 1 94.44 315 ASN A C 1
ATOM 2570 O O . ASN A 1 315 ? -21.266 -2.881 -10.18 1 94.44 315 ASN A O 1
ATOM 2574 N N . ASP A 1 316 ? -20.516 -1.353 -8.742 1 95.25 316 ASP A N 1
ATOM 2575 C CA . ASP A 1 316 ? -19.875 -2.357 -7.906 1 95.25 316 ASP A CA 1
ATOM 2576 C C . ASP A 1 316 ? -20.875 -3.375 -7.379 1 95.25 316 ASP A C 1
ATOM 2578 O O . ASP A 1 316 ? -20.625 -4.582 -7.414 1 95.25 316 ASP A O 1
ATOM 2582 N N . VAL A 1 317 ? -21.984 -2.889 -6.871 1 95.62 317 VAL A N 1
ATOM 2583 C CA . VAL A 1 317 ? -23.016 -3.752 -6.293 1 95.62 317 VAL A CA 1
ATOM 2584 C C . VAL A 1 317 ? -23.594 -4.648 -7.379 1 95.62 317 VAL A C 1
ATOM 2586 O O . VAL A 1 317 ? -23.766 -5.852 -7.176 1 95.62 317 VAL A O 1
ATOM 2589 N N . ASN A 1 318 ? -23.812 -4.129 -8.57 1 95.12 318 ASN A N 1
ATOM 2590 C CA . ASN A 1 318 ? -24.359 -4.898 -9.688 1 95.12 318 ASN A CA 1
ATOM 2591 C C . ASN A 1 318 ? -23.406 -6.012 -10.117 1 95.12 318 ASN A C 1
ATOM 2593 O O . ASN A 1 318 ? -23.812 -7.16 -10.281 1 95.12 318 ASN A O 1
ATOM 2597 N N . VAL A 1 319 ? -22.203 -5.629 -10.242 1 95.69 319 VAL A N 1
ATOM 2598 C CA . VAL A 1 319 ? -21.203 -6.602 -10.688 1 95.69 319 VAL A CA 1
ATOM 2599 C C . VAL A 1 319 ? -21.016 -7.672 -9.617 1 95.69 319 VAL A C 1
ATOM 2601 O O . VAL A 1 319 ? -20.938 -8.859 -9.93 1 95.69 319 VAL A O 1
ATOM 2604 N N . ALA A 1 320 ? -20.953 -7.266 -8.391 1 96.12 320 ALA A N 1
ATOM 2605 C CA . ALA A 1 320 ? -20.766 -8.211 -7.297 1 96.12 320 ALA A CA 1
ATOM 2606 C C . ALA A 1 320 ? -21.922 -9.211 -7.215 1 96.12 320 ALA A C 1
ATOM 2608 O O . ALA A 1 320 ? -21.703 -10.414 -7.066 1 96.12 320 ALA A O 1
ATOM 2609 N N . LEU A 1 321 ? -23.156 -8.742 -7.383 1 95.19 321 LEU A N 1
ATOM 2610 C CA . LEU A 1 321 ? -24.328 -9.617 -7.32 1 95.19 321 LEU A CA 1
ATOM 2611 C C . LEU A 1 321 ? -24.375 -10.555 -8.523 1 95.19 321 LEU A C 1
ATOM 2613 O O . LEU A 1 321 ? -24.609 -11.758 -8.367 1 95.19 321 LEU A O 1
ATOM 2617 N N . ALA A 1 322 ? -24.109 -10.016 -9.68 1 95.44 322 ALA A N 1
ATOM 2618 C CA . ALA A 1 322 ? -24.078 -10.836 -10.883 1 95.44 322 ALA A CA 1
ATOM 2619 C C . ALA A 1 322 ? -23.016 -11.93 -10.789 1 95.44 322 ALA A C 1
ATOM 2621 O O . ALA A 1 322 ? -23.266 -13.078 -11.172 1 95.44 322 ALA A O 1
ATOM 2622 N N . THR A 1 323 ? -21.875 -11.508 -10.297 1 96.19 323 THR A N 1
ATOM 2623 C CA . THR A 1 323 ? -20.781 -12.453 -10.141 1 96.19 323 THR A CA 1
ATOM 2624 C C . THR A 1 323 ? -21.141 -13.539 -9.133 1 96.19 323 THR A C 1
ATOM 2626 O O . THR A 1 323 ? -20.906 -14.727 -9.375 1 96.19 323 THR A O 1
ATOM 2629 N N . ALA A 1 324 ? -21.766 -13.188 -8.023 1 95.88 324 ALA A N 1
ATOM 2630 C CA . ALA A 1 324 ? -22.156 -14.148 -6.996 1 95.88 324 ALA A CA 1
ATOM 2631 C C . ALA A 1 324 ? -23.219 -15.117 -7.52 1 95.88 324 ALA A C 1
ATOM 2633 O O . ALA A 1 324 ? -23.141 -16.312 -7.254 1 95.88 324 ALA A O 1
ATOM 2634 N N . LYS A 1 325 ? -24.141 -14.641 -8.305 1 95.56 325 LYS A N 1
ATOM 2635 C CA . LYS A 1 325 ? -25.172 -15.477 -8.898 1 95.56 325 LYS A CA 1
ATOM 2636 C C . LYS A 1 325 ? -24.562 -16.469 -9.891 1 95.56 325 LYS A C 1
ATOM 2638 O O . LYS A 1 325 ? -24.906 -17.656 -9.867 1 95.56 325 LYS A O 1
ATOM 2643 N N . ALA A 1 326 ? -23.672 -15.953 -10.672 1 95.5 326 ALA A N 1
ATOM 2644 C CA . ALA A 1 326 ? -23.047 -16.797 -11.68 1 95.5 326 ALA A CA 1
ATOM 2645 C C . ALA A 1 326 ? -22.203 -17.891 -11.031 1 95.5 326 ALA A C 1
ATOM 2647 O O . ALA A 1 326 ? -22.297 -19.062 -11.414 1 95.5 326 ALA A O 1
ATOM 2648 N N . LYS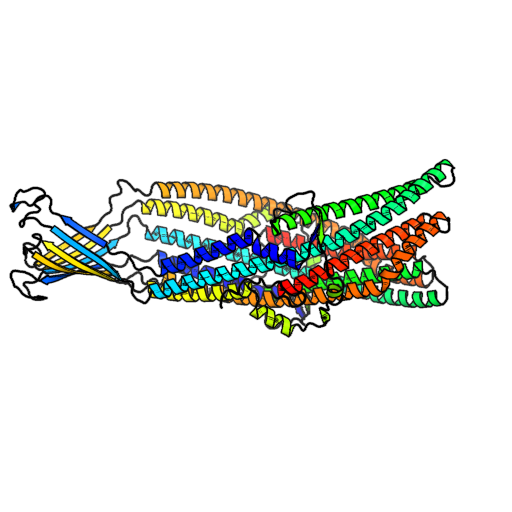 A 1 327 ? -21.391 -17.484 -10.078 1 94.75 327 LYS A N 1
ATOM 2649 C CA . LYS A 1 327 ? -20.531 -18.453 -9.406 1 94.75 327 LYS A CA 1
ATOM 2650 C C . LYS A 1 327 ? -21.344 -19.469 -8.617 1 94.75 327 LYS A C 1
ATOM 2652 O O . LYS A 1 327 ? -21 -20.656 -8.57 1 94.75 327 LYS A O 1
ATOM 2657 N N . ASP A 1 328 ? -22.422 -19.016 -8 1 93.62 328 ASP A N 1
ATOM 2658 C CA . ASP A 1 328 ? -23.297 -19.906 -7.254 1 93.62 328 ASP A CA 1
ATOM 2659 C C . ASP A 1 328 ? -23.969 -20.922 -8.18 1 93.62 328 ASP A C 1
ATOM 2661 O O . ASP A 1 328 ? -24.016 -22.109 -7.875 1 93.62 328 ASP A O 1
ATOM 2665 N N . MET A 1 329 ? -24.422 -20.469 -9.312 1 92.44 329 MET A N 1
ATOM 2666 C CA . MET A 1 329 ? -25.062 -21.344 -10.289 1 92.44 329 MET A CA 1
ATOM 2667 C C . MET A 1 329 ? -24.078 -22.391 -10.805 1 92.44 329 MET A C 1
ATOM 2669 O O . MET A 1 329 ? -24.422 -23.562 -10.906 1 92.44 329 MET A O 1
ATOM 2673 N N . LEU A 1 330 ? -22.891 -21.938 -11.062 1 90.19 330 LEU A N 1
ATOM 2674 C CA . LEU A 1 330 ? -21.875 -22.844 -11.562 1 90.19 330 LEU A CA 1
ATOM 2675 C C . LEU A 1 330 ? -21.516 -23.891 -10.516 1 90.19 330 LEU A C 1
ATOM 2677 O O . LEU A 1 330 ? -21.375 -25.078 -10.844 1 90.19 330 LEU A O 1
ATOM 2681 N N . TYR A 1 331 ? -21.391 -23.484 -9.312 1 89.44 331 TYR A N 1
ATOM 2682 C CA . TYR A 1 331 ? -21.078 -24.391 -8.219 1 89.44 331 TYR A CA 1
ATOM 2683 C C . TYR A 1 331 ? -22.172 -25.422 -8.023 1 89.44 331 TYR A C 1
ATOM 2685 O O . TYR A 1 331 ? -21.891 -26.625 -7.926 1 89.44 331 TYR A O 1
ATOM 2693 N N . ARG A 1 332 ? -23.344 -25.062 -8.031 1 87.25 332 ARG A N 1
ATOM 2694 C CA . ARG A 1 332 ? -24.469 -25.969 -7.805 1 87.25 332 ARG A CA 1
ATOM 2695 C C . ARG A 1 332 ? -24.625 -26.938 -8.961 1 87.25 332 ARG A C 1
ATOM 2697 O O . ARG A 1 332 ? -24.906 -28.125 -8.75 1 87.25 332 ARG A O 1
ATOM 2704 N N . ARG A 1 333 ? -24.375 -26.453 -10.109 1 84.56 333 ARG A N 1
ATOM 2705 C CA . ARG A 1 333 ? -24.438 -27.328 -11.273 1 84.56 333 ARG A CA 1
ATOM 2706 C C . ARG A 1 333 ? -23.344 -28.391 -11.219 1 84.56 333 ARG A C 1
ATOM 2708 O O . ARG A 1 333 ? -23.594 -29.562 -11.508 1 84.56 333 ARG A O 1
ATOM 2715 N N . PHE A 1 334 ? -22.172 -27.953 -10.867 1 81.81 334 PHE A N 1
ATOM 2716 C CA . PHE A 1 334 ? -21.047 -28.875 -10.781 1 81.81 334 PHE A CA 1
ATOM 2717 C C . PHE A 1 334 ? -21.25 -29.875 -9.641 1 81.81 334 PHE A C 1
ATOM 2719 O O . PHE A 1 334 ? -20.984 -31.062 -9.805 1 81.81 334 PHE A O 1
ATOM 2726 N N . ARG A 1 335 ? -21.594 -29.438 -8.5 1 77.31 335 ARG A N 1
ATOM 2727 C CA . ARG A 1 335 ? -21.812 -30.281 -7.324 1 77.31 335 ARG A CA 1
ATOM 2728 C C . ARG A 1 335 ? -22.828 -31.391 -7.613 1 77.31 335 ARG A C 1
ATOM 2730 O O . ARG A 1 335 ? -22.609 -32.531 -7.246 1 77.31 335 ARG A O 1
ATOM 2737 N N . ASN A 1 336 ? -23.828 -31.094 -8.188 1 73.5 336 ASN A N 1
ATOM 2738 C CA . ASN A 1 336 ? -24.891 -32.062 -8.484 1 73.5 336 ASN A CA 1
ATOM 2739 C C . ASN A 1 336 ? -24.453 -33.094 -9.508 1 73.5 336 ASN A C 1
ATOM 2741 O O . ASN A 1 336 ? -24.922 -34.219 -9.477 1 73.5 336 ASN A O 1
ATOM 2745 N N . THR A 1 337 ? -23.469 -32.656 -10.328 1 68.75 337 THR A N 1
ATOM 2746 C CA . THR A 1 337 ? -23.078 -33.562 -11.414 1 68.75 337 THR A CA 1
ATOM 2747 C C . THR A 1 337 ? -21.891 -34.438 -11 1 68.75 337 THR A C 1
ATOM 2749 O O . THR A 1 337 ? -21.812 -35.594 -11.352 1 68.75 337 THR A O 1
ATOM 2752 N N . TYR A 1 338 ? -20.828 -33.906 -10.297 1 63 338 TYR A N 1
ATOM 2753 C CA . TYR A 1 338 ? -19.516 -34.531 -10.219 1 63 338 TYR A CA 1
ATOM 2754 C C . TYR A 1 338 ? -19.266 -35.094 -8.82 1 63 338 TYR A C 1
ATOM 2756 O O . TYR A 1 338 ? -18.547 -36.094 -8.656 1 63 338 TYR A O 1
ATOM 2764 N N . THR A 1 339 ? -19.578 -34.531 -7.738 1 59.72 339 THR A N 1
ATOM 2765 C CA . THR A 1 339 ? -18.953 -34.719 -6.43 1 59.72 339 THR A CA 1
ATOM 2766 C C . THR A 1 339 ? -19.062 -36.156 -5.977 1 59.72 339 THR A C 1
ATOM 2768 O O . THR A 1 339 ? -18.094 -36.719 -5.457 1 59.72 339 THR A O 1
ATOM 2771 N N . LYS A 1 340 ? -20.109 -36.719 -5.648 1 56.06 340 LYS A N 1
ATOM 2772 C CA . LYS A 1 340 ? -20.125 -37.938 -4.852 1 56.06 340 LYS A CA 1
ATOM 2773 C C . LYS A 1 340 ? -19.391 -39.062 -5.562 1 56.06 340 LYS A C 1
ATOM 2775 O O . LYS A 1 340 ? -18.625 -39.812 -4.941 1 56.06 340 LYS A O 1
ATOM 2780 N N . ASP A 1 341 ? -19.25 -39.031 -6.84 1 59.62 341 ASP A N 1
ATOM 2781 C CA . ASP A 1 341 ? -18.844 -40.156 -7.656 1 59.62 341 ASP A CA 1
ATOM 2782 C C . ASP A 1 341 ? -17.328 -40.188 -7.871 1 59.62 341 ASP A C 1
ATOM 2784 O O . ASP A 1 341 ? -16.734 -41.25 -8.062 1 59.62 341 ASP A O 1
ATOM 2788 N N . TYR A 1 342 ? -16.672 -39.094 -7.504 1 61.53 342 TYR A N 1
ATOM 2789 C CA . TYR A 1 342 ? -15.297 -39 -7.977 1 61.53 342 TYR A CA 1
ATOM 2790 C C . TYR A 1 342 ? -14.328 -39.594 -6.961 1 61.53 342 TYR A C 1
ATOM 2792 O O . TYR A 1 342 ? -13.312 -40.188 -7.332 1 61.53 342 TYR A O 1
ATOM 2800 N N . SER A 1 343 ? -14.57 -39.469 -5.68 1 61.62 343 SER A N 1
ATOM 2801 C CA . SER A 1 343 ? -13.602 -40.031 -4.742 1 61.62 343 SER A CA 1
ATOM 2802 C C . SER A 1 343 ? -13.492 -41.531 -4.891 1 61.62 343 SER A C 1
ATOM 2804 O O . SER A 1 343 ? -12.391 -42.094 -4.895 1 61.62 343 SER A O 1
ATOM 2806 N N . ASP A 1 344 ? -14.547 -42.156 -5.141 1 67.31 344 ASP A N 1
ATOM 2807 C CA . ASP A 1 344 ? -14.578 -43.594 -5.293 1 67.31 344 ASP A CA 1
ATOM 2808 C C . ASP A 1 344 ? -13.945 -44.031 -6.617 1 67.31 344 ASP A C 1
ATOM 2810 O O . ASP A 1 344 ? -13.273 -45.062 -6.691 1 67.31 344 ASP A O 1
ATOM 2814 N N . LEU A 1 345 ? -13.992 -43.125 -7.496 1 71.38 345 LEU A N 1
ATOM 2815 C CA . LEU A 1 345 ? -13.516 -43.438 -8.836 1 71.38 345 LEU A CA 1
ATOM 2816 C C . LEU A 1 345 ? -11.992 -43.469 -8.875 1 71.38 345 LEU A C 1
ATOM 2818 O O . LEU A 1 345 ? -11.391 -44.281 -9.555 1 71.38 345 LEU A O 1
ATOM 2822 N N . ALA A 1 346 ? -11.344 -42.625 -8.094 1 71.25 346 ALA A N 1
ATOM 2823 C CA . ALA A 1 346 ? -9.883 -42.562 -8.109 1 71.25 346 ALA A CA 1
ATOM 2824 C C . ALA A 1 346 ? -9.273 -43.844 -7.559 1 71.25 346 ALA A C 1
ATOM 2826 O O . ALA A 1 346 ? -8.328 -44.375 -8.133 1 71.25 346 ALA A O 1
ATOM 2827 N N . GLN A 1 347 ? -9.859 -44.344 -6.539 1 71.38 347 GLN A N 1
ATOM 2828 C CA . GLN A 1 347 ? -9.359 -45.594 -5.941 1 71.38 347 GLN A CA 1
ATOM 2829 C C . GLN A 1 347 ? -9.602 -46.781 -6.859 1 71.38 347 GLN A C 1
ATOM 2831 O O . GLN A 1 347 ? -8.742 -47.656 -6.984 1 71.38 347 GLN A O 1
ATOM 2836 N N . ASP A 1 348 ? -10.688 -46.719 -7.527 1 74.94 348 ASP A N 1
ATOM 2837 C CA . ASP A 1 348 ? -11.031 -47.781 -8.453 1 74.94 348 ASP A CA 1
ATOM 2838 C C . ASP A 1 348 ? -10.078 -47.812 -9.648 1 74.94 348 ASP A C 1
ATOM 2840 O O . ASP A 1 348 ? -9.711 -48.875 -10.133 1 74.94 348 ASP A O 1
ATOM 2844 N N . MET A 1 349 ? -9.703 -46.656 -10 1 78.31 349 MET A N 1
ATOM 2845 C CA . MET A 1 349 ? -8.836 -46.562 -11.172 1 78.31 349 MET A CA 1
ATOM 2846 C C . MET A 1 349 ? -7.422 -47.031 -10.828 1 78.31 349 MET A C 1
ATOM 2848 O O . MET A 1 349 ? -6.754 -47.656 -11.648 1 78.31 349 MET A O 1
ATOM 2852 N N . ILE A 1 350 ? -6.988 -46.75 -9.641 1 75.88 350 ILE A N 1
ATOM 2853 C CA . ILE A 1 350 ? -5.668 -47.188 -9.211 1 75.88 350 ILE A CA 1
ATOM 2854 C C . ILE A 1 350 ? -5.629 -48.719 -9.141 1 75.88 350 ILE A C 1
ATOM 2856 O O . ILE A 1 350 ? -4.695 -49.344 -9.641 1 75.88 350 ILE A O 1
ATOM 2860 N N . LEU A 1 351 ? -6.746 -49.25 -8.695 1 78.31 351 LEU A N 1
ATOM 2861 C CA . LEU A 1 351 ? -6.848 -50.688 -8.594 1 78.31 351 LEU A CA 1
ATOM 2862 C C . LEU A 1 351 ? -6.902 -51.344 -9.977 1 78.31 351 LEU A C 1
ATOM 2864 O O . LEU A 1 351 ? -6.289 -52.375 -10.211 1 78.31 351 LEU A O 1
ATOM 2868 N N . SER A 1 352 ? -7.551 -50.625 -10.844 1 82.19 352 SER A N 1
ATOM 2869 C CA . SER A 1 352 ? -7.688 -51.156 -12.195 1 82.19 352 SER A CA 1
ATOM 2870 C C . SER A 1 352 ? -6.348 -51.156 -12.922 1 82.19 352 SER A C 1
ATOM 2872 O O . SER A 1 352 ? -6.07 -52.062 -13.719 1 82.19 352 SER A O 1
ATOM 2874 N N . TYR A 1 353 ? -5.539 -50.281 -12.656 1 84.06 353 TYR A N 1
ATOM 2875 C CA . TYR A 1 353 ? -4.219 -50.25 -13.273 1 84.06 353 TYR A CA 1
ATOM 2876 C C . TYR A 1 353 ? -3.301 -51.312 -12.672 1 84.06 353 TYR A C 1
ATOM 2878 O O . TYR A 1 353 ? -2.561 -51.969 -13.391 1 84.06 353 TYR A O 1
ATOM 2886 N N . GLU A 1 354 ? -3.416 -51.406 -11.398 1 78.94 354 GLU A N 1
ATOM 2887 C CA . GLU A 1 354 ? -2.582 -52.375 -10.719 1 78.94 354 GLU A CA 1
ATOM 2888 C C . GLU A 1 354 ? -2.9 -53.812 -11.195 1 78.94 354 GLU A C 1
ATOM 2890 O O . GLU A 1 354 ? -2 -54.625 -11.32 1 78.94 354 GLU A O 1
ATOM 2895 N N . LYS A 1 355 ? -4.191 -53.969 -11.508 1 81.25 355 LYS A N 1
ATOM 2896 C CA . LYS A 1 355 ? -4.637 -55.25 -11.984 1 81.25 355 LYS A CA 1
ATOM 2897 C C . LYS A 1 355 ? -4.461 -55.375 -13.492 1 81.25 355 LYS A C 1
ATOM 2899 O O . LYS A 1 355 ? -4.836 -56.406 -14.086 1 81.25 355 LYS A O 1
ATOM 2904 N N . ARG A 1 356 ? -3.932 -54.281 -14.156 1 81.56 356 ARG A N 1
ATOM 2905 C CA . ARG A 1 356 ? -3.607 -54.25 -15.578 1 81.56 356 ARG A CA 1
ATOM 2906 C C . ARG A 1 356 ? -4.871 -54.281 -16.422 1 81.56 356 ARG A C 1
ATOM 2908 O O . ARG A 1 356 ? -4.875 -54.875 -17.5 1 81.56 356 ARG A O 1
ATOM 2915 N N . TYR A 1 357 ? -5.887 -53.75 -15.82 1 80.12 357 TYR A N 1
ATOM 2916 C CA . TYR A 1 357 ? -7.129 -53.688 -16.578 1 80.12 357 TYR A CA 1
ATOM 2917 C C . TYR A 1 357 ? -7.109 -52.469 -17.516 1 80.12 357 TYR A C 1
ATOM 2919 O O . TYR A 1 357 ? -7.836 -52.438 -18.516 1 80.12 357 TYR A O 1
ATOM 2927 N N . ILE A 1 358 ? -6.238 -51.5 -17.141 1 82.62 358 ILE A N 1
ATOM 2928 C CA . ILE A 1 358 ? -6.141 -50.312 -17.984 1 82.62 358 ILE A CA 1
ATOM 2929 C C . ILE A 1 358 ? -4.672 -50 -18.25 1 82.62 358 ILE A C 1
ATOM 2931 O O . ILE A 1 358 ? -3.793 -50.375 -17.469 1 82.62 358 ILE A O 1
ATOM 2935 N N . SER A 1 359 ? -4.473 -49.406 -19.391 1 81.31 359 SER A N 1
ATOM 2936 C CA . SER A 1 359 ? -3.117 -49 -19.781 1 81.31 359 SER A CA 1
ATOM 2937 C C . SER A 1 359 ? -2.639 -47.781 -19 1 81.31 359 SER A C 1
ATOM 2939 O O . SER A 1 359 ? -3.436 -47.125 -18.344 1 81.31 359 SER A O 1
ATOM 2941 N N . ILE A 1 360 ? -1.38 -47.656 -19 1 78.12 360 ILE A N 1
ATOM 2942 C CA . ILE A 1 360 ? -0.771 -46.5 -18.328 1 78.12 360 ILE A CA 1
ATOM 2943 C C . ILE A 1 360 ? -1.326 -45.188 -18.938 1 78.12 360 ILE A C 1
ATOM 2945 O O . ILE A 1 360 ? -1.507 -44.219 -18.219 1 78.12 360 ILE A O 1
ATOM 2949 N N . LEU A 1 361 ? -1.663 -45.25 -20.141 1 74.06 361 LEU A N 1
ATOM 2950 C CA . LEU A 1 361 ? -2.211 -44.062 -20.797 1 74.06 361 LEU A CA 1
ATOM 2951 C C . LEU A 1 361 ? -3.611 -43.75 -20.281 1 74.06 361 LEU A C 1
ATOM 2953 O O . LEU A 1 361 ? -3.93 -42.594 -20.016 1 74.06 361 LEU A O 1
ATOM 2957 N N . GLU A 1 362 ? -4.359 -44.875 -20.078 1 79.12 362 GLU A N 1
ATOM 2958 C CA . GLU A 1 362 ? -5.707 -44.719 -19.547 1 79.12 362 GLU A CA 1
ATOM 2959 C C . GLU A 1 362 ? -5.68 -44.219 -18.109 1 79.12 362 GLU A C 1
ATOM 2961 O O . GLU A 1 362 ? -6.469 -43.375 -17.719 1 79.12 362 GLU A O 1
ATOM 2966 N N . PHE A 1 363 ? -4.766 -44.719 -17.422 1 81 363 PHE A N 1
ATOM 2967 C CA . PHE A 1 363 ? -4.625 -44.344 -16.031 1 81 363 PHE A CA 1
ATOM 2968 C C . PHE A 1 363 ? -4.195 -42.875 -15.906 1 81 363 PHE A C 1
ATOM 2970 O O . PHE A 1 363 ? -4.785 -42.125 -15.133 1 81 363 PHE A O 1
ATOM 2977 N N . ALA A 1 364 ? -3.225 -42.531 -16.656 1 76.94 364 ALA A N 1
ATOM 2978 C CA . ALA A 1 364 ? -2.713 -41.156 -16.609 1 76.94 364 ALA A CA 1
ATOM 2979 C C . ALA A 1 364 ? -3.791 -40.156 -17.016 1 76.94 364 ALA A C 1
ATOM 2981 O O . ALA A 1 364 ? -3.92 -39.094 -16.391 1 76.94 364 ALA A O 1
ATOM 2982 N N . ASP A 1 365 ? -4.539 -40.469 -17.891 1 78 365 ASP A N 1
ATOM 2983 C CA . ASP A 1 365 ? -5.613 -39.625 -18.375 1 78 365 ASP A CA 1
ATOM 2984 C C . ASP A 1 365 ? -6.699 -39.438 -17.312 1 78 365 ASP A C 1
ATOM 2986 O O . ASP A 1 365 ? -7.152 -38.312 -17.062 1 78 365 ASP A O 1
ATOM 2990 N N . PHE A 1 366 ? -7.023 -40.562 -16.812 1 76 366 PHE A N 1
ATOM 2991 C CA . PHE A 1 366 ? -8.039 -40.531 -15.766 1 76 366 PHE A CA 1
ATOM 2992 C C . PHE A 1 366 ? -7.551 -39.688 -14.578 1 76 366 PHE A C 1
ATOM 2994 O O . PHE A 1 366 ? -8.289 -38.844 -14.055 1 76 366 PHE A O 1
ATOM 3001 N N . PHE A 1 367 ? -6.371 -39.969 -14.266 1 75.25 367 PHE A N 1
ATOM 3002 C CA . PHE A 1 367 ? -5.816 -39.281 -13.094 1 75.25 367 PHE A CA 1
ATOM 3003 C C . PHE A 1 367 ? -5.762 -37.781 -13.32 1 75.25 367 PHE A C 1
ATOM 3005 O O . PHE A 1 367 ? -6.129 -37 -12.445 1 75.25 367 PHE A O 1
ATOM 3012 N N . GLU A 1 368 ? -5.316 -37.406 -14.375 1 75.25 368 GLU A N 1
ATOM 3013 C CA . GLU A 1 368 ? -5.227 -35.969 -14.703 1 75.25 368 GLU A CA 1
ATOM 3014 C C . GLU A 1 368 ? -6.609 -35.344 -14.727 1 75.25 368 GLU A C 1
ATOM 3016 O O . GLU A 1 368 ? -6.781 -34.219 -14.242 1 75.25 368 GLU A O 1
ATOM 3021 N N . THR A 1 369 ? -7.484 -36.031 -15.297 1 75.56 369 THR A N 1
ATOM 3022 C CA . THR A 1 369 ? -8.844 -35.5 -15.375 1 75.56 369 THR A CA 1
ATOM 3023 C C . THR A 1 369 ? -9.469 -35.406 -13.992 1 75.56 369 THR A C 1
ATOM 3025 O O . THR A 1 369 ? -10.109 -34.406 -13.672 1 75.56 369 THR A O 1
ATOM 3028 N N . TYR A 1 370 ? -9.258 -36.469 -13.258 1 73.31 370 TYR A N 1
ATOM 3029 C CA . TYR A 1 370 ? -9.797 -36.469 -11.906 1 73.31 370 TYR A CA 1
ATOM 3030 C C . TYR A 1 370 ? -9.172 -35.375 -11.062 1 73.31 370 TYR A C 1
ATOM 3032 O O . TYR A 1 370 ? -9.883 -34.594 -10.406 1 73.31 370 TYR A O 1
ATOM 3040 N N . ARG A 1 371 ? -7.926 -35.312 -11.078 1 76.69 371 ARG A N 1
ATOM 3041 C CA . ARG A 1 371 ? -7.207 -34.281 -10.344 1 76.69 371 ARG A CA 1
ATOM 3042 C C . ARG A 1 371 ? -7.688 -32.906 -10.758 1 76.69 371 ARG A C 1
ATOM 3044 O O . ARG A 1 371 ? -7.965 -32.062 -9.898 1 76.69 371 ARG A O 1
ATOM 3051 N N . SER A 1 372 ? -7.77 -32.625 -11.977 1 76.88 372 SER A N 1
ATOM 3052 C CA . SER A 1 372 ? -8.203 -31.328 -12.5 1 76.88 372 SER A CA 1
ATOM 3053 C C . SER A 1 372 ? -9.625 -31.016 -12.062 1 76.88 372 SER A C 1
ATOM 3055 O O . SER A 1 372 ? -9.945 -29.859 -11.773 1 76.88 372 SER A O 1
ATOM 3057 N N . SER A 1 373 ? -10.438 -32.031 -12.023 1 75.25 373 SER A N 1
ATOM 3058 C CA . SER A 1 373 ? -11.828 -31.812 -11.633 1 75.25 373 SER A CA 1
ATOM 3059 C C . SER A 1 373 ? -11.938 -31.453 -10.156 1 75.25 373 SER A C 1
ATOM 3061 O O . SER A 1 373 ? -12.734 -30.594 -9.781 1 75.25 373 SER A O 1
ATOM 3063 N N . ILE A 1 374 ? -11.164 -32.062 -9.383 1 73.94 374 ILE A N 1
ATOM 3064 C CA . ILE A 1 374 ? -11.195 -31.797 -7.949 1 73.94 374 ILE A CA 1
ATOM 3065 C C . ILE A 1 374 ? -10.688 -30.391 -7.68 1 73.94 374 ILE A C 1
ATOM 3067 O O . ILE A 1 374 ? -11.258 -29.656 -6.875 1 73.94 374 ILE A O 1
ATOM 3071 N N . VAL A 1 375 ? -9.633 -30.062 -8.336 1 77.38 375 VAL A N 1
ATOM 3072 C CA . VAL A 1 375 ? -9.07 -28.734 -8.188 1 77.38 375 VAL A CA 1
ATOM 3073 C C . VAL A 1 375 ? -10.094 -27.688 -8.633 1 77.38 375 VAL A C 1
ATOM 3075 O O . VAL A 1 375 ? -10.234 -26.641 -7.996 1 77.38 375 VAL A O 1
ATOM 3078 N N . GLU A 1 376 ? -10.727 -28.016 -9.641 1 81.12 376 GLU A N 1
ATOM 3079 C CA . GLU A 1 376 ? -11.727 -27.078 -10.141 1 81.12 376 GLU A CA 1
ATOM 3080 C C . GLU A 1 376 ? -12.891 -26.938 -9.156 1 81.12 376 GLU A C 1
ATOM 3082 O O . GLU A 1 376 ? -13.406 -25.828 -8.953 1 81.12 376 GLU A O 1
ATOM 3087 N N . MET A 1 377 ? -13.305 -28.047 -8.609 1 80.56 377 MET A N 1
ATOM 3088 C CA . MET A 1 377 ? -14.375 -28 -7.621 1 80.56 377 MET A CA 1
ATOM 3089 C C . MET A 1 377 ? -13.984 -27.125 -6.438 1 80.56 377 MET A C 1
ATOM 3091 O O . MET A 1 377 ? -14.789 -26.312 -5.973 1 80.56 377 MET A O 1
ATOM 3095 N N . LEU A 1 378 ? -12.82 -27.266 -6.004 1 79.12 378 LEU A N 1
ATOM 3096 C CA . LEU A 1 378 ? -12.328 -26.469 -4.887 1 79.12 378 LEU A CA 1
ATOM 3097 C C . LEU A 1 378 ? -12.258 -25 -5.262 1 79.12 378 LEU A C 1
ATOM 3099 O O . LEU A 1 378 ? -12.602 -24.125 -4.457 1 79.12 378 LEU A O 1
ATOM 3103 N N . ARG A 1 379 ? -11.812 -24.766 -6.398 1 86 379 ARG A N 1
ATOM 3104 C CA . ARG A 1 379 ? -11.75 -23.391 -6.906 1 86 379 ARG A CA 1
ATOM 3105 C C . ARG A 1 379 ? -13.141 -22.781 -6.988 1 86 379 ARG A C 1
ATOM 3107 O O . ARG A 1 379 ? -13.328 -21.609 -6.629 1 86 379 ARG A O 1
ATOM 3114 N N . LEU A 1 380 ? -14.062 -23.594 -7.453 1 88.25 380 LEU A N 1
ATOM 3115 C CA . LEU A 1 380 ? -15.438 -23.109 -7.566 1 88.25 380 LEU A CA 1
ATOM 3116 C C . LEU A 1 380 ? -16 -22.766 -6.191 1 88.25 380 LEU A C 1
ATOM 3118 O O . LEU A 1 380 ? -16.672 -21.75 -6.031 1 88.25 380 LEU A O 1
ATOM 3122 N N . GLN A 1 381 ? -15.719 -23.609 -5.281 1 87.31 381 GLN A N 1
ATOM 3123 C CA . GLN A 1 381 ? -16.188 -23.375 -3.924 1 87.31 381 GLN A CA 1
ATOM 3124 C C . GLN A 1 381 ? -15.578 -22.094 -3.348 1 87.31 381 GLN A C 1
ATOM 3126 O O . GLN A 1 381 ? -16.281 -21.281 -2.756 1 87.31 381 GLN A O 1
ATOM 3131 N N . THR A 1 382 ? -14.328 -21.938 -3.502 1 89.44 382 THR A N 1
ATOM 3132 C CA . THR A 1 382 ? -13.625 -20.766 -2.992 1 89.44 382 THR A CA 1
ATOM 3133 C C . THR A 1 382 ? -14.102 -19.5 -3.711 1 89.44 382 THR A C 1
ATOM 3135 O O . THR A 1 382 ? -14.32 -18.469 -3.078 1 89.44 382 THR A O 1
ATOM 3138 N N . ASP A 1 383 ? -14.234 -19.656 -4.996 1 92.19 383 ASP A N 1
ATOM 3139 C CA . ASP A 1 383 ? -14.695 -18.516 -5.793 1 92.19 383 ASP A CA 1
ATOM 3140 C C . ASP A 1 383 ? -16.109 -18.109 -5.395 1 92.19 383 ASP A C 1
ATOM 3142 O O . ASP A 1 383 ? -16.422 -16.906 -5.367 1 92.19 383 ASP A O 1
ATOM 3146 N N . ARG A 1 384 ? -16.906 -19.109 -5.184 1 94.31 384 ARG A N 1
ATOM 3147 C CA . ARG A 1 384 ? -18.266 -18.844 -4.75 1 94.31 384 ARG A CA 1
ATOM 3148 C C . ARG A 1 384 ? -18.281 -18.047 -3.451 1 94.31 384 ARG A C 1
ATOM 3150 O O . ARG A 1 384 ? -18.922 -17 -3.361 1 94.31 384 ARG A O 1
ATOM 3157 N N . MET A 1 385 ? -17.562 -18.469 -2.512 1 92.88 385 MET A N 1
ATOM 3158 C CA . MET A 1 385 ? -17.531 -17.812 -1.215 1 92.88 385 MET A CA 1
ATOM 3159 C C . MET A 1 385 ? -16.906 -16.422 -1.332 1 92.88 385 MET A C 1
ATOM 3161 O O . MET A 1 385 ? -17.328 -15.484 -0.65 1 92.88 385 MET A O 1
ATOM 3165 N N . ASP A 1 386 ? -15.883 -16.297 -2.172 1 94.19 386 ASP A N 1
ATOM 3166 C CA . ASP A 1 386 ? -15.273 -15 -2.434 1 94.19 386 ASP A CA 1
ATOM 3167 C C . ASP A 1 386 ? -16.281 -14.031 -3.049 1 94.19 386 ASP A C 1
ATOM 3169 O O . ASP A 1 386 ? -16.344 -12.859 -2.668 1 94.19 386 ASP A O 1
ATOM 3173 N N . ALA A 1 387 ? -17.016 -14.555 -3.928 1 95.44 387 ALA A N 1
ATOM 3174 C CA . ALA A 1 387 ? -18.031 -13.734 -4.59 1 95.44 387 ALA A CA 1
ATOM 3175 C C . ALA A 1 387 ? -19.141 -13.336 -3.619 1 95.44 387 ALA A C 1
ATOM 3177 O O . ALA A 1 387 ? -19.625 -12.203 -3.652 1 95.44 387 ALA A O 1
ATOM 3178 N N . ILE A 1 388 ? -19.547 -14.281 -2.842 1 94.19 388 ILE A N 1
ATOM 3179 C CA . ILE A 1 388 ? -20.578 -14 -1.842 1 94.19 388 ILE A CA 1
ATOM 3180 C C . ILE A 1 388 ? -20.094 -12.914 -0.887 1 94.19 388 ILE A C 1
ATOM 3182 O O . ILE A 1 388 ? -20.812 -11.969 -0.591 1 94.19 388 ILE A O 1
ATOM 3186 N N . GLU A 1 389 ? -18.859 -13.039 -0.436 1 93.62 389 GLU A N 1
ATOM 3187 C CA . GLU A 1 389 ? -18.281 -11.992 0.407 1 93.62 389 GLU A CA 1
ATOM 3188 C C . GLU A 1 389 ? -18.125 -10.688 -0.361 1 93.62 389 GLU A C 1
ATOM 3190 O O . GLU A 1 389 ? -18.219 -9.602 0.222 1 93.62 389 GLU A O 1
ATOM 3195 N N . GLY A 1 390 ? -17.906 -10.82 -1.624 1 94.88 390 GLY A N 1
ATOM 3196 C CA . GLY A 1 390 ? -17.844 -9.633 -2.463 1 94.88 390 GLY A CA 1
ATOM 3197 C C . GLY A 1 390 ? -19.125 -8.828 -2.457 1 94.88 390 GLY A C 1
ATOM 3198 O O . GLY A 1 390 ? -19.078 -7.594 -2.494 1 94.88 390 GLY A O 1
ATOM 3199 N N . VAL A 1 391 ? -20.203 -9.484 -2.367 1 94.75 391 VAL A N 1
ATOM 3200 C CA . VAL A 1 391 ? -21.484 -8.805 -2.291 1 94.75 391 VAL A CA 1
ATOM 3201 C C . VAL A 1 391 ? -21.609 -8.07 -0.959 1 94.75 391 VAL A C 1
ATOM 3203 O O . VAL A 1 391 ? -21.969 -6.891 -0.925 1 94.75 391 VAL A O 1
ATOM 3206 N N . ASN A 1 392 ? -21.281 -8.766 0.091 1 93.12 392 ASN A N 1
ATOM 3207 C CA . ASN A 1 392 ? -21.297 -8.133 1.402 1 93.12 392 ASN A CA 1
ATOM 3208 C C . ASN A 1 392 ? -20.406 -6.891 1.439 1 93.12 392 ASN A C 1
ATOM 3210 O O . ASN A 1 392 ? -20.797 -5.852 1.972 1 93.12 392 ASN A O 1
ATOM 3214 N N . TYR A 1 393 ? -19.266 -6.992 0.82 1 93.75 393 TYR A N 1
ATOM 3215 C CA . TYR A 1 393 ? -18.297 -5.895 0.787 1 93.75 393 TYR A CA 1
ATOM 3216 C C . TYR A 1 393 ? -18.844 -4.727 -0.035 1 93.75 393 TYR A C 1
ATOM 3218 O O . TYR A 1 393 ? -18.703 -3.568 0.363 1 93.75 393 TYR A O 1
ATOM 3226 N N . SER A 1 394 ? -19.422 -5.059 -1.157 1 95 394 SER A N 1
ATOM 3227 C CA . SER A 1 394 ? -19.906 -4.02 -2.062 1 95 394 SER A CA 1
ATOM 3228 C C . SER A 1 394 ? -21.094 -3.266 -1.465 1 95 394 SER A C 1
ATOM 3230 O O . SER A 1 394 ? -21.266 -2.072 -1.721 1 95 394 SER A O 1
ATOM 3232 N N . VAL A 1 395 ? -21.922 -3.898 -0.658 1 92.88 395 VAL A N 1
ATOM 3233 C CA . VAL A 1 395 ? -23.094 -3.283 -0.042 1 92.88 395 VAL A CA 1
ATOM 3234 C C . VAL A 1 395 ? -22.703 -2.594 1.26 1 92.88 395 VAL A C 1
ATOM 3236 O O . VAL A 1 395 ? -23.312 -1.604 1.66 1 92.88 395 VAL A O 1
ATOM 3239 N N . GLY A 1 396 ? -21.656 -3.076 1.876 1 90 396 GLY A N 1
ATOM 3240 C CA . GLY A 1 396 ? -21.219 -2.531 3.152 1 90 396 GLY A CA 1
ATOM 3241 C C . GLY A 1 396 ? -22.031 -3.051 4.328 1 90 396 GLY A C 1
ATOM 3242 O O . GLY A 1 396 ? -22.141 -2.379 5.355 1 90 396 GLY A O 1
ATOM 3243 N N . SER A 1 397 ? -22.734 -4.121 4.145 1 85.44 397 SER A N 1
ATOM 3244 C CA . SER A 1 397 ? -23.562 -4.766 5.16 1 85.44 397 SER A CA 1
ATOM 3245 C C . SER A 1 397 ? -23.609 -6.277 4.961 1 85.44 397 SER A C 1
ATOM 3247 O O . SER A 1 397 ? -23.203 -6.781 3.906 1 85.44 397 SER A O 1
ATOM 3249 N N . GLY A 1 398 ? -23.984 -6.914 6.035 1 86.19 398 GLY A N 1
ATOM 3250 C CA . GLY A 1 398 ? -24.062 -8.367 5.977 1 86.19 398 GLY A CA 1
ATOM 3251 C C . GLY A 1 398 ? -25.359 -8.875 5.383 1 86.19 398 GLY A C 1
ATOM 3252 O O . GLY A 1 398 ? -26.125 -9.57 6.051 1 86.19 398 GLY A O 1
ATOM 3253 N N . VAL A 1 399 ? -25.547 -8.688 4.094 1 83.25 399 VAL A N 1
ATOM 3254 C CA . VAL A 1 399 ? -26.797 -9.047 3.434 1 83.25 399 VAL A CA 1
ATOM 3255 C C . VAL A 1 399 ? -26.859 -10.562 3.24 1 83.25 399 VAL A C 1
ATOM 3257 O O . VAL A 1 399 ? -27.922 -11.172 3.373 1 83.25 399 VAL A O 1
ATOM 3260 N N . LEU A 1 400 ? -25.719 -11.156 2.949 1 84.81 400 LEU A N 1
ATOM 3261 C CA . LEU A 1 400 ? -25.688 -12.602 2.734 1 84.81 400 LEU A CA 1
ATOM 3262 C C . LEU A 1 400 ? -25.109 -13.32 3.951 1 84.81 400 LEU A C 1
ATOM 3264 O O . LEU A 1 400 ? -25.641 -14.352 4.375 1 84.81 400 LEU A O 1
ATOM 3268 N N . VAL A 1 401 ? -24.078 -12.711 4.48 1 82.19 401 VAL A N 1
ATOM 3269 C CA . VAL A 1 401 ? -23.453 -13.219 5.699 1 82.19 401 VAL A CA 1
ATOM 3270 C C . VAL A 1 401 ? -23.5 -12.148 6.789 1 82.19 401 VAL A C 1
ATOM 3272 O O . VAL A 1 401 ? -22.922 -11.078 6.641 1 82.19 401 VAL A O 1
ATOM 3275 N N . PRO A 1 402 ? -24.141 -12.453 7.809 1 78.12 402 PRO A N 1
ATOM 3276 C CA . PRO A 1 402 ? -24.328 -11.438 8.844 1 78.12 402 PRO A CA 1
ATOM 3277 C C . PRO A 1 402 ? -23.016 -10.984 9.477 1 78.12 402 PRO A C 1
ATOM 3279 O O . PRO A 1 402 ? -22.078 -11.773 9.602 1 78.12 402 PRO A O 1
ATOM 3282 N N . ASN A 1 403 ? -22.906 -9.68 9.703 1 75.31 403 ASN A N 1
ATOM 3283 C CA . ASN A 1 403 ? -21.75 -9.109 10.367 1 75.31 403 ASN A CA 1
ATOM 3284 C C . ASN A 1 403 ? -21.734 -9.414 11.859 1 75.31 403 ASN A C 1
ATOM 3286 O O . ASN A 1 403 ? -22.797 -9.602 12.461 1 75.31 403 ASN A O 1
ATOM 3290 N N . TYR A 1 404 ? -20.484 -9.383 12.344 1 72.69 404 TYR A N 1
ATOM 3291 C CA . TYR A 1 404 ? -20.344 -9.508 13.789 1 72.69 404 TYR A CA 1
ATOM 3292 C C . TYR A 1 404 ? -20.641 -8.18 14.484 1 72.69 404 TYR A C 1
ATOM 3294 O O . TYR A 1 404 ? -20.203 -7.121 14.023 1 72.69 404 TYR A O 1
ATOM 3302 N N . LYS A 1 405 ? -21.656 -8.031 15.367 1 60.91 405 LYS A N 1
ATOM 3303 C CA . LYS A 1 405 ? -21.922 -6.832 16.156 1 60.91 405 LYS A CA 1
ATOM 3304 C C . LYS A 1 405 ? -21.188 -6.879 17.484 1 60.91 405 LYS A C 1
ATOM 3306 O O . LYS A 1 405 ? -21.469 -7.746 18.328 1 60.91 405 LYS A O 1
ATOM 3311 N N . PRO A 1 406 ? -20.094 -5.965 17.641 1 59.34 406 PRO A N 1
ATOM 3312 C CA . PRO A 1 406 ? -19.422 -5.98 18.938 1 59.34 406 PRO A CA 1
ATOM 3313 C C . PRO A 1 406 ? -20.328 -5.535 20.078 1 59.34 406 PRO A C 1
ATOM 3315 O O . PRO A 1 406 ? -21.25 -4.742 19.875 1 59.34 406 PRO A O 1
ATOM 3318 N N . SER A 1 407 ? -20.656 -6.359 21.094 1 48.84 407 SER A N 1
ATOM 3319 C CA . SER A 1 407 ? -21.469 -6.02 22.266 1 48.84 407 SER A CA 1
ATOM 3320 C C . SER A 1 407 ? -21.062 -4.664 22.844 1 48.84 407 SER A C 1
ATOM 3322 O O . SER A 1 407 ? -21.531 -4.273 23.906 1 48.84 407 SER A O 1
ATOM 3324 N N . THR A 1 408 ? -20.312 -3.809 22.609 1 41.78 408 THR A N 1
ATOM 3325 C CA . THR A 1 408 ? -19.953 -2.695 23.484 1 41.78 408 THR A CA 1
ATOM 3326 C C . THR A 1 408 ? -21.172 -1.81 23.734 1 41.78 408 THR A C 1
ATOM 3328 O O . THR A 1 408 ? -21.234 -1.09 24.734 1 41.78 408 THR A O 1
ATOM 3331 N N . GLU A 1 409 ? -21.984 -1.156 22.891 1 39.69 409 GLU A N 1
ATOM 3332 C CA . GLU A 1 409 ? -22.734 -0.047 23.453 1 39.69 409 GLU A CA 1
ATOM 3333 C C . GLU A 1 409 ? -23.812 -0.549 24.422 1 39.69 409 GLU A C 1
ATOM 3335 O O . GLU A 1 409 ? -25 -0.557 24.078 1 39.69 409 GLU A O 1
ATOM 3340 N N . SER A 1 410 ? -23.766 -1.577 25.219 1 33.62 410 SER A N 1
ATOM 3341 C CA . SER A 1 410 ? -24.734 -1.627 26.297 1 33.62 410 SER A CA 1
ATOM 3342 C C . SER A 1 410 ? -24.562 -0.443 27.25 1 33.62 410 SER A C 1
ATOM 3344 O O . SER A 1 410 ? -25.219 -0.385 28.297 1 33.62 410 SER A O 1
ATOM 3346 N N . GLY A 1 411 ? -23.516 0.393 27.312 1 27.91 411 GLY A N 1
ATOM 3347 C CA . GLY A 1 411 ? -23.531 1.357 28.391 1 27.91 411 GLY A CA 1
ATOM 3348 C C . GLY A 1 411 ? -24.641 2.383 28.266 1 27.91 411 GLY A C 1
ATOM 3349 O O . GLY A 1 411 ? -24.672 3.357 29.031 1 27.91 411 GLY A O 1
ATOM 3350 N N . ARG A 1 412 ? -25.406 2.637 27.297 1 29.64 412 ARG A N 1
ATOM 3351 C CA . ARG A 1 412 ? -26.422 3.646 27.547 1 29.64 412 ARG A CA 1
ATOM 3352 C C . ARG A 1 412 ? -27.547 3.092 28.422 1 29.64 412 ARG A C 1
ATOM 3354 O O . ARG A 1 412 ? -28.641 2.814 27.938 1 29.64 412 ARG A O 1
ATOM 3361 N N . GLU A 1 413 ? -27.375 2.227 29.484 1 20.52 413 GLU A N 1
ATOM 3362 C CA . GLU A 1 413 ? -28.328 2.598 30.531 1 20.52 413 GLU A CA 1
ATOM 3363 C C . GLU A 1 413 ? -27.891 3.871 31.25 1 20.52 413 GLU A C 1
ATOM 3365 O O . GLU A 1 413 ? -26.688 4.074 31.484 1 20.52 413 GLU A O 1
ATOM 3370 N N . MET B 1 1 ? 24.719 -9.031 -25.078 1 82.19 1 MET B N 1
ATOM 3371 C CA . MET B 1 1 ? 25.719 -8.477 -24.172 1 82.19 1 MET B CA 1
ATOM 3372 C C . MET B 1 1 ? 25.734 -9.227 -22.859 1 82.19 1 MET B C 1
ATOM 3374 O O . MET B 1 1 ? 24.703 -9.406 -22.219 1 82.19 1 MET B O 1
ATOM 3378 N N . ARG B 1 2 ? 26.922 -9.586 -22.5 1 87.94 2 ARG B N 1
ATOM 3379 C CA . ARG B 1 2 ? 27.109 -10.305 -21.234 1 87.94 2 ARG B CA 1
ATOM 3380 C C . ARG B 1 2 ? 27.062 -9.352 -20.047 1 87.94 2 ARG B C 1
ATOM 3382 O O . ARG B 1 2 ? 27.688 -8.297 -20.062 1 87.94 2 ARG B O 1
ATOM 3389 N N . LEU B 1 3 ? 26.234 -9.633 -19.141 1 90.44 3 LEU B N 1
ATOM 3390 C CA . LEU B 1 3 ? 26.047 -8.766 -17.984 1 90.44 3 LEU B CA 1
ATOM 3391 C C . LEU B 1 3 ? 26.188 -9.547 -16.688 1 90.44 3 LEU B C 1
ATOM 3393 O O . LEU B 1 3 ? 25.422 -10.492 -16.438 1 90.44 3 LEU B O 1
ATOM 3397 N N . GLU B 1 4 ? 27.156 -9.164 -15.922 1 88.81 4 GLU B N 1
ATOM 3398 C CA . GLU B 1 4 ? 27.344 -9.789 -14.609 1 88.81 4 GLU B CA 1
ATOM 3399 C C . GLU B 1 4 ? 26.469 -9.133 -13.555 1 88.81 4 GLU B C 1
ATOM 3401 O O . GLU B 1 4 ? 26.188 -7.934 -13.617 1 88.81 4 GLU B O 1
ATOM 3406 N N . MET B 1 5 ? 26.125 -9.922 -12.617 1 89.25 5 MET B N 1
ATOM 3407 C CA . MET B 1 5 ? 25.234 -9.438 -11.555 1 89.25 5 MET B CA 1
ATOM 3408 C C . MET B 1 5 ? 25.875 -8.281 -10.805 1 89.25 5 MET B C 1
ATOM 3410 O O . MET B 1 5 ? 25.219 -7.27 -10.539 1 89.25 5 MET B O 1
ATOM 3414 N N . ALA B 1 6 ? 27.109 -8.422 -10.469 1 88 6 ALA B N 1
ATOM 3415 C CA . ALA B 1 6 ? 27.812 -7.398 -9.711 1 88 6 ALA B CA 1
ATOM 3416 C C . ALA B 1 6 ? 27.875 -6.082 -10.484 1 88 6 ALA B C 1
ATOM 3418 O O . ALA B 1 6 ? 27.672 -5.012 -9.906 1 88 6 ALA B O 1
ATOM 3419 N N . LYS B 1 7 ? 28.125 -6.242 -11.742 1 90.5 7 LYS B N 1
ATOM 3420 C CA . LYS B 1 7 ? 28.203 -5.047 -12.586 1 90.5 7 LYS B CA 1
ATOM 3421 C C . LYS B 1 7 ? 26.828 -4.387 -12.719 1 90.5 7 LYS B C 1
ATOM 3423 O O . LYS B 1 7 ? 26.734 -3.158 -12.711 1 90.5 7 LYS B O 1
ATOM 3428 N N . ALA B 1 8 ? 25.812 -5.156 -12.844 1 93.62 8 ALA B N 1
ATOM 3429 C CA . ALA B 1 8 ? 24.453 -4.629 -12.945 1 93.62 8 ALA B CA 1
ATOM 3430 C C . ALA B 1 8 ? 24.062 -3.871 -11.68 1 93.62 8 ALA B C 1
ATOM 3432 O O . ALA B 1 8 ? 23.453 -2.801 -11.75 1 93.62 8 ALA B O 1
ATOM 3433 N N . GLU B 1 9 ? 24.422 -4.398 -10.531 1 93.56 9 GLU B N 1
ATOM 3434 C CA . GLU B 1 9 ? 24.109 -3.738 -9.266 1 93.56 9 GLU B CA 1
ATOM 3435 C C . GLU B 1 9 ? 24.859 -2.42 -9.133 1 93.56 9 GLU B C 1
ATOM 3437 O O . GLU B 1 9 ? 24.312 -1.434 -8.633 1 93.56 9 GLU B O 1
ATOM 3442 N N . GLU B 1 10 ? 26.094 -2.455 -9.547 1 93.12 10 GLU B N 1
ATOM 3443 C CA . GLU B 1 10 ? 26.891 -1.229 -9.523 1 93.12 10 GLU B CA 1
ATOM 3444 C C . GLU B 1 10 ? 26.25 -0.139 -10.375 1 93.12 10 GLU B C 1
ATOM 3446 O O . GLU B 1 10 ? 26.141 1.014 -9.945 1 93.12 10 GLU B O 1
ATOM 3451 N N . LEU B 1 11 ? 25.797 -0.56 -11.547 1 93.62 11 LEU B N 1
ATOM 3452 C CA . LEU B 1 11 ? 25.156 0.388 -12.453 1 93.62 11 LEU B CA 1
ATOM 3453 C C . LEU B 1 11 ? 23.844 0.908 -11.867 1 93.62 11 LEU B C 1
ATOM 3455 O O . LEU B 1 11 ? 23.516 2.086 -12.023 1 93.62 11 LEU B O 1
ATOM 3459 N N . LEU B 1 12 ? 23.109 0.056 -11.18 1 95.31 12 LEU B N 1
ATOM 3460 C CA . LEU B 1 12 ? 21.859 0.455 -10.547 1 95.31 12 LEU B CA 1
ATOM 3461 C C . LEU B 1 12 ? 22.094 1.54 -9.5 1 95.31 12 LEU B C 1
ATOM 3463 O O . LEU B 1 12 ? 21.422 2.566 -9.5 1 95.31 12 LEU B O 1
ATOM 3467 N N . TRP B 1 13 ? 23.125 1.351 -8.703 1 93.81 13 TRP B N 1
ATOM 3468 C CA . TRP B 1 13 ? 23.422 2.279 -7.613 1 93.81 13 TRP B CA 1
ATOM 3469 C C . TRP B 1 13 ? 23.922 3.617 -8.156 1 93.81 13 TRP B C 1
ATOM 3471 O O . TRP B 1 13 ? 23.625 4.672 -7.59 1 93.81 13 TRP B O 1
ATOM 3481 N N . LYS B 1 14 ? 24.516 3.523 -9.258 1 92.12 14 LYS B N 1
ATOM 3482 C CA . LYS B 1 14 ? 25.172 4.715 -9.797 1 92.12 14 LYS B CA 1
ATOM 3483 C C . LYS B 1 14 ? 24.219 5.512 -10.672 1 92.12 14 LYS B C 1
ATOM 3485 O O . LYS B 1 14 ? 24.188 6.742 -10.609 1 92.12 14 LYS B O 1
ATOM 3490 N N . ASN B 1 15 ? 23.359 4.742 -11.461 1 93.12 15 ASN B N 1
ATOM 3491 C CA . ASN B 1 15 ? 22.688 5.426 -12.57 1 93.12 15 ASN B CA 1
ATOM 3492 C C . ASN B 1 15 ? 21.172 5.445 -12.398 1 93.12 15 ASN B C 1
ATOM 3494 O O . ASN B 1 15 ? 20.484 6.191 -13.086 1 93.12 15 ASN B O 1
ATOM 3498 N N . ASN B 1 16 ? 20.641 4.688 -11.539 1 95.12 16 ASN B N 1
ATOM 3499 C CA . ASN B 1 16 ? 19.172 4.609 -11.484 1 95.12 16 ASN B CA 1
ATOM 3500 C C . ASN B 1 16 ? 18.562 5.957 -11.125 1 95.12 16 ASN B C 1
ATOM 3502 O O . ASN B 1 16 ? 18.922 6.57 -10.125 1 95.12 16 ASN B O 1
ATOM 3506 N N . LEU B 1 17 ? 17.562 6.34 -11.883 1 95.75 17 LEU B N 1
ATOM 3507 C CA . LEU B 1 17 ? 17.016 7.688 -11.781 1 95.75 17 LEU B CA 1
ATOM 3508 C C . LEU B 1 17 ? 16.156 7.836 -10.531 1 95.75 17 LEU B C 1
ATOM 3510 O O . LEU B 1 17 ? 16.078 8.922 -9.953 1 95.75 17 LEU B O 1
ATOM 3514 N N . LEU B 1 18 ? 15.516 6.828 -10.141 1 95.5 18 LEU B N 1
ATOM 3515 C CA . LEU B 1 18 ? 14.688 6.898 -8.938 1 95.5 18 LEU B CA 1
ATOM 3516 C C . LEU B 1 18 ? 15.555 6.98 -7.688 1 95.5 18 LEU B C 1
ATOM 3518 O O . LEU B 1 18 ? 15.219 7.699 -6.742 1 95.5 18 LEU B O 1
ATOM 3522 N N . LEU B 1 19 ? 16.672 6.25 -7.625 1 95.5 19 LEU B N 1
ATOM 3523 C CA . LEU B 1 19 ? 17.609 6.312 -6.5 1 95.5 19 LEU B CA 1
ATOM 3524 C C . LEU B 1 19 ? 18.25 7.691 -6.402 1 95.5 19 LEU B C 1
ATOM 3526 O O . LEU B 1 19 ? 18.391 8.242 -5.309 1 95.5 19 LEU B O 1
ATOM 3530 N N . LEU B 1 20 ? 18.562 8.211 -7.531 1 95.25 20 LEU B N 1
ATOM 3531 C CA . LEU B 1 20 ? 19.156 9.547 -7.559 1 95.25 20 LEU B CA 1
ATOM 3532 C C . LEU B 1 20 ? 18.156 10.586 -7.059 1 95.25 20 LEU B C 1
ATOM 3534 O O . LEU B 1 20 ? 18.516 11.469 -6.273 1 95.25 20 LEU B O 1
ATOM 3538 N N . ALA B 1 21 ? 16.922 10.461 -7.516 1 96.19 21 ALA B N 1
ATOM 3539 C CA . ALA B 1 21 ? 15.883 11.367 -7.051 1 96.19 21 ALA B CA 1
ATOM 3540 C C . ALA B 1 21 ? 15.703 11.273 -5.539 1 96.19 21 ALA B C 1
ATOM 3542 O O . ALA B 1 21 ? 15.547 12.289 -4.859 1 96.19 21 ALA B O 1
ATOM 3543 N N . ALA B 1 22 ? 15.695 10.062 -5.008 1 95.19 22 ALA B N 1
ATOM 3544 C CA . ALA B 1 22 ? 15.531 9.844 -3.572 1 95.19 22 ALA B CA 1
ATOM 3545 C C . ALA B 1 22 ? 16.703 10.438 -2.793 1 95.19 22 ALA B C 1
ATOM 3547 O O . ALA B 1 22 ? 16.531 10.945 -1.683 1 95.19 22 ALA B O 1
ATOM 3548 N N . LYS B 1 23 ? 17.859 10.352 -3.377 1 94.75 23 LYS B N 1
ATOM 3549 C CA . LYS B 1 23 ? 19.047 10.945 -2.748 1 94.75 23 LYS B CA 1
ATOM 3550 C C . LYS B 1 23 ? 18.891 12.461 -2.639 1 94.75 23 LYS B C 1
ATOM 3552 O O . LYS B 1 23 ? 19.203 13.047 -1.599 1 94.75 23 LYS B O 1
ATOM 3557 N N . TYR B 1 24 ? 18.375 13.102 -3.715 1 95.69 24 TYR B N 1
ATOM 3558 C CA . TYR B 1 24 ? 18.156 14.547 -3.701 1 95.69 24 TYR B CA 1
ATOM 3559 C C . TYR B 1 24 ? 17.062 14.922 -2.705 1 95.69 24 TYR B C 1
ATOM 3561 O O . TYR B 1 24 ? 17.094 16 -2.107 1 95.69 24 TYR B O 1
ATOM 3569 N N . ASN B 1 25 ? 16.172 14.062 -2.545 1 94.31 25 ASN B N 1
ATOM 3570 C CA . ASN B 1 25 ? 15.117 14.305 -1.562 1 94.31 25 ASN B CA 1
ATOM 3571 C C . ASN B 1 25 ? 15.68 14.328 -0.142 1 94.31 25 ASN B C 1
ATOM 3573 O O . ASN B 1 25 ? 15.211 15.102 0.697 1 94.31 25 ASN B O 1
ATOM 3577 N N . ILE B 1 26 ? 16.625 13.508 0.149 1 95.12 26 ILE B N 1
ATOM 3578 C CA . ILE B 1 26 ? 17.297 13.516 1.448 1 95.12 26 ILE B CA 1
ATOM 3579 C C . ILE B 1 26 ? 17.984 14.859 1.654 1 95.12 26 ILE B C 1
ATOM 3581 O O . ILE B 1 26 ? 17.906 15.453 2.732 1 95.12 26 ILE B O 1
ATOM 3585 N N . ASP B 1 27 ? 18.609 15.32 0.594 1 94.88 27 ASP B N 1
ATOM 3586 C CA . ASP B 1 27 ? 19.297 16.609 0.667 1 94.88 27 ASP B CA 1
ATOM 3587 C C . ASP B 1 27 ? 18.312 17.734 0.927 1 94.88 27 ASP B C 1
ATOM 3589 O O . ASP B 1 27 ? 18.609 18.672 1.67 1 94.88 27 ASP B O 1
ATOM 3593 N N . ALA B 1 28 ? 17.234 17.594 0.314 1 94.88 28 ALA B N 1
ATOM 3594 C CA . ALA B 1 28 ? 16.188 18.594 0.541 1 94.88 28 ALA B CA 1
ATOM 3595 C C . ALA B 1 28 ? 15.719 18.578 1.994 1 94.88 28 ALA B C 1
ATOM 3597 O O . ALA B 1 28 ? 15.5 19.641 2.59 1 94.88 28 ALA B O 1
ATOM 3598 N N . LYS B 1 29 ? 15.523 17.438 2.57 1 93.94 29 LYS B N 1
ATOM 3599 C CA . LYS B 1 29 ? 15.117 17.328 3.969 1 93.94 29 LYS B CA 1
ATOM 3600 C C . LYS B 1 29 ? 16.203 17.859 4.902 1 93.94 29 LYS B C 1
ATOM 3602 O O . LYS B 1 29 ? 15.906 18.484 5.926 1 93.94 29 LYS B O 1
ATOM 3607 N N . LYS B 1 30 ? 17.438 17.609 4.562 1 94.88 30 LYS B N 1
ATOM 3608 C CA . LYS B 1 30 ? 18.562 18.109 5.359 1 94.88 30 LYS B CA 1
ATOM 3609 C C . LYS B 1 30 ? 18.609 19.641 5.344 1 94.88 30 LYS B C 1
ATOM 3611 O O . LYS B 1 30 ? 18.969 20.266 6.348 1 94.88 30 LYS B O 1
ATOM 3616 N N . ALA B 1 31 ? 18.281 20.188 4.152 1 94.75 31 ALA B N 1
ATOM 3617 C CA . ALA B 1 31 ? 18.188 21.641 4.074 1 94.75 31 ALA B CA 1
ATOM 3618 C C . ALA B 1 31 ? 17.109 22.188 5.004 1 94.75 31 ALA B C 1
ATOM 3620 O O . ALA B 1 31 ? 17.219 23.297 5.508 1 94.75 31 ALA B O 1
ATOM 3621 N N . GLY B 1 32 ? 16.156 21.375 5.266 1 93.25 32 GLY B N 1
ATOM 3622 C CA . GLY B 1 32 ? 15.102 21.75 6.188 1 93.25 32 GLY B CA 1
ATOM 3623 C C . GLY B 1 32 ? 15.57 21.844 7.629 1 93.25 32 GLY B C 1
ATOM 3624 O O . GLY B 1 32 ? 15.031 22.625 8.414 1 93.25 32 GLY B O 1
ATOM 3625 N N . ILE B 1 33 ? 16.625 21.109 7.957 1 95.94 33 ILE B N 1
ATOM 3626 C CA . ILE B 1 33 ? 17.188 21.156 9.297 1 95.94 33 ILE B CA 1
ATOM 3627 C C . ILE B 1 33 ? 17.844 22.516 9.539 1 95.94 33 ILE B C 1
ATOM 3629 O O . ILE B 1 33 ? 17.688 23.109 10.609 1 95.94 33 ILE B O 1
ATOM 3633 N N . GLU B 1 34 ? 18.484 23.047 8.477 1 94.06 34 GLU B N 1
ATOM 3634 C CA . GLU B 1 34 ? 19.094 24.359 8.578 1 94.06 34 GLU B CA 1
ATOM 3635 C C . GLU B 1 34 ? 18.047 25.453 8.789 1 94.06 34 GLU B C 1
ATOM 3637 O O . GLU B 1 34 ? 18.234 26.344 9.609 1 94.06 34 GLU B O 1
ATOM 3642 N N . GLN B 1 35 ? 17.031 25.328 8.125 1 93.06 35 GLN B N 1
ATOM 3643 C CA . GLN B 1 35 ? 15.953 26.297 8.234 1 93.06 35 GLN B CA 1
ATOM 3644 C C . GLN B 1 35 ? 15.297 26.25 9.617 1 93.06 35 GLN B C 1
ATOM 3646 O O . GLN B 1 35 ? 14.93 27.297 10.164 1 93.06 35 GLN B O 1
ATOM 3651 N N . ALA B 1 36 ? 15.219 25.062 10.148 1 92.56 36 ALA B N 1
ATOM 3652 C CA . ALA B 1 36 ? 14.562 24.875 11.438 1 92.56 36 ALA B CA 1
ATOM 3653 C C . ALA B 1 36 ? 15.391 25.5 12.562 1 92.56 36 ALA B C 1
ATOM 3655 O O . ALA B 1 36 ? 14.852 25.859 13.609 1 92.56 36 ALA B O 1
ATOM 3656 N N . GLY B 1 37 ? 16.703 25.688 12.297 1 92.5 37 GLY B N 1
ATOM 3657 C CA . GLY B 1 37 ? 17.594 26.203 13.336 1 92.5 37 GLY B CA 1
ATOM 3658 C C . GLY B 1 37 ? 17.781 27.703 13.273 1 92.5 37 GLY B C 1
ATOM 3659 O O . GLY B 1 37 ? 18.469 28.281 14.125 1 92.5 37 GLY B O 1
ATOM 3660 N N . LEU B 1 38 ? 17.062 28.359 12.391 1 91.94 38 LEU B N 1
ATOM 3661 C CA . LEU B 1 38 ? 17.266 29.797 12.211 1 91.94 38 LEU B CA 1
ATOM 3662 C C . LEU B 1 38 ? 16.422 30.594 13.203 1 91.94 38 LEU B C 1
ATOM 3664 O O . LEU B 1 38 ? 15.289 30.203 13.5 1 91.94 38 LEU B O 1
ATOM 3668 N N . TYR B 1 39 ? 17.016 31.625 13.688 1 90 39 TYR B N 1
ATOM 3669 C CA . TYR B 1 39 ? 16.312 32.562 14.562 1 90 39 TYR B CA 1
ATOM 3670 C C . TYR B 1 39 ? 15.469 33.531 13.758 1 90 39 TYR B C 1
ATOM 3672 O O . TYR B 1 39 ? 15.703 33.75 12.562 1 90 39 TYR B O 1
ATOM 3680 N N . ALA B 1 40 ? 14.461 34.031 14.406 1 88.81 40 ALA B N 1
ATOM 3681 C CA . ALA B 1 40 ? 13.633 35.031 13.75 1 88.81 40 ALA B CA 1
ATOM 3682 C C . ALA B 1 40 ? 14.422 36.312 13.477 1 88.81 40 ALA B C 1
ATOM 3684 O O . ALA B 1 40 ? 15.305 36.688 14.25 1 88.81 40 ALA B O 1
ATOM 3685 N N . ASN B 1 41 ? 14.148 37 12.305 1 88.88 41 ASN B N 1
ATOM 3686 C CA . ASN B 1 41 ? 14.766 38.281 11.984 1 88.88 41 ASN B CA 1
ATOM 3687 C C . ASN B 1 41 ? 14.211 39.406 12.859 1 88.88 41 ASN B C 1
ATOM 3689 O O . ASN B 1 41 ? 13.039 39.375 13.227 1 88.88 41 ASN B O 1
ATOM 3693 N N . PRO B 1 42 ? 15.055 40.406 13.211 1 89.5 42 PRO B N 1
ATOM 3694 C CA . PRO B 1 42 ? 14.547 41.562 13.945 1 89.5 42 PRO B CA 1
ATOM 3695 C C . PRO B 1 42 ? 13.609 42.438 13.102 1 89.5 42 PRO B C 1
ATOM 3697 O O . PRO B 1 42 ? 13.711 42.438 11.875 1 89.5 42 PRO B O 1
ATOM 3700 N N . SER B 1 43 ? 12.727 43 13.82 1 88.69 43 SER B N 1
ATOM 3701 C CA . SER B 1 43 ? 11.805 43.906 13.172 1 88.69 43 SER B CA 1
ATOM 3702 C C . SER B 1 43 ? 12.133 45.375 13.523 1 88.69 43 SER B C 1
ATOM 3704 O O . SER B 1 43 ? 12.414 45.688 14.68 1 88.69 43 SER B O 1
ATOM 3706 N N . ILE B 1 44 ? 12.18 46.188 12.383 1 85.5 44 ILE B N 1
ATOM 3707 C CA . ILE B 1 44 ? 12.453 47.625 12.578 1 85.5 44 ILE B CA 1
ATOM 3708 C C . ILE B 1 44 ? 11.203 48.438 12.258 1 85.5 44 ILE B C 1
ATOM 3710 O O . ILE B 1 44 ? 10.57 48.25 11.219 1 85.5 44 ILE B O 1
ATOM 3714 N N . PHE B 1 45 ? 10.945 49.219 13.312 1 81.5 45 PHE B N 1
ATOM 3715 C CA . PHE B 1 45 ? 9.797 50.094 13.148 1 81.5 45 PHE B CA 1
ATOM 3716 C C . PHE B 1 45 ? 10.227 51.562 13.242 1 81.5 45 PHE B C 1
ATOM 3718 O O . PHE B 1 45 ? 10.898 51.969 14.195 1 81.5 45 PHE B O 1
ATOM 3725 N N . ILE B 1 46 ? 9.883 52.344 12.188 1 77.75 46 ILE B N 1
ATOM 3726 C CA . ILE B 1 46 ? 10.211 53.781 12.156 1 77.75 46 ILE B CA 1
ATOM 3727 C C . ILE B 1 46 ? 8.93 54.594 12.008 1 77.75 46 ILE B C 1
ATOM 3729 O O . ILE B 1 46 ? 8.125 54.344 11.109 1 77.75 46 ILE B O 1
ATOM 3733 N N . ASP B 1 47 ? 8.805 55.469 13.031 1 73.44 47 ASP B N 1
ATOM 3734 C CA . ASP B 1 47 ? 7.695 56.438 12.977 1 73.44 47 ASP B CA 1
ATOM 3735 C C . ASP B 1 47 ? 8.195 57.875 12.867 1 73.44 47 ASP B C 1
ATOM 3737 O O . ASP B 1 47 ? 8.883 58.344 13.766 1 73.44 47 ASP B O 1
ATOM 3741 N N . GLN B 1 48 ? 7.891 58.5 11.781 1 69 48 GLN B N 1
ATOM 3742 C CA . GLN B 1 48 ? 8.344 59.875 11.539 1 69 48 GLN B CA 1
ATOM 3743 C C . GLN B 1 48 ? 7.164 60.812 11.398 1 69 48 GLN B C 1
ATOM 3745 O O . GLN B 1 48 ? 6.242 60.562 10.617 1 69 48 GLN B O 1
ATOM 3750 N N . SER B 1 49 ? 7.145 61.875 12.258 1 65.75 49 SER B N 1
ATOM 3751 C CA . SER B 1 49 ? 6.094 62.906 12.172 1 65.75 49 SER B CA 1
ATOM 3752 C C . SER B 1 49 ? 6.203 63.688 10.891 1 65.75 49 SER B C 1
ATOM 3754 O O . SER B 1 49 ? 7.297 64.125 10.516 1 65.75 49 SER B O 1
ATOM 3756 N N . ILE B 1 50 ? 5.23 63.656 10.242 1 66 50 ILE B N 1
ATOM 3757 C CA . ILE B 1 50 ? 5.211 64.438 9 1 66 50 ILE B CA 1
ATOM 3758 C C . ILE B 1 50 ? 4.812 65.875 9.297 1 66 50 ILE B C 1
ATOM 3760 O O . ILE B 1 50 ? 5.324 66.812 8.672 1 66 50 ILE B O 1
ATOM 3764 N N . PHE B 1 51 ? 3.768 66.125 10.234 1 60.66 51 PHE B N 1
ATOM 3765 C CA . PHE B 1 51 ? 3.297 67.5 10.547 1 60.66 51 PHE B CA 1
ATOM 3766 C C . PHE B 1 51 ? 3.178 67.688 12.055 1 60.66 51 PHE B C 1
ATOM 3768 O O . PHE B 1 51 ? 2.551 66.875 12.742 1 60.66 51 PHE B O 1
ATOM 3775 N N . ALA B 1 52 ? 3.988 68.562 12.672 1 58.81 52 ALA B N 1
ATOM 3776 C CA . ALA B 1 52 ? 3.871 68.938 14.078 1 58.81 52 ALA B CA 1
ATOM 3777 C C . ALA B 1 52 ? 3.262 70.375 14.219 1 58.81 52 ALA B C 1
ATOM 3779 O O . ALA B 1 52 ? 3.662 71.25 13.516 1 58.81 52 ALA B O 1
ATOM 3780 N N . GLU B 1 53 ? 1.996 70.375 14.852 1 58.75 53 GLU B N 1
ATOM 3781 C CA . GLU B 1 53 ? 1.275 71.625 14.992 1 58.75 53 GLU B CA 1
ATOM 3782 C C . GLU B 1 53 ? 2.18 72.688 15.562 1 58.75 53 GLU B C 1
ATOM 3784 O O . GLU B 1 53 ? 2.174 73.875 15.07 1 58.75 53 GLU B O 1
ATOM 3789 N N . PRO B 1 54 ? 2.854 72.375 16.641 1 55.03 54 PRO B N 1
ATOM 3790 C CA . PRO B 1 54 ? 3.518 73.562 17.172 1 55.03 54 PRO B CA 1
ATOM 3791 C C . PRO B 1 54 ? 4.539 74.125 16.203 1 55.03 54 PRO B C 1
ATOM 3793 O O . PRO B 1 54 ? 4.723 75.375 16.156 1 55.03 54 PRO B O 1
ATOM 3796 N N . THR B 1 55 ? 5.078 73.312 15.453 1 55.25 55 THR B N 1
ATOM 3797 C CA . THR B 1 55 ? 6.125 73.875 14.609 1 55.25 55 THR B CA 1
ATOM 3798 C C . THR B 1 55 ? 5.629 74.062 13.188 1 55.25 55 THR B C 1
ATOM 3800 O O . THR B 1 55 ? 6.281 74.75 12.375 1 55.25 55 THR B O 1
ATOM 3803 N N . ARG B 1 56 ? 4.25 73.812 12.867 1 59.47 56 ARG B N 1
ATOM 3804 C CA . ARG B 1 56 ? 3.584 74 11.578 1 59.47 56 ARG B CA 1
ATOM 3805 C C . ARG B 1 56 ? 4.492 73.562 10.43 1 59.47 56 ARG B C 1
ATOM 3807 O O . ARG B 1 56 ? 4.484 74.188 9.367 1 59.47 56 ARG B O 1
ATOM 3814 N N . ARG B 1 57 ? 5.539 72.75 10.773 1 55.72 57 ARG B N 1
ATOM 3815 C CA . ARG B 1 57 ? 6.441 72.312 9.703 1 55.72 57 ARG B CA 1
ATOM 3816 C C . ARG B 1 57 ? 6.168 70.875 9.273 1 55.72 57 ARG B C 1
ATOM 3818 O O . ARG B 1 57 ? 5.793 70.062 10.102 1 55.72 57 ARG B O 1
ATOM 3825 N N . PHE B 1 58 ? 6.164 70.688 7.902 1 61.81 58 PHE B N 1
AT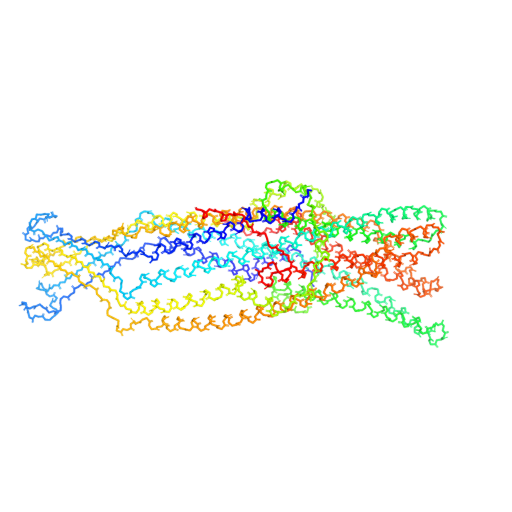OM 3826 C CA . PHE B 1 58 ? 6 69.375 7.281 1 61.81 58 PHE B CA 1
ATOM 3827 C C . PHE B 1 58 ? 7.309 68.625 7.309 1 61.81 58 PHE B C 1
ATOM 3829 O O . PHE B 1 58 ? 8.375 69.188 7.047 1 61.81 58 PHE B O 1
ATOM 3836 N N . PHE B 1 59 ? 7.34 67.312 7.621 1 59.91 59 PHE B N 1
ATOM 3837 C CA . PHE B 1 59 ? 8.484 66.438 7.676 1 59.91 59 PHE B CA 1
ATOM 3838 C C . PHE B 1 59 ? 9.602 67 8.531 1 59.91 59 PHE B C 1
ATOM 3840 O O . PHE B 1 59 ? 10.695 67.312 8.031 1 59.91 59 PHE B O 1
ATOM 3847 N N . ASP B 1 60 ? 9.312 67.625 9.523 1 51.88 60 ASP B N 1
ATOM 3848 C CA . ASP B 1 60 ? 10.32 68.312 10.359 1 51.88 60 ASP B CA 1
ATOM 3849 C C . ASP B 1 60 ? 11.289 67.312 10.953 1 51.88 60 ASP B C 1
ATOM 3851 O O . ASP B 1 60 ? 10.945 66.562 11.891 1 51.88 60 ASP B O 1
ATOM 3855 N N . PHE B 1 61 ? 12.312 67 10.219 1 55.97 61 PHE B N 1
ATOM 3856 C CA . PHE B 1 61 ? 13.414 66.125 10.68 1 55.97 61 PHE B CA 1
ATOM 3857 C C . PHE B 1 61 ? 14.258 66.875 11.703 1 55.97 61 PHE B C 1
ATOM 3859 O O . PHE B 1 61 ? 15.344 66.438 12.07 1 55.97 61 PHE B O 1
ATOM 3866 N N . THR B 1 62 ? 13.812 68.062 12.031 1 55 62 THR B N 1
ATOM 3867 C CA . THR B 1 62 ? 14.602 68.875 12.953 1 55 62 THR B CA 1
ATOM 3868 C C . THR B 1 62 ? 14.328 68.438 14.398 1 55 62 THR B C 1
ATOM 3870 O O . THR B 1 62 ? 13.469 67.625 14.656 1 55 62 THR B O 1
ATOM 3873 N N . ARG B 1 63 ? 15.102 69 15.359 1 57.12 63 ARG B N 1
ATOM 3874 C CA . ARG B 1 63 ? 15.047 68.75 16.797 1 57.12 63 ARG B CA 1
ATOM 3875 C C . ARG B 1 63 ? 13.625 68.938 17.312 1 57.12 63 ARG B C 1
ATOM 3877 O O . ARG B 1 63 ? 13.289 68.438 18.406 1 57.12 63 ARG B O 1
ATOM 3884 N N . ALA B 1 64 ? 12.867 69.5 16.547 1 54.03 64 ALA B N 1
ATOM 3885 C CA . ALA B 1 64 ? 11.5 69.75 17 1 54.03 64 ALA B CA 1
ATOM 3886 C C . ALA B 1 64 ? 10.547 68.688 16.5 1 54.03 64 ALA B C 1
ATOM 3888 O O . ALA B 1 64 ? 9.398 68.625 16.953 1 54.03 64 ALA B O 1
ATOM 3889 N N . GLY B 1 65 ? 11.047 67.75 15.555 1 58.75 65 GLY B N 1
ATOM 3890 C CA . GLY B 1 65 ? 10.164 66.75 15 1 58.75 65 GLY B CA 1
ATOM 3891 C C . GLY B 1 65 ? 10.141 65.5 15.812 1 58.75 65 GLY B C 1
ATOM 3892 O O . GLY B 1 65 ? 10.992 65.25 16.672 1 58.75 65 GLY B O 1
ATOM 3893 N N . GLN B 1 66 ? 8.961 64.688 15.719 1 67.06 66 GLN B N 1
ATOM 3894 C CA . GLN B 1 66 ? 8.82 63.438 16.453 1 67.06 66 GLN B CA 1
ATOM 3895 C C . GLN B 1 66 ? 9.258 62.25 15.594 1 67.06 66 GLN B C 1
ATOM 3897 O O . GLN B 1 66 ? 8.812 62.094 14.453 1 67.06 66 GLN B O 1
ATOM 3902 N N . THR B 1 67 ? 10.414 61.656 15.93 1 73.31 67 THR B N 1
ATOM 3903 C CA . THR B 1 67 ? 10.883 60.438 15.273 1 73.31 67 THR B CA 1
ATOM 3904 C C . THR B 1 67 ? 10.961 59.281 16.281 1 73.31 67 THR B C 1
ATOM 3906 O O . THR B 1 67 ? 11.461 59.438 17.391 1 73.31 67 THR B O 1
ATOM 3909 N N . VAL B 1 68 ? 10.312 58.188 15.914 1 76.31 68 VAL B N 1
ATOM 3910 C CA . VAL B 1 68 ? 10.367 57 16.766 1 76.31 68 VAL B CA 1
ATOM 3911 C C . VAL B 1 68 ? 11.094 55.875 16.047 1 76.31 68 VAL B C 1
ATOM 3913 O O . VAL B 1 68 ? 10.781 55.562 14.898 1 76.31 68 VAL B O 1
ATOM 3916 N N . TYR B 1 69 ? 12.234 55.375 16.609 1 81.62 69 TYR B N 1
ATOM 3917 C CA . TYR B 1 69 ? 12.938 54.156 16.156 1 81.62 69 TYR B CA 1
ATOM 3918 C C . TYR B 1 69 ? 12.75 53.031 17.141 1 81.62 69 TYR B C 1
ATOM 3920 O O . TYR B 1 69 ? 12.961 53.188 18.344 1 81.62 69 TYR B O 1
ATOM 3928 N N . GLN B 1 70 ? 12.258 51.906 16.578 1 84.31 70 GLN B N 1
ATOM 3929 C CA . GLN B 1 70 ? 12.078 50.75 17.422 1 84.31 70 GLN B CA 1
ATOM 3930 C C . GLN B 1 70 ? 12.648 49.5 16.766 1 84.31 70 GLN B C 1
ATOM 3932 O O . GLN B 1 70 ? 12.422 49.25 15.578 1 84.31 70 GLN B O 1
ATOM 3937 N N . ILE B 1 71 ? 13.367 48.75 17.469 1 87.62 71 ILE B N 1
ATOM 3938 C CA . ILE B 1 71 ? 13.867 47.438 17.047 1 87.62 71 ILE B CA 1
ATOM 3939 C C . ILE B 1 71 ? 13.32 46.344 17.953 1 87.62 71 ILE B C 1
ATOM 3941 O O . ILE B 1 71 ? 13.32 46.5 19.188 1 87.62 71 ILE B O 1
ATOM 3945 N N . GLN B 1 72 ? 12.773 45.344 17.344 1 88.12 72 GLN B N 1
ATOM 3946 C CA . GLN B 1 72 ? 12.234 44.25 18.125 1 88.12 72 GLN B CA 1
ATOM 3947 C C . GLN B 1 72 ? 12.797 42.906 17.656 1 88.12 72 GLN B C 1
ATOM 3949 O O . GLN B 1 72 ? 12.797 42.625 16.453 1 88.12 72 GLN B O 1
ATOM 3954 N N . GLN B 1 73 ? 13.227 42.156 18.672 1 90.88 73 GLN B N 1
ATOM 3955 C CA . GLN B 1 73 ? 13.719 40.781 18.422 1 90.88 73 GLN B CA 1
ATOM 3956 C C . GLN B 1 73 ? 12.844 39.75 19.109 1 90.88 73 GLN B C 1
ATOM 3958 O O . GLN B 1 73 ? 12.594 39.812 20.312 1 90.88 73 GLN B O 1
ATOM 3963 N N . LEU B 1 74 ? 12.445 38.812 18.266 1 90.12 74 LEU B N 1
ATOM 3964 C CA . LEU B 1 74 ? 11.617 37.75 18.797 1 90.12 74 LEU B CA 1
ATOM 3965 C C . LEU B 1 74 ? 12.477 36.625 19.328 1 90.12 74 LEU B C 1
ATOM 3967 O O . LEU B 1 74 ? 13.32 36.062 18.609 1 90.12 74 LEU B O 1
ATOM 3971 N N . PHE B 1 75 ? 12.289 36.312 20.578 1 90.5 75 PHE B N 1
ATOM 3972 C CA . PHE B 1 75 ? 12.969 35.188 21.219 1 90.5 75 PHE B CA 1
ATOM 3973 C C . PHE B 1 75 ? 12.008 34.031 21.469 1 90.5 75 PHE B C 1
ATOM 3975 O O . PHE B 1 75 ? 11 34.188 22.156 1 90.5 75 PHE B O 1
ATOM 3982 N N . LEU B 1 76 ? 12.32 32.969 20.875 1 90.81 76 LEU B N 1
ATOM 3983 C CA . LEU B 1 76 ? 11.531 31.766 21.078 1 90.81 76 LEU B CA 1
ATOM 3984 C C . LEU B 1 76 ? 11.906 31.078 22.391 1 90.81 76 LEU B C 1
ATOM 3986 O O . LEU B 1 76 ? 13.062 30.734 22.594 1 90.81 76 LEU B O 1
ATOM 3990 N N . LEU B 1 77 ? 10.953 30.891 23.203 1 89.94 77 LEU B N 1
ATOM 3991 C CA . LEU B 1 77 ? 11.219 30.328 24.531 1 89.94 77 LEU B CA 1
ATOM 3992 C C . LEU B 1 77 ? 10.852 28.859 24.594 1 89.94 77 LEU B C 1
ATOM 3994 O O . LEU B 1 77 ? 10.258 28.328 23.641 1 89.94 77 LEU B O 1
ATOM 3998 N N . GLY B 1 78 ? 11.312 28.125 25.688 1 91.31 78 GLY B N 1
ATOM 3999 C CA . GLY B 1 78 ? 10.984 26.734 25.906 1 91.31 78 GLY B CA 1
ATOM 4000 C C . GLY B 1 78 ? 11.852 25.781 25.094 1 91.31 78 GLY B C 1
ATOM 4001 O O . GLY B 1 78 ? 11.508 24.609 24.938 1 91.31 78 GLY B O 1
ATOM 4002 N N . GLY B 1 79 ? 12.898 26.266 24.391 1 93.81 79 GLY B N 1
ATOM 4003 C CA . GLY B 1 79 ? 13.766 25.406 23.578 1 93.81 79 GLY B CA 1
ATOM 4004 C C . GLY B 1 79 ? 13.141 25 22.266 1 93.81 79 GLY B C 1
ATOM 4005 O O . GLY B 1 79 ? 13.336 23.891 21.797 1 93.81 79 GLY B O 1
ATOM 4006 N N . LYS B 1 80 ? 12.281 25.828 21.703 1 94.88 80 LYS B N 1
ATOM 4007 C CA . LYS B 1 80 ? 11.523 25.547 20.5 1 94.88 80 LYS B CA 1
ATOM 4008 C C . LYS B 1 80 ? 12.461 25.266 19.312 1 94.88 80 LYS B C 1
ATOM 4010 O O . LYS B 1 80 ? 12.203 24.359 18.516 1 94.88 80 LYS B O 1
ATOM 4015 N N . ILE B 1 81 ? 13.523 26.016 19.25 1 94.56 81 ILE B N 1
ATOM 4016 C CA . ILE B 1 81 ? 14.43 25.859 18.109 1 94.56 81 ILE B CA 1
ATOM 4017 C C . ILE B 1 81 ? 15.062 24.484 18.141 1 94.56 81 ILE B C 1
ATOM 4019 O O . ILE B 1 81 ? 15.102 23.781 17.125 1 94.56 81 ILE B O 1
ATOM 4023 N N . ASP B 1 82 ? 15.539 24.109 19.359 1 95.75 82 ASP B N 1
ATOM 4024 C CA . ASP B 1 82 ? 16.156 22.797 19.5 1 95.75 82 ASP B CA 1
ATOM 4025 C C . ASP B 1 82 ? 15.148 21.688 19.156 1 95.75 82 ASP B C 1
ATOM 4027 O O . ASP B 1 82 ? 15.5 20.703 18.516 1 95.75 82 ASP B O 1
ATOM 4031 N N . LYS B 1 83 ? 13.961 21.875 19.625 1 96.94 83 LYS B N 1
ATOM 4032 C CA . LYS B 1 83 ? 12.93 20.875 19.359 1 96.94 83 LYS B CA 1
ATOM 4033 C C . LYS B 1 83 ? 12.555 20.844 17.875 1 96.94 83 LYS B C 1
ATOM 4035 O O . LYS B 1 83 ? 12.281 19.781 17.328 1 96.94 83 LYS B O 1
ATOM 4040 N N . ARG B 1 84 ? 12.539 21.969 17.234 1 96.19 84 ARG B N 1
ATOM 4041 C CA . ARG B 1 84 ? 12.297 22.047 15.797 1 96.19 84 ARG B CA 1
ATOM 4042 C C . ARG B 1 84 ? 13.391 21.312 15.016 1 96.19 84 ARG B C 1
ATOM 4044 O O . ARG B 1 84 ? 13.109 20.609 14.055 1 96.19 84 ARG B O 1
ATOM 4051 N N . ILE B 1 85 ? 14.609 21.562 15.453 1 96.5 85 ILE B N 1
ATOM 4052 C CA . ILE B 1 85 ? 15.742 20.906 14.805 1 96.5 85 ILE B CA 1
ATOM 4053 C C . ILE B 1 85 ? 15.625 19.391 14.953 1 96.5 85 ILE B C 1
ATOM 4055 O O . ILE B 1 85 ? 15.844 18.656 14 1 96.5 85 ILE B O 1
ATOM 4059 N N . ARG B 1 86 ? 15.266 19.031 16.125 1 96.94 86 ARG B N 1
ATOM 4060 C CA . ARG B 1 86 ? 15.148 17.609 16.391 1 96.94 86 ARG B CA 1
ATOM 4061 C C . ARG B 1 86 ? 14.078 16.969 15.508 1 96.94 86 ARG B C 1
ATOM 4063 O O . ARG B 1 86 ? 14.297 15.891 14.945 1 96.94 86 ARG B O 1
ATOM 4070 N N . VAL B 1 87 ? 12.898 17.594 15.344 1 96.94 87 VAL B N 1
ATOM 4071 C CA . VAL B 1 87 ? 11.82 17.094 14.492 1 96.94 87 VAL B CA 1
ATOM 4072 C C . VAL B 1 87 ? 12.305 17.031 13.039 1 96.94 87 VAL B C 1
ATOM 4074 O O . VAL B 1 87 ? 12.055 16.047 12.344 1 96.94 87 VAL B O 1
ATOM 4077 N N . ALA B 1 88 ? 13.023 18 12.617 1 96.81 88 ALA B N 1
ATOM 4078 C CA . ALA B 1 88 ? 13.531 18.047 11.25 1 96.81 88 ALA B CA 1
ATOM 4079 C C . ALA B 1 88 ? 14.578 16.953 11.023 1 96.81 88 ALA B C 1
ATOM 4081 O O . ALA B 1 88 ? 14.633 16.359 9.945 1 96.81 88 ALA B O 1
ATOM 4082 N N . GLU B 1 89 ? 15.438 16.797 12.047 1 97.19 89 GLU B N 1
ATOM 4083 C CA . GLU B 1 89 ? 16.453 15.75 11.945 1 97.19 89 GLU B CA 1
ATOM 4084 C C . GLU B 1 89 ? 15.812 14.375 11.789 1 97.19 89 GLU B C 1
ATOM 4086 O O . GLU B 1 89 ? 16.266 13.562 10.977 1 97.19 89 GLU B O 1
ATOM 4091 N N . LEU B 1 90 ? 14.805 14.172 12.602 1 97.06 90 LEU B N 1
ATOM 4092 C CA . LEU B 1 90 ? 14.117 12.883 12.531 1 97.06 90 LEU B CA 1
ATOM 4093 C C . LEU B 1 90 ? 13.391 12.727 11.203 1 97.06 90 LEU B C 1
ATOM 4095 O O . LEU B 1 90 ? 13.32 11.617 10.664 1 97.06 90 LEU B O 1
ATOM 4099 N N . SER B 1 91 ? 12.875 13.766 10.633 1 96.06 91 SER B N 1
ATOM 4100 C CA . SER B 1 91 ? 12.266 13.727 9.305 1 96.06 91 SER B CA 1
ATOM 4101 C C . SER B 1 91 ? 13.297 13.344 8.242 1 96.06 91 SER B C 1
ATOM 4103 O O . SER B 1 91 ? 12.992 12.57 7.336 1 96.06 91 SER B O 1
ATOM 4105 N N . ALA B 1 92 ? 14.484 13.875 8.422 1 96.38 92 ALA B N 1
ATOM 4106 C CA . ALA B 1 92 ? 15.562 13.547 7.496 1 96.38 92 ALA B CA 1
ATOM 4107 C C . ALA B 1 92 ? 15.969 12.078 7.629 1 96.38 92 ALA B C 1
ATOM 4109 O O . ALA B 1 92 ? 16.203 11.398 6.629 1 96.38 92 ALA B O 1
ATOM 4110 N N . LYS B 1 93 ? 16.016 11.641 8.844 1 96.38 93 LYS B N 1
ATOM 4111 C CA . LYS B 1 93 ? 16.359 10.242 9.086 1 96.38 93 LYS B CA 1
ATOM 4112 C C . LYS B 1 93 ? 15.305 9.312 8.484 1 96.38 93 LYS B C 1
ATOM 4114 O O . LYS B 1 93 ? 15.641 8.242 7.969 1 96.38 93 LYS B O 1
ATOM 4119 N N . MET B 1 94 ? 14.047 9.664 8.586 1 96.06 94 MET B N 1
ATOM 4120 C CA . MET B 1 94 ? 12.984 8.891 7.949 1 96.06 94 MET B CA 1
ATOM 4121 C C . MET B 1 94 ? 13.172 8.844 6.434 1 96.06 94 MET B C 1
ATOM 4123 O O . MET B 1 94 ? 12.969 7.801 5.812 1 96.06 94 MET B O 1
ATOM 4127 N N . GLY B 1 95 ? 13.586 9.977 5.918 1 95.12 95 GLY B N 1
ATOM 4128 C CA . GLY B 1 95 ? 13.867 10.023 4.492 1 95.12 95 GLY B CA 1
ATOM 4129 C C . GLY B 1 95 ? 15 9.109 4.078 1 95.12 95 GLY B C 1
ATOM 4130 O O . GLY B 1 95 ? 14.938 8.469 3.027 1 95.12 95 GLY B O 1
ATOM 4131 N N . GLU B 1 96 ? 16 9.078 4.902 1 96.44 96 GLU B N 1
ATOM 4132 C CA . GLU B 1 96 ? 17.141 8.195 4.633 1 96.44 96 GLU B CA 1
ATOM 4133 C C . GLU B 1 96 ? 16.703 6.73 4.605 1 96.44 96 GLU B C 1
ATOM 4135 O O . GLU B 1 96 ? 17.125 5.969 3.732 1 96.44 96 GLU B O 1
ATOM 4140 N N . GLN B 1 97 ? 15.859 6.367 5.559 1 96.38 97 GLN B N 1
ATOM 4141 C CA . GLN B 1 97 ? 15.375 4.988 5.59 1 96.38 97 GLN B CA 1
ATOM 4142 C C . GLN B 1 97 ? 14.484 4.691 4.387 1 96.38 97 GLN B C 1
ATOM 4144 O O . GLN B 1 97 ? 14.477 3.57 3.875 1 96.38 97 GLN B O 1
ATOM 4149 N N . GLU B 1 98 ? 13.773 5.656 3.941 1 96.12 98 GLU B N 1
ATOM 4150 C CA . GLU B 1 98 ? 12.961 5.496 2.742 1 96.12 98 GLU B CA 1
ATOM 4151 C C . GLU B 1 98 ? 13.828 5.23 1.516 1 96.12 98 GLU B C 1
ATOM 4153 O O . GLU B 1 98 ? 13.461 4.445 0.643 1 96.12 98 GLU B O 1
ATOM 4158 N N . PHE B 1 99 ? 15.016 5.883 1.503 1 96.19 99 PHE B N 1
ATOM 4159 C CA . PHE B 1 99 ? 15.977 5.668 0.428 1 96.19 99 PHE B CA 1
ATOM 4160 C C . PHE B 1 99 ? 16.469 4.227 0.416 1 96.19 99 PHE B C 1
ATOM 4162 O O . PHE B 1 99 ? 16.469 3.576 -0.631 1 96.19 99 PHE B O 1
ATOM 4169 N N . TYR B 1 100 ? 16.781 3.746 1.536 1 95.31 100 TYR B N 1
ATOM 4170 C CA . TYR B 1 100 ? 17.312 2.385 1.619 1 95.31 100 TYR B CA 1
ATOM 4171 C C . TYR B 1 100 ? 16.219 1.364 1.314 1 95.31 100 TYR B C 1
ATOM 4173 O O . TYR B 1 100 ? 16.5 0.299 0.758 1 95.31 100 TYR B O 1
ATOM 4181 N N . ASP B 1 101 ? 15.023 1.637 1.656 1 95.94 101 ASP B N 1
ATOM 4182 C CA . ASP B 1 101 ? 13.914 0.749 1.327 1 95.94 101 ASP B CA 1
ATOM 4183 C C . ASP B 1 101 ? 13.688 0.691 -0.182 1 95.94 101 ASP B C 1
ATOM 4185 O O . ASP B 1 101 ? 13.438 -0.381 -0.736 1 95.94 101 ASP B O 1
ATOM 4189 N N . LEU B 1 102 ? 13.781 1.839 -0.769 1 95.81 102 LEU B N 1
ATOM 4190 C CA . LEU B 1 102 ? 13.672 1.893 -2.223 1 95.81 102 LEU B CA 1
ATOM 4191 C C . LEU B 1 102 ? 14.797 1.105 -2.881 1 95.81 102 LEU B C 1
ATOM 4193 O O . LEU B 1 102 ? 14.562 0.338 -3.816 1 95.81 102 LEU B O 1
ATOM 4197 N N . ALA B 1 103 ? 15.961 1.323 -2.363 1 94.88 103 ALA B N 1
ATOM 4198 C CA . ALA B 1 103 ? 17.125 0.616 -2.902 1 94.88 103 ALA B CA 1
ATOM 4199 C C . ALA B 1 103 ? 16.953 -0.895 -2.783 1 94.88 103 ALA B C 1
ATOM 4201 O O . ALA B 1 103 ? 17.234 -1.636 -3.729 1 94.88 103 ALA B O 1
ATOM 4202 N N . ARG B 1 104 ? 16.484 -1.312 -1.655 1 94.19 104 ARG B N 1
ATOM 4203 C CA . ARG B 1 104 ? 16.25 -2.734 -1.428 1 94.19 104 ARG B CA 1
ATOM 4204 C C . ARG B 1 104 ? 15.258 -3.295 -2.443 1 94.19 104 ARG B C 1
ATOM 4206 O O . ARG B 1 104 ? 15.484 -4.363 -3.016 1 94.19 104 ARG B O 1
ATOM 4213 N N . ALA B 1 105 ? 14.203 -2.602 -2.672 1 95.31 105 ALA B N 1
ATOM 4214 C CA . ALA B 1 105 ? 13.18 -3.033 -3.619 1 95.31 105 ALA B CA 1
ATOM 4215 C C . ALA B 1 105 ? 13.734 -3.082 -5.039 1 95.31 105 ALA B C 1
ATOM 4217 O O . ALA B 1 105 ? 13.469 -4.031 -5.781 1 95.31 105 ALA B O 1
ATOM 4218 N N . LEU B 1 106 ? 14.531 -2.094 -5.359 1 96.31 106 LEU B N 1
ATOM 4219 C CA . LEU B 1 106 ? 15.062 -2.01 -6.711 1 96.31 106 LEU B CA 1
ATOM 4220 C C . LEU B 1 106 ? 16.125 -3.084 -6.945 1 96.31 106 LEU B C 1
ATOM 4222 O O . LEU B 1 106 ? 16.188 -3.662 -8.031 1 96.31 106 LEU B O 1
ATOM 4226 N N . VAL B 1 107 ? 16.953 -3.332 -5.984 1 95.31 107 VAL B N 1
ATOM 4227 C CA . VAL B 1 107 ? 17.953 -4.375 -6.102 1 95.31 107 VAL B CA 1
ATOM 4228 C C . VAL B 1 107 ? 17.281 -5.734 -6.285 1 95.31 107 VAL B C 1
ATOM 4230 O O . VAL B 1 107 ? 17.703 -6.523 -7.141 1 95.31 107 VAL B O 1
ATOM 4233 N N . SER B 1 108 ? 16.266 -5.98 -5.477 1 94.75 108 SER B N 1
ATOM 4234 C CA . SER B 1 108 ? 15.516 -7.23 -5.613 1 94.75 108 SER B CA 1
ATOM 4235 C C . SER B 1 108 ? 14.891 -7.352 -6.996 1 94.75 108 SER B C 1
ATOM 4237 O O . SER B 1 108 ? 14.938 -8.414 -7.613 1 94.75 108 SER B O 1
ATOM 4239 N N . LYS B 1 109 ? 14.32 -6.281 -7.457 1 95.94 109 LYS B N 1
ATOM 4240 C CA . LYS B 1 109 ? 13.734 -6.285 -8.789 1 95.94 109 LYS B CA 1
ATOM 4241 C C . LYS B 1 109 ? 14.789 -6.574 -9.859 1 95.94 109 LYS B C 1
ATOM 4243 O O . LYS B 1 109 ? 14.539 -7.336 -10.797 1 95.94 109 LYS B O 1
ATOM 4248 N N . LEU B 1 110 ? 15.945 -5.984 -9.711 1 96 110 LEU B N 1
ATOM 4249 C CA . LEU B 1 110 ? 17.047 -6.191 -10.648 1 96 110 LEU B CA 1
ATOM 4250 C C . LEU B 1 110 ? 17.469 -7.652 -10.672 1 96 110 LEU B C 1
ATOM 4252 O O . LEU B 1 110 ? 17.547 -8.266 -11.742 1 96 110 LEU B O 1
ATOM 4256 N N . ARG B 1 111 ? 17.719 -8.219 -9.547 1 93.69 111 ARG B N 1
ATOM 4257 C CA . ARG B 1 111 ? 18.172 -9.594 -9.453 1 93.69 111 ARG B CA 1
ATOM 4258 C C . ARG B 1 111 ? 17.141 -10.562 -10.016 1 93.69 111 ARG B C 1
ATOM 4260 O O . ARG B 1 111 ? 17.469 -11.453 -10.805 1 93.69 111 ARG B O 1
ATOM 4267 N N . ARG B 1 112 ? 15.875 -10.336 -9.641 1 93.88 112 ARG B N 1
ATOM 4268 C CA . ARG B 1 112 ? 14.805 -11.18 -10.156 1 93.88 112 ARG B CA 1
ATOM 4269 C C . ARG B 1 112 ? 14.719 -11.094 -11.68 1 93.88 112 ARG B C 1
ATOM 4271 O O . ARG B 1 112 ? 14.484 -12.102 -12.344 1 93.88 112 ARG B O 1
ATOM 4278 N N . THR B 1 113 ? 14.906 -9.875 -12.133 1 95.38 113 THR B N 1
ATOM 4279 C CA . THR B 1 113 ? 14.852 -9.672 -13.578 1 95.38 113 THR B CA 1
ATOM 4280 C C . THR B 1 113 ? 16 -10.391 -14.273 1 95.38 113 THR B C 1
ATOM 4282 O O . THR B 1 113 ? 15.797 -11.047 -15.305 1 95.38 113 THR B O 1
ATOM 4285 N N . LEU B 1 114 ? 17.172 -10.375 -13.727 1 94.19 114 LEU B N 1
ATOM 4286 C CA . LEU B 1 114 ? 18.344 -11.031 -14.305 1 94.19 114 LEU B CA 1
ATOM 4287 C C . LEU B 1 114 ? 18.172 -12.547 -14.297 1 94.19 114 LEU B C 1
ATOM 4289 O O . LEU B 1 114 ? 18.453 -13.211 -15.297 1 94.19 114 LEU B O 1
ATOM 4293 N N . TYR B 1 115 ? 17.641 -13.031 -13.164 1 92.38 115 TYR B N 1
ATOM 4294 C CA . TYR B 1 115 ? 17.375 -14.461 -13.102 1 92.38 115 TYR B CA 1
ATOM 4295 C C . TYR B 1 115 ? 16.359 -14.867 -14.172 1 92.38 115 TYR B C 1
ATOM 4297 O O . TYR B 1 115 ? 16.562 -15.867 -14.867 1 92.38 115 TYR B O 1
ATOM 4305 N N . PHE B 1 116 ? 15.344 -14.086 -14.25 1 92.06 116 PHE B N 1
ATOM 4306 C CA . PHE B 1 116 ? 14.281 -14.375 -15.203 1 92.06 116 PHE B CA 1
ATOM 4307 C C . PHE B 1 116 ? 14.828 -14.414 -16.625 1 92.06 116 PHE B C 1
ATOM 4309 O O . PHE B 1 116 ? 14.602 -15.391 -17.359 1 92.06 116 PHE B O 1
ATOM 4316 N N . ILE B 1 117 ? 15.602 -13.453 -17 1 93.69 117 ILE B N 1
ATOM 4317 C CA . ILE B 1 117 ? 16.125 -13.383 -18.359 1 93.69 117 ILE B CA 1
ATOM 4318 C C . ILE B 1 117 ? 17.078 -14.555 -18.609 1 93.69 117 ILE B C 1
ATOM 4320 O O . ILE B 1 117 ? 17.016 -15.188 -19.672 1 93.69 117 ILE B O 1
ATOM 4324 N N . HIS B 1 118 ? 17.875 -14.891 -17.688 1 92.06 118 HIS B N 1
ATOM 4325 C CA . HIS B 1 118 ? 18.844 -15.977 -17.844 1 92.06 118 HIS B CA 1
ATOM 4326 C C . HIS B 1 118 ? 18.141 -17.297 -18.109 1 92.06 118 HIS B C 1
ATOM 4328 O O . HIS B 1 118 ? 18.422 -17.969 -19.109 1 92.06 118 HIS B O 1
ATOM 4334 N N . TYR B 1 119 ? 17.203 -17.609 -17.297 1 89.5 119 TYR B N 1
ATOM 4335 C CA . TYR B 1 119 ? 16.562 -18.906 -17.406 1 89.5 119 TYR B CA 1
ATOM 4336 C C . TYR B 1 119 ? 15.617 -18.969 -18.609 1 89.5 119 TYR B C 1
ATOM 4338 O O . TYR B 1 119 ? 15.5 -20 -19.25 1 89.5 119 TYR B O 1
ATOM 4346 N N . TYR B 1 120 ? 14.969 -17.875 -18.891 1 90.19 120 TYR B N 1
ATOM 4347 C CA . TYR B 1 120 ? 14.055 -17.875 -20.031 1 90.19 120 TYR B CA 1
ATOM 4348 C C . TYR B 1 120 ? 14.82 -17.922 -21.344 1 90.19 120 TYR B C 1
ATOM 4350 O O . TYR B 1 120 ? 14.359 -18.531 -22.312 1 90.19 120 TYR B O 1
ATOM 4358 N N . ARG B 1 121 ? 15.969 -17.375 -21.375 1 90.19 121 ARG B N 1
ATOM 4359 C CA . ARG B 1 121 ? 16.812 -17.516 -22.562 1 90.19 121 ARG B CA 1
ATOM 4360 C C . ARG B 1 121 ? 17.297 -18.953 -22.734 1 90.19 121 ARG B C 1
ATOM 4362 O O . ARG B 1 121 ? 17.391 -19.453 -23.844 1 90.19 121 ARG B O 1
ATOM 4369 N N . GLU B 1 122 ? 17.578 -19.547 -21.594 1 85.25 122 GLU B N 1
ATOM 4370 C CA . GLU B 1 122 ? 17.938 -20.953 -21.641 1 85.25 122 GLU B CA 1
ATOM 4371 C C . GLU B 1 122 ? 16.781 -21.797 -22.188 1 85.25 122 GLU B C 1
ATOM 4373 O O . GLU B 1 122 ? 17 -22.734 -22.969 1 85.25 122 GLU B O 1
ATOM 4378 N N . ALA B 1 123 ? 15.617 -21.406 -21.766 1 85.62 123 ALA B N 1
ATOM 4379 C CA . ALA B 1 123 ? 14.438 -22.109 -22.25 1 85.62 123 ALA B CA 1
ATOM 4380 C C . ALA B 1 123 ? 14.242 -21.891 -23.75 1 85.62 123 ALA B C 1
ATOM 4382 O O . ALA B 1 123 ? 13.93 -22.844 -24.484 1 85.62 123 ALA B O 1
ATOM 4383 N N . ILE B 1 124 ? 14.508 -20.703 -24.172 1 88.88 124 ILE B N 1
ATOM 4384 C CA . ILE B 1 124 ? 14.359 -20.375 -25.594 1 88.88 124 ILE B CA 1
ATOM 4385 C C . ILE B 1 124 ? 15.367 -21.172 -26.422 1 88.88 124 ILE B C 1
ATOM 4387 O O . ILE B 1 124 ? 15.039 -21.688 -27.484 1 88.88 124 ILE B O 1
ATOM 4391 N N . SER B 1 125 ? 16.547 -21.281 -25.906 1 86.25 125 SER B N 1
ATOM 4392 C CA . SER B 1 125 ? 17.562 -22.062 -26.594 1 86.25 125 SER B CA 1
ATOM 4393 C C . SER B 1 125 ? 17.156 -23.531 -26.719 1 86.25 125 SER B C 1
ATOM 4395 O O . SER B 1 125 ? 17.375 -24.156 -27.75 1 86.25 125 SER B O 1
ATOM 4397 N N . PHE B 1 126 ? 16.562 -23.969 -25.672 1 79.25 126 PHE B N 1
ATOM 4398 C CA . PHE B 1 126 ? 16.062 -25.344 -25.703 1 79.25 126 PHE B CA 1
ATOM 4399 C C . PHE B 1 126 ? 14.969 -25.484 -26.766 1 79.25 126 PHE B C 1
ATOM 4401 O O . PHE B 1 126 ? 14.977 -26.453 -27.547 1 79.25 126 PHE B O 1
ATOM 4408 N N . TYR B 1 127 ? 14.039 -24.578 -26.797 1 84.31 127 TYR B N 1
ATOM 4409 C CA . TYR B 1 127 ? 12.953 -24.609 -27.781 1 84.31 127 TYR B CA 1
ATOM 4410 C C . TYR B 1 127 ? 13.5 -24.5 -29.188 1 84.31 127 TYR B C 1
ATOM 4412 O O . TYR B 1 127 ? 13 -25.156 -30.109 1 84.31 127 TYR B O 1
ATOM 4420 N N . ASP B 1 128 ? 14.547 -23.797 -29.344 1 88.38 128 ASP B N 1
ATOM 4421 C CA . ASP B 1 128 ? 15.148 -23.641 -30.672 1 88.38 128 ASP B CA 1
ATOM 4422 C C . ASP B 1 128 ? 15.727 -24.969 -31.156 1 88.38 128 ASP B C 1
ATOM 4424 O O . ASP B 1 128 ? 15.547 -25.344 -32.312 1 88.38 128 ASP B O 1
ATOM 4428 N N . GLY B 1 129 ? 16.344 -25.641 -30.234 1 81.94 129 GLY B N 1
ATOM 4429 C CA . GLY B 1 129 ? 16.859 -26.938 -30.594 1 81.94 129 GLY B CA 1
ATOM 4430 C C . GLY B 1 129 ? 15.773 -27.938 -30.938 1 81.94 129 GLY B C 1
ATOM 4431 O O . GLY B 1 129 ? 15.891 -28.672 -31.922 1 81.94 129 GLY B O 1
ATOM 4432 N N . SER B 1 130 ? 14.703 -27.906 -30.203 1 79.81 130 SER B N 1
ATOM 4433 C CA . SER B 1 130 ? 13.578 -28.812 -30.438 1 79.81 130 SER B CA 1
ATOM 4434 C C . SER B 1 130 ? 12.859 -28.453 -31.734 1 79.81 130 SER B C 1
ATOM 4436 O O . SER B 1 130 ? 12.414 -29.344 -32.469 1 79.81 130 SER B O 1
ATOM 4438 N N . LEU B 1 131 ? 12.812 -27.203 -32 1 87.62 131 LEU B N 1
ATOM 4439 C CA . LEU B 1 131 ? 12.141 -26.734 -33.219 1 87.62 131 LEU B CA 1
ATOM 4440 C C . LEU B 1 131 ? 12.906 -27.156 -34.469 1 87.62 131 LEU B C 1
ATOM 4442 O O . LEU B 1 131 ? 12.305 -27.609 -35.438 1 87.62 131 LEU B O 1
ATOM 4446 N N . GLU B 1 132 ? 14.18 -27.062 -34.406 1 87.75 132 GLU B N 1
ATOM 4447 C CA . GLU B 1 132 ? 15 -27.484 -35.531 1 87.75 132 GLU B CA 1
ATOM 4448 C C . GLU B 1 132 ? 14.844 -28.969 -35.812 1 87.75 132 GLU B C 1
ATOM 4450 O O . GLU B 1 132 ? 14.688 -29.375 -36.969 1 87.75 132 GLU B O 1
ATOM 4455 N N . ALA B 1 133 ? 14.789 -29.734 -34.719 1 81.31 133 ALA B N 1
ATOM 4456 C CA . ALA B 1 133 ? 14.641 -31.172 -34.875 1 81.31 133 ALA B CA 1
ATOM 4457 C C . ALA B 1 133 ? 13.258 -31.531 -35.406 1 81.31 133 ALA B C 1
ATOM 4459 O O . ALA B 1 133 ? 13.141 -32.375 -36.312 1 81.31 133 ALA B O 1
ATOM 4460 N N . LEU B 1 134 ? 12.266 -30.922 -34.938 1 84.31 134 LEU B N 1
ATOM 4461 C CA . LEU B 1 134 ? 10.898 -31.234 -35.312 1 84.31 134 LEU B CA 1
ATOM 4462 C C . LEU B 1 134 ? 10.625 -30.734 -36.75 1 84.31 134 LEU B C 1
ATOM 4464 O O . LEU B 1 134 ? 9.859 -31.359 -37.469 1 84.31 134 LEU B O 1
ATOM 4468 N N . GLU B 1 135 ? 11.227 -29.688 -37.125 1 89.62 135 GLU B N 1
ATOM 4469 C CA . GLU B 1 135 ? 11.078 -29.188 -38.5 1 89.62 135 GLU B CA 1
ATOM 4470 C C . GLU B 1 135 ? 11.617 -30.172 -39.531 1 89.62 135 GLU B C 1
ATOM 4472 O O . GLU B 1 135 ? 11.008 -30.391 -40.562 1 89.62 135 GLU B O 1
ATOM 4477 N N . LYS B 1 136 ? 12.672 -30.781 -39.188 1 88.12 136 LYS B N 1
ATOM 4478 C CA . LYS B 1 136 ? 13.234 -31.797 -40.062 1 88.12 136 LYS B CA 1
ATOM 4479 C C . LYS B 1 136 ? 12.312 -33 -40.156 1 88.12 136 LYS B C 1
ATOM 4481 O O . LYS B 1 136 ? 12.117 -33.562 -41.25 1 88.12 136 LYS B O 1
ATOM 4486 N N . THR B 1 137 ? 11.781 -33.281 -39 1 84.81 137 THR B N 1
ATOM 4487 C CA . THR B 1 137 ? 10.867 -34.438 -38.969 1 84.81 137 THR B CA 1
ATOM 4488 C C . THR B 1 137 ? 9.617 -34.125 -39.812 1 84.81 137 THR B C 1
ATOM 4490 O O . THR B 1 137 ? 9.141 -35 -40.531 1 84.81 137 THR B O 1
ATOM 4493 N N . VAL B 1 138 ? 9.125 -32.969 -39.688 1 89.12 138 VAL B N 1
ATOM 4494 C CA . VAL B 1 138 ? 7.926 -32.562 -40.438 1 89.12 138 VAL B CA 1
ATOM 4495 C C . VAL B 1 138 ? 8.227 -32.562 -41.938 1 89.12 138 VAL B C 1
ATOM 4497 O O . VAL B 1 138 ? 7.414 -33.031 -42.75 1 89.12 138 VAL B O 1
ATOM 4500 N N . SER B 1 139 ? 9.375 -32.156 -42.344 1 91.69 139 SER B N 1
ATOM 4501 C CA . SER B 1 139 ? 9.773 -32.156 -43.75 1 91.69 139 SER B CA 1
ATOM 4502 C C . SER B 1 139 ? 9.875 -33.562 -44.312 1 91.69 139 SER B C 1
ATOM 4504 O O . SER B 1 139 ? 9.438 -33.844 -45.438 1 91.69 139 SER B O 1
ATOM 4506 N N . SER B 1 140 ? 10.391 -34.438 -43.5 1 87.81 140 SER B N 1
ATOM 4507 C CA . SER B 1 140 ? 10.477 -35.844 -43.906 1 87.81 140 SER B CA 1
ATOM 4508 C C . SER B 1 140 ? 9.094 -36.469 -44 1 87.81 140 SER B C 1
ATOM 4510 O O . SER B 1 140 ? 8.844 -37.281 -44.906 1 87.81 140 SER B O 1
ATOM 4512 N N . ALA B 1 141 ? 8.25 -36.062 -43.094 1 87.69 141 ALA B N 1
ATOM 4513 C CA . ALA B 1 141 ? 6.891 -36.625 -43.094 1 87.69 141 ALA B CA 1
ATOM 4514 C C . ALA B 1 141 ? 6.098 -36.094 -44.281 1 87.69 141 ALA B C 1
ATOM 4516 O O . ALA B 1 141 ? 5.238 -36.812 -44.812 1 87.69 141 ALA B O 1
ATOM 4517 N N . GLU B 1 142 ? 6.422 -34.938 -44.688 1 91.75 142 GLU B N 1
ATOM 4518 C CA . GLU B 1 142 ? 5.773 -34.375 -45.875 1 91.75 142 GLU B CA 1
ATOM 4519 C C . GLU B 1 142 ? 6.137 -35.188 -47.125 1 91.75 142 GLU B C 1
ATOM 4521 O O . GLU B 1 142 ? 5.277 -35.469 -47.938 1 91.75 142 GLU B O 1
ATOM 4526 N N . LEU B 1 143 ? 7.375 -35.562 -47.188 1 91.88 143 LEU B N 1
ATOM 4527 C CA . LEU B 1 143 ? 7.832 -36.406 -48.312 1 91.88 143 LEU B CA 1
ATOM 4528 C C . LEU B 1 143 ? 7.207 -37.781 -48.25 1 91.88 143 LEU B C 1
ATOM 4530 O O . LEU B 1 143 ? 6.816 -38.344 -49.281 1 91.88 143 LEU B O 1
ATOM 4534 N N . ALA B 1 144 ? 7.078 -38.25 -47.062 1 88.75 144 ALA B N 1
ATOM 4535 C CA . ALA B 1 144 ? 6.473 -39.562 -46.875 1 88.75 144 ALA B CA 1
ATOM 4536 C C . ALA B 1 144 ? 4.988 -39.531 -47.25 1 88.75 144 ALA B C 1
ATOM 4538 O O . ALA B 1 144 ? 4.457 -40.5 -47.781 1 88.75 144 ALA B O 1
ATOM 4539 N N . TYR B 1 145 ? 4.355 -38.5 -46.938 1 90.5 145 TYR B N 1
ATOM 4540 C CA . TYR B 1 145 ? 2.941 -38.344 -47.25 1 90.5 145 TYR B CA 1
ATOM 4541 C C . TYR B 1 145 ? 2.73 -38.281 -48.75 1 90.5 145 TYR B C 1
ATOM 4543 O O . TYR B 1 145 ? 1.798 -38.906 -49.281 1 90.5 145 TYR B O 1
ATOM 4551 N N . LYS B 1 146 ? 3.615 -37.594 -49.406 1 91.44 146 LYS B N 1
ATOM 4552 C CA . LYS B 1 146 ? 3.537 -37.531 -50.875 1 91.44 146 LYS B CA 1
ATOM 4553 C C . LYS B 1 146 ? 3.699 -38.875 -51.5 1 91.44 146 LYS B C 1
ATOM 4555 O O . LYS B 1 146 ? 3.092 -39.156 -52.531 1 91.44 146 LYS B O 1
ATOM 4560 N N . ARG B 1 147 ? 4.391 -39.781 -50.719 1 91.81 147 ARG B N 1
ATOM 4561 C CA . ARG B 1 147 ? 4.617 -41.125 -51.219 1 91.81 147 ARG B CA 1
ATOM 4562 C C . ARG B 1 147 ? 3.562 -42.094 -50.688 1 91.81 147 ARG B C 1
ATOM 4564 O O . ARG B 1 147 ? 3.674 -43.312 -50.844 1 91.81 147 ARG B O 1
ATOM 4571 N N . ARG B 1 148 ? 2.553 -41.594 -49.938 1 88.62 148 ARG B N 1
ATOM 4572 C CA . ARG B 1 148 ? 1.432 -42.312 -49.344 1 88.62 148 ARG B CA 1
ATOM 4573 C C . ARG B 1 148 ? 1.915 -43.344 -48.344 1 88.62 148 ARG B C 1
ATOM 4575 O O . ARG B 1 148 ? 1.354 -44.438 -48.219 1 88.62 148 ARG B O 1
ATOM 4582 N N . ALA B 1 149 ? 2.971 -42.875 -47.719 1 85 149 ALA B N 1
ATOM 4583 C CA . ALA B 1 149 ? 3.545 -43.781 -46.719 1 85 149 ALA B CA 1
ATOM 4584 C C . ALA B 1 149 ? 2.947 -43.531 -45.344 1 85 149 ALA B C 1
ATOM 4586 O O . ALA B 1 149 ? 3.006 -44.375 -44.469 1 85 149 ALA B O 1
ATOM 4587 N N . ILE B 1 150 ? 2.414 -42.312 -45.156 1 86.38 150 ILE B N 1
ATOM 4588 C CA . ILE B 1 150 ? 1.779 -42 -43.906 1 86.38 150 ILE B CA 1
ATOM 4589 C C . ILE B 1 150 ? 0.417 -41.375 -44.125 1 86.38 150 ILE B C 1
ATOM 4591 O O . ILE B 1 150 ? 0.143 -40.875 -45.25 1 86.38 150 ILE B O 1
ATOM 4595 N N . LEU B 1 151 ? -0.378 -41.406 -43.094 1 87.31 151 LEU B N 1
ATOM 4596 C CA . LEU B 1 151 ? -1.712 -40.812 -43.188 1 87.31 151 LEU B CA 1
ATOM 4597 C C . LEU B 1 151 ? -1.652 -39.312 -43.031 1 87.31 151 LEU B C 1
ATOM 4599 O O . LEU B 1 151 ? -0.72 -38.781 -42.438 1 87.31 151 LEU B O 1
ATOM 4603 N N . GLN B 1 152 ? -2.588 -38.688 -43.562 1 87.69 152 GLN B N 1
ATOM 4604 C CA . GLN B 1 152 ? -2.703 -37.219 -43.469 1 87.69 152 GLN B CA 1
ATOM 4605 C C . GLN B 1 152 ? -2.83 -36.812 -42 1 87.69 152 GLN B C 1
ATOM 4607 O O . GLN B 1 152 ? -2.279 -35.781 -41.594 1 87.69 152 GLN B O 1
ATOM 4612 N N . ALA B 1 153 ? -3.557 -37.562 -41.281 1 85.5 153 ALA B N 1
ATOM 4613 C CA . ALA B 1 153 ? -3.762 -37.281 -39.875 1 85.5 153 ALA B CA 1
ATOM 4614 C C . ALA B 1 153 ? -2.432 -37.219 -39.125 1 85.5 153 ALA B C 1
ATOM 4616 O O . ALA B 1 153 ? -2.252 -36.406 -38.219 1 85.5 153 ALA B O 1
ATOM 4617 N N . GLU B 1 154 ? -1.551 -38.062 -39.562 1 85.88 154 GLU B N 1
ATOM 4618 C CA . GLU B 1 154 ? -0.237 -38.094 -38.938 1 85.88 154 GLU B CA 1
ATOM 4619 C C . GLU B 1 154 ? 0.575 -36.844 -39.281 1 85.88 154 GLU B C 1
ATOM 4621 O O . GLU B 1 154 ? 1.205 -36.25 -38.406 1 85.88 154 GLU B O 1
ATOM 4626 N N . LEU B 1 155 ? 0.513 -36.469 -40.438 1 88.06 155 LEU B N 1
ATOM 4627 C CA . LEU B 1 155 ? 1.232 -35.25 -40.844 1 88.06 155 LEU B CA 1
ATOM 4628 C C . LEU B 1 155 ? 0.667 -34.031 -40.156 1 88.06 155 LEU B C 1
ATOM 4630 O O . LEU B 1 155 ? 1.424 -33.156 -39.688 1 88.06 155 LEU B O 1
ATOM 4634 N N . LEU B 1 156 ? -0.619 -33.938 -40.125 1 90.12 156 LEU B N 1
ATOM 4635 C CA . LEU B 1 156 ? -1.267 -32.781 -39.5 1 90.12 156 LEU B CA 1
ATOM 4636 C C . LEU B 1 156 ? -0.923 -32.719 -38 1 90.12 156 LEU B C 1
ATOM 4638 O O . LEU B 1 156 ? -0.779 -31.609 -37.469 1 90.12 156 LEU B O 1
ATOM 4642 N N . ARG B 1 157 ? -0.809 -33.781 -37.344 1 86.31 157 ARG B N 1
ATOM 4643 C CA . ARG B 1 157 ? -0.445 -33.812 -35.938 1 86.31 157 ARG B CA 1
ATOM 4644 C C . ARG B 1 157 ? 0.967 -33.281 -35.719 1 86.31 157 ARG B C 1
ATOM 4646 O O . ARG B 1 157 ? 1.216 -32.531 -34.781 1 86.31 157 ARG B O 1
ATOM 4653 N N . LEU B 1 158 ? 1.816 -33.656 -36.594 1 86.38 158 LEU B N 1
ATOM 4654 C CA . LEU B 1 158 ? 3.191 -33.188 -36.5 1 86.38 158 LEU B CA 1
ATOM 4655 C C . LEU B 1 158 ? 3.262 -31.688 -36.719 1 86.38 158 LEU B C 1
ATOM 4657 O O . LEU B 1 158 ? 3.979 -30.969 -36.031 1 86.38 158 LEU B O 1
ATOM 4661 N N . LYS B 1 159 ? 2.479 -31.281 -37.625 1 89.88 159 LYS B N 1
ATOM 4662 C CA . LYS B 1 159 ? 2.449 -29.844 -37.906 1 89.88 159 LYS B CA 1
ATOM 4663 C C . LYS B 1 159 ? 1.871 -29.078 -36.719 1 89.88 159 LYS B C 1
ATOM 4665 O O . LYS B 1 159 ? 2.33 -27.969 -36.406 1 89.88 159 LYS B O 1
ATOM 4670 N N . ALA B 1 160 ? 0.88 -29.594 -36.125 1 88.5 160 ALA B N 1
ATOM 4671 C CA . ALA B 1 160 ? 0.286 -28.969 -34.938 1 88.5 160 ALA B CA 1
ATOM 4672 C C . ALA B 1 160 ? 1.296 -28.875 -33.812 1 88.5 160 ALA B C 1
ATOM 4674 O O . ALA B 1 160 ? 1.375 -27.859 -33.125 1 88.5 160 ALA B O 1
ATOM 4675 N N . LEU B 1 161 ? 2.031 -29.891 -33.594 1 85.25 161 LEU B N 1
ATOM 4676 C CA . LEU B 1 161 ? 3.053 -29.906 -32.562 1 85.25 161 LEU B CA 1
ATOM 4677 C C . LEU B 1 161 ? 4.105 -28.828 -32.844 1 85.25 161 LEU B C 1
ATOM 4679 O O . LEU B 1 161 ? 4.547 -28.141 -31.906 1 85.25 161 LEU B O 1
ATOM 4683 N N . LEU B 1 162 ? 4.445 -28.781 -34.094 1 88.25 162 LEU B N 1
ATOM 4684 C CA . LEU B 1 162 ? 5.426 -27.781 -34.5 1 88.25 162 LEU B CA 1
ATOM 4685 C C . LEU B 1 162 ? 4.895 -26.375 -34.219 1 88.25 162 LEU B C 1
ATOM 4687 O O . LEU B 1 162 ? 5.625 -25.516 -33.719 1 88.25 162 LEU B O 1
ATOM 4691 N N . PHE B 1 163 ? 3.633 -26.188 -34.531 1 90.5 163 PHE B N 1
ATOM 4692 C CA . PHE B 1 163 ? 3.004 -24.891 -34.281 1 90.5 163 PHE B CA 1
ATOM 4693 C C . PHE B 1 163 ? 2.957 -24.547 -32.812 1 90.5 163 PHE B C 1
ATOM 4695 O O . PHE B 1 163 ? 3.23 -23.422 -32.406 1 90.5 163 PHE B O 1
ATOM 4702 N N . PHE B 1 164 ? 2.604 -25.422 -31.984 1 86.25 164 PHE B N 1
ATOM 4703 C CA . PHE B 1 164 ? 2.518 -25.219 -30.547 1 86.25 164 PHE B CA 1
ATOM 4704 C C . PHE B 1 164 ? 3.881 -24.859 -29.969 1 86.25 164 PHE B C 1
ATOM 4706 O O . PHE B 1 164 ? 3.986 -23.969 -29.109 1 86.25 164 PHE B O 1
ATOM 4713 N N . LEU B 1 165 ? 4.875 -25.531 -30.438 1 86.44 165 LEU B N 1
ATOM 4714 C CA . LEU B 1 165 ? 6.227 -25.25 -29.969 1 86.44 165 LEU B CA 1
ATOM 4715 C C . LEU B 1 165 ? 6.648 -23.828 -30.359 1 86.44 165 LEU B C 1
ATOM 4717 O O . LEU B 1 165 ? 7.266 -23.125 -29.562 1 86.44 165 LEU B O 1
ATOM 4721 N N . ARG B 1 166 ? 6.266 -23.5 -31.547 1 91.69 166 ARG B N 1
ATOM 4722 C CA . ARG B 1 166 ? 6.602 -22.172 -32.031 1 91.69 166 ARG B CA 1
ATOM 4723 C C . ARG B 1 166 ? 5.875 -21.094 -31.219 1 91.69 166 ARG B C 1
ATOM 4725 O O . ARG B 1 166 ? 6.453 -20.062 -30.891 1 91.69 166 ARG B O 1
ATOM 4732 N N . LYS B 1 167 ? 4.656 -21.359 -31.016 1 91.25 167 LYS B N 1
ATOM 4733 C CA . LYS B 1 167 ? 3.857 -20.422 -30.219 1 91.25 167 LYS B CA 1
ATOM 4734 C C . LYS B 1 167 ? 4.445 -20.234 -28.828 1 91.25 167 LYS B C 1
ATOM 4736 O O . LYS B 1 167 ? 4.598 -19.109 -28.359 1 91.25 167 LYS B O 1
ATOM 4741 N N . GLU B 1 168 ? 4.824 -21.219 -28.156 1 87.44 168 GLU B N 1
ATOM 4742 C CA . GLU B 1 168 ? 5.387 -21.156 -26.812 1 87.44 168 GLU B CA 1
ATOM 4743 C C . GLU B 1 168 ? 6.723 -20.422 -26.797 1 87.44 168 GLU B C 1
ATOM 4745 O O . GLU B 1 168 ? 6.992 -19.625 -25.891 1 87.44 168 GLU B O 1
ATOM 4750 N N . ARG B 1 169 ? 7.508 -20.781 -27.812 1 90.94 169 ARG B N 1
ATOM 4751 C CA . ARG B 1 169 ? 8.797 -20.125 -27.938 1 90.94 169 ARG B CA 1
ATOM 4752 C C . ARG B 1 169 ? 8.625 -18.609 -28.094 1 90.94 169 ARG B C 1
ATOM 4754 O O . ARG B 1 169 ? 9.336 -17.828 -27.469 1 90.94 169 ARG B O 1
ATOM 4761 N N . GLU B 1 170 ? 7.641 -18.219 -28.891 1 93.5 170 GLU B N 1
ATOM 4762 C CA . GLU B 1 170 ? 7.398 -16.797 -29.109 1 93.5 170 GLU B CA 1
ATOM 4763 C C . GLU B 1 170 ? 6.879 -16.109 -27.859 1 93.5 170 GLU B C 1
ATOM 4765 O O . GLU B 1 170 ? 7.215 -14.961 -27.578 1 93.5 170 GLU B O 1
ATOM 4770 N N . ASP B 1 171 ? 6.059 -16.781 -27.125 1 91.62 171 ASP B N 1
ATOM 4771 C CA . ASP B 1 171 ? 5.555 -16.25 -25.859 1 91.62 171 ASP B CA 1
ATOM 4772 C C . ASP B 1 171 ? 6.699 -15.992 -24.875 1 91.62 171 ASP B C 1
ATOM 4774 O O . ASP B 1 171 ? 6.707 -14.969 -24.188 1 91.62 171 ASP B O 1
ATOM 4778 N N . LEU B 1 172 ? 7.652 -16.875 -24.781 1 90.25 172 LEU B N 1
ATOM 4779 C CA . LEU B 1 172 ? 8.805 -16.703 -23.906 1 90.25 172 LEU B CA 1
ATOM 4780 C C . LEU B 1 172 ? 9.664 -15.531 -24.359 1 90.25 172 LEU B C 1
ATOM 4782 O O . LEU B 1 172 ? 10.148 -14.758 -23.531 1 90.25 172 LEU B O 1
ATOM 4786 N N . ARG B 1 173 ? 9.758 -15.461 -25.672 1 93.19 173 ARG B N 1
ATOM 4787 C CA . ARG B 1 173 ? 10.555 -14.367 -26.219 1 93.19 173 ARG B CA 1
ATOM 4788 C C . ARG B 1 173 ? 9.953 -13.016 -25.859 1 93.19 173 ARG B C 1
ATOM 4790 O O . ARG B 1 173 ? 10.672 -12.078 -25.516 1 93.19 173 ARG B O 1
ATOM 4797 N N . ILE B 1 174 ? 8.688 -12.922 -25.938 1 94.19 174 ILE B N 1
ATOM 4798 C CA . ILE B 1 174 ? 7.996 -11.68 -25.594 1 94.19 174 ILE B CA 1
ATOM 4799 C C . ILE B 1 174 ? 8.219 -11.359 -24.125 1 94.19 174 ILE B C 1
ATOM 4801 O O . ILE B 1 174 ? 8.461 -10.203 -23.766 1 94.19 174 ILE B O 1
ATOM 4805 N N . ARG B 1 175 ? 8.125 -12.328 -23.266 1 92.44 175 ARG B N 1
ATOM 4806 C CA . ARG B 1 175 ? 8.359 -12.117 -21.844 1 92.44 175 ARG B CA 1
ATOM 4807 C C . ARG B 1 175 ? 9.781 -11.617 -21.594 1 92.44 175 ARG B C 1
ATOM 4809 O O . ARG B 1 175 ? 9.992 -10.758 -20.734 1 92.44 175 ARG B O 1
ATOM 4816 N N . VAL B 1 176 ? 10.742 -12.164 -22.297 1 93.62 176 VAL B N 1
ATOM 4817 C CA . VAL B 1 176 ? 12.125 -11.742 -22.156 1 93.62 176 VAL B CA 1
ATOM 4818 C C . VAL B 1 176 ? 12.273 -10.281 -22.594 1 93.62 176 VAL B C 1
ATOM 4820 O O . VAL B 1 176 ? 12.945 -9.492 -21.938 1 93.62 176 VAL B O 1
ATOM 4823 N N . LEU B 1 177 ? 11.57 -9.945 -23.688 1 93.44 177 LEU B N 1
ATOM 4824 C CA . LEU B 1 177 ? 11.617 -8.57 -24.203 1 93.44 177 LEU B CA 1
ATOM 4825 C C . LEU B 1 177 ? 11.07 -7.594 -23.172 1 93.44 177 LEU B C 1
ATOM 4827 O O . LEU B 1 177 ? 11.625 -6.504 -22.984 1 93.44 177 LEU B O 1
ATOM 4831 N N . GLU B 1 178 ? 10.047 -7.977 -22.516 1 93.81 178 GLU B N 1
ATOM 4832 C CA . GLU B 1 178 ? 9.453 -7.148 -21.469 1 93.81 178 GLU B CA 1
ATOM 4833 C C . GLU B 1 178 ? 10.438 -6.934 -20.312 1 93.81 178 GLU B C 1
ATOM 4835 O O . GLU B 1 178 ? 10.586 -5.816 -19.828 1 93.81 178 GLU B O 1
ATOM 4840 N N . LYS B 1 179 ? 11.047 -7.98 -19.906 1 94.88 179 LYS B N 1
ATOM 4841 C CA . LYS B 1 179 ? 11.977 -7.898 -18.781 1 94.88 179 LYS B CA 1
ATOM 4842 C C . LYS B 1 179 ? 13.242 -7.137 -19.172 1 94.88 179 LYS B C 1
ATOM 4844 O O . LYS B 1 179 ? 13.844 -6.449 -18.359 1 94.88 179 LYS B O 1
ATOM 4849 N N . GLU B 1 180 ? 13.617 -7.305 -20.422 1 94.06 180 GLU B N 1
ATOM 4850 C CA . GLU B 1 180 ? 14.758 -6.535 -20.906 1 94.06 180 GLU B CA 1
ATOM 4851 C C . GLU B 1 180 ? 14.461 -5.039 -20.906 1 94.06 180 GLU B C 1
ATOM 4853 O O . GLU B 1 180 ? 15.336 -4.227 -20.625 1 94.06 180 GLU B O 1
ATOM 4858 N N . ALA B 1 181 ? 13.258 -4.719 -21.266 1 93.12 181 ALA B N 1
ATOM 4859 C CA . ALA B 1 181 ? 12.844 -3.322 -21.203 1 93.12 181 ALA B CA 1
ATOM 4860 C C . ALA B 1 181 ? 12.922 -2.797 -19.766 1 93.12 181 ALA B C 1
ATOM 4862 O O . ALA B 1 181 ? 13.398 -1.681 -19.531 1 93.12 181 ALA B O 1
ATOM 4863 N N . ASP B 1 182 ? 12.516 -3.564 -18.859 1 93.56 182 ASP B N 1
ATOM 4864 C CA . ASP B 1 182 ? 12.609 -3.203 -17.453 1 93.56 182 ASP B CA 1
ATOM 4865 C C . ASP B 1 182 ? 14.07 -3.004 -17.047 1 93.56 182 ASP B C 1
ATOM 4867 O O . ASP B 1 182 ? 14.383 -2.082 -16.281 1 93.56 182 ASP B O 1
ATOM 4871 N N . LEU B 1 183 ? 14.867 -3.91 -17.5 1 94.81 183 LEU B N 1
ATOM 4872 C CA . LEU B 1 183 ? 16.281 -3.885 -17.141 1 94.81 183 LEU B CA 1
ATOM 4873 C C . LEU B 1 183 ? 16.938 -2.609 -17.656 1 94.81 183 LEU B C 1
ATOM 4875 O O . LEU B 1 183 ? 17.766 -2.012 -16.969 1 94.81 183 LEU B O 1
ATOM 4879 N N . ARG B 1 184 ? 16.562 -2.189 -18.828 1 93.81 184 ARG B N 1
ATOM 4880 C CA . ARG B 1 184 ? 17.125 -0.969 -19.406 1 93.81 184 ARG B CA 1
ATOM 4881 C C . ARG B 1 184 ? 16.781 0.245 -18.547 1 93.81 184 ARG B C 1
ATOM 4883 O O . ARG B 1 184 ? 17.625 1.116 -18.344 1 93.81 184 ARG B O 1
ATOM 4890 N N . VAL B 1 185 ? 15.555 0.275 -18.031 1 93.44 185 VAL B N 1
ATOM 4891 C CA . VAL B 1 185 ? 15.125 1.376 -17.172 1 93.44 185 VAL B CA 1
ATOM 4892 C C . VAL B 1 185 ? 15.891 1.329 -15.844 1 93.44 185 VAL B C 1
ATOM 4894 O O . VAL B 1 185 ? 16.344 2.361 -15.344 1 93.44 185 VAL B O 1
ATOM 4897 N N . LEU B 1 186 ? 16.125 0.148 -15.258 1 95.62 186 LEU B N 1
ATOM 4898 C CA . LEU B 1 186 ? 16.797 -0.021 -13.977 1 95.62 186 LEU B CA 1
ATOM 4899 C C . LEU B 1 186 ? 18.25 0.412 -14.062 1 95.62 186 LEU B C 1
ATOM 4901 O O . LEU B 1 186 ? 18.781 1.048 -13.148 1 95.62 186 LEU B O 1
ATOM 4905 N N . LEU B 1 187 ? 18.875 0.072 -15.156 1 94.56 187 LEU B N 1
ATOM 4906 C CA . LEU B 1 187 ? 20.312 0.299 -15.273 1 94.56 187 LEU B CA 1
ATOM 4907 C C . LEU B 1 187 ? 20.609 1.693 -15.82 1 94.56 187 LEU B C 1
ATOM 4909 O O . LEU B 1 187 ? 21.594 2.316 -15.453 1 94.56 187 LEU B O 1
ATOM 4913 N N . ASN B 1 188 ? 19.703 2.207 -16.703 1 92.94 188 ASN B N 1
ATOM 4914 C CA . ASN B 1 188 ? 19.828 3.533 -17.297 1 92.94 188 ASN B CA 1
ATOM 4915 C C . ASN B 1 188 ? 21.266 3.797 -17.766 1 92.94 188 ASN B C 1
ATOM 4917 O O . ASN B 1 188 ? 21.859 4.805 -17.391 1 92.94 188 ASN B O 1
ATOM 4921 N N . GLU B 1 189 ? 21.844 2.867 -18.469 1 90.44 189 GLU B N 1
ATOM 4922 C CA . GLU B 1 189 ? 23.172 2.998 -19.047 1 90.44 189 GLU B CA 1
ATOM 4923 C C . GLU B 1 189 ? 23.094 3.264 -20.547 1 90.44 189 GLU B C 1
ATOM 4925 O O . GLU B 1 189 ? 22.391 2.549 -21.266 1 90.44 189 GLU B O 1
ATOM 4930 N N . ASP B 1 190 ? 23.812 4.215 -20.984 1 88.75 190 ASP B N 1
ATOM 4931 C CA . ASP B 1 190 ? 23.75 4.652 -22.375 1 88.75 190 ASP B CA 1
ATOM 4932 C C . ASP B 1 190 ? 24.078 3.504 -23.328 1 88.75 190 ASP B C 1
ATOM 4934 O O . ASP B 1 190 ? 23.422 3.348 -24.359 1 88.75 190 ASP B O 1
ATOM 4938 N N . LYS B 1 191 ? 24.984 2.662 -22.922 1 85.44 191 LYS B N 1
ATOM 4939 C CA . LYS B 1 191 ? 25.438 1.565 -23.766 1 85.44 191 LYS B CA 1
ATOM 4940 C C . LYS B 1 191 ? 24.328 0.522 -23.953 1 85.44 191 LYS B C 1
ATOM 4942 O O . LYS B 1 191 ? 24.375 -0.274 -24.891 1 85.44 191 LYS B O 1
ATOM 4947 N N . PHE B 1 192 ? 23.391 0.604 -23 1 85.25 192 PHE B N 1
ATOM 4948 C CA . PHE B 1 192 ? 22.359 -0.442 -23 1 85.25 192 PHE B CA 1
ATOM 4949 C C . PHE B 1 192 ? 21.047 0.086 -23.547 1 85.25 192 PHE B C 1
ATOM 4951 O O . PHE B 1 192 ? 20.047 -0.634 -23.562 1 85.25 192 PHE B O 1
ATOM 4958 N N . MET B 1 193 ? 20.953 1.288 -24.094 1 82.88 193 MET B N 1
ATOM 4959 C CA . MET B 1 193 ? 19.688 1.932 -24.422 1 82.88 193 MET B CA 1
ATOM 4960 C C . MET B 1 193 ? 19.188 1.469 -25.781 1 82.88 193 MET B C 1
ATOM 4962 O O . MET B 1 193 ? 17.984 1.533 -26.062 1 82.88 193 MET B O 1
ATOM 4966 N N . SER B 1 194 ? 20.109 0.912 -26.484 1 82.75 194 SER B N 1
ATOM 4967 C CA . SER B 1 194 ? 19.656 0.428 -27.781 1 82.75 194 SER B CA 1
ATOM 4968 C C . SER B 1 194 ? 18.766 -0.795 -27.641 1 82.75 194 SER B C 1
ATOM 4970 O O . SER B 1 194 ? 19.062 -1.711 -26.875 1 82.75 194 SER B O 1
ATOM 4972 N N . LEU B 1 195 ? 17.672 -0.788 -28.266 1 82 195 LEU B N 1
ATOM 4973 C CA . LEU B 1 195 ? 16.688 -1.862 -28.188 1 82 195 LEU B CA 1
ATOM 4974 C C . LEU B 1 195 ? 17.219 -3.133 -28.844 1 82 195 LEU B C 1
ATOM 4976 O O . LEU B 1 195 ? 16.688 -4.223 -28.609 1 82 195 LEU B O 1
ATOM 4980 N N . ASP B 1 196 ? 18.344 -2.965 -29.562 1 81 196 ASP B N 1
ATOM 4981 C CA . ASP B 1 196 ? 18.891 -4.109 -30.281 1 81 196 ASP B CA 1
ATOM 4982 C C . ASP B 1 196 ? 19.812 -4.938 -29.391 1 81 196 ASP B C 1
ATOM 4984 O O . ASP B 1 196 ? 20.203 -6.047 -29.75 1 81 196 ASP B O 1
ATOM 4988 N N . ILE B 1 197 ? 20.047 -4.441 -28.281 1 81.25 197 ILE B N 1
ATOM 4989 C CA . ILE B 1 197 ? 20.969 -5.129 -27.391 1 81.25 197 ILE B CA 1
ATOM 4990 C C . ILE B 1 197 ? 20.219 -6.176 -26.562 1 81.25 197 ILE B C 1
ATOM 4992 O O . ILE B 1 197 ? 19.25 -5.852 -25.859 1 81.25 197 ILE B O 1
ATOM 4996 N N . ALA B 1 198 ? 20.609 -7.371 -26.75 1 86.12 198 ALA B N 1
ATOM 4997 C CA . ALA B 1 198 ? 20.078 -8.469 -25.938 1 86.12 198 ALA B CA 1
ATOM 4998 C C . ALA B 1 198 ? 20.984 -8.75 -24.75 1 86.12 198 ALA B C 1
ATOM 5000 O O . ALA B 1 198 ? 22.203 -8.805 -24.875 1 86.12 198 ALA B O 1
ATOM 5001 N N . PHE B 1 199 ? 20.344 -8.852 -23.609 1 89.56 199 PHE B N 1
ATOM 5002 C CA . PHE B 1 199 ? 21.109 -9.078 -22.375 1 89.56 199 PHE B CA 1
ATOM 5003 C C . PHE B 1 199 ? 21.281 -10.57 -22.109 1 89.56 199 PHE B C 1
ATOM 5005 O O . PHE B 1 199 ? 20.328 -11.344 -22.297 1 89.56 199 PHE B O 1
ATOM 5012 N N . GLU B 1 200 ? 22.438 -10.914 -21.734 1 90.06 200 GLU B N 1
ATOM 5013 C CA . GLU B 1 200 ? 22.734 -12.273 -21.297 1 90.06 200 GLU B CA 1
ATOM 5014 C C . GLU B 1 200 ? 23.359 -12.281 -19.906 1 90.06 200 GLU B C 1
ATOM 5016 O O . GLU B 1 200 ? 24.594 -12.211 -19.781 1 90.06 200 GLU B O 1
ATOM 5021 N N . PRO B 1 201 ? 22.438 -12.359 -18.984 1 90.81 201 PRO B N 1
ATOM 5022 C CA . PRO B 1 201 ? 22.969 -12.398 -17.609 1 90.81 201 PRO B CA 1
ATOM 5023 C C . PRO B 1 201 ? 23.797 -13.648 -17.328 1 90.81 201 PRO B C 1
ATOM 5025 O O . PRO B 1 201 ? 23.422 -14.75 -17.734 1 90.81 201 PRO B O 1
ATOM 5028 N N . VAL B 1 202 ? 24.938 -13.375 -16.734 1 87.06 202 VAL B N 1
ATOM 5029 C CA . VAL B 1 202 ? 25.828 -14.484 -16.391 1 87.06 202 VAL B CA 1
ATOM 5030 C C . VAL B 1 202 ? 25.656 -14.844 -14.914 1 87.06 202 VAL B C 1
ATOM 5032 O O . VAL B 1 202 ? 25.844 -14 -14.039 1 87.06 202 VAL B O 1
ATOM 5035 N N . LEU B 1 203 ? 25.094 -15.992 -14.719 1 84.5 203 LEU B N 1
ATOM 5036 C CA . LEU B 1 203 ? 24.953 -16.469 -13.352 1 84.5 203 LEU B CA 1
ATOM 5037 C C . LEU B 1 203 ? 26.031 -17.469 -12.992 1 84.5 203 LEU B C 1
ATOM 5039 O O . LEU B 1 203 ? 26.438 -18.281 -13.828 1 84.5 203 LEU B O 1
ATOM 5043 N N . ASN B 1 204 ? 26.594 -17.266 -11.883 1 82.56 204 ASN B N 1
ATOM 5044 C CA . ASN B 1 204 ? 27.484 -18.297 -11.367 1 82.56 204 ASN B CA 1
ATOM 5045 C C . ASN B 1 204 ? 26.719 -19.547 -10.977 1 82.56 204 ASN B C 1
ATOM 5047 O O . ASN B 1 204 ? 26.141 -19.625 -9.891 1 82.56 204 ASN B O 1
ATOM 5051 N N . GLN B 1 205 ? 26.766 -20.469 -11.781 1 80.25 205 GLN B N 1
ATOM 5052 C CA . GLN B 1 205 ? 25.969 -21.688 -11.617 1 80.25 205 GLN B CA 1
ATOM 5053 C C . GLN B 1 205 ? 26.391 -22.438 -10.359 1 80.25 205 GLN B C 1
ATOM 5055 O O . GLN B 1 205 ? 25.531 -22.984 -9.648 1 80.25 205 GLN B O 1
ATOM 5060 N N . GLU B 1 206 ? 27.609 -22.453 -10.141 1 81.25 206 GLU B N 1
ATOM 5061 C CA . GLU B 1 206 ? 28.094 -23.156 -8.953 1 81.25 206 GLU B CA 1
ATOM 5062 C C . GLU B 1 206 ? 27.562 -22.516 -7.676 1 81.25 206 GLU B C 1
ATOM 5064 O O . GLU B 1 206 ? 27.141 -23.219 -6.754 1 81.25 206 GLU B O 1
ATOM 5069 N N . PHE B 1 207 ? 27.562 -21.266 -7.762 1 83 207 PHE B N 1
ATOM 5070 C CA . PHE B 1 207 ? 27.078 -20.547 -6.594 1 83 207 PHE B CA 1
ATOM 5071 C C . PHE B 1 207 ? 25.578 -20.766 -6.402 1 83 207 PHE B C 1
ATOM 5073 O O . PHE B 1 207 ? 25.141 -21.078 -5.297 1 83 207 PHE B O 1
ATOM 5080 N N . VAL B 1 208 ? 24.859 -20.703 -7.422 1 84.31 208 VAL B N 1
ATOM 5081 C CA . VAL B 1 208 ? 23.406 -20.812 -7.383 1 84.31 208 VAL B CA 1
ATOM 5082 C C . VAL B 1 208 ? 23 -22.203 -6.938 1 84.31 208 VAL B C 1
ATOM 5084 O O . VAL B 1 208 ? 22.062 -22.375 -6.16 1 84.31 208 VAL B O 1
ATOM 5087 N N . GLU B 1 209 ? 23.766 -23.172 -7.336 1 84.38 209 GLU B N 1
ATOM 5088 C CA . GLU B 1 209 ? 23.438 -24.562 -7.02 1 84.38 209 GLU B CA 1
ATOM 5089 C C . GLU B 1 209 ? 23.766 -24.891 -5.559 1 84.38 209 GLU B C 1
ATOM 5091 O O . GLU B 1 209 ? 23.125 -25.75 -4.957 1 84.38 209 GLU B O 1
ATOM 5096 N N . ASN B 1 210 ? 24.625 -24.125 -5.051 1 86.69 210 ASN B N 1
ATOM 5097 C CA . ASN B 1 210 ? 25.078 -24.438 -3.695 1 86.69 210 ASN B CA 1
ATOM 5098 C C . ASN B 1 210 ? 24.266 -23.672 -2.652 1 86.69 210 ASN B C 1
ATOM 5100 O O . ASN B 1 210 ? 24.453 -23.859 -1.45 1 86.69 210 ASN B O 1
ATOM 5104 N N . ILE B 1 211 ? 23.391 -22.844 -3.117 1 89.31 211 ILE B N 1
ATOM 5105 C CA . ILE B 1 211 ? 22.547 -22.125 -2.17 1 89.31 211 ILE B CA 1
ATOM 5106 C C . ILE B 1 211 ? 21.594 -23.109 -1.483 1 89.31 211 ILE B C 1
ATOM 5108 O O . ILE B 1 211 ? 20.891 -23.859 -2.148 1 89.31 211 ILE B O 1
ATOM 5112 N N . GLU B 1 212 ? 21.609 -23.141 -0.13 1 90 212 GLU B N 1
ATOM 5113 C CA . GLU B 1 212 ? 20.75 -24.047 0.636 1 90 212 GLU B CA 1
ATOM 5114 C C . GLU B 1 212 ? 19.922 -23.281 1.67 1 90 212 GLU B C 1
ATOM 5116 O O . GLU B 1 212 ? 20.359 -23.094 2.809 1 90 212 GLU B O 1
ATOM 5121 N N . PRO B 1 213 ? 18.719 -22.906 1.279 1 91.38 213 PRO B N 1
ATOM 5122 C CA . PRO B 1 213 ? 17.859 -22.219 2.244 1 91.38 213 PRO B CA 1
ATOM 5123 C C . PRO B 1 213 ? 17.547 -23.078 3.465 1 91.38 213 PRO B C 1
ATOM 5125 O O . PRO B 1 213 ? 17.234 -22.547 4.535 1 91.38 213 PRO B O 1
ATOM 5128 N N . GLY B 1 214 ? 17.688 -24.391 3.336 1 89.19 214 GLY B N 1
ATOM 5129 C CA . GLY B 1 214 ? 17.375 -25.312 4.414 1 89.19 214 GLY B CA 1
ATOM 5130 C C . GLY B 1 214 ? 18.312 -25.188 5.602 1 89.19 214 GLY B C 1
ATOM 5131 O O . GLY B 1 214 ? 17.953 -25.547 6.723 1 89.19 214 GLY B O 1
ATOM 5132 N N . LYS B 1 215 ? 19.422 -24.609 5.418 1 89 215 LYS B N 1
ATOM 5133 C CA . LYS B 1 215 ? 20.438 -24.5 6.473 1 89 215 LYS B CA 1
ATOM 5134 C C . LYS B 1 215 ? 20.203 -23.25 7.324 1 89 215 LYS B C 1
ATOM 5136 O O . LYS B 1 215 ? 20.766 -23.125 8.422 1 89 215 LYS B O 1
ATOM 5141 N N . LEU B 1 216 ? 19.344 -22.438 6.891 1 90.69 216 LEU B N 1
ATOM 5142 C CA . LEU B 1 216 ? 19.094 -21.188 7.617 1 90.69 216 LEU B CA 1
ATOM 5143 C C . LEU B 1 216 ? 18.109 -21.422 8.766 1 90.69 216 LEU B C 1
ATOM 5145 O O . LEU B 1 216 ? 17.109 -22.125 8.609 1 90.69 216 LEU B O 1
ATOM 5149 N N . LYS B 1 217 ? 18.531 -20.828 9.938 1 91.31 217 LYS B N 1
ATOM 5150 C CA . LYS B 1 217 ? 17.656 -20.859 11.102 1 91.31 217 LYS B CA 1
ATOM 5151 C C . LYS B 1 217 ? 16.734 -19.641 11.141 1 91.31 217 LYS B C 1
ATOM 5153 O O . LYS B 1 217 ? 17.203 -18.516 10.992 1 91.31 217 LYS B O 1
ATOM 5158 N N . ILE B 1 218 ? 15.5 -19.906 11.367 1 90.75 218 ILE B N 1
ATOM 5159 C CA . ILE B 1 218 ? 14.492 -18.844 11.359 1 90.75 218 ILE B CA 1
ATOM 5160 C C . ILE B 1 218 ? 14.844 -17.781 12.398 1 90.75 218 ILE B C 1
ATOM 5162 O O . ILE B 1 218 ? 14.688 -16.594 12.156 1 90.75 218 ILE B O 1
ATOM 5166 N N . SER B 1 219 ? 15.281 -18.156 13.547 1 90.81 219 SER B N 1
ATOM 5167 C CA . SER B 1 219 ? 15.602 -17.234 14.625 1 90.81 219 SER B CA 1
ATOM 5168 C C . SER B 1 219 ? 16.703 -16.25 14.211 1 90.81 219 SER B C 1
ATOM 5170 O O . SER B 1 219 ? 16.594 -15.055 14.477 1 90.81 219 SER B O 1
ATOM 5172 N N . ASP B 1 220 ? 17.688 -16.766 13.508 1 91.31 220 ASP B N 1
ATOM 5173 C CA . ASP B 1 220 ? 18.812 -15.93 13.078 1 91.31 220 ASP B CA 1
ATOM 5174 C C . ASP B 1 220 ? 18.375 -14.93 12.016 1 91.31 220 ASP B C 1
ATOM 5176 O O . ASP B 1 220 ? 18.75 -13.758 12.07 1 91.31 220 ASP B O 1
ATOM 5180 N N . ILE B 1 221 ? 17.562 -15.406 11.117 1 92.38 221 ILE B N 1
ATOM 5181 C CA . ILE B 1 221 ? 17.141 -14.562 10.008 1 92.38 221 ILE B CA 1
ATOM 5182 C C . ILE B 1 221 ? 16.172 -13.492 10.516 1 92.38 221 ILE B C 1
ATOM 5184 O O . ILE B 1 221 ? 16.203 -12.352 10.047 1 92.38 221 ILE B O 1
ATOM 5188 N N . LEU B 1 222 ? 15.43 -13.867 11.5 1 92.44 222 LEU B N 1
ATOM 5189 C CA . LEU B 1 222 ? 14.5 -12.914 12.094 1 92.44 222 LEU B CA 1
ATOM 5190 C C . LEU B 1 222 ? 15.25 -11.812 12.828 1 92.44 222 LEU B C 1
ATOM 5192 O O . LEU B 1 222 ? 14.875 -10.641 12.742 1 92.44 222 LEU B O 1
ATOM 5196 N N . GLN B 1 223 ? 16.266 -12.141 13.516 1 92.81 223 GLN B N 1
ATOM 5197 C CA . GLN B 1 223 ? 17.078 -11.148 14.219 1 92.81 223 GLN B CA 1
ATOM 5198 C C . GLN B 1 223 ? 17.75 -10.203 13.234 1 92.81 223 GLN B C 1
ATOM 5200 O O . GLN B 1 223 ? 17.797 -8.992 13.461 1 92.81 223 GLN B O 1
ATOM 5205 N N . THR B 1 224 ? 18.172 -10.75 12.18 1 92.81 224 THR B N 1
ATOM 5206 C CA . THR B 1 224 ? 18.812 -9.93 11.148 1 92.81 224 THR B CA 1
ATOM 5207 C C . THR B 1 224 ? 17.797 -8.969 10.531 1 92.81 224 THR B C 1
ATOM 5209 O O . THR B 1 224 ? 18.109 -7.801 10.289 1 92.81 224 THR B O 1
ATOM 5212 N N . ALA B 1 225 ? 16.578 -9.422 10.289 1 94.44 225 ALA B N 1
ATOM 5213 C CA . ALA B 1 225 ? 15.539 -8.586 9.703 1 94.44 225 ALA B CA 1
ATOM 5214 C C . ALA B 1 225 ? 15.172 -7.434 10.633 1 94.44 225 ALA B C 1
ATOM 5216 O O . ALA B 1 225 ? 14.961 -6.309 10.172 1 94.44 225 ALA B O 1
ATOM 5217 N N . ARG B 1 226 ? 15.164 -7.727 11.922 1 93 226 ARG B N 1
ATOM 5218 C CA . ARG B 1 226 ? 14.812 -6.707 12.898 1 93 226 ARG B CA 1
ATOM 5219 C C . ARG B 1 226 ? 15.875 -5.617 12.961 1 93 226 ARG B C 1
ATOM 5221 O O . ARG B 1 226 ? 15.57 -4.449 13.211 1 93 226 ARG B O 1
ATOM 5228 N N . GLN B 1 227 ? 17.031 -5.996 12.57 1 90.38 227 GLN B N 1
ATOM 5229 C CA . GLN B 1 227 ? 18.141 -5.066 12.703 1 90.38 227 GLN B CA 1
ATOM 5230 C C . GLN B 1 227 ? 18.375 -4.289 11.414 1 90.38 227 GLN B C 1
ATOM 5232 O O . GLN B 1 227 ? 18.766 -3.123 11.445 1 90.38 227 GLN B O 1
ATOM 5237 N N . PHE B 1 228 ? 18.047 -4.906 10.289 1 89.06 228 PHE B N 1
ATOM 5238 C CA . PHE B 1 228 ? 18.578 -4.316 9.07 1 89.06 228 PHE B CA 1
ATOM 5239 C C . PHE B 1 228 ? 17.438 -3.863 8.148 1 89.06 228 PHE B C 1
ATOM 5241 O O . PHE B 1 228 ? 17.672 -3.1 7.211 1 89.06 228 PHE B O 1
ATOM 5248 N N . ARG B 1 229 ? 16.234 -4.258 8.367 1 93.44 229 ARG B N 1
ATOM 5249 C CA . ARG B 1 229 ? 15.164 -3.918 7.438 1 93.44 229 ARG B CA 1
ATOM 5250 C C . ARG B 1 229 ? 14.82 -2.434 7.512 1 93.44 229 ARG B C 1
ATOM 5252 O O . ARG B 1 229 ? 14.398 -1.939 8.562 1 93.44 229 ARG B O 1
ATOM 5259 N N . PRO B 1 230 ? 14.984 -1.73 6.387 1 95.31 230 PRO B N 1
ATOM 5260 C CA . PRO B 1 230 ? 14.82 -0.275 6.379 1 95.31 230 PRO B CA 1
ATOM 5261 C C . PRO B 1 230 ? 13.383 0.161 6.664 1 95.31 230 PRO B C 1
ATOM 5263 O O . PRO B 1 230 ? 13.164 1.225 7.25 1 95.31 230 PRO B O 1
ATOM 5266 N N . ASP B 1 231 ? 12.359 -0.594 6.301 1 95.31 231 ASP B N 1
ATOM 5267 C CA . ASP B 1 231 ? 10.969 -0.222 6.559 1 95.31 231 ASP B CA 1
ATOM 5268 C C . ASP B 1 231 ? 10.664 -0.238 8.055 1 95.31 231 ASP B C 1
ATOM 5270 O O . ASP B 1 231 ? 9.906 0.602 8.547 1 95.31 231 ASP B O 1
ATOM 5274 N N . LEU B 1 232 ? 11.234 -1.195 8.75 1 96 232 LEU B N 1
ATOM 5275 C CA . LEU B 1 232 ? 11.078 -1.24 10.203 1 96 232 LEU B CA 1
ATOM 5276 C C . LEU B 1 232 ? 11.789 -0.061 10.859 1 96 232 LEU B C 1
ATOM 5278 O O . LEU B 1 232 ? 11.234 0.577 11.758 1 96 232 LEU B O 1
ATOM 5282 N N . LYS B 1 233 ? 12.961 0.247 10.336 1 96.12 233 LYS B N 1
ATOM 5283 C CA . LYS B 1 233 ? 13.695 1.396 10.859 1 96.12 233 LYS B CA 1
ATOM 5284 C C . LYS B 1 233 ? 12.938 2.695 10.602 1 96.12 233 LYS B C 1
ATOM 5286 O O . LYS B 1 233 ? 12.938 3.598 11.438 1 96.12 233 LYS B O 1
ATOM 5291 N N . LYS B 1 234 ? 12.328 2.764 9.453 1 96.75 234 LYS B N 1
ATOM 5292 C CA . LYS B 1 234 ? 11.5 3.924 9.141 1 96.75 234 LYS B CA 1
ATOM 5293 C C . LYS B 1 234 ? 10.344 4.066 10.133 1 96.75 234 LYS B C 1
ATOM 5295 O O . LYS B 1 234 ? 10.055 5.168 10.602 1 96.75 234 LYS B O 1
ATOM 5300 N N . ALA B 1 235 ? 9.711 2.904 10.453 1 96.81 235 ALA B N 1
ATOM 5301 C CA . ALA B 1 235 ? 8.602 2.924 11.398 1 96.81 235 ALA B CA 1
ATOM 5302 C C . ALA B 1 235 ? 9.062 3.373 12.781 1 96.81 235 ALA B C 1
ATOM 5304 O O . ALA B 1 235 ? 8.352 4.109 13.469 1 96.81 235 ALA B O 1
ATOM 5305 N N . VAL B 1 236 ? 10.25 2.969 13.188 1 96.62 236 VAL B N 1
ATOM 5306 C CA . VAL B 1 236 ? 10.812 3.375 14.469 1 96.62 236 VAL B CA 1
ATOM 5307 C C . VAL B 1 236 ? 11.078 4.879 14.469 1 96.62 236 VAL B C 1
ATOM 5309 O O . VAL B 1 236 ? 10.734 5.578 15.422 1 96.62 236 VAL B O 1
ATOM 5312 N N . GLN B 1 237 ? 11.656 5.359 13.32 1 96.88 237 GLN B N 1
ATOM 5313 C CA . GLN B 1 237 ? 11.922 6.789 13.211 1 96.88 237 GLN B CA 1
ATOM 5314 C C . GLN B 1 237 ? 10.625 7.594 13.188 1 96.88 237 GLN B C 1
ATOM 5316 O O . GLN B 1 237 ? 10.578 8.711 13.695 1 96.88 237 GLN B O 1
ATOM 5321 N N . ALA B 1 238 ? 9.586 7.055 12.617 1 97 238 ALA B N 1
ATOM 5322 C CA . ALA B 1 238 ? 8.289 7.723 12.578 1 97 238 ALA B CA 1
ATOM 5323 C C . ALA B 1 238 ? 7.719 7.906 13.977 1 97 238 ALA B C 1
ATOM 5325 O O . ALA B 1 238 ? 7.121 8.938 14.281 1 97 238 ALA B O 1
ATOM 5326 N N . LEU B 1 239 ? 7.898 6.875 14.828 1 97.31 239 LEU B N 1
ATOM 5327 C CA . LEU B 1 239 ? 7.457 6.984 16.219 1 97.31 239 LEU B CA 1
ATOM 5328 C C . LEU B 1 239 ? 8.258 8.055 16.953 1 97.31 239 LEU B C 1
ATOM 5330 O O . LEU B 1 239 ? 7.676 8.906 17.641 1 97.31 239 LEU B O 1
ATOM 5334 N N . ARG B 1 240 ? 9.539 8.086 16.719 1 97.56 240 ARG B N 1
ATOM 5335 C CA . ARG B 1 240 ? 10.391 9.086 17.344 1 97.56 240 ARG B CA 1
ATOM 5336 C C . ARG B 1 240 ? 10.039 10.492 16.859 1 97.56 240 ARG B C 1
ATOM 5338 O O . ARG B 1 240 ? 10.102 11.453 17.625 1 97.56 240 ARG B O 1
ATOM 5345 N N . TYR B 1 241 ? 9.688 10.57 15.594 1 97.19 241 TYR B N 1
ATOM 5346 C CA . TYR B 1 241 ? 9.258 11.836 14.992 1 97.19 241 TYR B CA 1
ATOM 5347 C C . TYR B 1 241 ? 8.023 12.383 15.711 1 97.19 241 TYR B C 1
ATOM 5349 O O . TYR B 1 241 ? 7.984 13.562 16.062 1 97.19 241 TYR B O 1
ATOM 5357 N N . GLU B 1 242 ? 7.047 11.516 15.945 1 97.38 242 GLU B N 1
ATOM 5358 C CA . GLU B 1 242 ? 5.816 11.961 16.594 1 97.38 242 GLU B CA 1
ATOM 5359 C C . GLU B 1 242 ? 6.062 12.305 18.062 1 97.38 242 GLU B C 1
ATOM 5361 O O . GLU B 1 242 ? 5.43 13.211 18.609 1 97.38 242 GLU B O 1
ATOM 5366 N N . GLU B 1 243 ? 6.961 11.57 18.703 1 97.75 243 GLU B N 1
ATOM 5367 C CA . GLU B 1 243 ? 7.328 11.898 20.078 1 97.75 243 GLU B CA 1
ATOM 5368 C C . GLU B 1 243 ? 8.008 13.258 20.156 1 97.75 243 GLU B C 1
ATOM 5370 O O . GLU B 1 243 ? 7.73 14.047 21.062 1 97.75 243 GLU B O 1
ATOM 5375 N N . ALA B 1 244 ? 8.898 13.461 19.172 1 97.5 244 ALA B N 1
ATOM 5376 C CA . ALA B 1 244 ? 9.555 14.766 19.109 1 97.5 244 ALA B CA 1
ATOM 5377 C C . ALA B 1 244 ? 8.547 15.867 18.781 1 97.5 244 ALA B C 1
ATOM 5379 O O . ALA B 1 244 ? 8.641 16.984 19.312 1 97.5 244 ALA B O 1
ATOM 5380 N N . ASN B 1 245 ? 7.637 15.578 17.953 1 97.12 245 ASN B N 1
ATOM 5381 C CA . ASN B 1 245 ? 6.586 16.531 17.641 1 97.12 245 ASN B CA 1
ATOM 5382 C C . ASN B 1 245 ? 5.738 16.875 18.859 1 97.12 245 ASN B C 1
ATOM 5384 O O . ASN B 1 245 ? 5.297 18.016 19.016 1 97.12 245 ASN B O 1
ATOM 5388 N N . LEU B 1 246 ? 5.453 15.867 19.703 1 97.44 246 LEU B N 1
ATOM 5389 C CA . LEU B 1 246 ? 4.727 16.109 20.953 1 97.44 246 LEU B CA 1
ATOM 5390 C C . LEU B 1 246 ? 5.484 17.078 21.844 1 97.44 246 LEU B C 1
ATOM 5392 O O . LEU B 1 246 ? 4.891 18 22.422 1 97.44 246 LEU B O 1
ATOM 5396 N N . GLU B 1 247 ? 6.797 16.922 21.891 1 97.38 247 GLU B N 1
ATOM 5397 C CA . GLU B 1 247 ? 7.621 17.844 22.672 1 97.38 247 GLU B CA 1
ATOM 5398 C C . GLU B 1 247 ? 7.586 19.25 22.078 1 97.38 247 GLU B C 1
ATOM 5400 O O . GLU B 1 247 ? 7.559 20.234 22.812 1 97.38 247 GLU B O 1
ATOM 5405 N N . LEU B 1 248 ? 7.594 19.266 20.781 1 96.56 248 LEU B N 1
ATOM 5406 C CA . LEU B 1 248 ? 7.512 20.562 20.094 1 96.56 248 LEU B CA 1
ATOM 5407 C C . LEU B 1 248 ? 6.176 21.234 20.391 1 96.56 248 LEU B C 1
ATOM 5409 O O . LEU B 1 248 ? 6.125 22.453 20.609 1 96.56 248 LEU B O 1
ATOM 5413 N N . GLN B 1 249 ? 5.125 20.5 20.469 1 96.06 249 GLN B N 1
ATOM 5414 C CA . GLN B 1 249 ? 3.814 21.062 20.75 1 96.06 249 GLN B CA 1
ATOM 5415 C C . GLN B 1 249 ? 3.74 21.578 22.188 1 96.06 249 GLN B C 1
ATOM 5417 O O . GLN B 1 249 ? 3.102 22.609 22.453 1 96.06 249 GLN B O 1
ATOM 5422 N N . HIS B 1 250 ? 4.391 20.875 23.109 1 95.94 250 HIS B N 1
ATOM 5423 C CA . HIS B 1 250 ? 4.469 21.375 24.469 1 95.94 250 HIS B CA 1
ATOM 5424 C C . HIS B 1 250 ? 5.234 22.703 24.547 1 95.94 250 HIS B C 1
ATOM 5426 O O . HIS B 1 250 ? 4.844 23.609 25.266 1 95.94 250 HIS B O 1
ATOM 5432 N N . ALA B 1 251 ? 6.273 22.75 23.688 1 95.06 251 ALA B N 1
ATOM 5433 C CA . ALA B 1 251 ? 7.055 23.984 23.641 1 95.06 251 ALA B CA 1
ATOM 5434 C C . ALA B 1 251 ? 6.254 25.109 23 1 95.06 251 ALA B C 1
ATOM 5436 O O . ALA B 1 251 ? 6.395 26.266 23.391 1 95.06 251 ALA B O 1
ATOM 5437 N N . ASN B 1 252 ? 5.41 24.781 22.078 1 93.44 252 ASN B N 1
ATOM 5438 C CA . ASN B 1 252 ? 4.598 25.781 21.391 1 93.44 252 ASN B CA 1
ATOM 5439 C C . ASN B 1 252 ? 3.541 26.375 22.312 1 93.44 252 ASN B C 1
ATOM 5441 O O . ASN B 1 252 ? 2.969 27.422 22.016 1 93.44 252 ASN B O 1
ATOM 5445 N N . ALA B 1 253 ? 3.303 25.734 23.484 1 92.06 253 ALA B N 1
ATOM 5446 C CA . ALA B 1 253 ? 2.352 26.25 24.469 1 92.06 253 ALA B CA 1
ATOM 5447 C C . ALA B 1 253 ? 2.961 27.391 25.281 1 92.06 253 ALA B C 1
ATOM 5449 O O . ALA B 1 253 ? 2.238 28.203 25.859 1 92.06 253 ALA B O 1
ATOM 5450 N N . ILE B 1 254 ? 4.309 27.438 25.203 1 92.75 254 ILE B N 1
ATOM 5451 C CA . ILE B 1 254 ? 5 28.516 25.906 1 92.75 254 ILE B CA 1
ATOM 5452 C C . ILE B 1 254 ? 5.047 29.766 25.047 1 92.75 254 ILE B C 1
ATOM 5454 O O . ILE B 1 254 ? 5.512 29.719 23.891 1 92.75 254 ILE B O 1
ATOM 5458 N N . PRO B 1 255 ? 4.582 30.859 25.484 1 91.06 255 PRO B N 1
ATOM 5459 C CA . PRO B 1 255 ? 4.562 32.062 24.672 1 91.06 255 PRO B CA 1
ATOM 5460 C C . PRO B 1 255 ? 5.961 32.594 24.344 1 91.06 255 PRO B C 1
ATOM 5462 O O . PRO B 1 255 ? 6.895 32.406 25.125 1 91.06 255 PRO B O 1
ATOM 5465 N N . ASP B 1 256 ? 6.078 33.25 23.219 1 89.88 256 ASP B N 1
ATOM 5466 C CA . ASP B 1 256 ? 7.336 33.875 22.797 1 89.88 256 ASP B CA 1
ATOM 5467 C C . ASP B 1 256 ? 7.461 35.281 23.328 1 89.88 256 ASP B C 1
ATOM 5469 O O . ASP B 1 256 ? 6.473 35.875 23.75 1 89.88 256 ASP B O 1
ATOM 5473 N N . LEU B 1 257 ? 8.727 35.781 23.359 1 90.12 257 LEU B N 1
ATOM 5474 C CA . LEU B 1 257 ? 9.008 37.094 23.906 1 90.12 257 LEU B CA 1
ATOM 5475 C C . LEU B 1 257 ? 9.688 38 22.859 1 90.12 257 LEU B C 1
ATOM 5477 O O . LEU B 1 257 ? 10.68 37.594 22.25 1 90.12 257 LEU B O 1
ATOM 5481 N N . ALA B 1 258 ? 9.055 39.031 22.547 1 89.88 258 ALA B N 1
ATOM 5482 C CA . ALA B 1 258 ? 9.703 40.031 21.703 1 89.88 258 ALA B CA 1
ATOM 5483 C C . ALA B 1 258 ? 10.281 41.188 22.531 1 89.88 258 ALA B C 1
ATOM 5485 O O . ALA B 1 258 ? 9.594 41.75 23.375 1 89.88 258 ALA B O 1
ATOM 5486 N N . PHE B 1 259 ? 11.57 41.406 22.266 1 89.31 259 PHE B N 1
ATOM 5487 C CA . PHE B 1 259 ? 12.281 42.406 23.062 1 89.31 259 PHE B CA 1
ATOM 5488 C C . PHE B 1 259 ? 13.172 43.25 22.188 1 89.31 259 PHE B C 1
ATOM 5490 O O . PHE B 1 259 ? 13.711 42.781 21.188 1 89.31 259 PHE B O 1
ATOM 5497 N N . GLY B 1 260 ? 13.203 44.656 22.578 1 86.88 260 GLY B N 1
ATOM 5498 C CA . GLY B 1 260 ? 14.117 45.5 21.844 1 86.88 260 GLY B CA 1
ATOM 5499 C C . GLY B 1 260 ? 14.07 46.938 22.297 1 86.88 260 GLY B C 1
ATOM 5500 O O . GLY B 1 260 ? 13.203 47.344 23.078 1 86.88 260 GLY B O 1
ATOM 5501 N N . PRO B 1 261 ? 15.078 47.75 21.812 1 82.94 261 PRO B N 1
ATOM 5502 C CA . PRO B 1 261 ? 15.141 49.188 22.156 1 82.94 261 PRO B CA 1
ATOM 5503 C C . PRO B 1 261 ? 14.203 50.031 21.312 1 82.94 261 PRO B C 1
ATOM 5505 O O . PRO B 1 261 ? 13.82 49.625 20.219 1 82.94 261 PRO B O 1
ATOM 5508 N N . MET B 1 262 ? 13.781 51.094 22 1 83.38 262 MET B N 1
ATOM 5509 C CA . MET B 1 262 ? 12.953 52.062 21.312 1 83.38 262 MET B CA 1
ATOM 5510 C C . MET B 1 262 ? 13.477 53.5 21.547 1 83.38 262 MET B C 1
ATOM 5512 O O . MET B 1 262 ? 13.898 53.812 22.656 1 83.38 262 MET B O 1
ATOM 5516 N N . TYR B 1 263 ? 13.625 54.281 20.484 1 77.94 263 TYR B N 1
ATOM 5517 C CA . TYR B 1 263 ? 14.031 55.656 20.547 1 77.94 263 TYR B CA 1
ATOM 5518 C C . TYR B 1 263 ? 12.914 56.594 20.031 1 77.94 263 TYR B C 1
ATOM 5520 O O . TYR B 1 263 ? 12.359 56.344 18.953 1 77.94 263 TYR B O 1
ATOM 5528 N N . ASN B 1 264 ? 12.531 57.531 20.953 1 75.38 264 ASN B N 1
ATOM 5529 C CA . ASN B 1 264 ? 11.5 58.5 20.609 1 75.38 264 ASN B CA 1
ATOM 5530 C C . ASN B 1 264 ? 12.008 59.938 20.766 1 75.38 264 ASN B C 1
ATOM 5532 O O . ASN B 1 264 ? 12.281 60.375 21.891 1 75.38 264 ASN B O 1
ATOM 5536 N N . ARG B 1 265 ? 12.172 60.531 19.625 1 71.12 265 ARG B N 1
ATOM 5537 C CA . ARG B 1 265 ? 12.562 61.938 19.688 1 71.12 265 ARG B CA 1
ATOM 5538 C C . ARG B 1 265 ? 11.352 62.875 19.547 1 71.12 265 ARG B C 1
ATOM 5540 O O . ARG B 1 265 ? 10.664 62.844 18.531 1 71.12 265 ARG B O 1
ATOM 5547 N N . GLY B 1 266 ? 11.141 63.688 20.469 1 59.78 266 GLY B N 1
ATOM 5548 C CA . GLY B 1 266 ? 10.188 64.812 20.375 1 59.78 266 GLY B CA 1
ATOM 5549 C C . GLY B 1 266 ? 8.758 64.375 20.641 1 59.78 266 GLY B C 1
ATOM 5550 O O . GLY B 1 266 ? 7.836 65.188 20.578 1 59.78 266 GLY B O 1
ATOM 5551 N N . GLY B 1 267 ? 8.5 63.062 20.656 1 55.97 267 GLY B N 1
ATOM 5552 C CA . GLY B 1 267 ? 7.113 62.625 20.734 1 55.97 267 GLY B CA 1
ATOM 5553 C C . GLY B 1 267 ? 6.594 62.562 22.172 1 55.97 267 GLY B C 1
ATOM 5554 O O . GLY B 1 267 ? 5.387 62.438 22.391 1 55.97 267 GLY B O 1
ATOM 5555 N N . THR B 1 268 ? 7.527 62.5 23.062 1 57.91 268 THR B N 1
ATOM 5556 C CA . THR B 1 268 ? 7.148 62.469 24.469 1 57.91 268 THR B CA 1
ATOM 5557 C C . THR B 1 268 ? 7.465 63.812 25.141 1 57.91 268 THR B C 1
ATOM 5559 O O . THR B 1 268 ? 7.887 64.75 24.484 1 57.91 268 THR B O 1
ATOM 5562 N N . ALA B 1 269 ? 6.957 64 26.25 1 55.09 269 ALA B N 1
ATOM 5563 C CA . ALA B 1 269 ? 7.289 65.188 27.031 1 55.09 269 ALA B CA 1
ATOM 5564 C C . ALA B 1 269 ? 8.797 65.438 27.062 1 55.09 269 ALA B C 1
ATOM 5566 O O . ALA B 1 269 ? 9.258 66.5 27.422 1 55.09 269 ALA B O 1
ATOM 5567 N N . PHE B 1 270 ? 9.414 64.438 26.547 1 57.91 270 PHE B N 1
ATOM 5568 C CA . PHE B 1 270 ? 10.867 64.5 26.594 1 57.91 270 PHE B CA 1
ATOM 5569 C C . PHE B 1 270 ? 11.461 64.625 25.203 1 57.91 270 PHE B C 1
ATOM 5571 O O . PHE B 1 270 ? 10.93 64 24.25 1 57.91 270 PHE B O 1
ATOM 5578 N N . GLN B 1 271 ? 12.336 65.438 24.922 1 60.44 271 GLN B N 1
ATOM 5579 C CA . GLN B 1 271 ? 12.938 65.75 23.609 1 60.44 271 GLN B CA 1
ATOM 5580 C C . GLN B 1 271 ? 13.672 64.5 23.094 1 60.44 271 GLN B C 1
ATOM 5582 O O . GLN B 1 271 ? 13.664 64.188 21.891 1 60.44 271 GLN B O 1
ATOM 5587 N N . ASN B 1 272 ? 14.461 63.688 24.016 1 67.25 272 ASN B N 1
ATOM 5588 C CA . ASN B 1 272 ? 15.18 62.469 23.656 1 67.25 272 ASN B CA 1
ATOM 5589 C C . ASN B 1 272 ? 14.867 61.312 24.609 1 67.25 272 ASN B C 1
ATOM 5591 O O . ASN B 1 272 ? 15.383 61.281 25.719 1 67.25 272 ASN B O 1
ATOM 5595 N N . TYR B 1 273 ? 14.008 60.406 24.016 1 71.06 273 TYR B N 1
ATOM 5596 C CA . TYR B 1 273 ? 13.578 59.312 24.875 1 71.06 273 TYR B CA 1
ATOM 5597 C C . TYR B 1 273 ? 14.172 58 24.406 1 71.06 273 TYR B C 1
ATOM 5599 O O . TYR B 1 273 ? 14.031 57.625 23.234 1 71.06 273 TYR B O 1
ATOM 5607 N N . TRP B 1 274 ? 15.023 57.375 25.234 1 75.44 274 TRP B N 1
ATOM 5608 C CA . TRP B 1 274 ? 15.492 56 25.031 1 75.44 274 TRP B CA 1
ATOM 5609 C C . TRP B 1 274 ? 14.75 55.031 25.953 1 75.44 274 TRP B C 1
ATOM 5611 O O . TRP B 1 274 ? 14.695 55.219 27.172 1 75.44 274 TRP B O 1
ATOM 5621 N N . GLY B 1 275 ? 14.062 54 25.281 1 77.81 275 GLY B N 1
ATOM 5622 C CA . GLY B 1 275 ? 13.336 53.031 26.078 1 77.81 275 GLY B CA 1
ATOM 5623 C C . GLY B 1 275 ? 13.508 51.594 25.609 1 77.81 275 GLY B C 1
ATOM 5624 O O . GLY B 1 275 ? 14.211 51.344 24.609 1 77.81 275 GLY B O 1
ATOM 5625 N N . VAL B 1 276 ? 13.07 50.656 26.531 1 82.31 276 VAL B N 1
ATOM 5626 C CA . VAL B 1 276 ? 13.047 49.219 26.219 1 82.31 276 VAL B CA 1
ATOM 5627 C C . VAL B 1 276 ? 11.602 48.75 26.125 1 82.31 276 VAL B C 1
ATOM 5629 O O . VAL B 1 276 ? 10.75 49.156 26.922 1 82.31 276 VAL B O 1
ATOM 5632 N N . THR B 1 277 ? 11.383 47.969 25.016 1 85.94 277 THR B N 1
ATOM 5633 C CA . THR B 1 277 ? 10.039 47.438 24.812 1 85.94 277 THR B CA 1
ATOM 5634 C C . THR B 1 277 ? 10.023 45.938 24.938 1 85.94 277 THR B C 1
ATOM 5636 O O . THR B 1 277 ? 11.016 45.25 24.609 1 85.94 277 THR B O 1
ATOM 5639 N N . ALA B 1 278 ? 8.875 45.344 25.531 1 87.25 278 ALA B N 1
ATOM 5640 C CA . ALA B 1 278 ? 8.625 43.906 25.656 1 87.25 278 ALA B CA 1
ATOM 5641 C C . ALA B 1 278 ? 7.195 43.562 25.25 1 87.25 278 ALA B C 1
ATOM 5643 O O . ALA B 1 278 ? 6.262 44.312 25.562 1 87.25 278 ALA B O 1
ATOM 5644 N N . GLN B 1 279 ? 7.156 42.562 24.422 1 88.31 279 GLN B N 1
ATOM 5645 C CA . GLN B 1 279 ? 5.848 42.094 23.984 1 88.31 279 GLN B CA 1
ATOM 5646 C C . GLN B 1 279 ? 5.711 40.594 24.219 1 88.31 279 GLN B C 1
ATOM 5648 O O . GLN B 1 279 ? 6.637 39.812 23.938 1 88.31 279 GLN B O 1
ATOM 5653 N N . LEU B 1 280 ? 4.57 40.094 24.844 1 88.75 280 LEU B N 1
ATOM 5654 C CA . LEU B 1 280 ? 4.328 38.688 25.156 1 88.75 280 LEU B CA 1
ATOM 5655 C C . LEU B 1 280 ? 2.846 38.375 25.031 1 88.75 280 LEU B C 1
ATOM 5657 O O . LEU B 1 280 ? 1.986 39.156 25.391 1 88.75 280 LEU B O 1
ATOM 5661 N N . ASN B 1 281 ? 2.604 37.219 24.484 1 86.94 281 ASN B N 1
ATOM 5662 C CA . ASN B 1 281 ? 1.236 36.719 24.469 1 86.94 281 ASN B CA 1
ATOM 5663 C C . ASN B 1 281 ? 0.936 35.875 25.703 1 86.94 281 ASN B C 1
ATOM 5665 O O . ASN B 1 281 ? 1.624 34.875 25.969 1 86.94 281 ASN B O 1
ATOM 5669 N N . ILE B 1 282 ? -0.021 36.188 26.484 1 87.56 282 ILE B N 1
ATOM 5670 C CA . ILE B 1 282 ? -0.373 35.469 27.688 1 87.56 282 ILE B CA 1
ATOM 5671 C C . ILE B 1 282 ? -1.325 34.312 27.344 1 87.56 282 ILE B C 1
ATOM 5673 O O . ILE B 1 282 ? -2.428 34.531 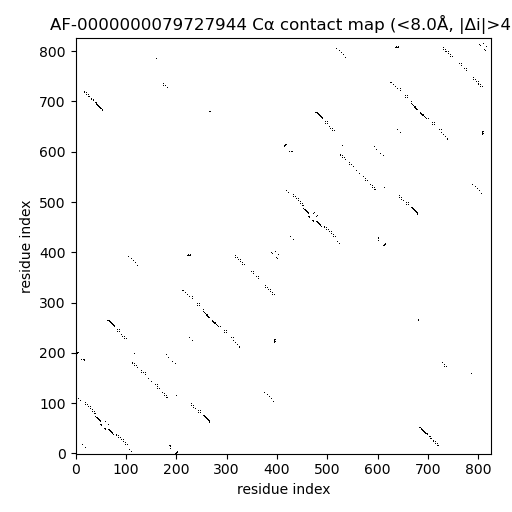26.844 1 87.56 282 ILE B O 1
ATOM 5677 N N . PRO B 1 283 ? -0.927 33.156 27.641 1 89.94 283 PRO B N 1
ATOM 5678 C CA . PRO B 1 283 ? -1.764 32 27.297 1 89.94 283 PRO B CA 1
ATOM 5679 C C . PRO B 1 283 ? -2.924 31.812 28.281 1 89.94 283 PRO B C 1
ATOM 5681 O O . PRO B 1 283 ? -2.854 30.969 29.172 1 89.94 283 PRO B O 1
ATOM 5684 N N . LEU B 1 284 ? -4.008 32.469 28.078 1 89.88 284 LEU B N 1
ATOM 5685 C CA . LEU B 1 284 ? -5.188 32.375 28.922 1 89.88 284 LEU B CA 1
ATOM 5686 C C . LEU B 1 284 ? -6.195 31.391 28.328 1 89.88 284 LEU B C 1
ATOM 5688 O O . LEU B 1 284 ? -6.66 30.469 29.016 1 89.88 284 LEU B O 1
ATOM 5692 N N . PHE B 1 285 ? -6.41 31.547 27.078 1 89.56 285 PHE B N 1
ATOM 5693 C CA . PHE B 1 285 ? -7.426 30.734 26.422 1 89.56 285 PHE B CA 1
ATOM 5694 C C . PHE B 1 285 ? -6.781 29.594 25.625 1 89.56 285 PHE B C 1
ATOM 5696 O O . PHE B 1 285 ? -7.195 28.438 25.75 1 89.56 285 PHE B O 1
ATOM 5703 N N . ASP B 1 286 ? -5.816 29.953 24.828 1 89.56 286 ASP B N 1
ATOM 5704 C CA . ASP B 1 286 ? -5.137 28.984 23.969 1 89.56 286 ASP B CA 1
ATOM 5705 C C . ASP B 1 286 ? -3.787 28.578 24.562 1 89.56 286 ASP B C 1
ATOM 5707 O O . ASP B 1 286 ? -2.814 29.328 24.469 1 89.56 286 ASP B O 1
ATOM 5711 N N . ARG B 1 287 ? -3.764 27.438 25.109 1 90.81 287 ARG B N 1
ATOM 5712 C CA . ARG B 1 287 ? -2.523 26.875 25.625 1 90.81 287 ARG B CA 1
ATOM 5713 C C . ARG B 1 287 ? -2.033 25.734 24.75 1 90.81 287 ARG B C 1
ATOM 5715 O O . ARG B 1 287 ? -1.32 24.844 25.219 1 90.81 287 ARG B O 1
ATOM 5722 N N . ASN B 1 288 ? -2.492 25.719 23.562 1 93.44 288 ASN B N 1
ATOM 5723 C CA . ASN B 1 288 ? -2.145 24.688 22.594 1 93.44 288 ASN B CA 1
ATOM 5724 C C . ASN B 1 288 ? -2.598 23.312 23.062 1 93.44 288 ASN B C 1
ATOM 5726 O O . ASN B 1 288 ? -1.936 22.312 22.766 1 93.44 288 ASN B O 1
ATOM 5730 N N . GLN B 1 289 ? -3.631 23.297 23.828 1 93.75 289 GLN B N 1
ATOM 5731 C CA . GLN B 1 289 ? -4.09 22.062 24.453 1 93.75 289 GLN B CA 1
ATOM 5732 C C . GLN B 1 289 ? -4.617 21.078 23.406 1 93.75 289 GLN B C 1
ATOM 5734 O O . GLN B 1 289 ? -4.383 19.875 23.5 1 93.75 289 GLN B O 1
ATOM 5739 N N . GLY B 1 290 ? -5.355 21.547 22.422 1 94.12 290 GLY B N 1
ATOM 5740 C CA . GLY B 1 290 ? -5.852 20.688 21.375 1 94.12 290 GLY B CA 1
ATOM 5741 C C . GLY B 1 290 ? -4.746 20.016 20.562 1 94.12 290 GLY B C 1
ATOM 5742 O O . GLY B 1 290 ? -4.801 18.812 20.312 1 94.12 290 GLY B O 1
ATOM 5743 N N . ASN B 1 291 ? -3.744 20.781 20.188 1 94.38 291 ASN B N 1
ATOM 5744 C CA . ASN B 1 291 ? -2.635 20.25 19.406 1 94.38 291 ASN B CA 1
ATOM 5745 C C . ASN B 1 291 ? -1.791 19.266 20.203 1 94.38 291 ASN B C 1
ATOM 5747 O O . ASN B 1 291 ? -1.272 18.281 19.656 1 94.38 291 ASN B O 1
ATOM 5751 N N . ILE B 1 292 ? -1.64 19.547 21.469 1 96.69 292 ILE B N 1
ATOM 5752 C CA . ILE B 1 292 ? -0.903 18.625 22.344 1 96.69 292 ILE B CA 1
ATOM 5753 C C . ILE B 1 292 ? -1.646 17.297 22.438 1 96.69 292 ILE B C 1
ATOM 5755 O O . ILE B 1 292 ? -1.047 16.234 22.281 1 96.69 292 ILE B O 1
ATOM 5759 N N . LYS B 1 293 ? -2.957 17.422 22.672 1 96.12 293 LYS B N 1
ATOM 5760 C CA . LYS B 1 293 ? -3.764 16.203 22.734 1 96.12 293 LYS B CA 1
ATOM 5761 C C . LYS B 1 293 ? -3.721 15.438 21.406 1 96.12 293 LYS B C 1
ATOM 5763 O O . LYS B 1 293 ? -3.621 14.211 21.406 1 96.12 293 LYS B O 1
ATOM 5768 N N . ALA B 1 294 ? -3.816 16.125 20.328 1 95.38 294 ALA B N 1
ATOM 5769 C CA . ALA B 1 294 ? -3.734 15.492 19.016 1 95.38 294 ALA B CA 1
ATOM 5770 C C . ALA B 1 294 ? -2.389 14.805 18.828 1 95.38 294 ALA B C 1
ATOM 5772 O O . ALA B 1 294 ? -2.326 13.695 18.281 1 95.38 294 ALA B O 1
ATOM 5773 N N . ALA B 1 295 ? -1.359 15.445 19.203 1 96.75 295 ALA B N 1
ATOM 5774 C CA . ALA B 1 295 ? -0.021 14.883 19.078 1 96.75 295 ALA B CA 1
ATOM 5775 C C . ALA B 1 295 ? 0.134 13.633 19.938 1 96.75 295 ALA B C 1
ATOM 5777 O O . ALA B 1 295 ? 0.797 12.672 19.531 1 96.75 295 ALA B O 1
ATOM 5778 N N . GLU B 1 296 ? -0.454 13.68 21.125 1 97.5 296 GLU B N 1
ATOM 5779 C CA . GLU B 1 296 ? -0.427 12.508 22 1 97.5 296 GLU B CA 1
ATOM 5780 C C . GLU B 1 296 ? -1.088 11.305 21.328 1 97.5 296 GLU B C 1
ATOM 5782 O O . GLU B 1 296 ? -0.563 10.195 21.391 1 97.5 296 GLU B O 1
ATOM 5787 N N . LYS B 1 297 ? -2.199 11.578 20.781 1 96.81 297 LYS B N 1
ATOM 5788 C CA . LYS B 1 297 ? -2.908 10.5 20.109 1 96.81 297 LYS B CA 1
ATOM 5789 C C . LYS B 1 297 ? -2.139 10.031 18.875 1 96.81 297 LYS B C 1
ATOM 5791 O O . LYS B 1 297 ? -2.146 8.836 18.547 1 96.81 297 LYS B O 1
ATOM 5796 N N . SER B 1 298 ? -1.456 10.914 18.188 1 96.12 298 SER B N 1
ATOM 5797 C CA . SER B 1 298 ? -0.658 10.547 17.016 1 96.12 298 SER B CA 1
ATOM 5798 C C . SER B 1 298 ? 0.484 9.617 17.406 1 96.12 298 SER B C 1
ATOM 5800 O O . SER B 1 298 ? 0.858 8.734 16.641 1 96.12 298 SER B O 1
ATOM 5802 N N . VAL B 1 299 ? 1.043 9.828 18.594 1 97.5 299 VAL B N 1
ATOM 5803 C CA . VAL B 1 299 ? 2.08 8.93 19.094 1 97.5 299 VAL B CA 1
ATOM 5804 C C . VAL B 1 299 ? 1.506 7.527 19.266 1 97.5 299 VAL B C 1
ATOM 5806 O O . VAL B 1 299 ? 2.146 6.539 18.906 1 97.5 299 VAL B O 1
ATOM 5809 N N . LEU B 1 300 ? 0.262 7.48 19.75 1 96.81 300 LEU B N 1
ATOM 5810 C CA . LEU B 1 300 ? -0.383 6.188 19.938 1 96.81 300 LEU B CA 1
ATOM 5811 C C . LEU B 1 300 ? -0.66 5.516 18.594 1 96.81 300 LEU B C 1
ATOM 5813 O O . LEU B 1 300 ? -0.527 4.297 18.469 1 96.81 300 LEU B O 1
ATOM 5817 N N . VAL B 1 301 ? -1.024 6.277 17.641 1 96.06 301 VAL B N 1
ATOM 5818 C CA . VAL B 1 301 ? -1.246 5.758 16.297 1 96.06 301 VAL B CA 1
ATOM 5819 C C . VAL B 1 301 ? 0.032 5.102 15.781 1 96.06 301 VAL B C 1
ATOM 5821 O O . VAL B 1 301 ? 0.008 3.955 15.328 1 96.06 301 VAL B O 1
ATOM 5824 N N . ARG B 1 302 ? 1.131 5.824 15.883 1 96.5 302 ARG B N 1
ATOM 5825 C CA . ARG B 1 302 ? 2.396 5.336 15.344 1 96.5 302 ARG B CA 1
ATOM 5826 C C . ARG B 1 302 ? 2.885 4.113 16.109 1 96.5 302 ARG B C 1
ATOM 5828 O O . ARG B 1 302 ? 3.504 3.217 15.539 1 96.5 302 ARG B O 1
ATOM 5835 N N . LYS B 1 303 ? 2.594 4.113 17.391 1 96.94 303 LYS B N 1
ATOM 5836 C CA . LYS B 1 303 ? 2.963 2.947 18.188 1 96.94 303 LYS B CA 1
ATOM 5837 C C . LYS B 1 303 ? 2.271 1.688 17.672 1 96.94 303 LYS B C 1
ATOM 5839 O O . LYS B 1 303 ? 2.904 0.64 17.531 1 96.94 303 LYS B O 1
ATOM 5844 N N . GLN B 1 304 ? 0.998 1.805 17.406 1 95.94 304 GLN B N 1
ATOM 5845 C CA . GLN B 1 304 ? 0.261 0.663 16.875 1 95.94 304 GLN B CA 1
ATOM 5846 C C . GLN B 1 304 ? 0.774 0.271 15.5 1 95.94 304 GLN B C 1
ATOM 5848 O O . GLN B 1 304 ? 0.906 -0.917 15.195 1 95.94 304 GLN B O 1
ATOM 5853 N N . GLU B 1 305 ? 1.084 1.222 14.703 1 95.44 305 GLU B N 1
ATOM 5854 C CA . GLU B 1 305 ? 1.593 0.95 13.359 1 95.44 305 GLU B CA 1
ATOM 5855 C C . GLU B 1 305 ? 2.943 0.242 13.414 1 95.44 305 GLU B C 1
ATOM 5857 O O . GLU B 1 305 ? 3.227 -0.633 12.594 1 95.44 305 GLU B O 1
ATOM 5862 N N . LEU B 1 306 ? 3.779 0.695 14.359 1 96.19 306 LEU B N 1
ATOM 5863 C CA . LEU B 1 306 ? 5.074 0.042 14.539 1 96.19 306 LEU B CA 1
ATOM 5864 C C . LEU B 1 306 ? 4.895 -1.421 14.93 1 96.19 306 LEU B C 1
ATOM 5866 O O . LEU B 1 306 ? 5.539 -2.305 14.359 1 96.19 306 LEU B O 1
ATOM 5870 N N . LYS B 1 307 ? 3.967 -1.677 15.852 1 95.62 307 LYS B N 1
ATOM 5871 C CA . LYS B 1 307 ? 3.689 -3.053 16.25 1 95.62 307 LYS B CA 1
ATOM 5872 C C . LYS B 1 307 ? 3.193 -3.883 15.078 1 95.62 307 LYS B C 1
ATOM 5874 O O . LYS B 1 307 ? 3.59 -5.039 14.914 1 95.62 307 LYS B O 1
ATOM 5879 N N . ASN B 1 308 ? 2.334 -3.275 14.32 1 94.81 308 ASN B N 1
ATOM 5880 C CA . ASN B 1 308 ? 1.83 -3.965 13.133 1 94.81 308 ASN B CA 1
ATOM 5881 C C . ASN B 1 308 ? 2.955 -4.293 12.156 1 94.81 308 ASN B C 1
ATOM 5883 O O . ASN B 1 308 ? 3.002 -5.395 11.602 1 94.81 308 ASN B O 1
ATOM 5887 N N . THR B 1 309 ? 3.846 -3.371 11.953 1 95.38 309 THR B N 1
ATOM 5888 C CA . THR B 1 309 ? 4.961 -3.57 11.031 1 95.38 309 THR B CA 1
ATOM 5889 C C . THR B 1 309 ? 5.875 -4.688 11.523 1 95.38 309 THR B C 1
ATOM 5891 O O . THR B 1 309 ? 6.348 -5.504 10.734 1 95.38 309 THR B O 1
ATOM 5894 N N . ILE B 1 310 ? 6.094 -4.707 12.797 1 94.44 310 ILE B N 1
ATOM 5895 C CA . ILE B 1 310 ? 6.926 -5.75 13.383 1 94.44 310 ILE B CA 1
ATOM 5896 C C . ILE B 1 310 ? 6.305 -7.121 13.109 1 94.44 310 ILE B C 1
ATOM 5898 O O . ILE B 1 310 ? 6.996 -8.047 12.68 1 94.44 310 ILE B O 1
ATOM 5902 N N . LEU B 1 311 ? 4.996 -7.227 13.297 1 92.31 311 LEU B N 1
ATOM 5903 C CA . LEU B 1 311 ? 4.293 -8.477 13.039 1 92.31 311 LEU B CA 1
ATOM 5904 C C . LEU B 1 311 ? 4.363 -8.859 11.57 1 92.31 311 LEU B C 1
ATOM 5906 O O . LEU B 1 311 ? 4.57 -10.023 11.227 1 92.31 311 LEU B O 1
ATOM 5910 N N . GLU B 1 312 ? 4.219 -7.906 10.75 1 93.38 312 GLU B N 1
ATOM 5911 C CA . GLU B 1 312 ? 4.293 -8.148 9.305 1 93.38 312 GLU B CA 1
ATOM 5912 C C . GLU B 1 312 ? 5.676 -8.648 8.906 1 93.38 312 GLU B C 1
ATOM 5914 O O . GLU B 1 312 ? 5.793 -9.562 8.086 1 93.38 312 GLU B O 1
ATOM 5919 N N . VAL B 1 313 ? 6.703 -8.016 9.461 1 94.19 313 VAL B N 1
ATOM 5920 C CA . VAL B 1 313 ? 8.078 -8.391 9.141 1 94.19 313 VAL B CA 1
ATOM 5921 C C . VAL B 1 313 ? 8.328 -9.836 9.562 1 94.19 313 VAL B C 1
ATOM 5923 O O . VAL B 1 313 ? 8.875 -10.633 8.805 1 94.19 313 VAL B O 1
ATOM 5926 N N . GLU B 1 314 ? 7.867 -10.195 10.719 1 92.69 314 GLU B N 1
ATOM 5927 C CA . GLU B 1 314 ? 8.07 -11.547 11.227 1 92.69 314 GLU B CA 1
ATOM 5928 C C . GLU B 1 314 ? 7.355 -12.578 10.352 1 92.69 314 GLU B C 1
ATOM 5930 O O . GLU B 1 314 ? 7.93 -13.609 10.008 1 92.69 314 GLU B O 1
ATOM 5935 N N . ASN B 1 315 ? 6.203 -12.266 9.938 1 91.38 315 ASN B N 1
ATOM 5936 C CA . ASN B 1 315 ? 5.434 -13.172 9.094 1 91.38 315 ASN B CA 1
ATOM 5937 C C . ASN B 1 315 ? 6.008 -13.242 7.68 1 91.38 315 ASN B C 1
ATOM 5939 O O . ASN B 1 315 ? 6.059 -14.32 7.078 1 91.38 315 ASN B O 1
ATOM 5943 N N . ASP B 1 316 ? 6.426 -12.125 7.184 1 93.5 316 ASP B N 1
ATOM 5944 C CA . ASP B 1 316 ? 7.016 -12.078 5.852 1 93.5 316 ASP B CA 1
ATOM 5945 C C . ASP B 1 316 ? 8.258 -12.961 5.77 1 93.5 316 ASP B C 1
ATOM 5947 O O . ASP B 1 316 ? 8.43 -13.719 4.812 1 93.5 316 ASP B O 1
ATOM 5951 N N . VAL B 1 317 ? 9.109 -12.844 6.785 1 94.31 317 VAL B N 1
ATOM 5952 C CA . VAL B 1 317 ? 10.352 -13.602 6.816 1 94.31 317 VAL B CA 1
ATOM 5953 C C . VAL B 1 317 ? 10.055 -15.094 6.918 1 94.31 317 VAL B C 1
ATOM 5955 O O . VAL B 1 317 ? 10.648 -15.906 6.207 1 94.31 317 VAL B O 1
ATOM 5958 N N . ASN B 1 318 ? 9.086 -15.461 7.703 1 92.56 318 ASN B N 1
ATOM 5959 C CA . ASN B 1 318 ? 8.711 -16.859 7.863 1 92.56 318 ASN B CA 1
ATOM 5960 C C . ASN B 1 318 ? 8.188 -17.453 6.559 1 92.56 318 ASN B C 1
ATOM 5962 O O . ASN B 1 318 ? 8.609 -18.531 6.145 1 92.56 318 ASN B O 1
ATOM 5966 N N . VAL B 1 319 ? 7.285 -16.703 5.957 1 93.38 319 VAL B N 1
ATOM 5967 C CA . VAL B 1 319 ? 6.684 -17.188 4.719 1 93.38 319 VAL B CA 1
ATOM 5968 C C . VAL B 1 319 ? 7.754 -17.281 3.631 1 93.38 319 VAL B C 1
ATOM 5970 O O . VAL B 1 319 ? 7.805 -18.266 2.887 1 93.38 319 VAL B O 1
ATOM 5973 N N . ALA B 1 320 ? 8.594 -16.297 3.572 1 95.5 320 ALA B N 1
ATOM 5974 C CA . ALA B 1 320 ? 9.641 -16.281 2.553 1 95.5 320 ALA B CA 1
ATOM 5975 C C . ALA B 1 320 ? 10.594 -17.453 2.725 1 95.5 320 ALA B C 1
ATOM 5977 O O . ALA B 1 320 ? 10.945 -18.125 1.75 1 95.5 320 ALA B O 1
ATOM 5978 N N . LEU B 1 321 ? 11.023 -17.781 3.947 1 94.25 321 LEU B N 1
ATOM 5979 C CA . LEU B 1 321 ? 11.938 -18.891 4.207 1 94.25 321 LEU B CA 1
ATOM 5980 C C . LEU B 1 321 ? 11.273 -20.219 3.914 1 94.25 321 LEU B C 1
ATOM 5982 O O . LEU B 1 321 ? 11.867 -21.094 3.271 1 94.25 321 LEU B O 1
ATOM 5986 N N . ALA B 1 322 ? 10.055 -20.359 4.367 1 92.62 322 ALA B N 1
ATOM 5987 C CA . ALA B 1 322 ? 9.32 -21.594 4.102 1 92.62 322 ALA B CA 1
ATOM 5988 C C . ALA B 1 322 ? 9.148 -21.812 2.602 1 92.62 322 ALA B C 1
ATOM 5990 O O . ALA B 1 322 ? 9.297 -22.938 2.117 1 92.62 322 ALA B O 1
ATOM 5991 N N . THR B 1 323 ? 8.859 -20.734 1.911 1 94.56 323 THR B N 1
ATOM 5992 C CA . THR B 1 323 ? 8.688 -20.812 0.466 1 94.56 323 THR B CA 1
ATOM 5993 C C . THR B 1 323 ? 9.992 -21.203 -0.217 1 94.56 323 THR B C 1
ATOM 5995 O O . THR B 1 323 ? 10.008 -22.062 -1.093 1 94.56 323 THR B O 1
ATOM 5998 N N . ALA B 1 324 ? 11.078 -20.625 0.235 1 95.31 324 ALA B N 1
ATOM 5999 C CA . ALA B 1 324 ? 12.383 -20.922 -0.351 1 95.31 324 ALA B CA 1
ATOM 6000 C C . ALA B 1 324 ? 12.789 -22.359 -0.084 1 95.31 324 ALA B C 1
ATOM 6002 O O . ALA B 1 324 ? 13.32 -23.047 -0.97 1 95.31 324 ALA B O 1
ATOM 6003 N N . LYS B 1 325 ? 12.539 -22.859 1.062 1 94.62 325 LYS B N 1
ATOM 6004 C CA . LYS B 1 325 ? 12.852 -24.234 1.408 1 94.62 325 LYS B CA 1
ATOM 6005 C C . LYS B 1 325 ? 12.039 -25.219 0.564 1 94.62 325 LYS B C 1
ATOM 6007 O O . LYS B 1 325 ? 12.578 -26.203 0.043 1 94.62 325 LYS B O 1
ATOM 6012 N N . ALA B 1 326 ? 10.789 -24.859 0.447 1 93.44 326 ALA B N 1
ATOM 6013 C CA . ALA B 1 326 ? 9.906 -25.719 -0.321 1 93.44 326 ALA B CA 1
ATOM 6014 C C . ALA B 1 326 ? 10.312 -25.766 -1.792 1 93.44 326 ALA B C 1
ATOM 6016 O O . ALA B 1 326 ? 10.398 -26.828 -2.395 1 93.44 326 ALA B O 1
ATOM 6017 N N . LYS B 1 327 ? 10.531 -24.578 -2.346 1 93.5 327 LYS B N 1
ATOM 6018 C CA . LYS B 1 327 ? 10.891 -24.5 -3.758 1 93.5 327 LYS B CA 1
ATOM 6019 C C . LYS B 1 327 ? 12.25 -25.156 -4.012 1 93.5 327 LYS B C 1
ATOM 6021 O O . LYS B 1 327 ? 12.453 -25.797 -5.043 1 93.5 327 LYS B O 1
ATOM 6026 N N . ASP B 1 328 ? 13.18 -25.016 -3.082 1 93.56 328 ASP B N 1
ATOM 6027 C CA . ASP B 1 328 ? 14.492 -25.641 -3.199 1 93.56 328 ASP B CA 1
ATOM 6028 C C . ASP B 1 328 ? 14.375 -27.172 -3.15 1 93.56 328 ASP B C 1
ATOM 6030 O O . ASP B 1 328 ? 15 -27.875 -3.947 1 93.56 328 ASP B O 1
ATOM 6034 N N . MET B 1 329 ? 13.586 -27.641 -2.275 1 91.38 329 MET B N 1
ATOM 6035 C CA . MET B 1 329 ? 13.375 -29.078 -2.15 1 91.38 329 MET B CA 1
ATOM 6036 C C . MET B 1 329 ? 12.766 -29.656 -3.422 1 91.38 329 MET B C 1
ATOM 6038 O O . MET B 1 329 ? 13.195 -30.703 -3.91 1 91.38 329 MET B O 1
ATOM 6042 N N . LEU B 1 330 ? 11.789 -28.906 -3.947 1 89.62 330 LEU B N 1
ATOM 6043 C CA . LEU B 1 330 ? 11.133 -29.359 -5.168 1 89.62 330 LEU B CA 1
ATOM 6044 C C . LEU B 1 330 ? 12.117 -29.375 -6.336 1 89.62 330 LEU B C 1
ATOM 6046 O O . LEU B 1 330 ? 12.125 -30.328 -7.129 1 89.62 330 LEU B O 1
ATOM 6050 N N . TYR B 1 331 ? 12.93 -28.422 -6.391 1 89.5 331 TYR B N 1
ATOM 6051 C CA . TYR B 1 331 ? 13.914 -28.328 -7.465 1 89.5 331 TYR B CA 1
ATOM 6052 C C . TYR B 1 331 ? 14.93 -29.453 -7.375 1 89.5 331 TYR B C 1
ATOM 6054 O O . TYR B 1 331 ? 15.211 -30.125 -8.367 1 89.5 331 TYR B O 1
ATOM 6062 N N . ARG B 1 332 ? 15.445 -29.703 -6.266 1 87.69 332 ARG B N 1
ATOM 6063 C CA . ARG B 1 332 ? 16.469 -30.734 -6.078 1 87.69 332 ARG B CA 1
ATOM 6064 C C . ARG B 1 332 ? 15.891 -32.125 -6.348 1 87.69 332 ARG B C 1
ATOM 6066 O O . ARG B 1 332 ? 16.562 -32.969 -6.945 1 87.69 332 ARG B O 1
ATOM 6073 N N . ARG B 1 333 ? 14.719 -32.25 -5.918 1 83.44 333 ARG B N 1
ATOM 6074 C CA . ARG B 1 333 ? 14.07 -33.531 -6.172 1 83.44 333 ARG B CA 1
ATOM 6075 C C . ARG B 1 333 ? 13.867 -33.781 -7.664 1 83.44 333 ARG B C 1
ATOM 6077 O O . ARG B 1 333 ? 14.078 -34.875 -8.164 1 83.44 333 ARG B O 1
ATOM 6084 N N . PHE B 1 334 ? 13.469 -32.75 -8.312 1 82.44 334 PHE B N 1
ATOM 6085 C CA . PHE B 1 334 ? 13.25 -32.844 -9.75 1 82.44 334 PHE B CA 1
ATOM 6086 C C . PHE B 1 334 ? 14.562 -33.094 -10.484 1 82.44 334 PHE B C 1
ATOM 6088 O O . PHE B 1 334 ? 14.648 -33.906 -11.383 1 82.44 334 PHE B O 1
ATOM 6095 N N . ARG B 1 335 ? 15.562 -32.375 -10.195 1 77.25 335 ARG B N 1
ATOM 6096 C CA . ARG B 1 335 ? 16.859 -32.438 -10.836 1 77.25 335 ARG B CA 1
ATOM 6097 C C . ARG B 1 335 ? 17.453 -33.844 -10.711 1 77.25 335 ARG B C 1
ATOM 6099 O O . ARG B 1 335 ? 17.984 -34.406 -11.68 1 77.25 335 ARG B O 1
ATOM 6106 N N . ASN B 1 336 ? 17.344 -34.438 -9.68 1 74.19 336 ASN B N 1
ATOM 6107 C CA . ASN B 1 336 ? 17.906 -35.781 -9.406 1 74.19 336 ASN B CA 1
ATOM 6108 C C . ASN B 1 336 ? 17.141 -36.875 -10.141 1 74.19 336 ASN B C 1
ATOM 6110 O O . ASN B 1 336 ? 17.719 -37.906 -10.508 1 74.19 336 ASN B O 1
ATOM 6114 N N . THR B 1 337 ? 15.906 -36.562 -10.422 1 69.06 337 THR B N 1
ATOM 6115 C CA . THR B 1 337 ? 15.086 -37.625 -11.008 1 69.06 337 THR B CA 1
ATOM 6116 C C . THR B 1 337 ? 15.031 -37.5 -12.523 1 69.06 337 THR B C 1
ATOM 6118 O O . THR B 1 337 ? 15.047 -38.5 -13.234 1 69.06 337 THR B O 1
ATOM 6121 N N . TYR B 1 338 ? 14.953 -36.281 -13.125 1 64.38 338 TYR B N 1
ATOM 6122 C CA . TYR B 1 338 ? 14.508 -36.125 -14.508 1 64.38 338 TYR B CA 1
ATOM 6123 C C . TYR B 1 338 ? 15.656 -35.656 -15.398 1 64.38 338 TYR B C 1
ATOM 6125 O O . TYR B 1 338 ? 15.75 -36.062 -16.562 1 64.38 338 TYR B O 1
ATOM 6133 N N . THR B 1 339 ? 16.578 -34.812 -15.039 1 60.22 339 THR B N 1
ATOM 6134 C CA . THR B 1 339 ? 17.406 -34 -15.93 1 60.22 339 THR B CA 1
ATOM 6135 C C . THR B 1 339 ? 18.266 -34.875 -16.828 1 60.22 339 THR B C 1
ATOM 6137 O O . THR B 1 339 ? 18.281 -34.688 -18.047 1 60.22 339 THR B O 1
ATOM 6140 N N . LYS B 1 340 ? 19.141 -35.625 -16.328 1 58.16 340 LYS B N 1
ATOM 6141 C CA . LYS B 1 340 ? 20.094 -36.25 -17.234 1 58.16 340 LYS B CA 1
ATOM 6142 C C . LYS B 1 340 ? 19.391 -37.219 -18.172 1 58.16 340 LYS B C 1
ATOM 6144 O O . LYS B 1 340 ? 19.688 -37.25 -19.375 1 58.16 340 LYS B O 1
ATOM 6149 N N . ASP B 1 341 ? 18.266 -37.688 -17.812 1 59.56 341 ASP B N 1
ATOM 6150 C CA . ASP B 1 341 ? 17.609 -38.781 -18.516 1 59.56 341 ASP B CA 1
ATOM 6151 C C . ASP B 1 341 ? 16.703 -38.281 -19.625 1 59.56 341 ASP B C 1
ATOM 6153 O O . ASP B 1 341 ? 16.625 -38.906 -20.688 1 59.56 341 ASP B O 1
ATOM 6157 N N . TYR B 1 342 ? 16.281 -37 -19.516 1 61.5 342 TYR B N 1
ATOM 6158 C CA . TYR B 1 342 ? 15.273 -36.594 -20.484 1 61.5 342 TYR B CA 1
ATOM 6159 C C . TYR B 1 342 ? 15.914 -36.094 -21.766 1 61.5 342 TYR B C 1
ATOM 6161 O O . TYR B 1 342 ? 15.375 -36.281 -22.859 1 61.5 342 TYR B O 1
ATOM 6169 N N . SER B 1 343 ? 17.078 -35.438 -21.672 1 62.53 343 SER B N 1
ATOM 6170 C CA . SER B 1 343 ? 17.672 -34.906 -22.906 1 62.53 343 SER B CA 1
ATOM 6171 C C . SER B 1 343 ? 18.062 -36.031 -23.844 1 62.53 343 SER B C 1
ATOM 6173 O O . SER B 1 343 ? 17.766 -35.969 -25.047 1 62.53 343 SER B O 1
ATOM 6175 N N . ASP B 1 344 ? 18.562 -37.031 -23.266 1 65.75 344 ASP B N 1
ATOM 6176 C CA . ASP B 1 344 ? 18.953 -38.188 -24.062 1 65.75 344 ASP B CA 1
ATOM 6177 C C . ASP B 1 344 ? 17.734 -38.938 -24.609 1 65.75 344 ASP B C 1
ATOM 6179 O O . ASP B 1 344 ? 17.734 -39.406 -25.75 1 65.75 344 ASP B O 1
ATOM 6183 N N . LEU B 1 345 ? 16.766 -38.812 -23.844 1 66.94 345 LEU B N 1
ATOM 6184 C CA . LEU B 1 345 ? 15.57 -39.594 -24.219 1 66.94 345 LEU B CA 1
ATOM 6185 C C . LEU B 1 345 ? 14.844 -38.906 -25.375 1 66.94 345 LEU B C 1
ATOM 6187 O O . LEU B 1 345 ? 14.297 -39.562 -26.25 1 66.94 345 LEU B O 1
ATOM 6191 N N . ALA B 1 346 ? 14.93 -37.594 -25.422 1 69.81 346 ALA B N 1
ATOM 6192 C CA . ALA B 1 346 ? 14.227 -36.875 -26.469 1 69.81 346 ALA B CA 1
ATOM 6193 C C . ALA B 1 346 ? 14.828 -37.188 -27.844 1 69.81 346 ALA B C 1
ATOM 6195 O O . ALA B 1 346 ? 14.102 -37.438 -28.812 1 69.81 346 ALA B O 1
ATOM 6196 N N . GLN B 1 347 ? 16.078 -37.25 -27.891 1 69.12 347 GLN B N 1
ATOM 6197 C CA . GLN B 1 347 ? 16.75 -37.594 -29.141 1 69.12 347 GLN B CA 1
ATOM 6198 C C . GLN B 1 347 ? 16.484 -39.031 -29.562 1 69.12 347 GLN B C 1
ATOM 6200 O O . GLN B 1 347 ? 16.266 -39.312 -30.734 1 69.12 347 GLN B O 1
ATOM 6205 N N . ASP B 1 348 ? 16.406 -39.812 -28.578 1 71.5 348 ASP B N 1
ATOM 6206 C CA . ASP B 1 348 ? 16.156 -41.219 -28.844 1 71.5 348 ASP B CA 1
ATOM 6207 C C . ASP B 1 348 ? 14.734 -41.438 -29.359 1 71.5 348 ASP B C 1
ATOM 6209 O O . ASP B 1 348 ? 14.508 -42.312 -30.219 1 71.5 348 ASP B O 1
ATOM 6213 N N . MET B 1 349 ? 13.906 -40.656 -28.875 1 74.62 349 MET B N 1
ATOM 6214 C CA . MET B 1 349 ? 12.508 -40.812 -29.266 1 74.62 349 MET B CA 1
ATOM 6215 C C . MET B 1 349 ? 12.289 -40.312 -30.688 1 74.62 349 MET B C 1
ATOM 6217 O O . MET B 1 349 ? 11.516 -40.906 -31.453 1 74.62 349 MET B O 1
ATOM 6221 N N . ILE B 1 350 ? 13 -39.344 -31.062 1 73.75 350 ILE B N 1
ATOM 6222 C CA . ILE B 1 350 ? 12.891 -38.812 -32.438 1 73.75 350 ILE B CA 1
ATOM 6223 C C . ILE B 1 350 ? 13.43 -39.844 -33.406 1 73.75 350 ILE B C 1
ATOM 6225 O O . ILE B 1 350 ? 12.789 -40.125 -34.438 1 73.75 350 ILE B O 1
ATOM 6229 N N . LEU B 1 351 ? 14.5 -40.438 -32.938 1 75.44 351 LEU B N 1
ATOM 6230 C CA . LEU B 1 351 ? 15.102 -41.469 -33.781 1 75.44 351 LEU B CA 1
ATOM 6231 C C . LEU B 1 351 ? 14.203 -42.688 -33.906 1 75.44 351 LEU B C 1
ATOM 6233 O O . LEU B 1 351 ? 14.07 -43.281 -34.969 1 75.44 351 LEU B O 1
ATOM 6237 N N . SER B 1 352 ? 13.57 -42.938 -32.844 1 78.56 352 SER B N 1
ATOM 6238 C CA . SER B 1 352 ? 12.703 -44.094 -32.812 1 78.56 352 SER B CA 1
ATOM 6239 C C . SER B 1 352 ? 11.477 -43.906 -33.688 1 78.56 352 SER B C 1
ATOM 6241 O O . SER B 1 352 ? 10.984 -44.844 -34.312 1 78.56 352 SER B O 1
ATOM 6243 N N . TYR B 1 353 ? 11.055 -42.781 -33.812 1 80.88 353 TYR B N 1
ATOM 6244 C CA . TYR B 1 353 ? 9.906 -42.5 -34.656 1 80.88 353 TYR B CA 1
ATOM 6245 C C . TYR B 1 353 ? 10.305 -42.5 -36.125 1 80.88 353 TYR B C 1
ATOM 6247 O O . TYR B 1 353 ? 9.586 -43.062 -36.969 1 80.88 353 TYR B O 1
ATOM 6255 N N . GLU B 1 354 ? 11.438 -41.969 -36.312 1 76.5 354 GLU B N 1
ATOM 6256 C CA . GLU B 1 354 ? 11.922 -41.938 -37.688 1 76.5 354 GLU B CA 1
ATOM 6257 C C . GLU B 1 354 ? 12.133 -43.344 -38.25 1 76.5 354 GLU B C 1
ATOM 6259 O O . GLU B 1 354 ? 11.875 -43.594 -39.438 1 76.5 354 GLU B O 1
ATOM 6264 N N . LYS B 1 355 ? 12.508 -44.156 -37.281 1 78.88 355 LYS B N 1
ATOM 6265 C CA . LYS B 1 355 ? 12.758 -45.531 -37.656 1 78.88 355 LYS B CA 1
ATOM 6266 C C . LYS B 1 355 ? 11.477 -46.375 -37.594 1 78.88 355 LYS B C 1
ATOM 6268 O O . LYS B 1 355 ? 11.492 -47.594 -37.812 1 78.88 355 LYS B O 1
ATOM 6273 N N . ARG B 1 356 ? 10.32 -45.688 -37.188 1 78.56 356 ARG B N 1
ATOM 6274 C CA . ARG B 1 356 ? 8.984 -46.281 -37.125 1 78.56 356 ARG B CA 1
ATOM 6275 C C . ARG B 1 356 ? 8.898 -47.312 -36.031 1 78.56 356 ARG B C 1
ATOM 6277 O O . ARG B 1 356 ? 8.203 -48.344 -36.219 1 78.56 356 ARG B O 1
ATOM 6284 N N . TYR B 1 357 ? 9.656 -47.094 -35.062 1 75.31 357 TYR B N 1
ATOM 6285 C CA . TYR B 1 357 ? 9.602 -48 -33.938 1 75.31 357 TYR B CA 1
ATOM 6286 C C . TYR B 1 357 ? 8.453 -47.625 -33 1 75.31 357 TYR B C 1
ATOM 6288 O O . TYR B 1 357 ? 7.984 -48.469 -32.219 1 75.31 357 TYR B O 1
ATOM 6296 N N . ILE B 1 358 ? 8.055 -46.344 -33.125 1 77.88 358 ILE B N 1
ATOM 6297 C CA . ILE B 1 358 ? 6.945 -45.906 -32.281 1 77.88 358 ILE B CA 1
ATOM 6298 C C . ILE B 1 358 ? 5.906 -45.188 -33.156 1 77.88 358 ILE B C 1
ATOM 6300 O O . ILE B 1 358 ? 6.23 -44.656 -34.219 1 77.88 358 ILE B O 1
ATOM 6304 N N . SER B 1 359 ? 4.672 -45.281 -32.75 1 79 359 SER B N 1
ATOM 6305 C CA . SER B 1 359 ? 3.584 -44.625 -33.469 1 79 359 SER B CA 1
ATOM 6306 C C . SER B 1 359 ? 3.594 -43.125 -33.25 1 79 359 SER B C 1
ATOM 6308 O O . SER B 1 359 ? 4.277 -42.625 -32.344 1 79 359 SER B O 1
ATOM 6310 N N . ILE B 1 360 ? 2.945 -42.438 -34.125 1 79 360 ILE B N 1
ATOM 6311 C CA . ILE B 1 360 ? 2.824 -41 -34.031 1 79 360 ILE B CA 1
ATOM 6312 C C . ILE B 1 360 ? 2.18 -40.625 -32.719 1 79 360 ILE B C 1
ATOM 6314 O O . ILE B 1 360 ? 2.525 -39.594 -32.125 1 79 360 ILE B O 1
ATOM 6318 N N . LEU B 1 361 ? 1.305 -41.438 -32.25 1 74.12 361 LEU B N 1
ATOM 6319 C CA . LEU B 1 361 ? 0.633 -41.188 -30.984 1 74.12 361 LEU B CA 1
ATOM 6320 C C . LEU B 1 361 ? 1.613 -41.25 -29.828 1 74.12 361 LEU B C 1
ATOM 6322 O O . LEU B 1 361 ? 1.604 -40.406 -28.938 1 74.12 361 LEU B O 1
ATOM 6326 N N . GLU B 1 362 ? 2.477 -42.281 -29.969 1 74.06 362 GLU B N 1
ATOM 6327 C CA . GLU B 1 362 ? 3.486 -42.438 -28.922 1 74.06 362 GLU B CA 1
ATOM 6328 C C . GLU B 1 362 ? 4.5 -41.312 -28.953 1 74.06 362 GLU B C 1
ATOM 6330 O O . GLU B 1 362 ? 4.91 -40.812 -27.906 1 74.06 362 GLU B O 1
ATOM 6335 N N . PHE B 1 363 ? 4.797 -40.938 -30.125 1 77.38 363 PHE B N 1
ATOM 6336 C CA . PHE B 1 363 ? 5.746 -39.844 -30.281 1 77.38 363 PHE B CA 1
ATOM 6337 C C . PHE B 1 363 ? 5.164 -38.531 -29.766 1 77.38 363 PHE B C 1
ATOM 6339 O O . PHE B 1 363 ? 5.824 -37.812 -29.016 1 77.38 363 PHE B O 1
ATOM 6346 N N . ALA B 1 364 ? 4.004 -38.281 -30.109 1 76 364 ALA B N 1
ATOM 6347 C CA . ALA B 1 364 ? 3.355 -37.062 -29.703 1 76 364 ALA B CA 1
ATOM 6348 C C . ALA B 1 364 ? 3.209 -36.969 -28.188 1 76 364 ALA B C 1
ATOM 6350 O O . ALA B 1 364 ? 3.434 -35.938 -27.594 1 76 364 ALA B O 1
ATOM 6351 N N . ASP B 1 365 ? 2.896 -37.969 -27.609 1 73.69 365 ASP B N 1
ATOM 6352 C CA . ASP B 1 365 ? 2.727 -38.062 -26.172 1 73.69 365 ASP B CA 1
ATOM 6353 C C . ASP B 1 365 ? 4.055 -37.844 -25.453 1 73.69 365 ASP B C 1
ATOM 6355 O O . ASP B 1 365 ? 4.121 -37.062 -24.484 1 73.69 365 ASP B O 1
ATOM 6359 N N . PHE B 1 366 ? 4.988 -38.562 -25.984 1 71.88 366 PHE B N 1
ATOM 6360 C CA . PHE B 1 366 ? 6.305 -38.406 -25.391 1 71.88 366 PHE B CA 1
ATOM 6361 C C . PHE B 1 366 ? 6.781 -36.969 -25.5 1 71.88 366 PHE B C 1
ATOM 6363 O O . PHE B 1 366 ? 7.289 -36.375 -24.531 1 71.88 366 PHE B O 1
ATOM 6370 N N . PHE B 1 367 ? 6.535 -36.5 -26.625 1 73.44 367 PHE B N 1
ATOM 6371 C CA . PHE B 1 367 ? 7.008 -35.125 -26.875 1 73.44 367 PHE B CA 1
ATOM 6372 C C . PHE B 1 367 ? 6.309 -34.125 -25.953 1 73.44 367 PHE B C 1
ATOM 6374 O O . PHE B 1 367 ? 6.949 -33.25 -25.406 1 73.44 367 PHE B O 1
ATOM 6381 N N . GLU B 1 368 ? 5.074 -34.25 -25.812 1 73.75 368 GLU B N 1
ATOM 6382 C CA . GLU B 1 368 ? 4.305 -33.375 -24.938 1 73.75 368 GLU B CA 1
ATOM 6383 C C . GLU B 1 368 ? 4.75 -33.5 -23.484 1 73.75 368 GLU B C 1
ATOM 6385 O O . GLU B 1 368 ? 4.863 -32.469 -22.781 1 73.75 368 GLU B O 1
ATOM 6390 N N . THR B 1 369 ? 4.969 -34.625 -23.094 1 72.12 369 THR B N 1
ATOM 6391 C CA . THR B 1 369 ? 5.41 -34.875 -21.719 1 72.12 369 THR B CA 1
ATOM 6392 C C . THR B 1 369 ? 6.809 -34.312 -21.5 1 72.12 369 THR B C 1
ATOM 6394 O O . THR B 1 369 ? 7.078 -33.688 -20.453 1 72.12 369 THR B O 1
ATOM 6397 N N . TYR B 1 370 ? 7.617 -34.594 -22.516 1 70.88 370 TYR B N 1
ATOM 6398 C CA . TYR B 1 370 ? 8.984 -34.062 -22.438 1 70.88 370 TYR B CA 1
ATOM 6399 C C . TYR B 1 370 ? 8.992 -32.562 -22.391 1 70.88 370 TYR B C 1
ATOM 6401 O O . TYR B 1 370 ? 9.641 -31.953 -21.516 1 70.88 370 TYR B O 1
ATOM 6409 N N . ARG B 1 371 ? 8.32 -32 -23.219 1 75.62 371 ARG B N 1
ATOM 6410 C CA . ARG B 1 371 ? 8.227 -30.562 -23.281 1 75.62 371 ARG B CA 1
ATOM 6411 C C . ARG B 1 371 ? 7.688 -30 -21.969 1 75.62 371 ARG B C 1
ATOM 6413 O O . ARG B 1 371 ? 8.242 -29.031 -21.422 1 75.62 371 ARG B O 1
ATOM 6420 N N . SER B 1 372 ? 6.602 -30.516 -21.453 1 75.31 372 SER B N 1
ATOM 6421 C CA . SER B 1 372 ? 5.992 -30.047 -20.219 1 75.31 372 SER B CA 1
ATOM 6422 C C . SER B 1 372 ? 6.957 -30.188 -19.047 1 75.31 372 SER B C 1
ATOM 6424 O O . SER B 1 372 ? 6.98 -29.344 -18.141 1 75.31 372 SER B O 1
ATOM 6426 N N . SER B 1 373 ? 7.758 -31.203 -19.094 1 73.25 373 SER B N 1
ATOM 6427 C CA . SER B 1 373 ? 8.719 -31.438 -18.016 1 73.25 373 SER B CA 1
ATOM 6428 C C . SER B 1 373 ? 9.852 -30.422 -18.062 1 73.25 373 SER B C 1
ATOM 6430 O O . SER B 1 373 ? 10.305 -29.953 -17.016 1 73.25 373 SER B O 1
ATOM 6432 N N . ILE B 1 374 ? 10.227 -30.109 -19.25 1 73.06 374 ILE B N 1
ATOM 6433 C CA . ILE B 1 374 ? 11.32 -29.141 -19.375 1 73.06 374 ILE B CA 1
ATOM 6434 C C . ILE B 1 374 ? 10.844 -27.766 -18.938 1 73.06 374 ILE B C 1
ATOM 6436 O O . ILE B 1 374 ? 11.562 -27.047 -18.234 1 73.06 374 ILE B O 1
ATOM 6440 N N . VAL B 1 375 ? 9.695 -27.453 -19.359 1 76.12 375 VAL B N 1
ATOM 6441 C CA . VAL B 1 375 ? 9.117 -26.172 -18.969 1 76.12 375 VAL B CA 1
ATOM 6442 C C . VAL B 1 375 ? 8.953 -26.094 -17.453 1 76.12 375 VAL B C 1
ATOM 6444 O O . VAL B 1 375 ? 9.219 -25.062 -16.844 1 76.12 375 VAL B O 1
ATOM 6447 N N . GLU B 1 376 ? 8.531 -27.141 -16.922 1 79.31 376 GLU B N 1
ATOM 6448 C CA . GLU B 1 376 ? 8.359 -27.188 -15.477 1 79.31 376 GLU B CA 1
ATOM 6449 C C . GLU B 1 376 ? 9.695 -27.062 -14.75 1 79.31 376 GLU B C 1
ATOM 6451 O O . GLU B 1 376 ? 9.781 -26.406 -13.711 1 79.31 376 GLU B O 1
ATOM 6456 N N . MET B 1 377 ? 10.688 -27.719 -15.359 1 79 377 MET B N 1
ATOM 6457 C CA . MET B 1 377 ? 12.023 -27.609 -14.766 1 79 377 MET B CA 1
ATOM 6458 C C . MET B 1 377 ? 12.492 -26.156 -14.742 1 79 377 MET B C 1
ATOM 6460 O O . MET B 1 377 ? 13.031 -25.688 -13.742 1 79 377 MET B O 1
ATOM 6464 N N . LEU B 1 378 ? 12.289 -25.5 -15.773 1 78.69 378 LEU B N 1
ATOM 6465 C CA . LEU B 1 378 ? 12.688 -24.109 -15.875 1 78.69 378 LEU B CA 1
ATOM 6466 C C . LEU B 1 378 ? 11.898 -23.25 -14.891 1 78.69 378 LEU B C 1
ATOM 6468 O O . LEU B 1 378 ? 12.453 -22.344 -14.273 1 78.69 378 LEU B O 1
ATOM 6472 N N . ARG B 1 379 ? 10.664 -23.547 -14.781 1 85 379 ARG B N 1
ATOM 6473 C CA . ARG B 1 379 ? 9.812 -22.828 -13.836 1 85 379 ARG B CA 1
ATOM 6474 C C . ARG B 1 379 ? 10.273 -23.062 -12.398 1 85 379 ARG B C 1
ATOM 6476 O O . ARG B 1 379 ? 10.305 -22.125 -11.594 1 85 379 ARG B O 1
ATOM 6483 N N . LEU B 1 380 ? 10.641 -24.281 -12.141 1 89 380 LEU B N 1
ATOM 6484 C CA . LEU B 1 380 ? 11.109 -24.609 -10.797 1 89 380 LEU B CA 1
ATOM 6485 C C . LEU B 1 380 ? 12.398 -23.859 -10.477 1 89 380 LEU B C 1
ATOM 6487 O O . LEU B 1 380 ? 12.578 -23.359 -9.367 1 89 380 LEU B O 1
ATOM 6491 N N . GLN B 1 381 ? 13.227 -23.781 -11.5 1 87.31 381 GLN B N 1
ATOM 6492 C CA . GLN B 1 381 ? 14.484 -23.062 -11.312 1 87.31 381 GLN B CA 1
ATOM 6493 C C . GLN B 1 381 ? 14.242 -21.578 -11.062 1 87.31 381 GLN B C 1
ATOM 6495 O O . GLN B 1 381 ? 14.836 -20.984 -10.164 1 87.31 381 GLN B O 1
ATOM 6500 N N . THR B 1 382 ? 13.414 -21.016 -11.836 1 89.12 382 THR B N 1
ATOM 6501 C CA . THR B 1 382 ? 13.102 -19.594 -11.703 1 89.12 382 THR B CA 1
ATOM 6502 C C . THR B 1 382 ? 12.398 -19.312 -10.383 1 89.12 382 THR B C 1
ATOM 6504 O O . THR B 1 382 ? 12.719 -18.344 -9.695 1 89.12 382 THR B O 1
ATOM 6507 N N . ASP B 1 383 ? 11.469 -20.188 -10.062 1 91.81 383 ASP B N 1
ATOM 6508 C CA . ASP B 1 383 ? 10.742 -20.047 -8.812 1 91.81 383 ASP B CA 1
ATOM 6509 C C . ASP B 1 383 ? 11.68 -20.141 -7.613 1 91.81 383 ASP B C 1
ATOM 6511 O O . ASP B 1 383 ? 11.508 -19.438 -6.617 1 91.81 383 ASP B O 1
ATOM 6515 N N . ARG B 1 384 ? 12.562 -21.094 -7.758 1 94 384 ARG B N 1
ATOM 6516 C CA . ARG B 1 384 ? 13.539 -21.281 -6.691 1 94 384 ARG B CA 1
ATOM 6517 C C . ARG B 1 384 ? 14.359 -20 -6.484 1 94 384 ARG B C 1
ATOM 6519 O O . ARG B 1 384 ? 14.469 -19.5 -5.359 1 94 384 ARG B O 1
ATOM 6526 N N . MET B 1 385 ? 14.859 -19.453 -7.535 1 92.94 385 MET B N 1
ATOM 6527 C CA . MET B 1 385 ? 15.68 -18.25 -7.434 1 92.94 385 MET B CA 1
ATOM 6528 C C . MET B 1 385 ? 14.852 -17.062 -6.961 1 92.94 385 MET B C 1
ATOM 6530 O O . MET B 1 385 ? 15.344 -16.219 -6.203 1 92.94 385 MET B O 1
ATOM 6534 N N . ASP B 1 386 ? 13.648 -17 -7.43 1 93.75 386 ASP B N 1
ATOM 6535 C CA . ASP B 1 386 ? 12.727 -15.953 -6.977 1 93.75 386 ASP B CA 1
ATOM 6536 C C . ASP B 1 386 ? 12.477 -16.062 -5.477 1 93.75 386 ASP B C 1
ATOM 6538 O O . ASP B 1 386 ? 12.469 -15.055 -4.77 1 93.75 386 ASP B O 1
ATOM 6542 N N . ALA B 1 387 ? 12.266 -17.266 -5.027 1 94.94 387 ALA B N 1
ATOM 6543 C CA . ALA B 1 387 ? 12.023 -17.5 -3.605 1 94.94 387 ALA B CA 1
ATOM 6544 C C . ALA B 1 387 ? 13.266 -17.172 -2.779 1 94.94 387 ALA B C 1
ATOM 6546 O O . ALA B 1 387 ? 13.164 -16.609 -1.681 1 94.94 387 ALA B O 1
ATOM 6547 N N . ILE B 1 388 ? 14.406 -17.562 -3.336 1 94 388 ILE B N 1
ATOM 6548 C CA . ILE B 1 388 ? 15.664 -17.281 -2.65 1 94 388 ILE B CA 1
ATOM 6549 C C . ILE B 1 388 ? 15.852 -15.773 -2.525 1 94 388 ILE B C 1
ATOM 6551 O O . ILE B 1 388 ? 16.188 -15.273 -1.45 1 94 388 ILE B O 1
ATOM 6555 N N . GLU B 1 389 ? 15.617 -15.055 -3.596 1 93.56 389 GLU B N 1
ATOM 6556 C CA . GLU B 1 389 ? 15.68 -13.602 -3.543 1 93.56 389 GLU B CA 1
ATOM 6557 C C . GLU B 1 389 ? 14.602 -13.031 -2.623 1 93.56 389 GLU B C 1
ATOM 6559 O O . GLU B 1 389 ? 14.797 -11.992 -1.997 1 93.56 389 GLU B O 1
ATOM 6564 N N . GLY B 1 390 ? 13.5 -13.727 -2.58 1 94.62 390 GLY B N 1
ATOM 6565 C CA . GLY B 1 390 ? 12.445 -13.328 -1.658 1 94.62 390 GLY B CA 1
ATOM 6566 C C . GLY B 1 390 ? 12.891 -13.336 -0.207 1 94.62 390 GLY B C 1
ATOM 6567 O O . GLY B 1 390 ? 12.492 -12.477 0.575 1 94.62 390 GLY B O 1
ATOM 6568 N N . VAL B 1 391 ? 13.695 -14.25 0.112 1 94.56 391 VAL B N 1
ATOM 6569 C CA . VAL B 1 391 ? 14.234 -14.328 1.466 1 94.56 391 VAL B CA 1
ATOM 6570 C C . VAL B 1 391 ? 15.156 -13.133 1.72 1 94.56 391 VAL B C 1
ATOM 6572 O O . VAL B 1 391 ? 15.031 -12.453 2.74 1 94.56 391 VAL B O 1
ATOM 6575 N N . ASN B 1 392 ? 16.031 -12.867 0.748 1 93.12 392 ASN B N 1
ATOM 6576 C CA . ASN B 1 392 ? 16.906 -11.711 0.868 1 93.12 392 ASN B CA 1
ATOM 6577 C C . ASN B 1 392 ? 16.109 -10.414 1.029 1 93.12 392 ASN B C 1
ATOM 6579 O O . ASN B 1 392 ? 16.438 -9.578 1.871 1 93.12 392 ASN B O 1
ATOM 6583 N N . TYR B 1 393 ? 15.07 -10.305 0.296 1 94.06 393 TYR B N 1
ATOM 6584 C CA . TYR B 1 393 ? 14.227 -9.117 0.329 1 94.06 393 TYR B CA 1
ATOM 6585 C C . TYR B 1 393 ? 13.516 -8.992 1.672 1 94.06 393 TYR B C 1
ATOM 6587 O O . TYR B 1 393 ? 13.438 -7.898 2.238 1 94.06 393 TYR B O 1
ATOM 6595 N N . SER B 1 394 ? 12.969 -10.109 2.164 1 94.94 394 SER B N 1
ATOM 6596 C CA . SER B 1 394 ? 12.203 -10.094 3.406 1 94.94 394 SER B CA 1
ATOM 6597 C C . SER B 1 394 ? 13.094 -9.773 4.602 1 94.94 394 SER B C 1
ATOM 6599 O O . SER B 1 394 ? 12.648 -9.148 5.566 1 94.94 394 SER B O 1
ATOM 6601 N N . VAL B 1 395 ? 14.375 -10.164 4.582 1 92.88 395 VAL B N 1
ATOM 6602 C CA . VAL B 1 395 ? 15.312 -9.938 5.68 1 92.88 395 VAL B CA 1
ATOM 6603 C C . VAL B 1 395 ? 15.945 -8.555 5.539 1 9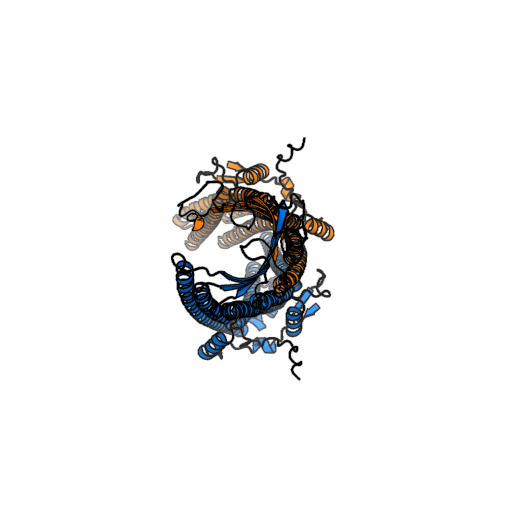2.88 395 VAL B C 1
ATOM 6605 O O . VAL B 1 395 ? 16.312 -7.922 6.535 1 92.88 395 VAL B O 1
ATOM 6608 N N . GLY B 1 396 ? 16.047 -8.07 4.355 1 89.94 396 GLY B N 1
ATOM 6609 C CA . GLY B 1 396 ? 16.688 -6.789 4.09 1 89.94 396 GLY B CA 1
ATOM 6610 C C . GLY B 1 396 ? 18.203 -6.875 4.055 1 89.94 396 GLY B C 1
ATOM 6611 O O . GLY B 1 396 ? 18.891 -5.891 4.336 1 89.94 396 GLY B O 1
ATOM 6612 N N . SER B 1 397 ? 18.703 -8.086 3.914 1 84.69 397 SER B N 1
ATOM 6613 C CA . SER B 1 397 ? 20.125 -8.352 3.846 1 84.69 397 SER B CA 1
ATOM 6614 C C . SER B 1 397 ? 20.422 -9.539 2.939 1 84.69 397 SER B C 1
ATOM 6616 O O . SER B 1 397 ? 19.516 -10.297 2.574 1 84.69 397 SER B O 1
ATOM 6618 N N . GLY B 1 398 ? 21.672 -9.562 2.539 1 85.88 398 GLY B N 1
ATOM 6619 C CA . GLY B 1 398 ? 22.078 -10.648 1.664 1 85.88 398 GLY B CA 1
ATOM 6620 C C . GLY B 1 398 ? 22.422 -11.922 2.414 1 85.88 398 GLY B C 1
ATOM 6621 O O . GLY B 1 398 ? 23.562 -12.391 2.355 1 85.88 398 GLY B O 1
ATOM 6622 N N . VAL B 1 399 ? 21.438 -12.57 2.977 1 82.62 399 VAL B N 1
ATOM 6623 C CA . VAL B 1 399 ? 21.656 -13.75 3.803 1 82.62 399 VAL B CA 1
ATOM 6624 C C . VAL B 1 399 ? 21.984 -14.953 2.914 1 82.62 399 VAL B C 1
ATOM 6626 O O . VAL B 1 399 ? 22.828 -15.781 3.26 1 82.62 399 VAL B O 1
ATOM 6629 N N . LEU B 1 400 ? 21.328 -14.984 1.765 1 84.06 400 LEU B N 1
ATOM 6630 C CA . LEU B 1 400 ? 21.547 -16.109 0.855 1 84.06 400 LEU B CA 1
ATOM 6631 C C . LEU B 1 400 ? 22.422 -15.688 -0.321 1 84.06 400 LEU B C 1
ATOM 6633 O O . LEU B 1 400 ? 23.328 -16.422 -0.714 1 84.06 400 LEU B O 1
ATOM 6637 N N . VAL B 1 401 ? 22.125 -14.508 -0.816 1 81.94 401 VAL B N 1
ATOM 6638 C CA . VAL B 1 401 ? 22.922 -13.914 -1.888 1 81.94 401 VAL B CA 1
ATOM 6639 C C . VAL B 1 401 ? 23.516 -12.586 -1.417 1 81.94 401 VAL B C 1
ATOM 6641 O O . VAL B 1 401 ? 22.781 -11.648 -1.102 1 81.94 401 VAL B O 1
ATOM 6644 N N . PRO B 1 402 ? 24.766 -12.539 -1.408 1 77.62 402 PRO B N 1
ATOM 6645 C CA . PRO B 1 402 ? 25.406 -11.344 -0.863 1 77.62 402 PRO B CA 1
ATOM 6646 C C . PRO B 1 402 ? 25.094 -10.086 -1.666 1 77.62 402 PRO B C 1
ATOM 6648 O O . PRO B 1 402 ? 24.906 -10.148 -2.885 1 77.62 402 PRO B O 1
ATOM 6651 N N . ASN B 1 403 ? 24.812 -9.008 -0.901 1 74.44 403 ASN B N 1
ATOM 6652 C CA . ASN B 1 403 ? 24.578 -7.711 -1.528 1 74.44 403 ASN B CA 1
ATOM 6653 C C . ASN B 1 403 ? 25.859 -7.102 -2.078 1 74.44 403 ASN B C 1
ATOM 6655 O O . ASN B 1 403 ? 26.953 -7.395 -1.583 1 74.44 403 ASN B O 1
ATOM 6659 N N . TYR B 1 404 ? 25.594 -6.277 -3.1 1 71.25 404 TYR B N 1
ATOM 6660 C CA . TYR B 1 404 ? 26.719 -5.5 -3.615 1 71.25 404 TYR B CA 1
ATOM 6661 C C . TYR B 1 404 ? 27.031 -4.316 -2.703 1 71.25 404 TYR B C 1
ATOM 6663 O O . TYR B 1 404 ? 26.125 -3.629 -2.236 1 71.25 404 TYR B O 1
ATOM 6671 N N . LYS B 1 405 ? 28.219 -4.191 -2.07 1 59.84 405 LYS B N 1
ATOM 6672 C CA . LYS B 1 405 ? 28.625 -3.025 -1.297 1 59.84 405 LYS B CA 1
ATOM 6673 C C . LYS B 1 405 ? 29.281 -1.981 -2.189 1 59.84 405 LYS B C 1
ATOM 6675 O O . LYS B 1 405 ? 30.344 -2.238 -2.773 1 59.84 405 LYS B O 1
ATOM 6680 N N . PRO B 1 406 ? 28.5 -0.805 -2.354 1 57.03 406 PRO B N 1
ATOM 6681 C CA . PRO B 1 406 ? 29.172 0.209 -3.162 1 57.03 406 PRO B CA 1
ATOM 6682 C C . PRO B 1 406 ? 30.453 0.737 -2.5 1 57.03 406 PRO B C 1
ATOM 6684 O O . PRO B 1 406 ? 30.547 0.748 -1.271 1 57.03 406 PRO B O 1
ATOM 6687 N N . SER B 1 407 ? 31.625 0.579 -3.102 1 47.12 407 SER B N 1
ATOM 6688 C CA . SER B 1 407 ? 32.906 1.112 -2.633 1 47.12 407 SER B CA 1
ATOM 6689 C C . SER B 1 407 ? 32.75 2.539 -2.117 1 47.12 407 SER B C 1
ATOM 6691 O O . SER B 1 407 ? 33.75 3.172 -1.726 1 47.12 407 SER B O 1
ATOM 6693 N N . THR B 1 408 ? 31.844 3.295 -2.193 1 42.03 408 THR B N 1
ATOM 6694 C CA . THR B 1 408 ? 32 4.719 -1.924 1 42.03 408 THR B CA 1
ATOM 6695 C C . THR B 1 408 ? 32.344 4.953 -0.45 1 42.03 408 THR B C 1
ATOM 6697 O O . THR B 1 408 ? 32.594 6.09 -0.037 1 42.03 408 THR B O 1
ATOM 6700 N N . GLU B 1 409 ? 32 4.293 0.567 1 39.91 409 GLU B N 1
ATOM 6701 C CA . GLU B 1 409 ? 32.406 4.926 1.813 1 39.91 409 GLU B CA 1
ATOM 6702 C C . GLU B 1 409 ? 33.938 4.895 1.964 1 39.91 409 GLU B C 1
ATOM 6704 O O . GLU B 1 409 ? 34.438 4.355 2.943 1 39.91 409 GLU B O 1
ATOM 6709 N N . SER B 1 410 ? 34.812 4.836 0.988 1 32.62 410 SER B N 1
ATOM 6710 C CA . SER B 1 410 ? 36.219 5.094 1.294 1 32.62 410 SER B CA 1
ATOM 6711 C C . SER B 1 410 ? 36.438 6.531 1.763 1 32.62 410 SER B C 1
ATOM 6713 O O . SER B 1 410 ? 37.562 6.961 1.971 1 32.62 410 SER B O 1
ATOM 6715 N N . GLY B 1 411 ? 35.594 7.52 1.594 1 28.14 411 GLY B N 1
ATOM 6716 C CA . GLY B 1 411 ? 36.062 8.836 1.996 1 28.14 411 GLY B CA 1
ATOM 6717 C C . GLY B 1 411 ? 36.312 8.953 3.49 1 28.14 411 GLY B C 1
ATOM 6718 O O . GLY B 1 411 ? 36.625 10.031 3.988 1 28.14 411 GLY B O 1
ATOM 6719 N N . ARG B 1 412 ? 35.875 8.297 4.453 1 26.94 412 ARG B N 1
ATOM 6720 C CA . ARG B 1 412 ? 36.375 8.625 5.793 1 26.94 412 ARG B CA 1
ATOM 6721 C C . ARG B 1 412 ? 37.75 8.023 6.035 1 26.94 412 ARG B C 1
ATOM 6723 O O . ARG B 1 412 ? 37.875 6.859 6.43 1 26.94 412 ARG B O 1
ATOM 6730 N N . GLU B 1 413 ? 38.688 8.156 5.105 1 17.62 413 GLU B N 1
ATOM 6731 C CA . GLU B 1 413 ? 39.969 8.484 5.746 1 17.62 413 GLU B CA 1
ATOM 6732 C C . GLU B 1 413 ? 39.969 9.922 6.25 1 17.62 413 GLU B C 1
ATOM 6734 O O . GLU B 1 413 ? 39.5 10.828 5.57 1 17.62 413 GLU B O 1
#

Nearest PDB structures (foldseek):
  5azs-assembly1_B  TM=8.185E-01  e=2.028E-16  Pseudomonas aeruginosa PAO1
  5azs-assembly1_C  TM=8.041E-01  e=2.845E-16  Pseudomonas aeruginosa PAO1
  5azs-assembly1_A  TM=8.166E-01  e=3.694E-15  Pseudomonas aeruginosa PAO1
  4k7r-assembly1_A  TM=7.885E-01  e=1.431E-14  Escherichia coli K-12
  1yc9-assembly1_A-3  TM=7.605E-01  e=7.202E-13  Vibrio cholerae

Foldseek 3Di:
DEDELLNLLLLLCVPQPVLVVLVVVLVVLVVQLVVLLDADDKDKDKDWDQADPVVRDGRCPDLQTKIKIWIKGWFQPPCLSVLSSQLSVLVSVLSVLVSLLVSLVLSLLLLLLLLLLQLLVVLLVVLVVLLVLLVVVLVVVVVCVVVVNDDPVLSVLSVVVSVVSVVVSVVSVVVSLVSLVVSCNSSVDPVSVDSPDRYHYDDDPVLLLPQALPPDDLVVLLVLLCVANSVLVSLVSQLVSLVSVLSSLQSVLAKMKMKIWMWIANPDPDRTDIDIDMDTDDNDPPSSVVVNVVSVVVSVVSVVVSVVVSVVLSVQLVVLSVQLNVLSVVLVVLCVPPPPPLVVVLVVLSVCVVVPVDDSVVSSVSVVVSSVSSVVSSVSSSSNSSSQSSNCSSSSAQPRHHDNDDPPPPPPD/DEDELLNLLLLLCVPAPVLVVLVVVLVVLVVQLVVLQDFDDKDKDKDWAQADVVVRHGRCPDLQTKIKIWIKGWFQPPCLSVLSSVLSVLVSVLSVLVSLLVSLVLSLLLLLLLLLLQLLVVVLVVLVVVLVLLVVVLVVVVVCVVVVNDDPVLSVLSVVVSVVSVVVSVVSVVVSLVSLVVSCNSSVDPVSPDSPDRYHYDDDPVLLLPQALPVDDLVVLLVLLCVANSVLVSLVSQLVSLVSVLSSLQSVLAKMKMKIWMWIANPDVDRTDIDIDIDIDDNDPPSSVVVSVVSVVVSVVSVVVSVVVSVVLSVQLVVLSVQLNVLSVVLVVLCVPDPVPLVVVLVVLSVCVVVPVDDSVVSSVSVVVSSVSVVVNSVSSSSNSSSQSSNCSSSSACPRHHDNDDPPVPPPD

Organism: NCBI:txid2484979

pLDDT: mean 85.84, std 12.77, range [17.62, 98.0]

Solvent-accessible surface area (backbone atoms only — not comparable to full-atom values): 41888 Å² total; per-residue (Å²): 82,83,39,46,61,71,58,49,49,52,36,31,76,72,41,18,35,66,60,51,19,42,52,28,48,33,52,19,36,50,22,40,26,57,45,38,58,48,51,67,43,38,33,38,38,38,37,39,39,37,42,42,66,89,71,73,37,70,57,41,85,51,93,81,29,34,40,35,45,33,40,37,35,56,42,76,39,74,56,38,49,62,33,40,26,51,32,29,47,33,51,26,50,30,41,50,25,50,41,49,38,49,47,51,52,50,51,49,50,50,53,47,44,42,51,46,44,36,53,49,51,52,48,43,54,51,44,52,56,51,48,56,55,47,51,53,49,46,56,52,42,53,54,34,39,77,69,65,71,47,57,69,68,56,47,52,49,46,50,49,51,52,47,53,52,49,52,51,41,51,52,52,51,47,51,40,48,48,44,49,40,50,47,39,52,47,31,53,41,80,91,56,63,50,86,82,63,52,80,40,46,54,73,61,58,70,61,63,69,62,60,58,64,74,76,61,54,68,69,61,48,49,52,46,22,73,72,49,22,30,66,60,53,24,38,54,35,50,33,51,28,33,51,36,45,31,54,34,34,56,18,64,34,44,55,44,41,31,39,30,52,29,38,32,26,30,35,43,96,41,67,76,39,80,45,76,48,75,48,69,60,78,63,78,85,69,48,43,58,68,60,34,51,50,28,52,52,48,32,52,53,35,50,53,50,37,53,51,49,53,52,48,46,54,49,44,36,51,51,24,47,52,48,20,35,52,38,44,50,50,39,54,55,47,52,76,72,49,55,85,61,46,68,60,45,56,58,50,48,52,49,33,40,75,70,61,74,42,51,69,65,55,45,51,50,48,48,51,51,51,52,52,49,52,53,47,52,51,49,36,52,47,48,25,53,46,25,46,48,38,33,24,57,46,24,46,43,42,82,81,56,73,66,87,75,80,77,67,86,66,65,86,115,80,82,38,45,61,69,57,49,51,51,36,31,75,72,40,16,63,67,61,52,52,42,53,51,49,32,52,52,35,51,53,44,27,58,60,36,60,56,75,66,75,68,43,78,44,78,46,70,40,46,70,43,74,92,69,75,34,72,58,33,85,47,88,78,22,29,38,34,44,33,39,36,34,56,42,75,37,75,56,37,47,62,32,39,26,49,3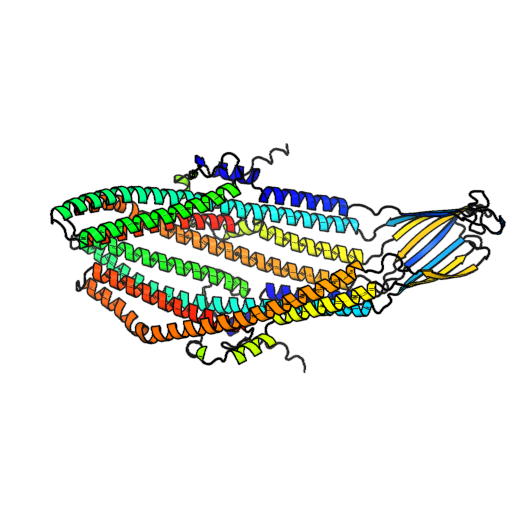1,29,47,33,51,24,51,30,40,49,24,50,40,50,38,50,47,50,54,50,52,49,51,48,52,48,42,42,52,48,44,36,53,50,49,51,47,42,53,50,46,50,54,53,47,56,54,49,50,52,51,46,53,52,43,50,55,32,38,76,68,67,70,47,57,67,70,55,47,52,50,47,51,50,52,53,49,52,52,50,52,52,42,50,53,52,49,52,54,41,52,53,45,49,52,50,48,39,60,46,30,54,42,79,91,54,64,50,87,82,64,52,81,41,45,54,72,62,59,69,58,64,70,64,59,58,64,75,76,61,54,68,70,60,49,49,53,47,22,75,72,48,23,30,63,59,52,25,38,53,32,49,33,50,28,33,51,36,44,32,53,35,32,58,19,65,34,43,55,46,41,32,41,30,51,31,36,32,26,34,62,32,71,37,62,55,34,39,27,42,33,40,36,38,46,47,63,76,60,43,48,43,57,18,59,33,49,19,29,52,26,47,32,52,21,34,50,29,49,36,54,45,48,52,47,47,46,55,37,44,36,51,43,23,46,54,42,19,34,52,34,44,51,52,36,52,54,45,52,77,71,45,55,80,60,47,65,59,44,53,56,48,48,53,50,32,40,75,71,62,72,43,51,69,67,54,46,51,50,51,49,51,51,50,50,52,50,52,53,47,49,52,48,35,52,48,48,23,52,45,25,47,48,38,33,24,57,48,24,46,44,42,81,80,56,74,67,85,75,77,72,68,81,62,68,84,111

InterPro domains:
  IPR003423 Outer membrane efflux protein [PF02321] (222-326)
  IPR010131 Multidrug resistance outer membrane protein MdtP/Nodulation protein T-like [PTHR30203] (5-398)

Sequence (826 aa):
MRLEMAKAEELLWKNNLLLLAAKYNIDAKKAGIEQAGLYANPSIFIDQSIFAEPTRRFFDFTRAGQTVYQIQQLFLLGGKIDKRIRVAELSAKMGEQEFYDLARALVSKLRRTLYFIHYYREAISFYDGSLEALEKTVSSAELAYKRRAILQAELLRLKALLFFLRKEREDLRIRVLEKEADLRVLLNEDKFMSLDIAFEPVLNQEFVENIEPGKLKISDILQTARQFRPDLKKAVQALRYEEANLELQHANAIPDLAFGPMYNRGGTAFQNYWGVTAQLNIPLFDRNQGNIKAAEKSVLVRKQELKNTILEVENDVNVALATAKAKDMLYRRFRNTYTKDYSDLAQDMILSYEKRYISILEFADFFETYRSSIVEMLRLQTDRMDAIEGVNYSVGSGVLVPNYKPSTESGREMRLEMAKAEELLWKNNLLLLAAKYNIDAKKAGIEQAGLYANPSIFIDQSIFAEPTRRFFDFTRAGQTVYQIQQLFLLGGKIDKRIRVAELSAKMGEQEFYDLARALVSKLRRTLYFIHYYREAISFYDGSLEALEKTVSSAELAYKRRAILQAELLRLKALLFFLRKEREDLRIRVLEKEADLRVLLNEDKFMSLDIAFEPVLNQEFVENIEPGKLKISDILQTARQFRPDLKKAVQALRYEEANLELQHANAIPDLAFGPMYNRGGTAFQNYWGVTAQLNIPLFDRNQGNIKAAEKSVLVRKQELKNTILEVENDVNVALATAKAKDMLYRRFRNTYTKDYSDLAQDMILSYEKRYISILEFADFFETYRSSIVEMLRLQTDRMDAIEGVNYSVGSGVLVPNYKPSTESGRE

Secondary structure (DSSP, 8-state):
-EEEHHHHHHHHHHH-HHHHHHHHHHHHHHHHHHHHTPPPPPEEEEEEEEEETTTTEES--STTS-EEEEEEEEEP-TTHHHHHHHHHHHHHHHHHHHHHHHHHHHHHHHHHHHHHHHHHHHHHHHHHHHHHHHHHHHHHHHHHHHTT-S-HHHHHHHHHHHHHHHHHHHHHHHHHHHHHHHHHHHH--GGG--TTPPPEEE--HHHHHH--GGG--HHHHHHHHHHH-HHHHHHHHHHHHHHHHHHHHHHHTSPPEEEEEEEEESSSSSSEEEEEEEEE---SS--SHHHHHHHHHHHHHHHHHHHHHHHHHHHHHHHHHHHHHHHHHHHHHHHHHHHHHHHHHHHHHHHHHHTTSS-HHHHHHHHHHHHHHHHHHHHHHHHHHHHHHHHHHHHTS-SSSPPP--TTTT---/-EEEHHHHHHHHHHH-HHHHHHHHHHHHHHHHHHHHTPPPPPEEEEEE-SEETTTTEES--STTS-EEEEEEEEE--TTHHHHHHHHHHHHHHHHHHHHHHHHHHHHHHHHHHHHHHHHHHHHHHHHHHHHHHHHHHHHHHHHHHHTT-S-HHHHHHHHHHHHHHHHHHHHHHHHHHHHHHHHHHHH--GGG--TTPPPEEE--HHHHHH--GGG--HHHHHHHHHHH-HHHHHHHHHHHHHHHHHHHHHHHTSPPEEEEEEEEESSSSSSEEEEEEEEEE--SS--SHHHHHHHHHHHHHHHHHHHHHHHHHHHHHHHHHHHHHHHHHHHHHHHHHHHHHHHHHHHHHHHHHHTTSS-HHHHHHHHHHHHHHHHHHHHHHHHHHHHHHHHHHHHTS-SSSPPP--GGGG---